Protein AF-0000000068224915 (afdb_homodimer)

Radius of gyration: 38.46 Å; Cα contacts (8 Å, |Δi|>4): 1600; chains: 2; bounding box: 124×113×83 Å

Solvent-accessible surface area (backbone atoms only — not comparable to full-atom values): 73136 Å² total; per-residue (Å²): 138,74,90,73,72,72,80,70,76,69,80,70,75,79,72,74,76,68,74,35,34,38,38,31,30,42,47,83,57,46,67,57,28,51,49,49,53,53,44,37,41,44,28,48,58,91,78,39,16,45,49,35,43,64,32,32,55,80,73,89,51,77,81,44,56,46,45,33,35,32,30,65,50,72,66,57,50,51,53,47,38,35,72,66,49,40,65,40,54,33,67,86,66,49,72,40,67,42,43,76,55,51,46,69,47,47,49,50,98,84,48,48,79,72,64,70,51,46,70,41,52,53,34,45,49,51,51,50,38,49,52,60,21,31,30,45,82,83,38,50,45,47,50,82,36,84,83,46,69,41,48,65,53,33,45,46,48,61,48,32,39,72,70,54,46,30,70,47,75,44,46,66,77,54,67,68,61,46,51,56,47,40,47,60,50,58,60,35,80,65,88,58,79,73,68,56,56,69,62,40,30,59,62,51,19,47,45,59,30,51,50,53,50,48,51,40,52,52,44,61,58,34,49,57,51,24,54,48,17,58,49,41,74,70,42,82,86,46,47,66,59,51,40,56,47,48,53,54,47,51,51,49,50,58,50,51,44,43,22,50,37,41,51,51,10,51,75,63,64,31,60,80,71,62,82,90,47,70,66,30,90,80,37,66,49,52,70,35,68,33,88,55,82,62,46,66,35,62,40,56,69,66,66,58,30,47,47,41,36,63,69,42,46,45,52,49,51,51,50,48,35,52,50,40,45,50,51,45,52,52,36,52,53,50,27,53,51,44,23,73,72,71,37,83,84,41,77,68,41,50,44,41,55,52,52,44,50,54,51,48,51,55,49,49,55,52,45,50,53,46,39,51,48,47,43,59,70,30,42,45,49,26,57,67,56,39,50,35,55,30,48,50,52,49,51,57,40,50,45,41,61,69,42,44,60,54,51,42,30,48,72,71,65,60,34,66,69,59,33,37,49,48,51,50,50,45,54,52,50,51,53,49,51,52,51,47,47,64,57,45,45,58,52,48,47,50,49,46,49,50,48,48,45,49,50,46,48,50,49,45,48,59,52,36,64,70,54,56,71,69,65,84,68,74,81,69,64,83,66,80,87,52,56,67,51,63,91,85,39,69,63,56,58,48,50,53,54,45,65,68,31,47,78,58,84,70,69,58,65,60,50,47,54,52,49,54,51,49,45,60,31,49,31,47,32,65,68,42,36,57,38,29,43,56,50,40,55,48,45,60,50,44,57,35,50,52,48,46,37,55,71,72,49,30,25,48,56,82,63,41,88,46,43,62,74,61,54,55,54,55,52,54,48,51,50,55,58,50,17,47,56,42,37,42,51,48,51,67,67,31,65,73,55,44,63,77,43,66,89,50,52,72,64,58,50,52,50,50,43,50,51,47,42,50,50,52,53,48,48,52,49,51,52,57,72,70,50,60,55,55,46,67,68,58,51,46,50,50,49,26,51,50,49,51,52,50,49,51,50,48,48,55,45,44,55,53,18,52,56,43,48,53,50,44,45,63,65,70,43,77,78,77,68,66,66,66,84,96,138,76,87,74,74,72,80,68,76,70,79,70,76,79,73,75,76,70,73,35,34,38,38,31,29,42,45,84,58,44,68,57,30,51,49,48,53,54,44,37,42,45,28,49,59,92,77,39,16,46,49,35,42,62,31,32,54,80,75,89,51,77,81,45,57,46,44,33,36,31,30,66,49,72,67,56,50,51,53,46,38,35,73,66,49,41,64,40,54,32,68,85,66,49,71,38,68,42,44,75,55,51,45,69,47,48,48,48,97,83,48,49,78,72,64,69,52,48,71,41,52,51,34,46,49,52,50,50,38,49,50,62,20,31,30,45,83,85,38,50,45,47,51,83,35,83,84,47,68,40,50,66,55,33,44,45,48,62,50,32,41,73,70,53,47,31,71,47,73,45,47,65,77,53,69,67,61,47,52,56,48,41,46,60,49,57,60,36,80,66,89,58,77,72,69,53,56,69,60,41,30,60,63,49,19,47,44,60,30,50,51,53,50,48,50,38,53,52,44,61,58,33,49,57,51,24,53,49,18,58,49,40,74,69,41,81,86,44,47,68,59,52,41,56,47,50,53,53,48,51,52,49,50,58,51,52,44,42,21,50,35,39,51,52,10,50,75,63,66,30,60,79,71,62,84,90,46,70,67,30,91,80,36,65,48,51,71,35,69,32,88,53,81,62,45,67,36,62,40,58,67,66,66,59,31,48,46,40,37,64,70,44,46,45,51,50,49,50,51,50,36,52,50,41,46,51,52,46,54,50,36,52,52,50,26,54,52,43,26,71,72,71,36,83,85,39,76,67,41,51,45,43,56,52,52,45,51,52,51,48,51,55,50,48,55,52,45,51,53,46,37,50,48,46,44,59,69,31,42,46,50,25,56,66,56,40,49,33,54,32,49,51,52,49,49,55,41,50,44,42,63,68,42,44,60,51,52,42,31,49,72,70,66,60,34,66,67,58,33,37,50,49,51,51,49,45,54,52,50,50,52,50,52,52,50,47,46,65,57,48,44,56,54,48,48,50,48,47,48,49,49,48,45,49,48,46,47,50,48,45,49,58,52,39,65,69,56,55,73,70,70,85,65,75,83,68,66,82,68,80,87,54,56,66,51,61,89,83,40,70,64,55,58,49,51,53,54,45,64,69,31,47,80,58,85,68,70,59,66,61,49,48,53,51,50,54,51,48,46,61,32,49,33,46,31,66,69,42,37,58,40,30,44,54,50,40,56,48,45,61,50,44,57,34,51,53,48,46,37,56,71,72,49,29,25,48,55,83,64,42,89,46,43,60,74,61,54,55,53,56,52,53,50,50,50,53,58,50,15,47,56,42,39,41,51,48,49,68,68,30,66,72,54,43,63,77,44,67,88,50,51,71,64,57,50,52,50,50,42,51,51,49,43,50,48,50,53,49,49,52,49,50,52,57,72,69,49,60,54,55,46,68,69,57,51,45,49,50,49,27,50,50,49,51,51,51,49,52,49,49,48,55,45,43,56,51,17,52,55,42,49,53,48,44,46,63,64,71,45,77,77,78,66,68,62,67,86,96

Structure (mmCIF, N/CA/C/O backbone):
data_AF-0000000068224915-model_v1
#
loop_
_entity.id
_entity.type
_entity.pdbx_description
1 polymer Anoctamin
#
loop_
_atom_site.group_PDB
_atom_site.id
_atom_site.type_symbol
_atom_site.label_atom_id
_atom_site.label_alt_id
_atom_site.label_comp_id
_atom_site.label_asym_id
_atom_site.label_entity_id
_atom_site.label_seq_id
_atom_site.pdbx_PDB_ins_code
_atom_site.Cartn_x
_atom_site.Cartn_y
_atom_site.Cartn_z
_atom_site.occupancy
_atom_site.B_iso_or_equiv
_atom_site.auth_seq_id
_atom_site.auth_comp_id
_atom_site.auth_asym_id
_atom_site.auth_atom_id
_atom_site.pdbx_PDB_model_num
ATOM 1 N N . MET A 1 1 ? 79.25 -31.766 -15.828 1 21.42 1 MET A N 1
ATOM 2 C CA . MET A 1 1 ? 78.25 -32.812 -16.047 1 21.42 1 MET A CA 1
ATOM 3 C C . MET A 1 1 ? 77 -32.594 -15.211 1 21.42 1 MET A C 1
ATOM 5 O O . MET A 1 1 ? 76.75 -33.281 -14.219 1 21.42 1 MET A O 1
ATOM 9 N N . GLY A 1 2 ? 76.688 -31.438 -14.742 1 23.22 2 GLY A N 1
ATOM 10 C CA . GLY A 1 2 ? 75.812 -30.891 -13.688 1 23.22 2 GLY A CA 1
ATOM 11 C C . GLY A 1 2 ? 74.375 -31.344 -13.812 1 23.22 2 GLY A C 1
ATOM 12 O O . GLY A 1 2 ? 73.938 -31.828 -14.867 1 23.22 2 GLY A O 1
ATOM 13 N N . TYR A 1 3 ? 73.562 -31.391 -12.586 1 21.69 3 TYR A N 1
ATOM 14 C CA . TYR A 1 3 ? 72.312 -31.984 -12.195 1 21.69 3 TYR A CA 1
ATOM 15 C C . TYR A 1 3 ? 71.188 -31.438 -13.031 1 21.69 3 TYR A C 1
ATOM 17 O O . TYR A 1 3 ? 70.812 -30.281 -12.867 1 21.69 3 TYR A O 1
ATOM 25 N N . THR A 1 4 ? 71 -31.625 -14.344 1 23.03 4 THR A N 1
ATOM 26 C CA . THR A 1 4 ? 69.875 -31.469 -15.266 1 23.03 4 THR A CA 1
ATOM 27 C C . THR A 1 4 ? 68.625 -32.094 -14.695 1 23.03 4 THR A C 1
ATOM 29 O O . THR A 1 4 ? 68.25 -33.156 -15.109 1 23.03 4 THR A O 1
ATOM 32 N N . SER A 1 5 ? 68.688 -32.281 -13.359 1 25.62 5 SER A N 1
ATOM 33 C CA . SER A 1 5 ? 67.5 -33.031 -12.898 1 25.62 5 SER A CA 1
ATOM 34 C C . SER A 1 5 ? 66.25 -32.5 -13.492 1 25.62 5 SER A C 1
ATOM 36 O O . SER A 1 5 ? 66 -31.297 -13.586 1 25.62 5 SER A O 1
ATOM 38 N N . GLY A 1 6 ? 65.562 -33.219 -14.406 1 24.88 6 GLY A N 1
ATOM 39 C CA . GLY A 1 6 ? 64.375 -33.156 -15.219 1 24.88 6 GLY A CA 1
ATOM 40 C C . GLY A 1 6 ? 63.156 -32.812 -14.414 1 24.88 6 GLY A C 1
ATOM 41 O O . GLY A 1 6 ? 62.812 -33.469 -13.422 1 24.88 6 GLY A O 1
ATOM 42 N N . MET A 1 7 ? 62.969 -31.578 -14.047 1 27.5 7 MET A N 1
ATOM 43 C CA . MET A 1 7 ? 61.688 -31.188 -13.445 1 27.5 7 MET A CA 1
ATOM 44 C C . MET A 1 7 ? 60.531 -31.906 -14.117 1 27.5 7 MET A C 1
ATOM 46 O O . MET A 1 7 ? 60.219 -31.641 -15.281 1 27.5 7 MET A O 1
ATOM 50 N N . LYS A 1 8 ? 60.375 -33.219 -13.953 1 30.44 8 LYS A N 1
ATOM 51 C CA . LYS A 1 8 ? 59.219 -34.031 -14.312 1 30.44 8 LYS A CA 1
ATOM 52 C C . LYS A 1 8 ? 57.938 -33.25 -14.102 1 30.44 8 LYS A C 1
ATOM 54 O O . LYS A 1 8 ? 57.625 -32.812 -12.992 1 30.44 8 LYS A O 1
ATOM 59 N N . LEU A 1 9 ? 57.531 -32.594 -15.102 1 29.5 9 LEU A N 1
ATOM 60 C CA . LEU A 1 9 ? 56.156 -32.156 -15.312 1 29.5 9 LEU A CA 1
ATOM 61 C C . LEU A 1 9 ? 55.156 -33.188 -14.789 1 29.5 9 LEU A C 1
ATOM 63 O O . LEU A 1 9 ? 55.031 -34.25 -15.367 1 29.5 9 LEU A O 1
ATOM 67 N N . THR A 1 10 ? 55.219 -33.625 -13.555 1 30.25 10 THR A N 1
ATOM 68 C CA . THR A 1 10 ? 54.25 -34.5 -12.961 1 30.25 10 THR A CA 1
ATOM 69 C C . THR A 1 10 ? 52.906 -34.375 -13.656 1 30.25 10 THR A C 1
ATOM 71 O O . THR A 1 10 ? 52.5 -33.25 -14.031 1 30.25 10 THR A O 1
ATOM 74 N N . ASP A 1 11 ? 52.375 -35.438 -14.398 1 31.2 11 ASP A N 1
ATOM 75 C CA . ASP A 1 11 ? 51.125 -35.75 -15.039 1 31.2 11 ASP A CA 1
ATOM 76 C C . ASP A 1 11 ? 49.938 -35.156 -14.266 1 31.2 11 ASP A C 1
ATOM 78 O O . ASP A 1 11 ? 49.469 -35.781 -13.312 1 31.2 11 ASP A O 1
ATOM 82 N N . GLU A 1 12 ? 50.062 -34.156 -13.586 1 35.06 12 GLU A N 1
ATOM 83 C CA . GLU A 1 12 ? 48.812 -33.594 -13.031 1 35.06 12 GLU A CA 1
ATOM 84 C C . GLU A 1 12 ? 47.625 -33.844 -13.969 1 35.06 12 GLU A C 1
ATOM 86 O O . GLU A 1 12 ? 47.594 -33.281 -15.07 1 35.06 12 GLU A O 1
ATOM 91 N N . GLU A 1 13 ? 47.125 -35.094 -14.219 1 38.28 13 GLU A N 1
ATOM 92 C CA . GLU A 1 13 ? 45.875 -35.5 -14.867 1 38.28 13 GLU A CA 1
ATOM 93 C C . GLU A 1 13 ? 44.875 -34.344 -14.906 1 38.28 13 GLU A C 1
ATOM 95 O O . GLU A 1 13 ? 44.531 -33.781 -13.859 1 38.28 13 GLU A O 1
ATOM 100 N N . THR A 1 14 ? 44.844 -33.469 -15.789 1 47.88 14 THR A N 1
ATOM 101 C CA . THR A 1 14 ? 44 -32.344 -16.172 1 47.88 14 THR A CA 1
ATOM 102 C C . THR A 1 14 ? 42.562 -32.594 -15.828 1 47.88 14 THR A C 1
ATOM 104 O O . THR A 1 14 ? 41.875 -33.344 -16.547 1 47.88 14 THR A O 1
ATOM 107 N N . GLN A 1 15 ? 42.188 -32.906 -14.68 1 64 15 GLN A N 1
ATOM 108 C CA . GLN A 1 15 ? 40.812 -33.094 -14.219 1 64 15 GLN A CA 1
ATOM 109 C C . GLN A 1 15 ? 39.875 -32.062 -14.812 1 64 15 GLN A C 1
ATOM 111 O O . GLN A 1 15 ? 40.125 -30.859 -14.688 1 64 15 GLN A O 1
ATOM 116 N N . LEU A 1 16 ? 39.094 -32.469 -15.828 1 81.44 16 LEU A N 1
ATOM 117 C CA . LEU A 1 16 ? 38.062 -31.641 -16.453 1 81.44 16 LEU A CA 1
ATOM 118 C C . LEU A 1 16 ? 37.156 -31 -15.398 1 81.44 16 LEU A C 1
ATOM 120 O O . LEU A 1 16 ? 36.875 -31.625 -14.375 1 81.44 16 LEU A O 1
ATOM 124 N N . PRO A 1 17 ? 36.969 -29.75 -15.508 1 87.75 17 PRO A N 1
ATOM 125 C CA . PRO A 1 17 ? 36.094 -29.047 -14.547 1 87.75 17 PRO A CA 1
ATOM 126 C C . PRO A 1 17 ? 34.719 -29.688 -14.438 1 87.75 17 PRO A C 1
ATOM 128 O O . PRO A 1 17 ? 34.312 -30.453 -15.312 1 87.75 17 PRO A O 1
ATOM 131 N N . PRO A 1 18 ? 34.125 -29.484 -13.312 1 89.44 18 PRO A N 1
ATOM 132 C CA . PRO A 1 18 ? 32.781 -30.047 -13.133 1 89.44 18 PRO A CA 1
ATOM 133 C C . PRO A 1 18 ? 31.766 -29.438 -14.07 1 89.44 18 PRO A C 1
ATOM 135 O O . PRO A 1 18 ? 31.953 -28.328 -14.57 1 89.44 18 PRO A O 1
ATOM 138 N N . THR A 1 19 ? 30.688 -30.203 -14.414 1 93.75 19 THR A N 1
ATOM 139 C CA . THR A 1 19 ? 29.609 -29.734 -15.273 1 93.75 19 THR A CA 1
ATOM 140 C C . THR A 1 19 ? 28.5 -29.094 -14.438 1 93.75 19 THR A C 1
ATOM 142 O O . THR A 1 19 ? 28 -29.703 -13.484 1 93.75 19 THR A O 1
ATOM 145 N N . TYR A 1 20 ? 28.156 -27.891 -14.758 1 94.56 20 TYR A N 1
ATOM 146 C CA . TYR A 1 20 ? 27.078 -27.203 -14.047 1 94.56 20 TYR A CA 1
ATOM 147 C C . TYR A 1 20 ? 25.797 -27.172 -14.875 1 94.56 20 TYR A C 1
ATOM 149 O O . TYR A 1 20 ? 24.703 -27.438 -14.367 1 94.56 20 TYR A O 1
ATOM 157 N N . VAL A 1 21 ? 25.938 -26.875 -16.109 1 96.19 21 VAL A N 1
ATOM 158 C CA . VAL A 1 21 ? 24.781 -26.766 -17.016 1 96.19 21 VAL A CA 1
ATOM 159 C C . VAL A 1 21 ? 25.047 -27.531 -18.297 1 96.19 21 VAL A C 1
ATOM 161 O O . VAL A 1 21 ? 26.188 -27.609 -18.766 1 96.19 21 VAL A O 1
ATOM 164 N N . VAL A 1 22 ? 24.047 -28.125 -18.812 1 96 22 VAL A N 1
ATOM 165 C CA . VAL A 1 22 ? 24.125 -28.859 -20.062 1 96 22 VAL A CA 1
ATOM 166 C C . VAL A 1 22 ? 23.312 -28.141 -21.141 1 96 22 VAL A C 1
ATOM 168 O O . VAL A 1 22 ? 22.203 -27.672 -20.875 1 96 22 VAL A O 1
ATOM 171 N N . MET A 1 23 ? 23.875 -28 -22.234 1 95.38 23 MET A N 1
ATOM 172 C CA . MET A 1 23 ? 23.219 -27.391 -23.375 1 95.38 23 MET A CA 1
ATOM 173 C C . MET A 1 23 ? 23.188 -28.344 -24.562 1 95.38 23 MET A C 1
ATOM 175 O O . MET A 1 23 ? 24.219 -28.859 -24.969 1 95.38 23 MET A O 1
ATOM 179 N N . LYS A 1 24 ? 22.078 -28.547 -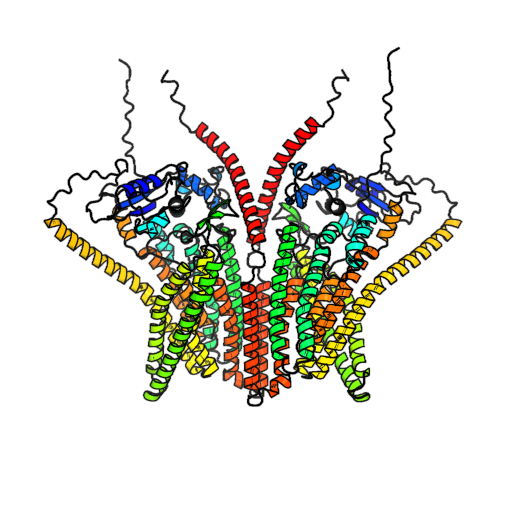25.109 1 94.19 24 LYS A N 1
ATOM 180 C CA . LYS A 1 24 ? 21.922 -29.406 -26.281 1 94.19 24 LYS A CA 1
ATOM 181 C C . LYS A 1 24 ? 21.578 -28.578 -27.531 1 94.19 24 LYS A C 1
ATOM 183 O O . LYS A 1 24 ? 20.781 -27.641 -27.453 1 94.19 24 LYS A O 1
ATOM 188 N N . VAL A 1 25 ? 22.219 -28.875 -28.562 1 93.25 25 VAL A N 1
ATOM 189 C CA . VAL A 1 25 ? 22.031 -28.156 -29.828 1 93.25 25 VAL A CA 1
ATOM 190 C C . VAL A 1 25 ? 21.5 -29.125 -30.875 1 93.25 25 VAL A C 1
ATOM 192 O O . VAL A 1 25 ? 21.859 -30.297 -30.906 1 93.25 25 VAL A O 1
ATOM 195 N N . ALA A 1 26 ? 20.75 -28.594 -31.75 1 92.75 26 ALA A N 1
ATOM 196 C CA . ALA A 1 26 ? 20.094 -29.391 -32.781 1 92.75 26 ALA A CA 1
ATOM 197 C C . ALA A 1 26 ? 21.109 -30.078 -33.688 1 92.75 26 ALA A C 1
ATOM 199 O O . ALA A 1 26 ? 22.188 -29.516 -33.938 1 92.75 26 ALA A O 1
ATOM 200 N N . ALA A 1 27 ? 20.734 -31.281 -34.156 1 87.5 27 ALA A N 1
ATOM 201 C CA . ALA A 1 27 ? 21.625 -32.094 -35 1 87.5 27 ALA A CA 1
ATOM 202 C C . ALA A 1 27 ? 21.797 -31.469 -36.375 1 87.5 27 ALA A C 1
ATOM 204 O O . ALA A 1 27 ? 22.859 -31.594 -37 1 87.5 27 ALA A O 1
ATOM 205 N N . ASP A 1 28 ? 20.797 -30.766 -36.844 1 87.25 28 ASP A N 1
ATOM 206 C CA . ASP A 1 28 ? 20.781 -30.25 -38.188 1 87.25 28 ASP A CA 1
ATOM 207 C C . ASP A 1 28 ? 21.297 -28.812 -38.25 1 87.25 28 ASP A C 1
ATOM 209 O O . ASP A 1 28 ? 21.109 -28.125 -39.25 1 87.25 28 ASP A O 1
ATOM 213 N N . ILE A 1 29 ? 21.969 -28.359 -37.219 1 89.81 29 ILE A N 1
ATOM 214 C CA . ILE A 1 29 ? 22.469 -26.984 -37.188 1 89.81 29 ILE A CA 1
ATOM 215 C C . ILE A 1 29 ? 23.609 -26.828 -38.188 1 89.81 29 ILE A C 1
ATOM 217 O O . ILE A 1 29 ? 24.406 -27.75 -38.375 1 89.81 29 ILE A O 1
ATOM 221 N N . HIS A 1 30 ? 23.594 -25.672 -38.875 1 89 30 HIS A N 1
ATOM 222 C CA . HIS A 1 30 ? 24.703 -25.359 -39.781 1 89 30 HIS A CA 1
ATOM 223 C C . HIS A 1 30 ? 26.031 -25.266 -39.062 1 89 30 HIS A C 1
ATOM 225 O O . HIS A 1 30 ? 26.094 -24.719 -37.938 1 89 30 HIS A O 1
ATOM 231 N N . GLU A 1 31 ? 27.078 -25.781 -39.594 1 86.69 31 GLU A N 1
ATOM 232 C CA . GLU A 1 31 ? 28.391 -25.859 -38.969 1 86.69 31 GLU A CA 1
ATOM 233 C C . GLU A 1 31 ? 28.891 -24.484 -38.562 1 86.69 31 GLU A C 1
ATOM 235 O O . GLU A 1 31 ? 29.469 -24.312 -37.5 1 86.69 31 GLU A O 1
ATOM 240 N N . MET A 1 32 ? 28.641 -23.547 -39.375 1 88.56 32 MET A N 1
ATOM 241 C CA . MET A 1 32 ? 29.094 -22.188 -39.062 1 88.56 32 MET A CA 1
ATOM 242 C C . MET A 1 32 ? 28.344 -21.609 -37.875 1 88.56 32 MET A C 1
ATOM 244 O O . MET A 1 32 ? 28.938 -20.891 -37.062 1 88.56 32 MET A O 1
ATOM 248 N N . ALA A 1 33 ? 27.125 -21.906 -37.812 1 91.25 33 ALA A N 1
ATOM 249 C CA . ALA A 1 33 ? 26.328 -21.422 -36.688 1 91.25 33 ALA A CA 1
ATOM 250 C C . ALA A 1 33 ? 26.766 -22.078 -35.375 1 91.25 33 ALA A C 1
ATOM 252 O O . ALA A 1 33 ? 26.828 -21.422 -34.312 1 91.25 33 ALA A O 1
ATOM 253 N N . LEU A 1 34 ? 27.078 -23.359 -35.5 1 91.38 34 LEU A N 1
ATOM 254 C CA . LEU A 1 34 ? 27.531 -24.094 -34.344 1 91.38 34 LEU A CA 1
ATOM 255 C C . LEU A 1 34 ? 28.844 -23.547 -33.812 1 91.38 34 LEU A C 1
ATOM 257 O O . LEU A 1 34 ? 29 -23.328 -32.594 1 91.38 34 LEU A O 1
ATOM 261 N N . GLN A 1 35 ? 29.797 -23.281 -34.688 1 89.25 35 GLN A N 1
ATOM 262 C CA . GLN A 1 35 ? 31.094 -22.734 -34.281 1 89.25 35 GLN A CA 1
ATOM 263 C C . GLN A 1 35 ? 30.938 -21.328 -33.719 1 89.25 35 GLN A C 1
ATOM 265 O O . GLN A 1 35 ? 31.625 -20.969 -32.75 1 89.25 35 GLN A O 1
ATOM 270 N N . TRP A 1 36 ? 30.062 -20.656 -34.312 1 90.5 36 TRP A N 1
ATOM 271 C CA . TRP A 1 36 ? 29.828 -19.281 -33.844 1 90.5 36 TRP A CA 1
ATOM 272 C C . TRP A 1 36 ? 29.203 -19.281 -32.469 1 90.5 36 TRP A C 1
ATOM 274 O O . TRP A 1 36 ? 29.641 -18.516 -31.594 1 90.5 36 TRP A O 1
ATOM 284 N N . LEU A 1 37 ? 28.219 -20.062 -32.281 1 91.94 37 LEU A N 1
ATOM 285 C CA . LEU A 1 37 ? 27.531 -20.141 -31.016 1 91.94 37 LEU A CA 1
ATOM 286 C C . LEU A 1 37 ? 28.484 -20.562 -29.891 1 91.94 37 LEU A C 1
ATOM 288 O O . LEU A 1 37 ? 28.516 -19.922 -28.844 1 91.94 37 LEU A O 1
ATOM 292 N N . ILE A 1 38 ? 29.234 -21.547 -30.109 1 91.56 38 ILE A N 1
ATOM 293 C CA . ILE A 1 38 ? 30.172 -22.047 -29.109 1 91.56 38 ILE A CA 1
ATOM 294 C C . ILE A 1 38 ? 31.312 -21.062 -28.922 1 91.56 38 ILE A C 1
ATOM 296 O O . ILE A 1 38 ? 31.828 -20.891 -27.828 1 91.56 38 ILE A O 1
ATOM 300 N N . GLY A 1 39 ? 31.688 -20.438 -29.984 1 89.62 39 GLY A N 1
ATOM 301 C CA . GLY A 1 39 ? 32.688 -19.391 -29.891 1 89.62 39 GLY A CA 1
ATOM 302 C C . GLY A 1 39 ? 32.281 -18.234 -29 1 89.62 39 GLY A C 1
ATOM 303 O O . GLY A 1 39 ? 33.094 -17.703 -28.234 1 89.62 39 GLY A O 1
ATOM 304 N N . LYS A 1 40 ? 31.062 -17.906 -29.125 1 91.56 40 LYS A N 1
ATOM 305 C CA . LYS A 1 40 ? 30.531 -16.828 -28.297 1 91.56 40 LYS A CA 1
ATOM 306 C C . LYS A 1 40 ? 30.469 -17.234 -26.828 1 91.56 40 LYS A C 1
ATOM 308 O O . LYS A 1 40 ? 30.688 -16.406 -25.938 1 91.56 40 LYS A O 1
ATOM 313 N N . VAL A 1 41 ? 30.172 -18.5 -26.547 1 93.56 41 VAL A N 1
ATOM 314 C CA . VAL A 1 41 ? 30.078 -18.969 -25.172 1 93.56 41 VAL A CA 1
ATOM 315 C C . VAL A 1 41 ? 31.469 -18.984 -24.531 1 93.56 41 VAL A C 1
ATOM 317 O O . VAL A 1 41 ? 31.609 -18.656 -23.344 1 93.56 41 VAL A O 1
ATOM 320 N N . ARG A 1 42 ? 32.5 -19.203 -25.328 1 91.31 42 ARG A N 1
ATOM 321 C CA . ARG A 1 42 ? 33.844 -19.328 -24.812 1 91.31 42 ARG A CA 1
ATOM 322 C C . ARG A 1 42 ? 34.594 -18 -24.875 1 91.31 42 ARG A C 1
ATOM 324 O O . ARG A 1 42 ? 35.531 -17.781 -24.109 1 91.31 42 ARG A O 1
ATOM 331 N N . ALA A 1 43 ? 34.156 -17.125 -25.688 1 89.06 43 ALA A N 1
ATOM 332 C CA . ALA A 1 43 ? 34.875 -15.867 -25.922 1 89.06 43 ALA A CA 1
ATOM 333 C C . ALA A 1 43 ? 34.875 -15.008 -24.656 1 89.06 43 ALA A C 1
ATOM 335 O O . ALA A 1 43 ? 34.062 -15.227 -23.75 1 89.06 43 ALA A O 1
ATOM 336 N N . LYS A 1 44 ? 35.844 -14.133 -24.656 1 85.88 44 LYS A N 1
ATOM 337 C CA . LYS A 1 44 ? 36 -13.227 -23.531 1 85.88 44 LYS A CA 1
ATOM 338 C C . LYS A 1 44 ? 34.844 -12.234 -23.469 1 85.88 44 LYS A C 1
ATOM 340 O O . LYS A 1 44 ? 34.188 -11.977 -24.484 1 85.88 44 LYS A O 1
ATOM 345 N N . LYS A 1 45 ? 34.656 -11.727 -22.328 1 81.94 45 LYS A N 1
ATOM 346 C CA . LYS A 1 45 ? 33.562 -10.805 -22.078 1 81.94 45 LYS A CA 1
ATOM 347 C C . LYS A 1 45 ? 33.688 -9.531 -22.906 1 81.94 45 LYS A C 1
ATOM 349 O O . LYS A 1 45 ? 32.719 -8.977 -23.391 1 81.94 45 LYS A O 1
ATOM 354 N N . TYR A 1 46 ? 34.938 -9.125 -23.125 1 76.19 46 TYR A N 1
ATOM 355 C CA . TYR A 1 46 ? 35.188 -7.902 -23.891 1 76.19 46 TYR A CA 1
ATOM 356 C C . TYR A 1 46 ? 34.781 -8.07 -25.344 1 76.19 46 TYR A C 1
ATOM 358 O O . TYR A 1 46 ? 34.375 -7.098 -26 1 76.19 46 TYR A O 1
ATOM 366 N N . ASP A 1 47 ? 34.812 -9.273 -25.766 1 77.56 47 ASP A N 1
ATOM 367 C CA . ASP A 1 47 ? 34.469 -9.57 -27.141 1 77.56 47 ASP A CA 1
ATOM 368 C C . ASP A 1 47 ? 32.969 -9.938 -27.25 1 77.56 47 ASP A C 1
ATOM 370 O O . ASP A 1 47 ? 32.531 -10.422 -28.281 1 77.56 47 ASP A O 1
ATOM 374 N N . GLY A 1 48 ? 32.312 -9.758 -26.156 1 77.44 48 GLY A N 1
ATOM 375 C CA . GLY A 1 48 ? 30.891 -10.031 -26.156 1 77.44 48 GLY A CA 1
ATOM 376 C C . GLY A 1 48 ? 30.562 -11.477 -25.844 1 77.44 48 GLY A C 1
ATOM 377 O O . GLY A 1 48 ? 29.469 -11.945 -26.141 1 77.44 48 GLY A O 1
ATOM 378 N N . GLY A 1 49 ? 31.516 -12.156 -25.359 1 86.31 49 GLY A N 1
ATOM 379 C CA . GLY A 1 49 ? 31.297 -13.562 -25.047 1 86.31 49 GLY A CA 1
ATOM 380 C C . GLY A 1 49 ? 31 -13.805 -23.578 1 86.31 49 GLY A C 1
ATOM 381 O O . GLY A 1 49 ? 30.828 -12.859 -22.812 1 86.31 49 GLY A O 1
ATOM 382 N N . GLY A 1 50 ? 30.781 -15.07 -23.172 1 88.19 50 GLY A N 1
ATOM 383 C CA . GLY A 1 50 ? 30.453 -15.445 -21.797 1 88.19 50 GLY A CA 1
ATOM 384 C C . GLY A 1 50 ? 31.672 -15.898 -21 1 88.19 50 GLY A C 1
ATOM 385 O O . GLY A 1 50 ? 31.625 -15.914 -19.766 1 88.19 50 GLY A O 1
ATOM 386 N N . GLU A 1 51 ? 32.812 -16.172 -21.578 1 89.88 51 GLU A N 1
ATOM 387 C CA . GLU A 1 51 ? 34.031 -16.641 -20.938 1 89.88 51 GLU A CA 1
ATOM 388 C C . GLU A 1 51 ? 33.75 -17.891 -20.094 1 89.88 51 GLU A C 1
ATOM 390 O O . GLU A 1 51 ? 34.188 -17.969 -18.938 1 89.88 51 GLU A O 1
ATOM 395 N N . LEU A 1 52 ? 33.031 -18.828 -20.656 1 94.25 52 LEU A N 1
ATOM 396 C CA . LEU A 1 52 ? 32.688 -20.078 -19.969 1 94.25 52 LEU A CA 1
ATOM 397 C C . LEU A 1 52 ? 33.5 -21.234 -20.547 1 94.25 52 LEU A C 1
ATOM 399 O O . LEU A 1 52 ? 34.125 -21.109 -21.609 1 94.25 52 LEU A O 1
ATOM 403 N N . VAL A 1 53 ? 33.594 -22.281 -19.75 1 93.12 53 VAL A N 1
ATOM 404 C CA . VAL A 1 53 ? 34.281 -23.484 -20.188 1 93.12 53 VAL A CA 1
ATOM 405 C C . VAL A 1 53 ? 33.312 -24.484 -20.797 1 93.12 53 VAL A C 1
ATOM 407 O O . VAL A 1 53 ? 32.281 -24.781 -20.188 1 93.12 53 VAL A O 1
ATOM 410 N N . VAL A 1 54 ? 33.594 -24.938 -22.016 1 94.44 54 VAL A N 1
ATOM 411 C CA . VAL A 1 54 ? 32.688 -25.828 -22.719 1 94.44 54 VAL A CA 1
ATOM 412 C C . VAL A 1 54 ? 33.344 -27.172 -22.969 1 94.44 54 VAL A C 1
ATOM 414 O O . VAL A 1 54 ? 34.531 -27.219 -23.375 1 94.44 54 VAL A O 1
ATOM 417 N N . MET A 1 55 ? 32.656 -28.219 -22.609 1 93.06 55 MET A N 1
ATOM 418 C CA . MET A 1 55 ? 33.062 -29.578 -22.922 1 93.06 55 MET A CA 1
ATOM 419 C C . MET A 1 55 ? 32.031 -30.266 -23.812 1 93.06 55 MET A C 1
ATOM 421 O O . MET A 1 55 ? 30.812 -30.031 -23.672 1 93.06 55 MET A O 1
ATOM 425 N N . MET A 1 56 ? 32.469 -31.031 -24.703 1 91.81 56 MET A N 1
ATOM 426 C CA . MET A 1 56 ? 31.547 -31.656 -25.641 1 91.81 56 MET A CA 1
ATOM 427 C C . MET A 1 56 ? 31.531 -33.156 -25.453 1 91.81 56 MET A C 1
ATOM 429 O O . MET A 1 56 ? 32.531 -33.75 -25.078 1 91.81 56 MET A O 1
ATOM 433 N N . GLU A 1 57 ? 30.391 -33.719 -25.641 1 89.38 57 GLU A N 1
ATOM 434 C CA . GLU A 1 57 ? 30.25 -35.188 -25.688 1 89.38 57 GLU A CA 1
ATOM 435 C C . GLU A 1 57 ? 30.484 -35.719 -27.094 1 89.38 57 GLU A C 1
ATOM 437 O O . GLU A 1 57 ? 30.172 -35.031 -28.078 1 89.38 57 GLU A O 1
ATOM 442 N N . GLU A 1 58 ? 31.047 -36.875 -27.109 1 81.88 58 GLU A N 1
ATOM 443 C CA . GLU A 1 58 ? 31.266 -37.5 -28.422 1 81.88 58 GLU A CA 1
ATOM 444 C C . GLU A 1 58 ? 29.953 -37.875 -29.078 1 81.88 58 GLU A C 1
ATOM 446 O O . GLU A 1 58 ? 29.047 -38.375 -28.422 1 81.88 58 GLU A O 1
ATOM 451 N N . LYS A 1 59 ? 29.891 -37.438 -30.25 1 80.31 59 LYS A N 1
ATOM 452 C CA . LYS A 1 59 ? 28.719 -37.75 -31.062 1 80.31 59 LYS A CA 1
ATOM 453 C C . LYS A 1 59 ? 28.922 -39.062 -31.828 1 80.31 59 LYS A C 1
ATOM 455 O O . LYS A 1 59 ? 29.922 -39.219 -32.531 1 80.31 59 LYS A O 1
ATOM 460 N N . PHE A 1 60 ? 27.953 -40 -31.688 1 69.25 60 PHE A N 1
ATOM 461 C CA . PHE A 1 60 ? 28.125 -41.281 -32.312 1 69.25 60 PHE A CA 1
ATOM 462 C C . PHE A 1 60 ? 27.328 -41.375 -33.625 1 69.25 60 PHE A C 1
ATOM 464 O O . PHE A 1 60 ? 27.719 -42.094 -34.531 1 69.25 60 PHE A O 1
ATOM 471 N N . THR A 1 61 ? 26.188 -40.719 -33.656 1 73.38 61 THR A N 1
ATOM 472 C CA . THR A 1 61 ? 25.344 -40.75 -34.844 1 73.38 61 THR A CA 1
ATOM 473 C C . THR A 1 61 ? 25.047 -39.344 -35.344 1 73.38 61 THR A C 1
ATOM 475 O O . THR A 1 61 ? 25.094 -38.375 -34.594 1 73.38 61 THR A O 1
ATOM 478 N N . ALA A 1 62 ? 24.859 -39.25 -36.625 1 71.88 62 ALA A N 1
ATOM 479 C CA . ALA A 1 62 ? 24.594 -37.969 -37.25 1 71.88 62 ALA A CA 1
ATOM 480 C C . ALA A 1 62 ? 23.266 -37.375 -36.781 1 71.88 62 ALA A C 1
ATOM 482 O O . ALA A 1 62 ? 23.078 -36.156 -36.781 1 71.88 62 ALA A O 1
ATOM 483 N N . SER A 1 63 ? 22.406 -38.188 -36.406 1 76.44 63 SER A N 1
ATOM 484 C CA . SER A 1 63 ? 21.062 -37.719 -36.062 1 76.44 63 SER A CA 1
ATOM 485 C C . SER A 1 63 ? 21 -37.312 -34.594 1 76.44 63 SER A C 1
ATOM 487 O O . SER A 1 63 ? 20.016 -36.688 -34.188 1 76.44 63 SER A O 1
ATOM 489 N N . GLU A 1 64 ? 22.062 -37.5 -33.969 1 81.94 64 GLU A N 1
ATOM 490 C CA . GLU A 1 64 ? 22.062 -37.156 -32.531 1 81.94 64 GLU A CA 1
ATOM 491 C C . GLU A 1 64 ? 22.359 -35.688 -32.344 1 81.94 64 GLU A C 1
ATOM 493 O O . GLU A 1 64 ? 23.062 -35.062 -33.156 1 81.94 64 GLU A O 1
ATOM 498 N N . GLU A 1 65 ? 21.766 -35.156 -31.281 1 88.81 65 GLU A N 1
ATOM 499 C CA . GLU A 1 65 ? 22 -33.781 -30.922 1 88.81 65 GLU A CA 1
ATOM 500 C C . GLU A 1 65 ? 23.391 -33.562 -30.344 1 88.81 65 GLU A C 1
ATOM 502 O O . GLU A 1 65 ? 24.031 -34.531 -29.875 1 88.81 65 GLU A O 1
ATOM 507 N N . TYR A 1 66 ? 23.891 -32.344 -30.547 1 89.69 66 TYR A N 1
ATOM 508 C CA . TYR A 1 66 ? 25.156 -31.984 -29.906 1 89.69 66 TYR A CA 1
ATOM 509 C C . TYR A 1 66 ? 24.938 -31.656 -28.422 1 89.69 66 TYR A C 1
ATOM 511 O O . TYR A 1 66 ? 24.062 -30.859 -28.078 1 89.69 66 TYR A O 1
ATOM 519 N N . THR A 1 67 ? 25.594 -32.406 -27.562 1 92.56 67 THR A N 1
ATOM 520 C CA . THR A 1 67 ? 25.469 -32.156 -26.141 1 92.56 67 THR A CA 1
ATOM 521 C C . THR A 1 67 ? 26.734 -31.5 -25.594 1 92.56 67 THR A C 1
ATOM 523 O O . THR A 1 67 ? 27.828 -32.062 -25.703 1 92.56 67 THR A O 1
ATOM 526 N N . PHE A 1 68 ? 26.547 -30.312 -25.078 1 94.5 68 PHE A N 1
ATOM 527 C CA . PHE A 1 68 ? 27.672 -29.562 -24.516 1 94.5 68 PHE A CA 1
ATOM 528 C C . PHE A 1 68 ? 27.531 -29.438 -23 1 94.5 68 PHE A C 1
ATOM 530 O O . PHE A 1 68 ? 26.453 -29.141 -22.5 1 94.5 68 PHE A O 1
ATOM 537 N N . HIS A 1 69 ? 28.578 -29.75 -22.281 1 95.25 69 HIS A N 1
ATOM 538 C CA . HIS A 1 69 ? 28.672 -29.516 -20.844 1 95.25 69 HIS A CA 1
ATOM 539 C C . HIS A 1 69 ? 29.359 -28.188 -20.547 1 95.25 69 HIS A C 1
ATOM 541 O O . HIS A 1 69 ? 30.484 -27.953 -21 1 95.25 69 HIS A O 1
ATOM 547 N N . ILE A 1 70 ? 28.703 -27.328 -19.844 1 96 70 ILE A N 1
ATOM 548 C CA . ILE A 1 70 ? 29.219 -25.984 -19.594 1 96 70 ILE A CA 1
ATOM 549 C C . ILE A 1 70 ? 29.672 -25.875 -18.141 1 96 70 ILE A C 1
ATOM 551 O O . ILE A 1 70 ? 28.969 -26.297 -17.234 1 96 70 ILE A O 1
ATOM 555 N N . SER A 1 71 ? 30.781 -25.344 -17.922 1 94.56 71 SER A N 1
ATOM 556 C CA . SER A 1 71 ? 31.375 -25.062 -16.625 1 94.56 71 SER A CA 1
ATOM 557 C C . SER A 1 71 ? 31.938 -23.656 -16.562 1 94.56 71 SER A C 1
ATOM 559 O O . SER A 1 71 ? 31.703 -22.844 -17.469 1 94.56 71 SER A O 1
ATOM 561 N N . ALA A 1 72 ? 32.438 -23.219 -15.508 1 93.06 72 ALA A N 1
ATOM 562 C CA . ALA A 1 72 ? 33.094 -21.922 -15.352 1 93.06 72 ALA A CA 1
ATOM 563 C C . ALA A 1 72 ? 34.281 -22 -14.422 1 93.06 72 ALA A C 1
ATOM 565 O O . ALA A 1 72 ? 34.375 -22.906 -13.586 1 93.06 72 ALA A O 1
ATOM 566 N N . THR A 1 73 ? 35.219 -21.078 -14.68 1 88.94 73 THR A N 1
ATOM 567 C CA . THR A 1 73 ? 36.375 -21.016 -13.812 1 88.94 73 THR A CA 1
ATOM 568 C C . THR A 1 73 ? 36 -20.438 -12.445 1 88.94 73 THR A C 1
ATOM 570 O O . THR A 1 73 ? 35 -19.75 -12.312 1 88.94 73 THR A O 1
ATOM 573 N N . LYS A 1 74 ? 36.781 -20.75 -11.484 1 86.44 74 LYS A N 1
ATOM 574 C CA . LYS A 1 74 ? 36.531 -20.281 -10.125 1 86.44 74 LYS A CA 1
ATOM 575 C C . LYS A 1 74 ? 36.531 -18.75 -10.055 1 86.44 74 LYS A C 1
ATOM 577 O O . LYS A 1 74 ? 35.688 -18.172 -9.359 1 86.44 74 LYS A O 1
ATOM 582 N N . TYR A 1 75 ? 37.406 -18.188 -10.789 1 81 75 TYR A N 1
ATOM 583 C CA . TYR A 1 75 ? 37.5 -16.734 -10.789 1 81 75 TYR A CA 1
ATOM 584 C C . TYR A 1 75 ? 36.25 -16.109 -11.406 1 81 75 TYR A C 1
ATOM 586 O O . TYR A 1 75 ? 35.75 -15.109 -10.914 1 81 75 TYR A O 1
ATOM 594 N N . LYS A 1 76 ? 35.844 -16.672 -12.438 1 86.25 76 LYS A N 1
ATOM 595 C CA . LYS A 1 76 ? 34.656 -16.156 -13.109 1 86.25 76 LYS A CA 1
ATOM 596 C C . LYS A 1 76 ? 33.438 -16.297 -12.219 1 86.25 76 LYS A C 1
ATOM 598 O O . LYS A 1 76 ? 32.594 -15.398 -12.188 1 86.25 76 LYS A O 1
ATOM 603 N N . LEU A 1 77 ? 33.406 -17.328 -11.539 1 90.44 77 LEU A N 1
ATOM 604 C CA . LEU A 1 77 ? 32.281 -17.562 -10.633 1 90.44 77 LEU A CA 1
ATOM 605 C C . LEU A 1 77 ? 32.25 -16.5 -9.531 1 90.44 77 LEU A C 1
ATOM 607 O O . LEU A 1 77 ? 31.172 -15.969 -9.219 1 90.44 77 LEU A O 1
ATOM 611 N N . LEU A 1 78 ? 33.375 -16.172 -9.016 1 85.81 78 LEU A N 1
ATOM 612 C CA . LEU A 1 78 ? 33.438 -15.203 -7.934 1 85.81 78 LEU A CA 1
ATOM 613 C C . LEU A 1 78 ? 33.156 -13.797 -8.445 1 85.81 78 LEU A C 1
ATOM 615 O O . LEU A 1 78 ? 32.469 -13.016 -7.762 1 85.81 78 LEU A O 1
ATOM 619 N N . GLU A 1 79 ? 33.594 -13.547 -9.609 1 82.88 79 GLU A N 1
ATOM 620 C CA . GLU A 1 79 ? 33.344 -12.242 -10.219 1 82.88 79 GLU A CA 1
ATOM 621 C C . GLU A 1 79 ? 31.844 -12.023 -10.438 1 82.88 79 GLU A C 1
ATOM 623 O O . GLU A 1 79 ? 31.312 -10.953 -10.117 1 82.88 79 GLU A O 1
ATOM 628 N N . ILE A 1 80 ? 31.219 -13 -10.977 1 86.5 80 ILE A N 1
ATOM 629 C CA . ILE A 1 80 ? 29.812 -12.859 -11.297 1 86.5 80 ILE A CA 1
ATOM 630 C C . ILE A 1 80 ? 28.984 -12.922 -10.023 1 86.5 80 ILE A C 1
ATOM 632 O O . ILE A 1 80 ? 27.922 -12.305 -9.93 1 86.5 80 ILE A O 1
ATOM 636 N N . ALA A 1 81 ? 29.453 -13.625 -9.039 1 86.81 81 ALA A N 1
ATOM 637 C CA . ALA A 1 81 ? 28.766 -13.672 -7.75 1 86.81 81 ALA A CA 1
ATOM 638 C C . ALA A 1 81 ? 28.656 -12.281 -7.141 1 86.81 81 ALA A C 1
ATOM 640 O O . ALA A 1 81 ? 27.641 -11.945 -6.523 1 86.81 81 ALA A O 1
ATOM 641 N N . GLU A 1 82 ? 29.672 -11.539 -7.273 1 80.12 82 GLU A N 1
ATOM 642 C CA . GLU A 1 82 ? 29.641 -10.164 -6.781 1 80.12 82 GLU A CA 1
ATOM 643 C C . GLU A 1 82 ? 28.688 -9.305 -7.609 1 80.12 82 GLU A C 1
ATOM 645 O O . GLU A 1 82 ? 27.953 -8.484 -7.062 1 80.12 82 GLU A O 1
ATOM 650 N N . GLU A 1 83 ? 28.75 -9.586 -8.898 1 75.19 83 GLU A N 1
ATOM 651 C CA . GLU A 1 83 ? 27.891 -8.82 -9.797 1 75.19 83 GLU A CA 1
ATOM 652 C C . GLU A 1 83 ? 26.422 -9.078 -9.492 1 75.19 83 GLU A C 1
ATOM 654 O O . GLU A 1 83 ? 25.594 -8.164 -9.586 1 75.19 83 GLU A O 1
ATOM 659 N N . LEU A 1 84 ? 26.141 -10.312 -9.148 1 78.31 84 LEU A N 1
ATOM 660 C CA . LEU A 1 84 ? 24.75 -10.695 -8.891 1 78.31 84 LEU A CA 1
ATOM 661 C C . LEU A 1 84 ? 24.375 -10.391 -7.441 1 78.31 84 LEU A C 1
ATOM 663 O O . LEU A 1 84 ? 23.219 -10.602 -7.043 1 78.31 84 LEU A O 1
ATOM 667 N N . ASN A 1 85 ? 25.234 -9.836 -6.617 1 77.25 85 ASN A N 1
ATOM 668 C CA . ASN A 1 85 ? 25 -9.508 -5.215 1 77.25 85 ASN A CA 1
ATOM 669 C C . ASN A 1 85 ? 24.484 -10.703 -4.438 1 77.25 85 ASN A C 1
ATOM 671 O O . ASN A 1 85 ? 23.469 -10.602 -3.744 1 77.25 85 ASN A O 1
ATOM 675 N N . LEU A 1 86 ? 25.125 -11.812 -4.621 1 84.25 86 LEU A N 1
ATOM 676 C CA . LEU A 1 86 ? 24.703 -13 -3.887 1 84.25 86 LEU A CA 1
ATOM 677 C C . LEU A 1 86 ? 24.859 -12.797 -2.385 1 84.25 86 LEU A C 1
ATOM 679 O O . LEU A 1 86 ? 25.828 -12.18 -1.935 1 84.25 86 LEU A O 1
ATOM 683 N N . MET A 1 87 ? 23.906 -13.242 -1.631 1 83 87 MET A N 1
ATOM 684 C CA . MET A 1 87 ? 23.938 -13.117 -0.176 1 83 87 MET A CA 1
ATOM 685 C C . MET A 1 87 ? 24.641 -14.32 0.454 1 83 87 MET A C 1
ATOM 687 O O . MET A 1 87 ? 24.297 -15.469 0.16 1 83 87 MET A O 1
ATOM 691 N N . LYS A 1 88 ? 25.656 -14.031 1.229 1 84.69 88 LYS A N 1
ATOM 692 C CA . LYS A 1 88 ? 26.375 -15.094 1.922 1 84.69 88 LYS A CA 1
ATOM 693 C C . LYS A 1 88 ? 26.578 -14.742 3.395 1 84.69 88 LYS A C 1
ATOM 695 O O . LYS A 1 88 ? 26.562 -13.57 3.77 1 84.69 88 LYS A O 1
ATOM 700 N N . LYS A 1 89 ? 26.703 -15.742 4.18 1 80.62 89 LYS A N 1
ATOM 701 C CA . LYS A 1 89 ? 26.922 -15.555 5.609 1 80.62 89 LYS A CA 1
ATOM 702 C C . LYS A 1 89 ? 28.359 -15.172 5.902 1 80.62 89 LYS A C 1
ATOM 704 O O . LYS A 1 89 ? 29.297 -15.766 5.344 1 80.62 89 LYS A O 1
ATOM 709 N N . ASP A 1 90 ? 28.484 -14.141 6.676 1 77.19 90 ASP A N 1
ATOM 710 C CA . ASP A 1 90 ? 29.812 -13.688 7.031 1 77.19 90 ASP A CA 1
ATOM 711 C C . ASP A 1 90 ? 30.328 -14.398 8.281 1 77.19 90 ASP A C 1
ATOM 713 O O . ASP A 1 90 ? 29.625 -15.242 8.852 1 77.19 90 ASP A O 1
ATOM 717 N N . VAL A 1 91 ? 31.547 -14.125 8.727 1 75.94 91 VAL A N 1
ATOM 718 C CA . VAL A 1 91 ? 32.188 -14.742 9.867 1 75.94 91 VAL A CA 1
ATOM 719 C C . VAL A 1 91 ? 31.406 -14.461 11.141 1 75.94 91 VAL A C 1
ATOM 721 O O . VAL A 1 91 ? 31.375 -15.297 12.055 1 75.94 91 VAL A O 1
ATOM 724 N N . THR A 1 92 ? 30.641 -13.375 11.188 1 70.69 92 THR A N 1
ATOM 725 C CA . THR A 1 92 ? 29.875 -12.992 12.367 1 70.69 92 THR A CA 1
ATOM 726 C C . THR A 1 92 ? 28.5 -13.664 12.344 1 70.69 92 THR A C 1
ATOM 728 O O . THR A 1 92 ? 27.734 -13.547 13.305 1 70.69 92 THR A O 1
ATOM 731 N N . GLY A 1 93 ? 28.234 -14.391 11.281 1 70.56 93 GLY A N 1
ATOM 732 C CA . GLY A 1 93 ? 26.969 -15.094 11.203 1 70.56 93 GLY A CA 1
ATOM 733 C C . GLY A 1 93 ? 25.875 -14.289 10.523 1 70.56 93 GLY A C 1
ATOM 734 O O . GLY A 1 93 ? 24.734 -14.75 10.406 1 70.56 93 GLY A O 1
ATOM 735 N N . HIS A 1 94 ? 26.188 -13.078 10.109 1 73.19 94 HIS A N 1
ATOM 736 C CA . HIS A 1 94 ? 25.188 -12.242 9.461 1 73.19 94 HIS A CA 1
ATOM 737 C C . HIS A 1 94 ? 25.234 -12.414 7.945 1 73.19 94 HIS A C 1
ATOM 739 O O . HIS A 1 94 ? 26.312 -12.555 7.363 1 73.19 94 HIS A O 1
ATOM 745 N N . THR A 1 95 ? 24.156 -12.508 7.316 1 77.62 95 THR A N 1
ATOM 746 C CA . THR A 1 95 ? 24.047 -12.641 5.867 1 77.62 95 THR A CA 1
ATOM 747 C C . THR A 1 95 ? 24.188 -11.281 5.188 1 77.62 95 THR A C 1
ATOM 749 O O . THR A 1 95 ? 23.453 -10.352 5.5 1 77.62 95 THR A O 1
ATOM 752 N N . ARG A 1 96 ? 25.25 -11.148 4.523 1 76.44 96 ARG A N 1
ATOM 753 C CA . ARG A 1 96 ? 25.484 -9.898 3.801 1 76.44 96 ARG A CA 1
ATOM 754 C C . ARG A 1 96 ? 25.812 -10.164 2.336 1 76.44 96 ARG A C 1
ATOM 756 O O . ARG A 1 96 ? 26.016 -11.32 1.939 1 76.44 96 ARG A O 1
ATOM 763 N N . GLU A 1 97 ? 25.812 -9.109 1.53 1 77.81 97 GLU A N 1
ATOM 764 C CA . GLU A 1 97 ? 26.141 -9.219 0.113 1 77.81 97 GLU A CA 1
ATOM 765 C C . GLU A 1 97 ? 27.609 -9.578 -0.08 1 77.81 97 GLU A C 1
ATOM 767 O O . GLU A 1 97 ? 28.484 -9.039 0.613 1 77.81 97 GLU A O 1
ATOM 772 N N . PHE A 1 98 ? 27.844 -10.531 -0.967 1 81.06 98 PHE A N 1
ATOM 773 C CA . PHE A 1 98 ? 29.203 -11.008 -1.23 1 81.06 98 PHE A CA 1
ATOM 774 C C . PHE A 1 98 ? 30 -9.961 -1.997 1 81.06 98 PHE A C 1
ATOM 776 O O . PHE A 1 98 ? 29.5 -9.367 -2.953 1 81.06 98 PHE A O 1
ATOM 783 N N . THR A 1 99 ? 31.094 -9.664 -1.398 1 75.94 99 THR A N 1
ATOM 784 C CA . THR A 1 99 ? 32.062 -8.805 -2.088 1 75.94 99 THR A CA 1
ATOM 785 C C . THR A 1 99 ? 33.438 -9.477 -2.172 1 75.94 99 THR A C 1
ATOM 787 O O . THR A 1 99 ? 33.875 -10.117 -1.216 1 75.94 99 THR A O 1
ATOM 790 N N . LEU A 1 100 ? 34 -9.492 -3.385 1 75.62 100 LEU A N 1
ATOM 791 C CA . LEU A 1 100 ? 35.312 -10.109 -3.598 1 75.62 100 LEU A CA 1
ATOM 792 C C . LEU A 1 100 ? 36.375 -9.43 -2.75 1 75.62 100 LEU A C 1
ATOM 794 O O . LEU A 1 100 ? 37.312 -10.078 -2.307 1 75.62 100 LEU A O 1
ATOM 798 N N . ALA A 1 101 ? 36.094 -8.102 -2.432 1 69.88 101 ALA A N 1
ATOM 799 C CA . ALA A 1 101 ? 37.031 -7.328 -1.646 1 69.88 101 ALA A CA 1
ATOM 800 C C . ALA A 1 101 ? 37.125 -7.852 -0.216 1 69.88 101 ALA A C 1
ATOM 802 O O . ALA A 1 101 ? 38.188 -7.805 0.403 1 69.88 101 ALA A O 1
ATOM 803 N N . GLN A 1 102 ? 36.094 -8.352 0.265 1 76.31 102 GLN A N 1
ATOM 804 C CA . GLN A 1 102 ? 36.031 -8.891 1.621 1 76.31 102 GLN A CA 1
ATOM 805 C C . GLN A 1 102 ? 35.875 -10.406 1.605 1 76.31 102 GLN A C 1
ATOM 807 O O . GLN A 1 102 ? 35.062 -10.961 2.361 1 76.31 102 GLN A O 1
ATOM 812 N N . LEU A 1 103 ? 36.594 -11.023 0.728 1 77.75 103 LEU A N 1
ATOM 813 C CA . LEU A 1 103 ? 36.469 -12.469 0.576 1 77.75 103 LEU A CA 1
ATOM 814 C C . LEU A 1 103 ? 36.844 -13.18 1.875 1 77.75 103 LEU A C 1
ATOM 816 O O . LEU A 1 103 ? 36.219 -14.188 2.229 1 77.75 103 LEU A O 1
ATOM 820 N N . ASN A 1 104 ? 37.75 -12.57 2.627 1 75.44 104 ASN A N 1
ATOM 821 C CA . ASN A 1 104 ? 38.219 -13.227 3.846 1 75.44 104 ASN A CA 1
ATOM 822 C C . ASN A 1 104 ? 37.156 -13.219 4.938 1 75.44 104 ASN A C 1
ATOM 824 O O . ASN A 1 104 ? 37.188 -14.047 5.844 1 75.44 104 ASN A O 1
ATOM 828 N N . ASP A 1 105 ? 36.312 -12.273 4.789 1 77.62 105 ASP A N 1
ATOM 829 C CA . ASP A 1 105 ? 35.25 -12.188 5.793 1 77.62 105 ASP A CA 1
ATOM 830 C C . ASP A 1 105 ? 34.25 -13.328 5.621 1 77.62 105 ASP A C 1
ATOM 832 O O . ASP A 1 105 ? 33.469 -13.617 6.535 1 77.62 105 ASP A O 1
ATOM 836 N N . PHE A 1 106 ? 34.312 -13.922 4.5 1 81.31 106 PHE A N 1
ATOM 837 C CA . PHE A 1 106 ? 33.281 -14.938 4.223 1 81.31 106 PHE A CA 1
ATOM 838 C C . PHE A 1 106 ? 33.875 -16.344 4.395 1 81.31 106 PHE A C 1
ATOM 840 O O . PHE A 1 106 ? 33.125 -17.328 4.426 1 81.31 106 PHE A O 1
ATOM 847 N N . LEU A 1 107 ? 35.188 -16.375 4.453 1 78.56 107 LEU A N 1
ATOM 848 C CA . LEU A 1 107 ? 35.844 -17.672 4.574 1 78.56 107 LEU A CA 1
ATOM 849 C C . LEU A 1 107 ? 36.125 -18.016 6.035 1 78.56 107 LEU A C 1
ATOM 851 O O . LEU A 1 107 ? 37.094 -17.484 6.621 1 78.56 107 LEU A O 1
ATOM 855 N N . TYR A 1 108 ? 35 -18.531 6.73 1 71.19 108 TYR A N 1
ATOM 856 C CA . TYR A 1 108 ? 35.25 -18.906 8.125 1 71.19 108 TYR A CA 1
ATOM 857 C C . TYR A 1 108 ? 35.406 -20.406 8.266 1 71.19 108 TYR A C 1
ATOM 859 O O . TYR A 1 108 ? 34.906 -21.188 7.441 1 71.19 108 TYR A O 1
ATOM 867 N N . ASP A 1 109 ? 36 -21.016 9.422 1 65.75 109 ASP A N 1
ATOM 868 C CA . ASP A 1 109 ? 36.156 -22.391 9.906 1 65.75 109 ASP A CA 1
ATOM 869 C C . ASP A 1 109 ? 36.781 -23.281 8.844 1 65.75 109 ASP A C 1
ATOM 871 O O . ASP A 1 109 ? 36.281 -24.344 8.523 1 65.75 109 ASP A O 1
ATOM 875 N N . ASP A 1 110 ? 37.656 -22.938 8.047 1 68.25 110 ASP A N 1
ATOM 876 C CA . ASP A 1 110 ? 38.406 -23.75 7.121 1 68.25 110 ASP A CA 1
ATOM 877 C C . ASP A 1 110 ? 37.719 -23.875 5.777 1 68.25 110 ASP A C 1
ATOM 879 O O . ASP A 1 110 ? 37.938 -24.844 5.039 1 68.25 110 ASP A O 1
ATOM 883 N N . MET A 1 111 ? 36.875 -22.938 5.504 1 76.12 111 MET A N 1
ATOM 884 C CA . MET A 1 111 ? 36.156 -22.969 4.234 1 76.12 111 MET A CA 1
ATOM 885 C C . MET A 1 111 ? 37.031 -22.469 3.094 1 76.12 111 MET A C 1
ATOM 887 O O . MET A 1 111 ? 37.844 -21.562 3.285 1 76.12 111 MET A O 1
ATOM 891 N N . THR A 1 112 ? 37 -23.297 2.059 1 73.81 112 THR A N 1
ATOM 892 C CA . THR A 1 112 ? 37.688 -22.891 0.843 1 73.81 112 THR A CA 1
ATOM 893 C C . THR A 1 112 ? 36.781 -22.109 -0.082 1 73.81 112 THR A C 1
ATOM 895 O O . THR A 1 112 ? 35.562 -22.047 0.165 1 73.81 112 THR A O 1
ATOM 898 N N . ILE A 1 113 ? 37.312 -21.453 -0.976 1 74.69 113 ILE A N 1
ATOM 899 C CA . ILE A 1 113 ? 36.594 -20.656 -1.961 1 74.69 113 ILE A CA 1
ATOM 900 C C . ILE A 1 113 ? 35.531 -21.516 -2.627 1 74.69 113 ILE A C 1
ATOM 902 O O . ILE A 1 113 ? 34.438 -21.031 -2.963 1 74.69 113 ILE A O 1
ATOM 906 N N . ASP A 1 114 ? 35.844 -22.797 -2.713 1 74.56 114 ASP A N 1
ATOM 907 C CA . ASP A 1 114 ? 34.906 -23.719 -3.377 1 74.56 114 ASP A CA 1
ATOM 908 C C . ASP A 1 114 ? 33.688 -23.969 -2.51 1 74.56 114 ASP A C 1
ATOM 910 O O . ASP A 1 114 ? 32.625 -24.281 -3.027 1 74.56 114 ASP A O 1
ATOM 914 N N . ASP A 1 115 ? 33.906 -23.719 -1.302 1 79 115 ASP A N 1
ATOM 915 C CA . ASP A 1 115 ? 32.812 -23.984 -0.374 1 79 115 ASP A CA 1
ATOM 916 C C . ASP A 1 115 ? 31.891 -22.766 -0.217 1 79 115 ASP A C 1
ATOM 918 O O . ASP A 1 115 ? 30.781 -22.875 0.314 1 79 115 ASP A O 1
ATOM 922 N N . LEU A 1 116 ? 32.406 -21.734 -0.671 1 83.75 116 LEU A N 1
ATOM 923 C CA . LEU A 1 116 ? 31.641 -20.5 -0.513 1 83.75 116 LEU A CA 1
ATOM 924 C C . LEU A 1 116 ? 30.422 -20.484 -1.422 1 83.75 116 LEU A C 1
ATOM 926 O O . LEU A 1 116 ? 29.328 -20.094 -1.001 1 83.75 116 LEU A O 1
ATOM 930 N N . LEU A 1 117 ? 30.672 -21.016 -2.6 1 88.06 117 LEU A N 1
ATOM 931 C CA . LEU A 1 117 ? 29.578 -21.031 -3.561 1 88.06 117 LEU A CA 1
ATOM 932 C C . LEU A 1 117 ? 28.906 -22.406 -3.605 1 88.06 117 LEU A C 1
ATOM 934 O O . LEU A 1 117 ? 29.578 -23.422 -3.791 1 88.06 117 LEU A O 1
ATOM 938 N N . THR A 1 118 ? 27.734 -22.438 -3.332 1 88.06 118 THR A N 1
ATOM 939 C CA . THR A 1 118 ? 26.969 -23.672 -3.434 1 88.06 118 THR A CA 1
ATOM 940 C C . THR A 1 118 ? 26.766 -24.062 -4.895 1 88.06 118 THR A C 1
ATOM 942 O O . THR A 1 118 ? 27.031 -23.266 -5.797 1 88.06 118 THR A O 1
ATOM 945 N N . LEU A 1 119 ? 26.422 -25.266 -5.09 1 89.12 119 LEU A N 1
ATOM 946 C CA . LEU A 1 119 ? 26.141 -25.734 -6.438 1 89.12 119 LEU A CA 1
ATOM 947 C C . LEU A 1 119 ? 25.062 -24.891 -7.109 1 89.12 119 LEU A C 1
ATOM 949 O O . LEU A 1 119 ? 25.172 -24.562 -8.297 1 89.12 119 LEU A O 1
ATOM 953 N N . THR A 1 120 ? 24.109 -24.516 -6.387 1 91.38 120 THR A N 1
ATOM 954 C CA . THR A 1 120 ? 23.031 -23.688 -6.91 1 91.38 120 THR A CA 1
ATOM 955 C C . THR A 1 120 ? 23.562 -22.328 -7.344 1 91.38 120 THR A C 1
ATOM 957 O O . THR A 1 120 ? 23.156 -21.797 -8.383 1 91.38 120 THR A O 1
ATOM 960 N N . ASP A 1 121 ? 24.422 -21.797 -6.531 1 90.88 121 ASP A N 1
ATOM 961 C CA . ASP A 1 121 ? 25.031 -20.516 -6.887 1 90.88 121 ASP A CA 1
ATOM 962 C C . ASP A 1 121 ? 25.797 -20.609 -8.211 1 90.88 121 ASP A C 1
ATOM 964 O O . ASP A 1 121 ? 25.656 -19.75 -9.078 1 90.88 121 ASP A O 1
ATOM 968 N N . LYS A 1 122 ? 26.531 -21.688 -8.297 1 92.44 122 LYS A N 1
ATOM 969 C CA . LYS A 1 122 ? 27.359 -21.875 -9.484 1 92.44 122 LYS A CA 1
ATOM 970 C C . LYS A 1 122 ? 26.5 -22.062 -10.727 1 92.44 122 LYS A C 1
ATOM 972 O O . LYS A 1 122 ? 26.766 -21.453 -11.773 1 92.44 122 LYS A O 1
ATOM 977 N N . GLN A 1 123 ? 25.516 -22.844 -10.609 1 94.19 123 GLN A N 1
ATOM 978 C CA . GLN A 1 123 ? 24.609 -23.078 -11.734 1 94.19 123 GLN A CA 1
ATOM 979 C C . GLN A 1 123 ? 23.859 -21.797 -12.117 1 94.19 123 GLN A C 1
ATOM 981 O O . GLN A 1 123 ? 23.688 -21.5 -13.305 1 94.19 123 GLN A O 1
ATOM 986 N N . THR A 1 124 ? 23.422 -21.047 -11.109 1 92.31 124 THR A N 1
ATOM 987 C CA . THR A 1 124 ? 22.719 -19.797 -11.359 1 92.31 124 THR A CA 1
ATOM 988 C C . THR A 1 124 ? 23.625 -18.797 -12.078 1 92.31 124 THR A C 1
ATOM 990 O O . THR A 1 124 ? 23.172 -18.094 -12.992 1 92.31 124 THR A O 1
ATOM 993 N N . ILE A 1 125 ? 24.812 -18.766 -11.664 1 91.81 125 ILE A N 1
ATOM 994 C CA . ILE A 1 125 ? 25.781 -17.859 -12.258 1 91.81 125 ILE A CA 1
ATOM 995 C C . ILE A 1 125 ? 26.016 -18.234 -13.719 1 91.81 125 ILE A C 1
ATOM 997 O O . ILE A 1 125 ? 26.016 -17.375 -14.602 1 91.81 125 ILE A O 1
ATOM 1001 N N . VAL A 1 126 ? 26.203 -19.5 -13.945 1 93.75 126 VAL A N 1
ATOM 1002 C CA . VAL A 1 126 ? 26.5 -19.969 -15.297 1 93.75 126 VAL A CA 1
ATOM 1003 C C . VAL A 1 126 ? 25.297 -19.719 -16.203 1 93.75 126 VAL A C 1
ATOM 1005 O O . VAL A 1 126 ? 25.453 -19.25 -17.328 1 93.75 126 VAL A O 1
ATOM 1008 N N . ILE A 1 127 ? 24.141 -20.016 -15.695 1 92.12 127 ILE A N 1
ATOM 1009 C CA . ILE A 1 127 ? 22.938 -19.781 -16.484 1 92.12 127 ILE A CA 1
ATOM 1010 C C . ILE A 1 127 ? 22.766 -18.281 -16.75 1 92.12 127 ILE A C 1
ATOM 1012 O O . ILE A 1 127 ? 22.422 -17.875 -17.859 1 92.12 127 ILE A O 1
ATOM 1016 N N . HIS A 1 128 ? 22.984 -17.484 -15.734 1 87.44 128 HIS A N 1
ATOM 1017 C CA . HIS A 1 128 ? 22.906 -16.047 -15.891 1 87.44 128 HIS A CA 1
ATOM 1018 C C . HIS A 1 128 ? 23.859 -15.555 -16.969 1 87.44 128 HIS A C 1
ATOM 1020 O O . HIS A 1 128 ? 23.5 -14.711 -17.797 1 87.44 128 HIS A O 1
ATOM 1026 N N . GLU A 1 129 ? 25.047 -16.047 -16.969 1 88.56 129 GLU A N 1
ATOM 1027 C CA . GLU A 1 129 ? 26.031 -15.648 -17.953 1 88.56 129 GLU A CA 1
ATOM 1028 C C . GLU A 1 129 ? 25.641 -16.109 -19.344 1 88.56 129 GLU A C 1
ATOM 1030 O O . GLU A 1 129 ? 25.859 -15.391 -20.328 1 88.56 129 GLU A O 1
ATOM 1035 N N . LEU A 1 130 ? 25.172 -17.281 -19.391 1 90.56 130 LEU A N 1
ATOM 1036 C CA . LEU A 1 130 ? 24.734 -17.812 -20.672 1 90.56 130 LEU A CA 1
ATOM 1037 C C . LEU A 1 130 ? 23.625 -16.953 -21.266 1 90.56 130 LEU A C 1
ATOM 1039 O O . LEU A 1 130 ? 23.641 -16.641 -22.453 1 90.56 130 LEU A O 1
ATOM 1043 N N . GLU A 1 131 ? 22.75 -16.609 -20.453 1 84.56 131 GLU A N 1
ATOM 1044 C CA . GLU A 1 131 ? 21.594 -15.828 -20.922 1 84.56 131 GLU A CA 1
ATOM 1045 C C . GLU A 1 131 ? 22 -14.383 -21.203 1 84.56 131 GLU A C 1
ATOM 1047 O O . GLU A 1 131 ? 21.281 -13.664 -21.906 1 84.56 131 GLU A O 1
ATOM 1052 N N . ASN A 1 132 ? 23.109 -13.938 -20.656 1 79.25 132 ASN A N 1
ATOM 1053 C CA . ASN A 1 132 ? 23.531 -12.547 -20.812 1 79.25 132 ASN A CA 1
ATOM 1054 C C . ASN A 1 132 ? 24.5 -12.367 -21.969 1 79.25 132 ASN A C 1
ATOM 1056 O O . ASN A 1 132 ? 25.016 -11.266 -22.188 1 79.25 132 ASN A O 1
ATOM 1060 N N . ILE A 1 133 ? 24.719 -13.398 -22.734 1 86.94 133 ILE A N 1
ATOM 1061 C CA . ILE A 1 133 ? 25.516 -13.258 -23.938 1 86.94 133 ILE A CA 1
ATOM 1062 C C . ILE A 1 133 ? 24.734 -12.469 -24.984 1 86.94 133 ILE A C 1
ATOM 1064 O O . ILE A 1 133 ? 23.656 -12.891 -25.406 1 86.94 133 ILE A O 1
ATOM 1068 N N . ARG A 1 134 ? 25.312 -11.352 -25.297 1 81.38 134 ARG A N 1
ATOM 1069 C CA . ARG A 1 134 ? 24.594 -10.453 -26.188 1 81.38 134 ARG A CA 1
ATOM 1070 C C . ARG A 1 134 ? 25.312 -10.312 -27.531 1 81.38 134 ARG A C 1
ATOM 1072 O O . ARG A 1 134 ? 26.531 -10.438 -27.594 1 81.38 134 ARG A O 1
ATOM 1079 N N . ALA A 1 135 ? 24.531 -10.055 -28.484 1 82.06 135 ALA A N 1
ATOM 1080 C CA . ALA A 1 135 ? 25.062 -9.867 -29.828 1 82.06 135 ALA A CA 1
ATOM 1081 C C . ALA A 1 135 ? 25.719 -8.5 -29.984 1 82.06 135 ALA A C 1
ATOM 1083 O O . ALA A 1 135 ? 25.234 -7.504 -29.438 1 82.06 135 ALA A O 1
ATOM 1084 N N . LEU A 1 136 ? 26.859 -8.492 -30.578 1 80.69 136 LEU A N 1
ATOM 1085 C CA . LEU A 1 136 ? 27.547 -7.242 -30.875 1 80.69 136 LEU A CA 1
ATOM 1086 C C . LEU A 1 136 ? 27.016 -6.617 -32.156 1 80.69 136 LEU A C 1
ATOM 1088 O O . LEU A 1 136 ? 26.25 -7.254 -32.875 1 80.69 136 LEU A O 1
ATOM 1092 N N . ASN A 1 137 ? 27.406 -5.371 -32.438 1 77.12 137 ASN A N 1
ATOM 1093 C CA . ASN A 1 137 ? 26.969 -4.652 -33.625 1 77.12 137 ASN A CA 1
ATOM 1094 C C . ASN A 1 137 ? 27.391 -5.367 -34.906 1 77.12 137 ASN A C 1
ATOM 1096 O O . ASN A 1 137 ? 26.703 -5.266 -35.938 1 77.12 137 ASN A O 1
ATOM 1100 N N . THR A 1 138 ? 28.391 -6.145 -34.75 1 79.44 138 THR A N 1
ATOM 1101 C CA . THR A 1 138 ? 28.906 -6.84 -35.906 1 79.44 138 THR A CA 1
ATOM 1102 C C . THR A 1 138 ? 28.125 -8.117 -36.188 1 79.44 138 THR A C 1
ATOM 1104 O O . THR A 1 138 ? 28.188 -8.672 -37.281 1 79.44 138 THR A O 1
ATOM 1107 N N . ASP A 1 139 ? 27.375 -8.539 -35.188 1 83.31 139 ASP A N 1
ATOM 1108 C CA . ASP A 1 139 ? 26.594 -9.773 -35.312 1 83.31 139 ASP A CA 1
ATOM 1109 C C . ASP A 1 139 ? 25.219 -9.492 -35.906 1 83.31 139 ASP A C 1
ATOM 1111 O O . ASP A 1 139 ? 24.25 -9.258 -35.188 1 83.31 139 ASP A O 1
ATOM 1115 N N . THR A 1 140 ? 25.062 -9.398 -37.188 1 79.88 140 THR A N 1
ATOM 1116 C CA . THR A 1 140 ? 23.812 -9.023 -37.844 1 79.88 140 THR A CA 1
ATOM 1117 C C . THR A 1 140 ? 22.906 -10.234 -38 1 79.88 140 THR A C 1
ATOM 1119 O O . THR A 1 140 ? 21.672 -10.109 -37.938 1 79.88 140 THR A O 1
ATOM 1122 N N . PHE A 1 141 ? 23.484 -11.398 -38.25 1 85.81 141 PHE A N 1
ATOM 1123 C CA . PHE A 1 141 ? 22.703 -12.625 -38.406 1 85.81 141 PHE A CA 1
ATOM 1124 C C . PHE A 1 141 ? 23.469 -13.82 -37.844 1 85.81 141 PHE A C 1
ATOM 1126 O O . PHE A 1 141 ? 24.688 -13.734 -37.594 1 85.81 141 PHE A O 1
ATOM 1133 N N . ILE A 1 142 ? 22.781 -14.867 -37.469 1 88.31 142 ILE A N 1
ATOM 1134 C CA . ILE A 1 142 ? 23.453 -16.109 -37.094 1 88.31 142 ILE A CA 1
ATOM 1135 C C . ILE A 1 142 ? 24.078 -16.734 -38.344 1 88.31 142 ILE A C 1
ATOM 1137 O O . ILE A 1 142 ? 23.391 -16.984 -39.344 1 88.31 142 ILE A O 1
ATOM 1141 N N . PRO A 1 143 ? 25.359 -16.953 -38.25 1 87.75 143 PRO A N 1
ATOM 1142 C CA . PRO A 1 143 ? 26.016 -17.516 -39.438 1 87.75 143 PRO A CA 1
ATOM 1143 C C . PRO A 1 143 ? 25.359 -18.812 -39.906 1 87.75 143 PRO A C 1
ATOM 1145 O O . PRO A 1 143 ? 25.109 -19.703 -39.094 1 87.75 143 PRO A O 1
ATOM 1148 N N . GLY A 1 144 ? 24.984 -18.906 -41.156 1 86.5 144 GLY A N 1
ATOM 1149 C CA . GLY A 1 144 ? 24.344 -20.078 -41.719 1 86.5 144 GLY A CA 1
ATOM 1150 C C . GLY A 1 144 ? 22.844 -19.922 -41.875 1 86.5 144 GLY A C 1
ATOM 1151 O O . GLY A 1 144 ? 22.203 -20.672 -42.625 1 86.5 144 GLY A O 1
ATOM 1152 N N . TYR A 1 145 ? 22.312 -19.031 -41.062 1 90.56 145 TYR A N 1
ATOM 1153 C CA . TYR A 1 145 ? 20.875 -18.781 -41.125 1 90.56 145 TYR A CA 1
ATOM 1154 C C . TYR A 1 145 ? 20.594 -17.312 -41.438 1 90.56 145 TYR A C 1
ATOM 1156 O O . TYR A 1 145 ? 20.391 -16.516 -40.531 1 90.56 145 TYR A O 1
ATOM 1164 N N . PRO A 1 146 ? 20.453 -16.984 -42.625 1 82.25 146 PRO A N 1
ATOM 1165 C CA . PRO A 1 146 ? 20.266 -15.578 -43.031 1 82.25 146 PRO A CA 1
ATOM 1166 C C . PRO A 1 146 ? 18.906 -15.031 -42.594 1 82.25 146 PRO A C 1
ATOM 1168 O O . PRO A 1 146 ? 18.734 -13.812 -42.5 1 82.25 146 PRO A O 1
ATOM 1171 N N . LEU A 1 147 ? 18.047 -15.898 -42.281 1 80.81 147 LEU A N 1
ATOM 1172 C CA . LEU A 1 147 ? 16.703 -15.453 -41.906 1 80.81 147 LEU A CA 1
ATOM 1173 C C . LEU A 1 147 ? 16.641 -15.078 -40.438 1 80.81 147 LEU A C 1
ATOM 1175 O O . LEU A 1 147 ? 15.695 -14.406 -40 1 80.81 147 LEU A O 1
ATOM 1179 N N . PHE A 1 148 ? 17.672 -15.539 -39.719 1 85.81 148 PHE A N 1
ATOM 1180 C CA . PHE A 1 148 ? 17.688 -15.25 -38.281 1 85.81 148 PHE A CA 1
ATOM 1181 C C . PHE A 1 148 ? 18.453 -13.969 -38 1 85.81 148 PHE A C 1
ATOM 1183 O O . PHE A 1 148 ? 19.641 -14.008 -37.688 1 85.81 148 PHE A O 1
ATOM 1190 N N . LYS A 1 149 ? 17.781 -12.875 -38.125 1 79.75 149 LYS A N 1
ATOM 1191 C CA . LYS A 1 149 ? 18.391 -11.57 -37.875 1 79.75 149 LYS A CA 1
ATOM 1192 C C . LYS A 1 149 ? 18.531 -11.297 -36.375 1 79.75 149 LYS A C 1
ATOM 1194 O O . LYS A 1 149 ? 17.625 -11.586 -35.594 1 79.75 149 LYS A O 1
ATOM 1199 N N . LEU A 1 150 ? 19.828 -10.953 -36.031 1 78.5 150 LEU A N 1
ATOM 1200 C CA . LEU A 1 150 ? 20.109 -10.578 -34.656 1 78.5 150 LEU A CA 1
ATOM 1201 C C . LEU A 1 150 ? 20.203 -9.07 -34.5 1 78.5 150 LEU A C 1
ATOM 1203 O O . LEU A 1 150 ? 20.766 -8.391 -35.375 1 78.5 150 LEU A O 1
ATOM 1207 N N . TYR A 1 151 ? 19.656 -8.57 -33.656 1 69.31 151 TYR A N 1
ATOM 1208 C CA . TYR A 1 151 ? 19.75 -7.145 -33.344 1 69.31 151 TYR A CA 1
ATOM 1209 C C . TYR A 1 151 ? 20.859 -6.871 -32.344 1 69.31 151 TYR A C 1
ATOM 1211 O O . TYR A 1 151 ? 21.297 -7.773 -31.625 1 69.31 151 TYR A O 1
ATOM 1219 N N . ASP A 1 152 ? 21.312 -5.637 -32.344 1 70.81 152 ASP A N 1
ATOM 1220 C CA . ASP A 1 152 ? 22.375 -5.238 -31.422 1 70.81 152 ASP A CA 1
ATOM 1221 C C . ASP A 1 152 ? 21.938 -5.445 -29.969 1 70.81 152 ASP A C 1
ATOM 1223 O O . ASP A 1 152 ? 20.812 -5.086 -29.594 1 70.81 152 ASP A O 1
ATOM 1227 N N . ASN A 1 153 ? 22.766 -6.145 -29.141 1 70.56 153 ASN A N 1
ATOM 1228 C CA . ASN A 1 153 ? 22.625 -6.398 -27.703 1 70.56 153 ASN A CA 1
ATOM 1229 C C . ASN A 1 153 ? 21.5 -7.395 -27.422 1 70.56 153 ASN A C 1
ATOM 1231 O O . ASN A 1 153 ? 20.984 -7.453 -26.312 1 70.56 153 ASN A O 1
ATOM 1235 N N . GLN A 1 154 ? 21.094 -8.086 -28.469 1 73.69 154 GLN A N 1
ATOM 1236 C CA . GLN A 1 154 ? 20.094 -9.133 -28.266 1 73.69 154 GLN A CA 1
ATOM 1237 C C . GLN A 1 154 ? 20.734 -10.367 -27.625 1 73.69 154 GLN A C 1
ATOM 1239 O O . GLN A 1 154 ? 21.859 -10.727 -27.953 1 73.69 154 GLN A O 1
ATOM 1244 N N . ALA A 1 155 ? 19.922 -10.945 -26.656 1 78 155 ALA A N 1
ATOM 1245 C CA . ALA A 1 155 ? 20.422 -12.164 -26.031 1 78 155 ALA A CA 1
ATOM 1246 C C . ALA A 1 155 ? 20.469 -13.312 -27.031 1 78 155 ALA A C 1
ATOM 1248 O O . ALA A 1 155 ? 19.469 -13.625 -27.672 1 78 155 ALA A O 1
ATOM 1249 N N . ILE A 1 156 ? 21.516 -13.945 -27.172 1 85.38 156 ILE A N 1
ATOM 1250 C CA . ILE A 1 156 ? 21.781 -14.922 -28.219 1 85.38 156 ILE A CA 1
ATOM 1251 C C . ILE A 1 156 ? 21.156 -16.266 -27.828 1 85.38 156 ILE A C 1
ATOM 1253 O O . ILE A 1 156 ? 20.469 -16.891 -28.641 1 85.38 156 ILE A O 1
ATOM 1257 N N . ILE A 1 157 ? 21.359 -16.625 -26.609 1 87.81 157 ILE A N 1
ATOM 1258 C CA . ILE A 1 157 ? 20.984 -17.984 -26.203 1 87.81 157 ILE A CA 1
ATOM 1259 C C . ILE A 1 157 ? 19.453 -18.094 -26.156 1 87.81 157 ILE A C 1
ATOM 1261 O O . ILE A 1 157 ? 18.875 -19.016 -26.719 1 87.81 157 ILE A O 1
ATOM 1265 N N . PRO A 1 158 ? 18.797 -17.188 -25.531 1 81.56 158 PRO A N 1
ATOM 1266 C CA . PRO A 1 158 ? 17.328 -17.266 -25.562 1 81.56 158 PRO A CA 1
ATOM 1267 C C . PRO A 1 158 ? 16.781 -17.203 -26.984 1 81.56 158 PRO A C 1
ATOM 1269 O O . PRO A 1 158 ? 15.781 -17.859 -27.297 1 81.56 158 PRO A O 1
ATOM 1272 N N . PHE A 1 159 ? 17.406 -16.438 -27.844 1 80.62 159 PHE A N 1
ATOM 1273 C CA . PHE A 1 159 ? 17 -16.359 -29.234 1 80.62 159 PHE A CA 1
ATOM 1274 C C . PHE A 1 159 ? 17.188 -17.688 -29.953 1 80.62 159 PHE A C 1
ATOM 1276 O O . PHE A 1 159 ? 16.312 -18.141 -30.688 1 80.62 159 PHE A O 1
ATOM 1283 N N . ALA A 1 160 ? 18.312 -18.281 -29.688 1 87.88 160 ALA A N 1
ATOM 1284 C CA . ALA A 1 160 ? 18.625 -19.562 -30.297 1 87.88 160 ALA A CA 1
ATOM 1285 C C . ALA A 1 160 ? 17.672 -20.656 -29.797 1 87.88 160 ALA A C 1
ATOM 1287 O O . ALA A 1 160 ? 17.359 -21.594 -30.516 1 87.88 160 ALA A O 1
ATOM 1288 N N . LEU A 1 161 ? 17.25 -20.516 -28.578 1 86.75 161 LEU A N 1
ATOM 1289 C CA . LEU A 1 161 ? 16.281 -21.438 -28 1 86.75 161 LEU A CA 1
ATOM 1290 C C . LEU A 1 161 ? 14.914 -21.297 -28.672 1 86.75 161 LEU A C 1
ATOM 1292 O O . LEU A 1 161 ? 14.25 -22.281 -28.969 1 86.75 161 LEU A O 1
ATOM 1296 N N . ASN A 1 162 ? 14.555 -20.141 -28.953 1 78.19 162 ASN A N 1
ATOM 1297 C CA . ASN A 1 162 ? 13.266 -19.859 -29.578 1 78.19 162 ASN A CA 1
ATOM 1298 C C . ASN A 1 162 ? 13.227 -20.344 -31.016 1 78.19 162 ASN A C 1
ATOM 1300 O O . ASN A 1 162 ? 12.172 -20.75 -31.516 1 78.19 162 ASN A O 1
ATOM 1304 N N . ARG A 1 163 ? 14.359 -20.297 -31.641 1 82.56 163 ARG A N 1
ATOM 1305 C CA . ARG A 1 163 ? 14.43 -20.719 -33.031 1 82.56 163 ARG A CA 1
ATOM 1306 C C . ARG A 1 163 ? 14.766 -22.203 -33.156 1 82.56 163 ARG A C 1
ATOM 1308 O O . ARG A 1 163 ? 15.055 -22.703 -34.25 1 82.56 163 ARG A O 1
ATOM 1315 N N . SER A 1 164 ? 14.836 -22.922 -32.031 1 87.56 164 SER A N 1
ATOM 1316 C CA . SER A 1 164 ? 15.039 -24.359 -31.922 1 87.56 164 SER A CA 1
ATOM 1317 C C . SER A 1 164 ? 16.422 -24.766 -32.406 1 87.56 164 SER A C 1
ATOM 1319 O O . SER A 1 164 ? 16.609 -25.859 -32.938 1 87.56 164 SER A O 1
ATOM 1321 N N . LEU A 1 165 ? 17.328 -23.766 -32.438 1 91.25 165 LEU A N 1
ATOM 1322 C CA . LEU A 1 165 ? 18.719 -24.125 -32.656 1 91.25 165 LEU A CA 1
ATOM 1323 C C . LEU A 1 165 ? 19.312 -24.812 -31.438 1 91.25 165 LEU A C 1
ATOM 1325 O O . LEU A 1 165 ? 20.109 -25.75 -31.562 1 91.25 165 LEU A O 1
ATOM 1329 N N . ILE A 1 166 ? 18.984 -24.219 -30.328 1 93.12 166 ILE A N 1
ATOM 1330 C CA . ILE A 1 166 ? 19.25 -24.859 -29.047 1 93.12 166 ILE A CA 1
ATOM 1331 C C . ILE A 1 166 ? 17.969 -25.547 -28.547 1 93.12 166 ILE A C 1
ATOM 1333 O O . ILE A 1 166 ? 16.906 -24.953 -28.516 1 93.12 166 ILE A O 1
ATOM 1337 N N . THR A 1 167 ? 18.141 -26.781 -28.203 1 90.88 167 THR A N 1
ATOM 1338 C CA . THR A 1 167 ? 16.953 -27.547 -27.859 1 90.88 167 THR A CA 1
ATOM 1339 C C . THR A 1 167 ? 16.688 -27.484 -26.359 1 90.88 167 THR A C 1
ATOM 1341 O O . THR A 1 167 ? 15.531 -27.375 -25.938 1 90.88 167 THR A O 1
ATOM 1344 N N . LYS A 1 168 ? 17.734 -27.641 -25.562 1 90.94 168 LYS A N 1
ATOM 1345 C CA . LYS A 1 168 ? 17.547 -27.688 -24.109 1 90.94 168 LYS A CA 1
ATOM 1346 C C . LYS A 1 168 ? 18.734 -27.062 -23.391 1 90.94 168 LYS A C 1
ATOM 1348 O O . LYS A 1 168 ? 19.875 -27.188 -23.844 1 90.94 168 LYS A O 1
ATOM 1353 N N . VAL A 1 169 ? 18.484 -26.359 -22.438 1 93.06 169 VAL A N 1
ATOM 1354 C CA . VAL A 1 169 ? 19.484 -25.875 -21.469 1 93.06 169 VAL A CA 1
ATOM 1355 C C . VAL A 1 169 ? 19 -26.141 -20.047 1 93.06 169 VAL A C 1
ATOM 1357 O O . VAL A 1 169 ? 17.938 -25.672 -19.656 1 93.06 169 VAL A O 1
ATOM 1360 N N . TYR A 1 170 ? 19.672 -27 -19.328 1 93.5 170 TYR A N 1
ATOM 1361 C CA . TYR A 1 170 ? 19.172 -27.328 -18 1 93.5 170 TYR A CA 1
ATOM 1362 C C . TYR A 1 170 ? 20.328 -27.594 -17.047 1 93.5 170 TYR A C 1
ATOM 1364 O O . TYR A 1 170 ? 21.375 -28.109 -17.453 1 93.5 170 TYR A O 1
ATOM 1372 N N . PRO A 1 171 ? 20.172 -27.234 -15.805 1 94.31 171 PRO A N 1
ATOM 1373 C CA . PRO A 1 171 ? 21.156 -27.578 -14.781 1 94.31 171 PRO A CA 1
ATOM 1374 C C . PRO A 1 171 ? 21.078 -29.047 -14.367 1 94.31 171 PRO A C 1
ATOM 1376 O O . PRO A 1 171 ? 20.016 -29.672 -14.508 1 94.31 171 PRO A O 1
ATOM 1379 N N . LEU A 1 172 ? 22.125 -29.516 -13.867 1 93.44 172 LEU A N 1
ATOM 1380 C CA . LEU A 1 172 ? 22.172 -30.922 -13.508 1 93.44 172 LEU A CA 1
ATOM 1381 C C . LEU A 1 172 ? 21.875 -31.109 -12.023 1 93.44 172 LEU A C 1
ATOM 1383 O O . LEU A 1 172 ? 22.25 -30.266 -11.195 1 93.44 172 LEU A O 1
ATOM 1387 N N . HIS A 1 173 ? 21.172 -32.219 -11.734 1 93.44 173 HIS A N 1
ATOM 1388 C CA . HIS A 1 173 ? 20.953 -32.594 -10.344 1 93.44 173 HIS A CA 1
ATOM 1389 C C . HIS A 1 173 ? 22.234 -33.156 -9.711 1 93.44 173 HIS A C 1
ATOM 1391 O O . HIS A 1 173 ? 23.094 -33.688 -10.406 1 93.44 173 HIS A O 1
ATOM 1397 N N . ASP A 1 174 ? 22.375 -32.906 -8.438 1 92.19 174 ASP A N 1
ATOM 1398 C CA . ASP A 1 174 ? 23.391 -33.562 -7.617 1 92.19 174 ASP A CA 1
ATOM 1399 C C . ASP A 1 174 ? 22.781 -34.656 -6.766 1 92.19 174 ASP A C 1
ATOM 1401 O O . ASP A 1 174 ? 22.109 -34.375 -5.773 1 92.19 174 ASP A O 1
ATOM 1405 N N . ASP A 1 175 ? 23.109 -35.875 -7.066 1 89.62 175 ASP A N 1
ATOM 1406 C CA . ASP A 1 175 ? 22.453 -37 -6.453 1 89.62 175 ASP A CA 1
ATOM 1407 C C . ASP A 1 175 ? 22.734 -37.062 -4.953 1 89.62 175 ASP A C 1
ATOM 1409 O O . ASP A 1 175 ? 21.844 -37.406 -4.164 1 89.62 175 ASP A O 1
ATOM 1413 N N . GLU A 1 176 ? 23.891 -36.75 -4.574 1 89.56 176 GLU A N 1
ATOM 1414 C CA . GLU A 1 176 ? 24.25 -36.812 -3.158 1 89.56 176 GLU A CA 1
ATOM 1415 C C . GLU A 1 176 ? 23.484 -35.75 -2.355 1 89.56 176 GLU A C 1
ATOM 1417 O O . GLU A 1 176 ? 22.938 -36.062 -1.298 1 89.56 176 GLU A O 1
ATOM 1422 N N . GLU A 1 177 ? 23.516 -34.625 -2.885 1 90.94 177 GLU A N 1
ATOM 1423 C CA . GLU A 1 177 ? 22.797 -33.562 -2.189 1 90.94 177 GLU A CA 1
ATOM 1424 C C . GLU A 1 177 ? 21.297 -33.812 -2.182 1 90.94 177 GLU A C 1
ATOM 1426 O O . GLU A 1 177 ? 20.609 -33.469 -1.216 1 90.94 177 GLU A O 1
ATOM 1431 N N . LEU A 1 178 ? 20.828 -34.344 -3.219 1 92.56 178 LEU A N 1
ATOM 1432 C CA . LEU A 1 178 ? 19.406 -34.656 -3.322 1 92.56 178 LEU A CA 1
ATOM 1433 C C . LEU A 1 178 ? 18.984 -35.719 -2.34 1 92.56 178 LEU A C 1
ATOM 1435 O O . LEU A 1 178 ? 17.891 -35.688 -1.772 1 92.56 178 LEU A O 1
ATOM 1439 N N . LYS A 1 179 ? 19.828 -36.688 -2.182 1 91.19 179 LYS A N 1
ATOM 1440 C CA . LYS A 1 179 ? 19.547 -37.75 -1.225 1 91.19 179 LYS A CA 1
ATOM 1441 C C . LYS A 1 179 ? 19.5 -37.219 0.201 1 91.19 179 LYS A C 1
ATOM 1443 O O . LYS A 1 179 ? 18.609 -37.594 0.977 1 91.19 179 LYS A O 1
ATOM 1448 N N . LYS A 1 180 ? 20.375 -36.375 0.509 1 91.25 180 LYS A N 1
ATOM 1449 C CA . LYS A 1 180 ? 20.375 -35.75 1.827 1 91.25 180 LYS A CA 1
ATOM 1450 C C . LYS A 1 180 ? 19.109 -34.906 2.031 1 91.25 180 LYS A C 1
ATOM 1452 O O . LYS A 1 180 ? 18.484 -34.969 3.088 1 91.25 180 LYS A O 1
ATOM 1457 N N . LEU A 1 181 ? 18.812 -34.188 1.004 1 92.19 181 LEU A N 1
ATOM 1458 C CA . LEU A 1 181 ? 17.625 -33.344 1.077 1 92.19 181 LEU A CA 1
ATOM 1459 C C . LEU A 1 181 ? 16.359 -34.188 1.172 1 92.19 181 LEU A C 1
ATOM 1461 O O . LEU A 1 181 ? 15.445 -33.844 1.94 1 92.19 181 LEU A O 1
ATOM 1465 N N . SER A 1 182 ? 16.266 -35.25 0.409 1 90.81 182 SER A N 1
ATOM 1466 C CA . SER A 1 182 ? 15.102 -36.125 0.426 1 90.81 182 SER A CA 1
ATOM 1467 C C . SER A 1 182 ? 14.898 -36.75 1.803 1 90.81 182 SER A C 1
ATOM 1469 O O . SER A 1 182 ? 13.758 -36.906 2.256 1 90.81 182 SER A O 1
ATOM 1471 N N . GLY A 1 183 ? 15.953 -37.062 2.432 1 87.62 183 GLY A N 1
ATOM 1472 C CA . GLY A 1 183 ? 15.875 -37.656 3.752 1 87.62 183 GLY A CA 1
ATOM 1473 C C . GLY A 1 183 ? 15.328 -36.719 4.809 1 87.62 183 GLY A C 1
ATOM 1474 O O . GLY A 1 183 ? 14.562 -37.125 5.68 1 87.62 183 GLY A O 1
ATOM 1475 N N . SER A 1 184 ? 15.617 -35.5 4.648 1 88.06 184 SER A N 1
ATOM 1476 C CA . SER A 1 184 ? 15.188 -34.531 5.641 1 88.06 184 SER A CA 1
ATOM 1477 C C . SER A 1 184 ? 13.867 -33.875 5.242 1 88.06 184 SER A C 1
ATOM 1479 O O . SER A 1 184 ? 13.211 -33.25 6.066 1 88.06 184 SER A O 1
ATOM 1481 N N . TRP A 1 185 ? 13.477 -34.094 4.082 1 90.81 185 TRP A N 1
ATOM 1482 C CA . TRP A 1 185 ? 12.336 -33.375 3.529 1 90.81 185 TRP A CA 1
ATOM 1483 C C . TRP A 1 185 ? 11.094 -34.25 3.484 1 90.81 185 TRP A C 1
ATOM 1485 O O . TRP A 1 185 ? 10.391 -34.406 4.484 1 90.81 185 TRP A O 1
ATOM 1495 N N . TYR A 1 186 ? 10.938 -35.188 2.5 1 83.81 186 TYR A N 1
ATOM 1496 C CA . TYR A 1 186 ? 9.688 -35.906 2.381 1 83.81 186 TYR A CA 1
ATOM 1497 C C . TYR A 1 186 ? 9.82 -37.344 2.945 1 83.81 186 TYR A C 1
ATOM 1499 O O . TYR A 1 186 ? 8.82 -38 3.219 1 83.81 186 TYR A O 1
ATOM 1507 N N . MET A 1 187 ? 11.047 -37.812 3.203 1 80 187 MET A N 1
ATOM 1508 C CA . MET A 1 187 ? 11.242 -39.156 3.762 1 80 187 MET A CA 1
ATOM 1509 C C . MET A 1 187 ? 11.391 -39.094 5.277 1 80 187 MET A C 1
ATOM 1511 O O . MET A 1 187 ? 11.586 -40.125 5.93 1 80 187 MET A O 1
ATOM 1515 N N . SER A 1 188 ? 11.391 -37.812 5.754 1 70.31 188 SER A N 1
ATOM 1516 C CA . SER A 1 188 ? 11.57 -37.688 7.199 1 70.31 188 SER A CA 1
ATOM 1517 C C . SER A 1 188 ? 10.422 -38.375 7.953 1 70.31 188 SER A C 1
ATOM 1519 O O . SER A 1 188 ? 9.273 -38.312 7.508 1 70.31 188 SER A O 1
ATOM 1521 N N . GLY A 1 189 ? 10.492 -39.594 8.328 1 61.59 189 GLY A N 1
ATOM 1522 C CA . GLY A 1 189 ? 9.523 -40.375 9.078 1 61.59 189 GLY A CA 1
ATOM 1523 C C . GLY A 1 189 ? 8.648 -39.531 9.992 1 61.59 189 GLY A C 1
ATOM 1524 O O . GLY A 1 189 ? 7.574 -39.969 10.398 1 61.59 189 GLY A O 1
ATOM 1525 N N . HIS A 1 190 ? 9.164 -38.438 10.492 1 58.12 190 HIS A N 1
ATOM 1526 C CA . HIS A 1 190 ? 8.375 -37.656 11.453 1 58.12 190 HIS A CA 1
ATOM 1527 C C . HIS A 1 190 ? 7.375 -36.75 10.758 1 58.12 190 HIS A C 1
ATOM 1529 O O . HIS A 1 190 ? 7.742 -36 9.852 1 58.12 190 HIS A O 1
ATOM 1535 N N . ALA A 1 191 ? 6.223 -37.281 10.57 1 60.38 191 ALA A N 1
ATOM 1536 C CA . ALA A 1 191 ? 5.074 -36.562 10.031 1 60.38 191 ALA A CA 1
ATOM 1537 C C . ALA A 1 191 ? 5.039 -35.125 10.539 1 60.38 191 ALA A C 1
ATOM 1539 O O . ALA A 1 191 ? 4.055 -34.688 11.141 1 60.38 191 ALA A O 1
ATOM 1540 N N . THR A 1 192 ? 6.203 -34.375 10.508 1 71.5 192 THR A N 1
ATOM 1541 C CA . THR A 1 192 ? 6.188 -33 11.008 1 71.5 192 THR A CA 1
ATOM 1542 C C . THR A 1 192 ? 5.781 -32.031 9.898 1 71.5 192 THR A C 1
ATOM 1544 O O . THR A 1 192 ? 5.988 -32.312 8.719 1 71.5 192 THR A O 1
ATOM 1547 N N . LEU A 1 193 ? 4.977 -31.156 10.203 1 83.38 193 LEU A N 1
ATOM 1548 C CA . LEU A 1 193 ? 4.508 -30.094 9.312 1 83.38 193 LEU A CA 1
ATOM 1549 C C . LEU A 1 193 ? 5.641 -29.125 8.977 1 83.38 193 LEU A C 1
ATOM 1551 O O . LEU A 1 193 ? 5.547 -28.359 8.008 1 83.38 193 LEU A O 1
ATOM 1555 N N . THR A 1 194 ? 6.789 -29.312 9.625 1 86.62 194 THR A N 1
ATOM 1556 C CA . THR A 1 194 ? 7.887 -28.359 9.43 1 86.62 194 THR A CA 1
ATOM 1557 C C . THR A 1 194 ? 8.812 -28.844 8.312 1 86.62 194 THR A C 1
ATOM 1559 O O . THR A 1 194 ? 9.258 -29.984 8.305 1 86.62 194 THR A O 1
ATOM 1562 N N . GLN A 1 195 ? 8.977 -28.094 7.309 1 91.62 195 GLN A N 1
ATOM 1563 C CA . GLN A 1 195 ? 9.828 -28.375 6.156 1 91.62 195 GLN A CA 1
ATOM 1564 C C . GLN A 1 195 ? 11.195 -27.719 6.309 1 91.62 195 GLN A C 1
ATOM 1566 O O . GLN A 1 195 ? 11.344 -26.719 6.996 1 91.62 195 GLN A O 1
ATOM 1571 N N . PRO A 1 196 ? 12.188 -28.312 5.863 1 92.75 196 PRO A N 1
ATOM 1572 C CA . PRO A 1 196 ? 13.516 -27.703 5.863 1 92.75 196 PRO A CA 1
ATOM 1573 C C . PRO A 1 196 ? 13.641 -26.578 4.836 1 92.75 196 PRO A C 1
ATOM 1575 O O . PRO A 1 196 ? 14.305 -26.75 3.811 1 92.75 196 PRO A O 1
ATOM 1578 N N . ILE A 1 197 ? 13.148 -25.484 5.121 1 93.81 197 ILE A N 1
ATOM 1579 C CA . ILE A 1 197 ? 13.023 -24.359 4.207 1 93.81 197 ILE A CA 1
ATOM 1580 C C . ILE A 1 197 ? 14.414 -23.875 3.793 1 93.81 197 ILE A C 1
ATOM 1582 O O . ILE A 1 197 ? 14.641 -23.562 2.623 1 93.81 197 ILE A O 1
ATOM 1586 N N . ASP A 1 198 ? 15.352 -23.875 4.703 1 91.06 198 ASP A N 1
ATOM 1587 C CA . ASP A 1 198 ? 16.688 -23.375 4.406 1 91.06 198 ASP A CA 1
ATOM 1588 C C . ASP A 1 198 ? 17.422 -24.312 3.439 1 91.06 198 ASP A C 1
ATOM 1590 O O . ASP A 1 198 ? 18.109 -23.844 2.527 1 91.06 198 ASP A O 1
ATOM 1594 N N . ASP A 1 199 ? 17.219 -25.594 3.621 1 92.62 199 ASP A N 1
ATOM 1595 C CA . ASP A 1 199 ? 17.844 -26.562 2.736 1 92.62 199 ASP A CA 1
ATOM 1596 C C . ASP A 1 199 ? 17.234 -26.516 1.341 1 92.62 199 ASP A C 1
ATOM 1598 O O . ASP A 1 199 ? 17.938 -26.688 0.341 1 92.62 199 ASP A O 1
ATOM 1602 N N . ILE A 1 200 ? 15.969 -26.359 1.285 1 94.25 200 ILE A N 1
ATOM 1603 C CA . ILE A 1 200 ? 15.289 -26.266 -0 1 94.25 200 ILE A CA 1
ATOM 1604 C C . ILE A 1 200 ? 15.766 -25.031 -0.758 1 94.25 200 ILE A C 1
ATOM 1606 O O . ILE A 1 200 ? 16 -25.094 -1.967 1 94.25 200 ILE A O 1
ATOM 1610 N N . LYS A 1 201 ? 15.93 -23.969 -0.031 1 92.81 201 LYS A N 1
ATOM 1611 C CA . LYS A 1 201 ? 16.391 -22.734 -0.646 1 92.81 201 LYS A CA 1
ATOM 1612 C C . LYS A 1 201 ? 17.797 -22.891 -1.217 1 92.81 201 LYS A C 1
ATOM 1614 O O . LYS A 1 201 ? 18.078 -22.406 -2.312 1 92.81 201 LYS A O 1
ATOM 1619 N N . GLN A 1 202 ? 18.578 -23.547 -0.511 1 89.75 202 GLN A N 1
ATOM 1620 C CA . GLN A 1 202 ? 19.969 -23.719 -0.94 1 89.75 202 GLN A CA 1
ATOM 1621 C C . GLN A 1 202 ? 20.047 -24.578 -2.205 1 89.75 202 GLN A C 1
ATOM 1623 O O . GLN A 1 202 ? 20.922 -24.359 -3.049 1 89.75 202 GLN A O 1
ATOM 1628 N N . TYR A 1 203 ? 19.125 -25.438 -2.328 1 93.25 203 TYR A N 1
ATOM 1629 C CA . TYR A 1 203 ? 19.219 -26.344 -3.463 1 93.25 203 TYR A CA 1
ATOM 1630 C C . TYR A 1 203 ? 18.344 -25.875 -4.617 1 93.25 203 TYR A C 1
ATOM 1632 O O . TYR A 1 203 ? 18.766 -25.859 -5.77 1 93.25 203 TYR A O 1
ATOM 1640 N N . PHE A 1 204 ? 17.094 -25.5 -4.395 1 93.69 204 PHE A N 1
ATOM 1641 C CA . PHE A 1 204 ? 16.141 -25.234 -5.465 1 93.69 204 PHE A CA 1
ATOM 1642 C C . PHE A 1 204 ? 15.953 -23.719 -5.66 1 93.69 204 PHE A C 1
ATOM 1644 O O . PHE A 1 204 ? 15.312 -23.297 -6.621 1 93.69 204 PHE A O 1
ATOM 1651 N N . GLY A 1 205 ? 16.375 -22.891 -4.746 1 91.56 205 GLY A N 1
ATOM 1652 C CA . GLY A 1 205 ? 16.297 -21.453 -4.93 1 91.56 205 GLY A CA 1
ATOM 1653 C C . GLY A 1 205 ? 15.133 -20.828 -4.188 1 91.56 205 GLY A C 1
ATOM 1654 O O . GLY A 1 205 ? 14.43 -21.5 -3.432 1 91.56 205 GLY A O 1
ATOM 1655 N N . GLU A 1 206 ? 14.898 -19.578 -4.434 1 91.94 206 GLU A N 1
ATOM 1656 C CA . GLU A 1 206 ? 13.961 -18.797 -3.629 1 91.94 206 GLU A CA 1
ATOM 1657 C C . GLU A 1 206 ? 12.523 -19 -4.102 1 91.94 206 GLU A C 1
ATOM 1659 O O . GLU A 1 206 ? 11.602 -19.078 -3.285 1 91.94 206 GLU A O 1
ATOM 1664 N N . CYS A 1 207 ? 12.266 -19.109 -5.367 1 92.56 207 CYS A N 1
ATOM 1665 C CA . CYS A 1 207 ? 10.914 -19.188 -5.91 1 92.56 207 CYS A CA 1
ATOM 1666 C C . CYS A 1 207 ? 10.211 -20.453 -5.414 1 92.56 207 CYS A C 1
ATOM 1668 O O . CYS A 1 207 ? 9.109 -20.375 -4.875 1 92.56 207 CYS A O 1
ATOM 1670 N N . ILE A 1 208 ? 10.859 -21.594 -5.559 1 95 208 ILE A N 1
ATOM 1671 C CA . ILE A 1 208 ? 10.281 -22.859 -5.148 1 95 208 ILE A CA 1
ATOM 1672 C C . ILE A 1 208 ? 10.156 -22.906 -3.625 1 95 208 ILE A C 1
ATOM 1674 O O . ILE A 1 208 ? 9.156 -23.406 -3.092 1 95 208 ILE A O 1
ATOM 1678 N N . THR A 1 209 ? 11.125 -22.391 -2.953 1 95.69 209 THR A N 1
ATOM 1679 C CA . THR A 1 209 ? 11.102 -22.391 -1.494 1 95.69 209 THR A CA 1
ATOM 1680 C C . THR A 1 209 ? 9.961 -21.516 -0.975 1 95.69 209 THR A C 1
ATOM 1682 O O . THR A 1 209 ? 9.32 -21.859 0.023 1 95.69 209 THR A O 1
ATOM 1685 N N . MET A 1 210 ? 9.727 -20.375 -1.653 1 96.25 210 MET A N 1
ATOM 1686 C CA . MET A 1 210 ? 8.617 -19.516 -1.265 1 96.25 210 MET A CA 1
ATOM 1687 C C . MET A 1 210 ? 7.285 -20.25 -1.34 1 96.25 210 MET A C 1
ATOM 1689 O O . MET A 1 210 ? 6.43 -20.094 -0.472 1 96.25 210 MET A O 1
ATOM 1693 N N . TYR A 1 211 ? 7.137 -21.109 -2.318 1 96 211 TYR A N 1
ATOM 1694 C CA . TYR A 1 211 ? 5.926 -21.906 -2.455 1 96 211 TYR A CA 1
ATOM 1695 C C . TYR A 1 211 ? 5.781 -22.875 -1.292 1 96 211 TYR A C 1
ATOM 1697 O O . TYR A 1 211 ? 4.715 -22.984 -0.682 1 96 211 TYR A O 1
ATOM 1705 N N . PHE A 1 212 ? 6.812 -23.547 -0.946 1 95.88 212 PHE A N 1
ATOM 1706 C CA . PHE A 1 212 ? 6.742 -24.547 0.121 1 95.88 212 PHE A CA 1
ATOM 1707 C C . PHE A 1 212 ? 6.578 -23.859 1.478 1 95.88 212 PHE A C 1
ATOM 1709 O O . PHE A 1 212 ? 5.93 -24.406 2.373 1 95.88 212 PHE A O 1
ATOM 1716 N N . ALA A 1 213 ? 7.172 -22.688 1.569 1 96.81 213 ALA A N 1
ATOM 1717 C CA . ALA A 1 213 ? 6.949 -21.938 2.793 1 96.81 213 ALA A CA 1
ATOM 1718 C C . ALA A 1 213 ? 5.484 -21.531 2.928 1 96.81 213 ALA A C 1
ATOM 1720 O O . ALA A 1 213 ? 4.914 -21.578 4.02 1 96.81 213 ALA A O 1
ATOM 1721 N N . PHE A 1 214 ? 4.906 -21.125 1.848 1 97.12 214 PHE A N 1
ATOM 1722 C CA . PHE A 1 214 ? 3.494 -20.766 1.854 1 97.12 214 PHE A CA 1
ATOM 1723 C C . PHE A 1 214 ? 2.633 -21.984 2.184 1 97.12 214 PHE A C 1
ATOM 1725 O O . PHE A 1 214 ? 1.7 -21.891 2.984 1 97.12 214 PHE A O 1
ATOM 1732 N N . LEU A 1 215 ? 2.971 -23.047 1.515 1 96.31 215 LEU A N 1
ATOM 1733 C CA . LEU A 1 215 ? 2.23 -24.281 1.733 1 96.31 215 LEU A CA 1
ATOM 1734 C C . LEU A 1 215 ? 2.27 -24.688 3.203 1 96.31 215 LEU A C 1
ATOM 1736 O O . LEU A 1 215 ? 1.24 -25.047 3.781 1 96.31 215 LEU A O 1
ATOM 1740 N N . GLU A 1 216 ? 3.447 -24.609 3.74 1 95.94 216 GLU A N 1
ATOM 1741 C CA . GLU A 1 216 ? 3.598 -24.953 5.152 1 95.94 216 GLU A CA 1
ATOM 1742 C C . GLU A 1 216 ? 2.799 -24 6.039 1 95.94 216 GLU A C 1
ATOM 1744 O O . GLU A 1 216 ? 2.096 -24.438 6.953 1 95.94 216 GLU A O 1
ATOM 1749 N N . TYR A 1 217 ? 2.934 -22.75 5.801 1 96.19 217 TYR A N 1
ATOM 1750 C CA . TYR A 1 217 ? 2.242 -21.734 6.59 1 96.19 217 TYR A CA 1
ATOM 1751 C C . TYR A 1 217 ? 0.73 -21.906 6.492 1 96.19 217 TYR A C 1
ATOM 1753 O O . TYR A 1 217 ? 0.025 -21.828 7.5 1 96.19 217 TYR A O 1
ATOM 1761 N N . TYR A 1 218 ? 0.233 -22.125 5.293 1 97 218 TYR A N 1
ATOM 1762 C CA . TYR A 1 218 ? -1.188 -22.328 5.035 1 97 218 TYR A CA 1
ATOM 1763 C C . TYR A 1 218 ? -1.697 -23.578 5.742 1 97 218 TYR A C 1
ATOM 1765 O O . TYR A 1 218 ? -2.775 -23.562 6.34 1 97 218 TYR A O 1
ATOM 1773 N N . THR A 1 219 ? -0.941 -24.641 5.711 1 96.31 219 THR A N 1
ATOM 1774 C CA . THR A 1 219 ? -1.327 -25.891 6.363 1 96.31 219 THR A CA 1
ATOM 1775 C C . THR A 1 219 ? -1.432 -25.703 7.871 1 96.31 219 THR A C 1
ATOM 1777 O O . THR A 1 219 ? -2.375 -26.188 8.5 1 96.31 219 THR A O 1
ATOM 1780 N N . ARG A 1 220 ? -0.52 -25 8.445 1 95.31 220 ARG A N 1
ATOM 1781 C CA . ARG A 1 220 ? -0.567 -24.719 9.883 1 95.31 220 ARG A CA 1
ATOM 1782 C C . ARG A 1 220 ? -1.763 -23.828 10.219 1 95.31 220 ARG A C 1
ATOM 1784 O O . ARG A 1 220 ? -2.375 -23.984 11.281 1 95.31 220 ARG A O 1
ATOM 1791 N N . PHE A 1 221 ? -2.012 -22.953 9.383 1 95.25 221 PHE A N 1
ATOM 1792 C CA . PHE A 1 221 ? -3.137 -22.047 9.586 1 95.25 221 PHE A CA 1
ATOM 1793 C C . PHE A 1 221 ? -4.457 -22.812 9.555 1 95.25 221 PHE A C 1
ATOM 1795 O O . PHE A 1 221 ? -5.418 -22.422 10.219 1 95.25 221 PHE A O 1
ATOM 1802 N N . LEU A 1 222 ? -4.555 -23.875 8.773 1 95.12 222 LEU A N 1
ATOM 1803 C CA . LEU A 1 222 ? -5.781 -24.641 8.617 1 95.12 222 LEU A CA 1
ATOM 1804 C C . LEU A 1 222 ? -6.098 -25.438 9.883 1 95.12 222 LEU A C 1
ATOM 1806 O O . LEU A 1 222 ? -7.223 -25.906 10.062 1 95.12 222 LEU A O 1
ATOM 1810 N N . ILE A 1 223 ? -5.215 -25.516 10.836 1 94.69 223 ILE A N 1
ATOM 1811 C CA . ILE A 1 223 ? -5.406 -26.297 12.055 1 94.69 223 ILE A CA 1
ATOM 1812 C C . ILE A 1 223 ? -6.559 -25.719 12.867 1 94.69 223 ILE A C 1
ATOM 1814 O O . ILE A 1 223 ? -7.418 -26.453 13.352 1 94.69 223 ILE A O 1
ATOM 1818 N N . VAL A 1 224 ? -6.652 -24.438 12.938 1 91.81 224 VAL A N 1
ATOM 1819 C CA . VAL A 1 224 ? -7.684 -23.797 13.742 1 91.81 224 VAL A CA 1
ATOM 1820 C C . VAL A 1 224 ? -9.047 -24 13.094 1 91.81 224 VAL A C 1
ATOM 1822 O O . VAL A 1 224 ? -9.984 -24.469 13.742 1 91.81 224 VAL A O 1
ATOM 1825 N N . PRO A 1 225 ? -9.172 -23.734 11.797 1 90.06 225 PRO A N 1
ATOM 1826 C CA . PRO A 1 225 ? -10.461 -24.031 11.164 1 90.06 225 PRO A CA 1
ATOM 1827 C C . PRO A 1 225 ? -10.852 -25.5 11.266 1 90.06 225 PRO A C 1
ATOM 1829 O O . PRO A 1 225 ? -12.039 -25.828 11.336 1 90.06 225 PRO A O 1
ATOM 1832 N N . VAL A 1 226 ? -9.883 -26.422 11.242 1 92.38 226 VAL A N 1
ATOM 1833 C CA . VAL A 1 226 ? -10.156 -27.844 11.367 1 92.38 226 VAL A CA 1
ATOM 1834 C C . VAL A 1 226 ? -10.75 -28.141 12.742 1 92.38 226 VAL A C 1
ATOM 1836 O O . VAL A 1 226 ? -11.766 -28.828 12.852 1 92.38 226 VAL A O 1
ATOM 1839 N N . ILE A 1 227 ? -10.141 -27.609 13.758 1 89.94 227 ILE A N 1
ATOM 1840 C CA . ILE A 1 227 ? -10.617 -27.812 15.117 1 89.94 227 ILE A CA 1
ATOM 1841 C C . ILE A 1 227 ? -12.016 -27.234 15.273 1 89.94 227 ILE A C 1
ATOM 1843 O O . ILE A 1 227 ? -12.906 -27.875 15.836 1 89.94 227 ILE A O 1
ATOM 1847 N N . LEU A 1 228 ? -12.195 -26.078 14.719 1 83.88 228 LEU A N 1
ATOM 1848 C CA . LEU A 1 228 ? -13.492 -25.422 14.812 1 83.88 228 LEU A CA 1
ATOM 1849 C C . LEU A 1 228 ? -14.539 -26.172 14 1 83.88 228 LEU A C 1
ATOM 1851 O O . LEU A 1 228 ? -15.703 -26.266 14.406 1 83.88 228 LEU A O 1
ATOM 1855 N N . GLY A 1 229 ? -14.117 -26.641 12.836 1 83.81 229 GLY A N 1
ATOM 1856 C CA . GLY A 1 229 ? -15.031 -27.422 12.023 1 83.81 229 GLY A CA 1
ATOM 1857 C C . GLY A 1 229 ? -15.469 -28.719 12.688 1 83.81 229 GLY A C 1
ATOM 1858 O O . GLY A 1 229 ? -16.641 -29.094 12.625 1 83.81 229 GLY A O 1
ATOM 1859 N N . LEU A 1 230 ? -14.57 -29.359 13.336 1 85.69 230 LEU A N 1
ATOM 1860 C CA . LEU A 1 230 ? -14.883 -30.594 14.039 1 85.69 230 LEU A CA 1
ATOM 1861 C C . LEU A 1 230 ? -15.789 -30.328 15.242 1 85.69 230 LEU A C 1
ATOM 1863 O O . LEU A 1 230 ? -16.719 -31.094 15.492 1 85.69 230 LEU A O 1
ATOM 1867 N N . LEU A 1 231 ? -15.547 -29.188 15.883 1 81.06 231 LEU A N 1
ATOM 1868 C CA . LEU A 1 231 ? -16.375 -28.812 17.016 1 81.06 231 LEU A CA 1
ATOM 1869 C C . LEU A 1 231 ? -17.766 -28.375 16.547 1 81.06 231 LEU A C 1
ATOM 1871 O O . LEU A 1 231 ? -18.766 -28.656 17.203 1 81.06 231 LEU A O 1
ATOM 1875 N N . GLY A 1 232 ? -17.688 -27.656 15.484 1 74.69 232 GLY A N 1
ATOM 1876 C CA . GLY A 1 232 ? -18.953 -27.172 14.93 1 74.69 232 GLY A CA 1
ATOM 1877 C C . GLY A 1 232 ? -19.859 -28.297 14.445 1 74.69 232 GLY A C 1
ATOM 1878 O O . GLY A 1 232 ? -21.078 -28.172 14.477 1 74.69 232 GLY A O 1
ATOM 1879 N N . SER A 1 233 ? -19.297 -29.359 13.945 1 73.5 233 SER A N 1
ATOM 1880 C CA . SER A 1 233 ? -20.094 -30.5 13.484 1 73.5 233 SER A CA 1
ATOM 1881 C C . SER A 1 233 ? -20.812 -31.172 14.641 1 73.5 233 SER A C 1
ATOM 1883 O O . SER A 1 233 ? -21.859 -31.797 14.453 1 73.5 233 SER A O 1
ATOM 1885 N N . ILE A 1 234 ? -20.281 -30.828 15.789 1 71.31 234 ILE A N 1
ATOM 1886 C CA . ILE A 1 234 ? -20.875 -31.438 16.969 1 71.31 234 ILE A CA 1
ATOM 1887 C C . ILE A 1 234 ? -21.938 -30.5 17.547 1 71.31 234 ILE A C 1
ATOM 1889 O O . ILE A 1 234 ? -23.016 -30.953 17.938 1 71.31 234 ILE A O 1
ATOM 1893 N N . CYS A 1 235 ? -21.516 -29.125 17.453 1 63.97 235 CYS A N 1
ATOM 1894 C CA . CYS A 1 235 ? -22.422 -28.156 18.062 1 63.97 235 CYS A CA 1
ATOM 1895 C C . CYS A 1 235 ? -23.312 -27.5 17 1 63.97 235 CYS A C 1
ATOM 1897 O O . CYS A 1 235 ? -22.797 -26.938 16.031 1 63.97 235 CYS A O 1
ATOM 1899 N N . SER A 1 236 ? -24.562 -27.875 16.797 1 59.25 236 SER A N 1
ATOM 1900 C CA . SER A 1 236 ? -25.5 -27.453 15.766 1 59.25 236 SER A CA 1
ATOM 1901 C C . SER A 1 236 ? -25.609 -25.938 15.695 1 59.25 236 SER A C 1
ATOM 1903 O O . SER A 1 236 ? -25.719 -25.359 14.609 1 59.25 236 SER A O 1
ATOM 1905 N N . GLU A 1 237 ? -25.594 -25.062 16.844 1 61.84 237 GLU A N 1
ATOM 1906 C CA . GLU A 1 237 ? -26.031 -23.672 16.875 1 61.84 237 GLU A CA 1
ATOM 1907 C C . GLU A 1 237 ? -24.859 -22.719 16.688 1 61.84 237 GLU A C 1
ATOM 1909 O O . GLU A 1 237 ? -25.031 -21.5 16.766 1 61.84 237 GLU A O 1
ATOM 1914 N N . THR A 1 238 ? -23.766 -23.219 16.203 1 65.5 238 THR A N 1
ATOM 1915 C CA . THR A 1 238 ? -22.609 -22.328 16.297 1 65.5 238 THR A CA 1
ATOM 1916 C C . THR A 1 238 ? -22.188 -21.844 14.906 1 65.5 238 THR A C 1
ATOM 1918 O O . THR A 1 238 ? -21.062 -21.344 14.734 1 65.5 238 THR A O 1
ATOM 1921 N N . VAL A 1 239 ? -23.172 -21.828 13.969 1 68.31 239 VAL A N 1
ATOM 1922 C CA . VAL A 1 239 ? -22.844 -21.547 12.578 1 68.31 239 VAL A CA 1
ATOM 1923 C C . VAL A 1 239 ? -22.453 -20.062 12.43 1 68.31 239 VAL A C 1
ATOM 1925 O O . VAL A 1 239 ? -21.438 -19.75 11.812 1 68.31 239 VAL A O 1
ATOM 1928 N N . PRO A 1 240 ? -23.219 -19.219 13.148 1 72.88 240 PRO A N 1
ATOM 1929 C CA . PRO A 1 240 ? -22.859 -17.812 12.945 1 72.88 240 PRO A CA 1
ATOM 1930 C C . PRO A 1 240 ? -21.5 -17.453 13.516 1 72.88 240 PRO A C 1
ATOM 1932 O O . PRO A 1 240 ? -20.766 -16.656 12.922 1 72.88 240 PRO A O 1
ATOM 1935 N N . PHE A 1 241 ? -21.219 -18.031 14.562 1 73.5 241 PHE A N 1
ATOM 1936 C CA . PHE A 1 241 ? -19.938 -17.75 15.188 1 73.5 241 PHE A CA 1
ATOM 1937 C C . PHE A 1 241 ? -18.797 -18.234 14.305 1 73.5 241 PHE A C 1
ATOM 1939 O O . PHE A 1 241 ? -17.812 -17.516 14.109 1 73.5 241 PHE A O 1
ATOM 1946 N N . PHE A 1 242 ? -19.031 -19.328 13.719 1 73.31 242 PHE A N 1
ATOM 1947 C CA . PHE A 1 242 ? -17.984 -19.906 12.883 1 73.31 242 PHE A CA 1
ATOM 1948 C C . PHE A 1 242 ? -17.766 -19.078 11.625 1 73.31 242 PHE A C 1
ATOM 1950 O O . PHE A 1 242 ? -16.641 -18.906 11.164 1 73.31 242 PHE A O 1
ATOM 1957 N N . CYS A 1 243 ? -18.812 -18.469 11.25 1 74.56 243 CYS A N 1
ATOM 1958 C CA . CYS A 1 243 ? -18.719 -17.656 10.039 1 74.56 243 CYS A CA 1
ATOM 1959 C C . CYS A 1 243 ? -17.891 -16.391 10.289 1 74.56 243 CYS A C 1
ATOM 1961 O O . CYS A 1 243 ? -16.984 -16.078 9.508 1 74.56 243 CYS A O 1
ATOM 1963 N N . ILE A 1 244 ? -18.156 -15.781 11.367 1 80.94 244 ILE A N 1
ATOM 1964 C CA . ILE A 1 244 ? -17.469 -14.539 11.688 1 80.94 244 ILE A CA 1
ATOM 1965 C C . ILE A 1 244 ? -16 -14.828 12.008 1 80.94 244 ILE A C 1
ATOM 1967 O O . ILE A 1 244 ? -15.109 -14.109 11.555 1 80.94 244 ILE A O 1
ATOM 1971 N N . PHE A 1 245 ? -15.844 -15.867 12.617 1 83.25 245 PHE A N 1
ATOM 1972 C CA . PHE A 1 245 ? -14.492 -16.234 13.008 1 83.25 245 PHE A CA 1
ATOM 1973 C C . PHE A 1 245 ? -13.648 -16.562 11.781 1 83.25 245 PHE A C 1
ATOM 1975 O O . PHE A 1 245 ? -12.5 -16.125 11.68 1 83.25 245 PHE A O 1
ATOM 1982 N N . ASN A 1 246 ? -14.211 -17.266 10.891 1 83.75 246 ASN A N 1
ATOM 1983 C CA . ASN A 1 246 ? -13.461 -17.672 9.711 1 83.75 246 ASN A CA 1
ATOM 1984 C C . ASN A 1 246 ? -13.055 -16.469 8.859 1 83.75 246 ASN A C 1
ATOM 1986 O O . ASN A 1 246 ? -11.969 -16.453 8.289 1 83.75 246 ASN A O 1
ATOM 1990 N N . ILE A 1 247 ? -13.914 -15.531 8.891 1 86 247 ILE A N 1
ATOM 1991 C CA . ILE A 1 247 ? -13.641 -14.344 8.086 1 86 247 ILE A CA 1
ATOM 1992 C C . ILE A 1 247 ? -12.461 -13.578 8.688 1 86 247 ILE A C 1
ATOM 1994 O O . ILE A 1 247 ? -11.547 -13.172 7.973 1 86 247 ILE A O 1
ATOM 1998 N N . ILE A 1 248 ? -12.43 -13.477 9.922 1 89.56 248 ILE A N 1
ATOM 1999 C CA . ILE A 1 248 ? -11.367 -12.758 10.609 1 89.56 248 ILE A CA 1
ATOM 2000 C C . ILE A 1 248 ? -10.07 -13.562 10.523 1 89.56 248 ILE A C 1
ATOM 2002 O O . ILE A 1 248 ? -8.992 -13 10.289 1 89.56 248 ILE A O 1
ATOM 2006 N N . TRP A 1 249 ? -10.25 -14.828 10.602 1 92 249 TRP A N 1
ATOM 2007 C CA . TRP A 1 249 ? -9.102 -15.727 10.578 1 92 249 TRP A CA 1
ATOM 2008 C C . TRP A 1 249 ? -8.422 -15.695 9.211 1 92 249 TRP A C 1
ATOM 2010 O O . TRP A 1 249 ? -7.188 -15.672 9.125 1 92 249 TRP A O 1
ATOM 2020 N N . VAL A 1 250 ? -9.211 -15.703 8.219 1 92.81 250 VAL A N 1
ATOM 2021 C CA . VAL A 1 250 ? -8.664 -15.68 6.867 1 92.81 250 VAL A CA 1
ATOM 2022 C C . VAL A 1 250 ? -7.906 -14.367 6.641 1 92.81 250 VAL A C 1
ATOM 2024 O O . VAL A 1 250 ? -6.824 -14.367 6.055 1 92.81 250 VAL A O 1
ATOM 2027 N N . THR A 1 251 ? -8.422 -13.281 7.121 1 92.44 251 THR A N 1
ATOM 2028 C CA . THR A 1 251 ? -7.77 -11.984 6.98 1 92.44 251 THR A CA 1
ATOM 2029 C C . THR A 1 251 ? -6.457 -11.953 7.758 1 92.44 251 THR A C 1
ATOM 2031 O O . THR A 1 251 ? -5.441 -11.469 7.25 1 92.44 251 THR A O 1
ATOM 2034 N N . LEU A 1 252 ? -6.508 -12.477 8.898 1 94 252 LEU A N 1
ATOM 2035 C CA . LEU A 1 252 ? -5.301 -12.523 9.719 1 94 252 LEU A CA 1
ATOM 2036 C C . LEU A 1 252 ? -4.234 -13.398 9.062 1 94 252 LEU A C 1
ATOM 2038 O O . LEU A 1 252 ? -3.053 -13.047 9.062 1 94 252 LEU A O 1
ATOM 2042 N N . PHE A 1 253 ? -4.617 -14.508 8.562 1 94.31 253 PHE A N 1
ATOM 2043 C CA . PHE A 1 253 ? -3.701 -15.414 7.871 1 94.31 253 PHE A CA 1
ATOM 2044 C C . PHE A 1 253 ? -2.994 -14.695 6.727 1 94.31 253 PHE A C 1
ATOM 2046 O O . PHE A 1 253 ? -1.768 -14.766 6.609 1 94.31 253 PHE A O 1
ATOM 2053 N N . LEU A 1 254 ? -3.711 -14.023 5.914 1 94.88 254 LEU A N 1
ATOM 2054 C CA . LEU A 1 254 ? -3.146 -13.391 4.723 1 94.88 254 LEU A CA 1
ATOM 2055 C C . LEU A 1 254 ? -2.221 -12.242 5.102 1 94.88 254 LEU A C 1
ATOM 2057 O O . LEU A 1 254 ? -1.171 -12.055 4.484 1 94.88 254 LEU A O 1
ATOM 2061 N N . GLU A 1 255 ? -2.551 -11.516 6.129 1 94.31 255 GLU A N 1
ATOM 2062 C CA . GLU A 1 255 ? -1.702 -10.414 6.574 1 94.31 255 GLU A CA 1
ATOM 2063 C C . GLU A 1 255 ? -0.432 -10.938 7.246 1 94.31 255 GLU A C 1
ATOM 2065 O O . GLU A 1 255 ? 0.649 -10.375 7.055 1 94.31 255 GLU A O 1
ATOM 2070 N N . LEU A 1 256 ? -0.605 -11.969 8.008 1 95.31 256 LEU A N 1
ATOM 2071 C CA . LEU A 1 256 ? 0.555 -12.523 8.695 1 95.31 256 LEU A CA 1
ATOM 2072 C C . LEU A 1 256 ? 1.489 -13.219 7.715 1 95.31 256 LEU A C 1
ATOM 2074 O O . LEU A 1 256 ? 2.707 -13.227 7.906 1 95.31 256 LEU A O 1
ATOM 2078 N N . TRP A 1 257 ? 0.935 -13.781 6.699 1 96.12 257 TRP A N 1
ATOM 2079 C CA . TRP A 1 257 ? 1.784 -14.367 5.664 1 96.12 257 TRP A CA 1
ATOM 2080 C C . TRP A 1 257 ? 2.625 -13.289 4.984 1 96.12 257 TRP A C 1
ATOM 2082 O O . TRP A 1 257 ? 3.805 -13.508 4.691 1 96.12 257 TRP A O 1
ATOM 2092 N N . LYS A 1 258 ? 2.029 -12.18 4.691 1 94.88 258 LYS A N 1
ATOM 2093 C CA . LYS A 1 258 ? 2.799 -11.086 4.102 1 94.88 258 LYS A CA 1
ATOM 2094 C C . LYS A 1 258 ? 4.016 -10.742 4.957 1 94.88 258 LYS A C 1
ATOM 2096 O O . LYS A 1 258 ? 5.102 -10.5 4.434 1 94.88 258 LYS A O 1
ATOM 2101 N N . LYS A 1 259 ? 3.801 -10.773 6.203 1 94.38 259 LYS A N 1
ATOM 2102 C CA . LYS A 1 259 ? 4.887 -10.5 7.141 1 94.38 259 LYS A CA 1
ATOM 2103 C C . LYS A 1 259 ? 5.961 -11.578 7.07 1 94.38 259 LYS A C 1
ATOM 2105 O O . LYS A 1 259 ? 7.156 -11.273 7.027 1 94.38 259 LYS A O 1
ATOM 2110 N N . LYS A 1 260 ? 5.512 -12.781 7.02 1 95.5 260 LYS A N 1
ATOM 2111 C CA . LYS A 1 260 ? 6.449 -13.898 6.941 1 95.5 260 LYS A CA 1
ATOM 2112 C C . LYS A 1 260 ? 7.211 -13.891 5.621 1 95.5 260 LYS A C 1
ATOM 2114 O O . LYS A 1 260 ? 8.414 -14.148 5.586 1 95.5 260 LYS A O 1
ATOM 2119 N N . ALA A 1 261 ? 6.492 -13.617 4.582 1 95.81 261 ALA A N 1
ATOM 2120 C CA . ALA A 1 261 ? 7.125 -13.547 3.266 1 95.81 261 ALA A CA 1
ATOM 2121 C C . ALA A 1 261 ? 8.195 -12.461 3.229 1 95.81 261 ALA A C 1
ATOM 2123 O O . ALA A 1 261 ? 9.258 -12.641 2.629 1 95.81 261 ALA A O 1
ATOM 2124 N N . SER A 1 262 ? 7.934 -11.328 3.889 1 93.81 262 SER A N 1
ATOM 2125 C CA . SER A 1 262 ? 8.898 -10.234 3.938 1 93.81 262 SER A CA 1
ATOM 2126 C C . SER A 1 262 ? 10.125 -10.617 4.758 1 93.81 262 SER A C 1
ATOM 2128 O O . SER A 1 262 ? 11.242 -10.203 4.438 1 93.81 262 SER A O 1
ATOM 2130 N N . GLU A 1 263 ? 9.898 -11.383 5.777 1 94.12 263 GLU A N 1
ATOM 2131 C CA . GLU A 1 263 ? 11.008 -11.883 6.582 1 94.12 263 GLU A CA 1
ATOM 2132 C C . GLU A 1 263 ? 11.922 -12.789 5.758 1 94.12 263 GLU A C 1
ATOM 2134 O O . GLU A 1 263 ? 13.148 -12.656 5.801 1 94.12 263 GLU A O 1
ATOM 2139 N N . LEU A 1 264 ? 11.312 -13.648 5.043 1 94 264 LEU A N 1
ATOM 2140 C CA . LEU A 1 264 ? 12.078 -14.57 4.215 1 94 264 LEU A CA 1
ATOM 2141 C C . LEU A 1 264 ? 12.812 -13.82 3.107 1 94 264 LEU A C 1
ATOM 2143 O O . LEU A 1 264 ? 13.984 -14.086 2.84 1 94 264 LEU A O 1
ATOM 2147 N N . ALA A 1 265 ? 12.148 -12.875 2.508 1 92.19 265 ALA A N 1
ATOM 2148 C CA . ALA A 1 265 ? 12.75 -12.086 1.435 1 92.19 265 ALA A CA 1
ATOM 2149 C C . ALA A 1 265 ? 13.945 -11.297 1.944 1 92.19 265 ALA A C 1
ATOM 2151 O O . ALA A 1 265 ? 14.938 -11.125 1.227 1 92.19 265 ALA A O 1
ATOM 2152 N N . PHE A 1 266 ? 13.828 -10.812 3.123 1 89.25 266 PHE A N 1
ATOM 2153 C CA . PHE A 1 266 ? 14.938 -10.07 3.713 1 89.25 266 PHE A CA 1
ATOM 2154 C C . PHE A 1 266 ? 16.125 -10.984 3.947 1 89.25 266 PHE A C 1
ATOM 2156 O O . PHE A 1 266 ? 17.266 -10.633 3.619 1 89.25 266 PHE A O 1
ATOM 2163 N N . LYS A 1 267 ? 15.852 -12.156 4.457 1 85.56 267 LYS A N 1
ATOM 2164 C CA . LYS A 1 267 ? 16.906 -13.125 4.723 1 85.56 267 LYS A CA 1
ATOM 2165 C C . LYS A 1 267 ? 17.594 -13.547 3.432 1 85.56 267 LYS A C 1
ATOM 2167 O O . LYS A 1 267 ? 18.812 -13.805 3.422 1 85.56 267 LYS A O 1
ATOM 2172 N N . TRP A 1 268 ? 16.812 -13.578 2.375 1 87.75 268 TRP A N 1
ATOM 2173 C CA . TRP A 1 268 ? 17.359 -14.031 1.097 1 87.75 268 TRP A CA 1
ATOM 2174 C C . TRP A 1 268 ? 17.922 -12.859 0.297 1 87.75 268 TRP A C 1
ATOM 2176 O O . TRP A 1 268 ? 18.516 -13.055 -0.77 1 87.75 268 TRP A O 1
ATOM 2186 N N . GLY A 1 269 ? 17.719 -11.602 0.765 1 82.62 269 GLY A N 1
ATOM 2187 C CA . GLY A 1 269 ? 18.234 -10.43 0.088 1 82.62 269 GLY A CA 1
ATOM 2188 C C . GLY A 1 269 ? 17.422 -10.031 -1.128 1 82.62 269 GLY A C 1
ATOM 2189 O O . GLY A 1 269 ? 17.922 -9.359 -2.029 1 82.62 269 GLY A O 1
ATOM 2190 N N . THR A 1 270 ? 16.234 -10.531 -1.208 1 86.69 270 THR A N 1
ATOM 2191 C CA . THR A 1 270 ? 15.406 -10.266 -2.381 1 86.69 270 THR A CA 1
ATOM 2192 C C . THR A 1 270 ? 14.344 -9.219 -2.066 1 86.69 270 THR A C 1
ATOM 2194 O O . THR A 1 270 ? 13.5 -8.906 -2.91 1 86.69 270 THR A O 1
ATOM 2197 N N . ILE A 1 271 ? 14.367 -8.555 -0.966 1 85.62 271 ILE A N 1
ATOM 2198 C CA . ILE A 1 271 ? 13.312 -7.656 -0.502 1 85.62 271 ILE A CA 1
ATOM 2199 C C . ILE A 1 271 ? 13.344 -6.363 -1.315 1 85.62 271 ILE A C 1
ATOM 2201 O O . ILE A 1 271 ? 12.312 -5.707 -1.489 1 85.62 271 ILE A O 1
ATOM 2205 N N . GLU A 1 272 ? 14.453 -5.953 -1.856 1 76.75 272 GLU A N 1
ATOM 2206 C CA . GLU A 1 272 ? 14.594 -4.672 -2.541 1 76.75 272 GLU A CA 1
ATOM 2207 C C . GLU A 1 272 ? 14.375 -4.824 -4.043 1 76.75 272 GLU A C 1
ATOM 2209 O O . GLU A 1 272 ? 14.594 -3.883 -4.809 1 76.75 272 GLU A O 1
ATOM 2214 N N . MET A 1 273 ? 13.977 -5.988 -4.477 1 75.06 273 MET A N 1
ATOM 2215 C CA . MET A 1 273 ? 13.75 -6.203 -5.906 1 75.06 273 MET A CA 1
ATOM 2216 C C . MET A 1 273 ? 12.586 -5.348 -6.406 1 75.06 273 MET A C 1
ATOM 2218 O O . MET A 1 273 ? 11.562 -5.23 -5.734 1 75.06 273 MET A O 1
ATOM 2222 N N . THR A 1 274 ? 12.883 -4.293 -7.371 1 64.31 274 THR A N 1
ATOM 2223 C CA . THR A 1 274 ? 11.852 -3.404 -7.898 1 64.31 274 THR A CA 1
ATOM 2224 C C . THR A 1 274 ? 11.297 -3.941 -9.211 1 64.31 274 THR A C 1
ATOM 2226 O O . THR A 1 274 ? 11.914 -4.793 -9.852 1 64.31 274 THR A O 1
ATOM 2229 N N . SER A 1 275 ? 10.078 -3.521 -9.531 1 59.94 275 SER A N 1
ATOM 2230 C CA . SER A 1 275 ? 9.352 -3.938 -10.727 1 59.94 275 SER A CA 1
ATOM 2231 C C . SER A 1 275 ? 10.039 -3.453 -11.992 1 59.94 275 SER A C 1
ATOM 2233 O O . SER A 1 275 ? 9.797 -3.982 -13.078 1 59.94 275 SER A O 1
ATOM 2235 N N . LEU A 1 276 ? 10.781 -2.318 -11.969 1 57.59 276 LEU A N 1
ATOM 2236 C CA . LEU A 1 276 ? 11.352 -1.799 -13.211 1 57.59 276 LEU A CA 1
ATOM 2237 C C . LEU A 1 276 ? 12.609 -2.574 -13.594 1 57.59 276 LEU A C 1
ATOM 2239 O O . LEU A 1 276 ? 13.523 -2.018 -14.211 1 57.59 276 LEU A O 1
ATOM 2243 N N . ASP A 1 277 ? 12.344 -3.92 -13.414 1 63 277 ASP A N 1
ATOM 2244 C CA . ASP A 1 277 ? 13.406 -4.902 -13.602 1 63 277 ASP A CA 1
ATOM 2245 C C . ASP A 1 277 ? 13.781 -5.039 -15.07 1 63 277 ASP A C 1
ATOM 2247 O O . ASP A 1 277 ? 13.133 -4.449 -15.938 1 63 277 ASP A O 1
ATOM 2251 N N . GLU A 1 278 ? 14.727 -5.723 -15.367 1 66.19 278 GLU A N 1
ATOM 2252 C CA . GLU A 1 278 ? 15.266 -6.109 -16.672 1 66.19 278 GLU A CA 1
ATOM 2253 C C . GLU A 1 278 ? 14.203 -6.797 -17.516 1 66.19 278 GLU A C 1
ATOM 2255 O O . GLU A 1 278 ? 13.352 -7.52 -17 1 66.19 278 GLU A O 1
ATOM 2260 N N . PRO A 1 279 ? 14.094 -6.176 -18.766 1 73.5 279 PRO A N 1
ATOM 2261 C CA . PRO A 1 279 ? 13.141 -6.836 -19.656 1 73.5 279 PRO A CA 1
ATOM 2262 C C . PRO A 1 279 ? 13.289 -8.352 -19.672 1 73.5 279 PRO A C 1
ATOM 2264 O O . PRO A 1 279 ? 14.406 -8.875 -19.547 1 73.5 279 PRO A O 1
ATOM 2267 N N . ARG A 1 280 ? 12.219 -9.023 -19.766 1 73.62 280 ARG A N 1
ATOM 2268 C CA . ARG A 1 280 ? 12.227 -10.477 -19.828 1 73.62 280 ARG A CA 1
ATOM 2269 C C . ARG A 1 280 ? 12.828 -10.969 -21.141 1 73.62 280 ARG A C 1
ATOM 2271 O O . ARG A 1 280 ? 12.781 -10.258 -22.156 1 73.62 280 ARG A O 1
ATOM 2278 N N . PRO A 1 281 ? 13.375 -12.102 -21.078 1 64.5 281 PRO A N 1
ATOM 2279 C CA . PRO A 1 281 ? 13.969 -12.633 -22.312 1 64.5 281 PRO A CA 1
ATOM 2280 C C . PRO A 1 281 ? 12.945 -12.812 -23.438 1 64.5 281 PRO A C 1
ATOM 2282 O O . PRO A 1 281 ? 13.289 -12.703 -24.609 1 64.5 281 PRO A O 1
ATOM 2285 N N . GLY A 1 282 ? 11.688 -12.914 -23.109 1 64.62 282 GLY A N 1
ATOM 2286 C CA . GLY A 1 282 ? 10.664 -13.125 -24.109 1 64.62 282 GLY A CA 1
ATOM 2287 C C . GLY A 1 282 ? 10.078 -11.828 -24.656 1 64.62 282 GLY A C 1
ATOM 2288 O O . GLY A 1 282 ? 9.242 -11.844 -25.547 1 64.62 282 GLY A O 1
ATOM 2289 N N . PHE A 1 283 ? 10.586 -10.695 -24.172 1 73.69 283 PHE A N 1
ATOM 2290 C CA . PHE A 1 283 ? 10.07 -9.398 -24.594 1 73.69 283 PHE A CA 1
ATOM 2291 C C . PHE A 1 283 ? 10.578 -9.047 -25.984 1 73.69 283 PHE A C 1
ATOM 2293 O O . PHE A 1 283 ? 11.781 -9.102 -26.25 1 73.69 283 PHE A O 1
ATOM 2300 N N . ARG A 1 284 ? 9.594 -8.828 -26.875 1 71.19 284 ARG A N 1
ATOM 2301 C CA . ARG A 1 284 ? 9.93 -8.5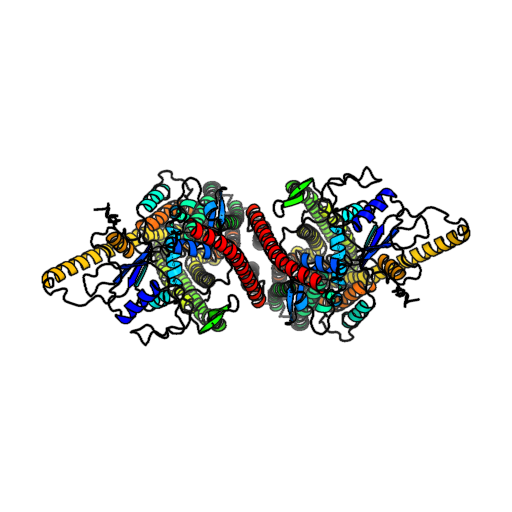31 -28.266 1 71.19 284 ARG A CA 1
ATOM 2302 C C . ARG A 1 284 ? 9.734 -7.051 -28.578 1 71.19 284 ARG A C 1
ATOM 2304 O O . ARG A 1 284 ? 8.805 -6.426 -28.062 1 71.19 284 ARG A O 1
ATOM 2311 N N . GLY A 1 285 ? 10.711 -6.41 -29.125 1 72 285 GLY A N 1
ATOM 2312 C CA . GLY A 1 285 ? 10.586 -5.016 -29.516 1 72 285 GLY A CA 1
ATOM 2313 C C . GLY A 1 285 ? 11.781 -4.504 -30.297 1 72 285 GLY A C 1
ATOM 2314 O O . GLY A 1 285 ? 12.648 -5.285 -30.703 1 72 285 GLY A O 1
ATOM 2315 N N . ILE A 1 286 ? 11.57 -3.211 -30.641 1 68.38 286 ILE A N 1
ATOM 2316 C CA . ILE A 1 286 ? 12.656 -2.531 -31.344 1 68.38 286 ILE A CA 1
ATOM 2317 C C . ILE A 1 286 ? 13.719 -2.082 -30.344 1 68.38 286 ILE A C 1
ATOM 2319 O O . ILE A 1 286 ? 13.391 -1.596 -29.25 1 68.38 286 ILE A O 1
ATOM 2323 N N . MET A 1 287 ? 14.906 -2.438 -30.578 1 65.75 287 MET A N 1
ATOM 2324 C CA . MET A 1 287 ? 16 -2.125 -29.672 1 65.75 287 MET A CA 1
ATOM 2325 C C . MET A 1 287 ? 16.156 -0.618 -29.5 1 65.75 287 MET A C 1
ATOM 2327 O O . MET A 1 287 ? 16.125 0.127 -30.484 1 65.75 287 MET A O 1
ATOM 2331 N N . GLY A 1 288 ? 15.945 -0.14 -28.344 1 69.12 288 GLY A N 1
ATOM 2332 C CA . GLY A 1 288 ? 16.125 1.26 -27.984 1 69.12 288 GLY A CA 1
ATOM 2333 C C . GLY A 1 288 ? 16.828 1.454 -26.656 1 69.12 288 GLY A C 1
ATOM 2334 O O . GLY A 1 288 ? 17.156 0.482 -25.969 1 69.12 288 GLY A O 1
ATOM 2335 N N . ILE A 1 289 ? 17.234 2.656 -26.281 1 71.81 289 ILE A N 1
ATOM 2336 C CA . ILE A 1 289 ? 17.969 2.977 -25.062 1 71.81 289 ILE A CA 1
ATOM 2337 C C . ILE A 1 289 ? 17 3.006 -23.875 1 71.81 289 ILE A C 1
ATOM 2339 O O . ILE A 1 289 ? 15.961 3.658 -23.938 1 71.81 289 ILE A O 1
ATOM 2343 N N . ASP A 1 290 ? 17.328 2.184 -22.922 1 72.81 290 ASP A N 1
ATOM 2344 C CA . ASP A 1 290 ? 16.516 2.146 -21.719 1 72.81 290 ASP A CA 1
ATOM 2345 C C . ASP A 1 290 ? 16.672 3.43 -20.906 1 72.81 290 ASP A C 1
ATOM 2347 O O . ASP A 1 290 ? 17.797 3.891 -20.688 1 72.81 290 ASP A O 1
ATOM 2351 N N . ALA A 1 291 ? 15.711 4.023 -20.578 1 72.12 291 ALA A N 1
ATOM 2352 C CA . ALA A 1 291 ? 15.719 5.312 -19.891 1 72.12 291 ALA A CA 1
ATOM 2353 C C . ALA A 1 291 ? 16.312 5.188 -18.484 1 72.12 291 ALA A C 1
ATOM 2355 O O . ALA A 1 291 ? 16.844 6.156 -17.938 1 72.12 291 ALA A O 1
ATOM 2356 N N . VAL A 1 292 ? 16.312 3.99 -17.906 1 71 292 VAL A N 1
ATOM 2357 C CA . VAL A 1 292 ? 16.781 3.812 -16.531 1 71 292 VAL A CA 1
ATOM 2358 C C . VAL A 1 292 ? 18.266 3.445 -16.531 1 71 292 VAL A C 1
ATOM 2360 O O . VAL A 1 292 ? 19.078 4.117 -15.891 1 71 292 VAL A O 1
ATOM 2363 N N . THR A 1 293 ? 18.625 2.406 -17.234 1 66.38 293 THR A N 1
ATOM 2364 C CA . THR A 1 293 ? 19.984 1.878 -17.188 1 66.38 293 THR A CA 1
ATOM 2365 C C . THR A 1 293 ? 20.859 2.475 -18.297 1 66.38 293 THR A C 1
ATOM 2367 O O . THR A 1 293 ? 22.078 2.494 -18.188 1 66.38 293 THR A O 1
ATOM 2370 N N . GLY A 1 294 ? 20.156 3.105 -19.297 1 66.75 294 GLY A N 1
ATOM 2371 C CA . GLY A 1 294 ? 20.922 3.607 -20.422 1 66.75 294 GLY A CA 1
ATOM 2372 C C . GLY A 1 294 ? 21.391 2.512 -21.359 1 66.75 294 GLY A C 1
ATOM 2373 O O . GLY A 1 294 ? 22 2.789 -22.391 1 66.75 294 GLY A O 1
ATOM 2374 N N . LYS A 1 295 ? 21.047 1.254 -21.031 1 65.75 295 LYS A N 1
ATOM 2375 C CA . LYS A 1 295 ? 21.422 0.124 -21.875 1 65.75 295 LYS A CA 1
ATOM 2376 C C . LYS A 1 295 ? 20.422 -0.076 -23.016 1 65.75 295 LYS A C 1
ATOM 2378 O O . LYS A 1 295 ? 19.297 0.397 -22.938 1 65.75 295 LYS A O 1
ATOM 2383 N N . VAL A 1 296 ? 20.875 -0.568 -24.078 1 64.56 296 VAL A N 1
ATOM 2384 C CA . VAL A 1 296 ? 20 -0.82 -25.219 1 64.56 296 VAL A CA 1
ATOM 2385 C C . VAL A 1 296 ? 19.094 -2.02 -24.938 1 64.56 296 VAL A C 1
ATOM 2387 O O . VAL A 1 296 ? 19.578 -3.104 -24.609 1 64.56 296 VAL A O 1
ATOM 2390 N N . CYS A 1 297 ? 17.891 -1.783 -24.766 1 70.81 297 CYS A N 1
ATOM 2391 C CA . CYS A 1 297 ? 16.906 -2.822 -24.5 1 70.81 297 CYS A CA 1
ATOM 2392 C C . CYS A 1 297 ? 15.766 -2.766 -25.516 1 70.81 297 CYS A C 1
ATOM 2394 O O . CYS A 1 297 ? 15.531 -1.729 -26.141 1 70.81 297 CYS A O 1
ATOM 2396 N N . PRO A 1 298 ? 15.188 -3.945 -25.766 1 72 298 PRO A N 1
ATOM 2397 C CA . PRO A 1 298 ? 14.023 -3.912 -26.641 1 72 298 PRO A CA 1
ATOM 2398 C C . PRO A 1 298 ? 12.898 -3.023 -26.109 1 72 298 PRO A C 1
ATOM 2400 O O . PRO A 1 298 ? 12.672 -2.969 -24.891 1 72 298 PRO A O 1
ATOM 2403 N N . GLN A 1 299 ? 12.453 -2.215 -27.047 1 75.12 299 GLN A N 1
ATOM 2404 C CA . GLN A 1 299 ? 11.367 -1.324 -26.656 1 75.12 299 GLN A CA 1
ATOM 2405 C C . GLN A 1 299 ? 10.125 -1.558 -27.5 1 75.12 299 GLN A C 1
ATOM 2407 O O . GLN A 1 299 ? 10.234 -1.823 -28.703 1 75.12 299 GLN A O 1
ATOM 2412 N N . SER A 1 300 ? 9.141 -1.866 -26.969 1 79.12 300 SER A N 1
ATOM 2413 C CA . SER A 1 300 ? 7.844 -1.938 -27.625 1 79.12 300 SER A CA 1
ATOM 2414 C C . SER A 1 300 ? 6.855 -0.949 -27.016 1 79.12 300 SER A C 1
ATOM 2416 O O . SER A 1 300 ? 6.871 -0.713 -25.812 1 79.12 300 SER A O 1
ATOM 2418 N N . PRO A 1 301 ? 6.172 -0.331 -27.938 1 80.38 301 PRO A N 1
ATOM 2419 C CA . PRO A 1 301 ? 5.219 0.645 -27.406 1 80.38 301 PRO A CA 1
ATOM 2420 C C . PRO A 1 301 ? 4.211 0.019 -26.438 1 80.38 301 PRO A C 1
ATOM 2422 O O . PRO A 1 301 ? 3.635 -1.03 -26.75 1 80.38 301 PRO A O 1
ATOM 2425 N N . ARG A 1 302 ? 3.98 0.573 -25.359 1 82.56 302 ARG A N 1
ATOM 2426 C CA . ARG A 1 302 ? 3.109 0.08 -24.297 1 82.56 302 ARG A CA 1
ATOM 2427 C C . ARG A 1 302 ? 1.656 0.031 -24.75 1 82.56 302 ARG A C 1
ATOM 2429 O O . ARG A 1 302 ? 0.893 -0.836 -24.328 1 82.56 302 ARG A O 1
ATOM 2436 N N . TYR A 1 303 ? 1.301 0.936 -25.703 1 83.5 303 TYR A N 1
ATOM 2437 C CA . TYR A 1 303 ? -0.096 0.998 -26.125 1 83.5 303 TYR A CA 1
ATOM 2438 C C . TYR A 1 303 ? -0.49 -0.252 -26.891 1 83.5 303 TYR A C 1
ATOM 2440 O O . TYR A 1 303 ? -1.641 -0.692 -26.828 1 83.5 303 TYR A O 1
ATOM 2448 N N . MET A 1 304 ? 0.45 -0.801 -27.578 1 85.62 304 MET A N 1
ATOM 2449 C CA . MET A 1 304 ? 0.163 -2.023 -28.328 1 85.62 304 MET A CA 1
ATOM 2450 C C . MET A 1 304 ? -0.103 -3.188 -27.375 1 85.62 304 MET A C 1
ATOM 2452 O O . MET A 1 304 ? -0.986 -4.008 -27.625 1 85.62 304 MET A O 1
ATOM 2456 N N . THR A 1 305 ? 0.658 -3.25 -26.328 1 87.25 305 THR A N 1
ATOM 2457 C CA . THR A 1 305 ? 0.444 -4.285 -25.312 1 87.25 305 THR A CA 1
ATOM 2458 C C . THR A 1 305 ? -0.938 -4.145 -24.688 1 87.25 305 THR A C 1
ATOM 2460 O O . THR A 1 305 ? -1.644 -5.137 -24.5 1 87.25 305 THR A O 1
ATOM 2463 N N . TYR A 1 306 ? -1.371 -2.93 -24.531 1 87.75 306 TYR A N 1
ATOM 2464 C CA . TYR A 1 306 ? -2.662 -2.697 -23.891 1 87.75 306 TYR A CA 1
ATOM 2465 C C . TYR A 1 306 ? -3.807 -2.992 -24.844 1 87.75 306 TYR A C 1
ATOM 2467 O O . TYR A 1 306 ? -4.852 -3.508 -24.438 1 87.75 306 TYR A O 1
ATOM 2475 N N . ILE A 1 307 ? -3.643 -2.713 -26.078 1 89.75 307 ILE A N 1
ATOM 2476 C CA . ILE A 1 307 ? -4.672 -2.99 -27.078 1 89.75 307 ILE A CA 1
ATOM 2477 C C . ILE A 1 307 ? -4.859 -4.5 -27.219 1 89.75 307 ILE A C 1
ATOM 2479 O O . ILE A 1 307 ? -5.988 -4.992 -27.25 1 89.75 307 ILE A O 1
ATOM 2483 N N . LYS A 1 308 ? -3.779 -5.172 -27.234 1 90.69 308 LYS A N 1
ATOM 2484 C CA . LYS A 1 308 ? -3.848 -6.625 -27.328 1 90.69 308 LYS A CA 1
ATOM 2485 C C . LYS A 1 308 ? -4.484 -7.227 -26.078 1 90.69 308 LYS A C 1
ATOM 2487 O O . LYS A 1 308 ? -5.258 -8.188 -26.156 1 90.69 308 LYS A O 1
ATOM 2492 N N . MET A 1 309 ? -4.199 -6.652 -25.047 1 91.38 309 MET A N 1
ATOM 2493 C CA . MET A 1 309 ? -4.688 -7.18 -23.766 1 91.38 309 MET A CA 1
ATOM 2494 C C . MET A 1 309 ? -6.176 -6.902 -23.609 1 91.38 309 MET A C 1
ATOM 2496 O O . MET A 1 309 ? -6.957 -7.824 -23.359 1 91.38 309 MET A O 1
ATOM 2500 N N . TYR A 1 310 ? -6.656 -5.66 -23.828 1 88.44 310 TYR A N 1
ATOM 2501 C CA . TYR A 1 310 ? -8.023 -5.273 -23.516 1 88.44 310 TYR A CA 1
ATOM 2502 C C . TYR A 1 310 ? -8.953 -5.57 -24.688 1 88.44 310 TYR A C 1
ATOM 2504 O O . TYR A 1 310 ? -10.133 -5.863 -24.5 1 88.44 310 TYR A O 1
ATOM 2512 N N . ALA A 1 311 ? -8.469 -5.559 -25.859 1 89.62 311 ALA A N 1
ATOM 2513 C CA . ALA A 1 311 ? -9.328 -5.73 -27.031 1 89.62 311 ALA A CA 1
ATOM 2514 C C . ALA A 1 311 ? -9.398 -7.195 -27.438 1 89.62 311 ALA A C 1
ATOM 2516 O O . ALA A 1 311 ? -10.383 -7.629 -28.047 1 89.62 311 ALA A O 1
ATOM 2517 N N . CYS A 1 312 ? -8.344 -7.891 -27.109 1 89.94 312 CYS A N 1
ATOM 2518 C CA . CYS A 1 312 ? -8.344 -9.258 -27.625 1 89.94 312 CYS A CA 1
ATOM 2519 C C . CYS A 1 312 ? -8.281 -10.266 -26.484 1 89.94 312 CYS A C 1
ATOM 2521 O O . CYS A 1 312 ? -9.219 -11.039 -26.281 1 89.94 312 CYS A O 1
ATOM 2523 N N . SER A 1 313 ? -7.27 -10.18 -25.672 1 91.75 313 SER A N 1
ATOM 2524 C CA . SER A 1 313 ? -7.062 -11.195 -24.641 1 91.75 313 SER A CA 1
ATOM 2525 C C . SER A 1 313 ? -8.203 -11.195 -23.625 1 91.75 313 SER A C 1
ATOM 2527 O O . SER A 1 313 ? -8.75 -12.25 -23.297 1 91.75 313 SER A O 1
ATOM 2529 N N . PHE A 1 314 ? -8.656 -10.07 -23.203 1 91.19 314 PHE A N 1
ATOM 2530 C CA . PHE A 1 314 ? -9.688 -10 -22.172 1 91.19 314 PHE A CA 1
ATOM 2531 C C . PHE A 1 314 ? -11.031 -10.469 -22.703 1 91.19 314 PHE A C 1
ATOM 2533 O O . PHE A 1 314 ? -11.742 -11.227 -22.047 1 91.19 314 PHE A O 1
ATOM 2540 N N . PRO A 1 315 ? -11.414 -10.078 -23.875 1 92.38 315 PRO A N 1
ATOM 2541 C CA . PRO A 1 315 ? -12.672 -10.586 -24.438 1 92.38 315 PRO A CA 1
ATOM 2542 C C . PRO A 1 315 ? -12.656 -12.094 -24.641 1 92.38 315 PRO A C 1
ATOM 2544 O O . PRO A 1 315 ? -13.672 -12.758 -24.438 1 92.38 315 PRO A O 1
ATOM 2547 N N . ILE A 1 316 ? -11.547 -12.57 -24.969 1 93.38 316 ILE A N 1
ATOM 2548 C CA . ILE A 1 316 ? -11.43 -14.008 -25.141 1 93.38 316 ILE A CA 1
ATOM 2549 C C . ILE A 1 316 ? -11.594 -14.711 -23.797 1 93.38 316 ILE A C 1
ATOM 2551 O O . ILE A 1 316 ? -12.281 -15.727 -23.703 1 93.38 316 ILE A O 1
ATOM 2555 N N . VAL A 1 317 ? -10.977 -14.18 -22.828 1 92.75 317 VAL A N 1
ATOM 2556 C CA . VAL A 1 317 ? -11.094 -14.75 -21.484 1 92.75 317 VAL A CA 1
ATOM 2557 C C . VAL A 1 317 ? -12.547 -14.68 -21.031 1 92.75 317 VAL A C 1
ATOM 2559 O O . VAL A 1 317 ? -13.078 -15.641 -20.469 1 92.75 317 VAL A O 1
ATOM 2562 N N . VAL A 1 318 ? -13.234 -13.594 -21.312 1 93.56 318 VAL A N 1
ATOM 2563 C CA . VAL A 1 318 ? -14.633 -13.422 -20.922 1 93.56 318 VAL A CA 1
ATOM 2564 C C . VAL A 1 318 ? -15.5 -14.438 -21.672 1 93.56 318 VAL A C 1
ATOM 2566 O O . VAL A 1 318 ? -16.406 -15.031 -21.078 1 93.56 318 VAL A O 1
ATOM 2569 N N . LEU A 1 319 ? -15.18 -14.641 -22.891 1 93.94 319 LEU A N 1
ATOM 2570 C CA . LEU A 1 319 ? -15.906 -15.625 -23.672 1 93.94 319 LEU A CA 1
ATOM 2571 C C . LEU A 1 319 ? -15.711 -17.031 -23.094 1 93.94 319 LEU A C 1
ATOM 2573 O O . LEU A 1 319 ? -16.656 -17.812 -23.031 1 93.94 319 LEU A O 1
ATOM 2577 N N . CYS A 1 320 ? -14.484 -17.281 -22.688 1 92.75 320 CYS A N 1
ATOM 2578 C CA . CYS A 1 320 ? -14.211 -18.578 -22.078 1 92.75 320 CYS A CA 1
ATOM 2579 C C . CYS A 1 320 ? -14.938 -18.703 -20.75 1 92.75 320 CYS A C 1
ATOM 2581 O O . CYS A 1 320 ? -15.43 -19.781 -20.406 1 92.75 320 CYS A O 1
ATOM 2583 N N . MET A 1 321 ? -15.016 -17.672 -20.016 1 93.81 321 MET A N 1
ATOM 2584 C CA . MET A 1 321 ? -15.734 -17.688 -18.75 1 93.81 321 MET A CA 1
ATOM 2585 C C . MET A 1 321 ? -17.219 -17.938 -18.969 1 93.81 321 MET A C 1
ATOM 2587 O O . MET A 1 321 ? -17.844 -18.703 -18.219 1 93.81 321 MET A O 1
ATOM 2591 N N . LEU A 1 322 ? -17.797 -17.266 -19.984 1 93.81 322 LEU A N 1
ATOM 2592 C CA . LEU A 1 322 ? -19.219 -17.469 -20.297 1 93.81 322 LEU A CA 1
ATOM 2593 C C . LEU A 1 322 ? -19.484 -18.906 -20.734 1 93.81 322 LEU A C 1
ATOM 2595 O O . LEU A 1 322 ? -20.484 -19.5 -20.328 1 93.81 322 LEU A O 1
ATOM 2599 N N . ALA A 1 323 ? -18.562 -19.406 -21.469 1 92.19 323 ALA A N 1
ATOM 2600 C CA . ALA A 1 323 ? -18.672 -20.797 -21.875 1 92.19 323 ALA A CA 1
ATOM 2601 C C . ALA A 1 323 ? -18.609 -21.734 -20.656 1 92.19 323 ALA A C 1
ATOM 2603 O O . ALA A 1 323 ? -19.391 -22.688 -20.578 1 92.19 323 ALA A O 1
ATOM 2604 N N . GLY A 1 324 ? -17.656 -21.453 -19.812 1 90.75 324 GLY A N 1
ATOM 2605 C CA . GLY A 1 324 ? -17.594 -22.219 -18.578 1 90.75 324 GLY A CA 1
ATOM 2606 C C . GLY A 1 324 ? -18.844 -22.125 -17.734 1 90.75 324 GLY A C 1
ATOM 2607 O O . GLY A 1 324 ? -19.297 -23.109 -17.172 1 90.75 324 GLY A O 1
ATOM 2608 N N . PHE A 1 325 ? -19.438 -20.984 -17.703 1 91.75 325 PHE A N 1
ATOM 2609 C CA . PHE A 1 325 ? -20.656 -20.766 -16.953 1 91.75 325 PHE A CA 1
ATOM 2610 C C . PHE A 1 325 ? -21.812 -21.562 -17.547 1 91.75 325 PHE A C 1
ATOM 2612 O O . PHE A 1 325 ? -22.594 -22.172 -16.812 1 91.75 325 PHE A O 1
ATOM 2619 N N . TYR A 1 326 ? -21.875 -21.562 -18.781 1 91.38 326 TYR A N 1
ATOM 2620 C CA . TYR A 1 326 ? -22.938 -22.312 -19.453 1 91.38 326 TYR A CA 1
ATOM 2621 C C . TYR A 1 326 ? -22.75 -23.812 -19.25 1 91.38 326 TYR A C 1
ATOM 2623 O O . TYR A 1 326 ? -23.734 -24.547 -19.109 1 91.38 326 TYR A O 1
ATOM 2631 N N . LEU A 1 327 ? -21.531 -24.234 -19.297 1 89.62 327 LEU A N 1
ATOM 2632 C CA . LEU A 1 327 ? -21.25 -25.641 -19.016 1 89.62 327 LEU A CA 1
ATOM 2633 C C . LEU A 1 327 ? -21.703 -26.016 -17.609 1 89.62 327 LEU A C 1
ATOM 2635 O O . LEU A 1 327 ? -22.188 -27.125 -17.391 1 89.62 327 LEU A O 1
ATOM 2639 N N . MET A 1 328 ? -21.516 -25.156 -16.75 1 89 328 MET A N 1
ATOM 2640 C CA . MET A 1 328 ? -21.953 -25.375 -15.367 1 89 328 MET A CA 1
ATOM 2641 C C . MET A 1 328 ? -23.469 -25.484 -15.297 1 89 328 MET A C 1
ATOM 2643 O O . MET A 1 328 ? -24 -26.391 -14.641 1 89 328 MET A O 1
ATOM 2647 N N . LEU A 1 329 ? -24.203 -24.594 -15.961 1 89.75 329 LEU A N 1
ATOM 2648 C CA . LEU A 1 329 ? -25.672 -24.641 -15.977 1 89.75 329 LEU A CA 1
ATOM 2649 C C . LEU A 1 329 ? -26.156 -25.969 -16.562 1 89.75 329 LEU A C 1
ATOM 2651 O O . LEU A 1 329 ? -27.109 -26.562 -16.047 1 89.75 329 LEU A O 1
ATOM 2655 N N . TRP A 1 330 ? -25.438 -26.375 -17.547 1 88.69 330 TRP A N 1
ATOM 2656 C CA . TRP A 1 330 ? -25.766 -27.641 -18.156 1 88.69 330 TRP A CA 1
ATOM 2657 C C . TRP A 1 330 ? -25.578 -28.797 -17.188 1 88.69 330 TRP A C 1
ATOM 2659 O O . TRP A 1 330 ? -26.375 -29.75 -17.156 1 88.69 330 TRP A O 1
ATOM 2669 N N . SER A 1 331 ? -24.531 -28.766 -16.422 1 86.94 331 SER A N 1
ATOM 2670 C CA . SER A 1 331 ? -24.281 -29.812 -15.43 1 86.94 331 SER A CA 1
ATOM 2671 C C . SER A 1 331 ? -25.359 -29.828 -14.359 1 86.94 331 SER A C 1
ATOM 2673 O O . SER A 1 331 ? -25.797 -30.891 -13.922 1 86.94 331 SER A O 1
ATOM 2675 N N . LEU A 1 332 ? -25.844 -28.688 -13.938 1 85.56 332 LEU A N 1
ATOM 2676 C CA . LEU A 1 332 ? -26.891 -28.594 -12.93 1 85.56 332 LEU A CA 1
ATOM 2677 C C . LEU A 1 332 ? -28.234 -29.094 -13.477 1 85.56 332 LEU A C 1
ATOM 2679 O O . LEU A 1 332 ? -29 -29.75 -12.758 1 85.56 332 LEU A O 1
ATOM 2683 N N . TRP A 1 333 ? -28.469 -28.781 -14.742 1 86.44 333 TRP A N 1
ATOM 2684 C CA . TRP A 1 333 ? -29.703 -29.266 -15.383 1 86.44 333 TRP A CA 1
ATOM 2685 C C . TRP A 1 333 ? -29.688 -30.781 -15.508 1 86.44 333 TRP A C 1
ATOM 2687 O O . TRP A 1 333 ? -30.703 -31.438 -15.32 1 86.44 333 TRP A O 1
ATOM 2697 N N . SER A 1 334 ? -28.5 -31.297 -15.797 1 86.12 334 SER A N 1
ATOM 2698 C CA . SER A 1 334 ? -28.359 -32.75 -15.883 1 86.12 334 SER A CA 1
ATOM 2699 C C . SER A 1 334 ? -28.562 -33.406 -14.523 1 86.12 334 SER A C 1
ATOM 2701 O O . SER A 1 334 ? -29.141 -34.5 -14.43 1 86.12 334 SER A O 1
ATOM 2703 N N . GLU A 1 335 ? -28.031 -32.812 -13.5 1 83.25 335 GLU A N 1
ATOM 2704 C CA . GLU A 1 335 ? -28.188 -33.312 -12.141 1 83.25 335 GLU A CA 1
ATOM 2705 C C . GLU A 1 335 ? -29.656 -33.344 -11.727 1 83.25 335 GLU A C 1
ATOM 2707 O O . GLU A 1 335 ? -30.125 -34.281 -11.094 1 83.25 335 GLU A O 1
ATOM 2712 N N . ASN A 1 336 ? -30.391 -32.25 -12.031 1 82.25 336 ASN A N 1
ATOM 2713 C CA . ASN A 1 336 ? -31.812 -32.188 -11.727 1 82.25 336 ASN A CA 1
ATOM 2714 C C . ASN A 1 336 ? -32.594 -33.25 -12.516 1 82.25 336 ASN A C 1
ATOM 2716 O O . ASN A 1 336 ? -33.562 -33.812 -12 1 82.25 336 ASN A O 1
ATOM 2720 N N . TYR A 1 337 ? -32.125 -33.438 -13.711 1 85.19 337 TYR A N 1
ATOM 2721 C CA . TYR A 1 337 ? -32.781 -34.438 -14.555 1 85.19 337 TYR A CA 1
ATOM 2722 C C . TYR A 1 337 ? -32.594 -35.844 -13.977 1 85.19 337 TYR A C 1
ATOM 2724 O O . TYR A 1 337 ? -33.531 -36.625 -13.945 1 85.19 337 TYR A O 1
ATOM 2732 N N . VAL A 1 338 ? -31.375 -36.156 -13.492 1 84.56 338 VAL A N 1
ATOM 2733 C CA . VAL A 1 338 ? -31.078 -37.469 -12.906 1 84.56 338 VAL A CA 1
ATOM 2734 C C . VAL A 1 338 ? -31.844 -37.625 -11.594 1 84.56 338 VAL A C 1
ATOM 2736 O O . VAL A 1 338 ? -32.344 -38.719 -11.281 1 84.56 338 VAL A O 1
ATOM 2739 N N . LYS A 1 339 ? -31.938 -36.531 -10.812 1 82.44 339 LYS A N 1
ATOM 2740 C CA . LYS A 1 339 ? -32.688 -36.562 -9.562 1 82.44 339 LYS A CA 1
ATOM 2741 C C . LYS A 1 339 ? -34.156 -36.906 -9.805 1 82.44 339 LYS A C 1
ATOM 2743 O O . LYS A 1 339 ? -34.781 -37.625 -9 1 82.44 339 LYS A O 1
ATOM 2748 N N . ASP A 1 340 ? -34.688 -36.406 -10.898 1 84.75 340 ASP A N 1
ATOM 2749 C CA . ASP A 1 340 ? -36.094 -36.656 -11.234 1 84.75 340 ASP A CA 1
ATOM 2750 C C . ASP A 1 340 ? -36.312 -38.125 -11.633 1 84.75 340 ASP A C 1
ATOM 2752 O O . ASP A 1 340 ? -37.406 -38.656 -11.414 1 84.75 340 ASP A O 1
ATOM 2756 N N . ILE A 1 341 ? -35.281 -38.75 -12.102 1 86.31 341 ILE A N 1
ATOM 2757 C CA . ILE A 1 341 ? -35.406 -40.125 -12.602 1 86.31 341 ILE A CA 1
ATOM 2758 C C . ILE A 1 341 ? -35.188 -41.125 -11.469 1 86.31 341 ILE A C 1
ATOM 2760 O O . ILE A 1 341 ? -35.938 -42.094 -11.312 1 86.31 341 ILE A O 1
ATOM 2764 N N . VAL A 1 342 ? -34.062 -40.969 -10.719 1 82.94 342 VAL A N 1
ATOM 2765 C CA . VAL A 1 342 ? -33.625 -41.969 -9.758 1 82.94 342 VAL A CA 1
ATOM 2766 C C . VAL A 1 342 ? -34.062 -41.562 -8.352 1 82.94 342 VAL A C 1
ATOM 2768 O O . VAL A 1 342 ? -34.125 -42.406 -7.457 1 82.94 342 VAL A O 1
ATOM 2771 N N . GLY A 1 343 ? -34.5 -40.438 -8.086 1 76.06 343 GLY A N 1
ATOM 2772 C CA . GLY A 1 343 ? -34.875 -39.938 -6.77 1 76.06 343 GLY A CA 1
ATOM 2773 C C . GLY A 1 343 ? -33.75 -39.188 -6.078 1 76.06 343 GLY A C 1
ATOM 2774 O O . GLY A 1 343 ? -32.594 -39.312 -6.441 1 76.06 343 GLY A O 1
ATOM 2775 N N . PRO A 1 344 ? -33.969 -38.281 -5.141 1 73.44 344 PRO A N 1
ATOM 2776 C CA . PRO A 1 344 ? -33 -37.375 -4.484 1 73.44 344 PRO A CA 1
ATOM 2777 C C . PRO A 1 344 ? -32.031 -38.125 -3.576 1 73.44 344 PRO A C 1
ATOM 2779 O O . PRO A 1 344 ? -30.938 -37.656 -3.312 1 73.44 344 PRO A O 1
ATOM 2782 N N . ASP A 1 345 ? -32.344 -39.438 -3.219 1 71.38 345 ASP A N 1
ATOM 2783 C CA . ASP A 1 345 ? -31.531 -40.094 -2.203 1 71.38 345 ASP A CA 1
ATOM 2784 C C . ASP A 1 345 ? -30.5 -41.031 -2.844 1 71.38 345 ASP A C 1
ATOM 2786 O O . ASP A 1 345 ? -29.672 -41.625 -2.146 1 71.38 345 ASP A O 1
ATOM 2790 N N . SER A 1 346 ? -30.5 -41.062 -4.148 1 76.81 346 SER A N 1
ATOM 2791 C CA . SER A 1 346 ? -29.578 -42 -4.812 1 76.81 346 SER A CA 1
ATOM 2792 C C . SER A 1 346 ? -28.203 -41.375 -4.965 1 76.81 346 SER A C 1
ATOM 2794 O O . SER A 1 346 ? -28.062 -40.156 -5.148 1 76.81 346 SER A O 1
ATOM 2796 N N . TYR A 1 347 ? -27.141 -42.094 -4.703 1 74.94 347 TYR A N 1
ATOM 2797 C CA . TYR A 1 347 ? -25.75 -41.656 -4.832 1 74.94 347 TYR A CA 1
ATOM 2798 C C . TYR A 1 347 ? -25.422 -41.281 -6.277 1 74.94 347 TYR A C 1
ATOM 2800 O O . TYR A 1 347 ? -24.453 -40.562 -6.539 1 74.94 347 TYR A O 1
ATOM 2808 N N . ILE A 1 348 ? -26.344 -41.75 -7.156 1 78.62 348 ILE A N 1
ATOM 2809 C CA . ILE A 1 348 ? -26.094 -41.5 -8.578 1 78.62 348 ILE A CA 1
ATOM 2810 C C . ILE A 1 348 ? -26.344 -40.031 -8.906 1 78.62 348 ILE A C 1
ATOM 2812 O O . ILE A 1 348 ? -25.844 -39.531 -9.922 1 78.62 348 ILE A O 1
ATOM 2816 N N . VAL A 1 349 ? -26.984 -39.375 -7.945 1 77.5 349 VAL A N 1
ATOM 2817 C CA . VAL A 1 349 ? -27.297 -37.969 -8.156 1 77.5 349 VAL A CA 1
ATOM 2818 C C . VAL A 1 349 ? -26.016 -37.156 -8.18 1 77.5 349 VAL A C 1
ATOM 2820 O O . VAL A 1 349 ? -25.953 -36.094 -8.812 1 77.5 349 VAL A O 1
ATOM 2823 N N . CYS A 1 350 ? -24.922 -37.688 -7.613 1 76.31 350 CYS A N 1
ATOM 2824 C CA . CYS A 1 350 ? -23.656 -36.969 -7.555 1 76.31 350 CYS A CA 1
ATOM 2825 C C . CYS A 1 350 ? -22.812 -37.219 -8.805 1 76.31 350 CYS A C 1
ATOM 2827 O O . CYS A 1 350 ? -21.797 -36.562 -9.016 1 76.31 350 CYS A O 1
ATOM 2829 N N . GLY A 1 351 ? -23.281 -38.094 -9.688 1 81.75 351 GLY A N 1
ATOM 2830 C CA . GLY A 1 351 ? -22.578 -38.5 -10.898 1 81.75 351 GLY A CA 1
ATOM 2831 C C . GLY A 1 351 ? -22.266 -37.312 -11.805 1 81.75 351 GLY A C 1
ATOM 2832 O O . GLY A 1 351 ? -21.094 -37.062 -12.117 1 81.75 351 GLY A O 1
ATOM 2833 N N . PRO A 1 352 ? -23.344 -36.594 -12.125 1 81.94 352 PRO A N 1
ATOM 2834 C CA . PRO A 1 352 ? -23.109 -35.438 -12.984 1 81.94 352 PRO A CA 1
ATOM 2835 C C . PRO A 1 352 ? -22.109 -34.438 -12.383 1 81.94 352 PRO A C 1
ATOM 2837 O O . PRO A 1 352 ? -21.312 -33.844 -13.109 1 81.94 352 PRO A O 1
ATOM 2840 N N . GLY A 1 353 ? -22.141 -34.312 -11.109 1 81.69 353 GLY A N 1
ATOM 2841 C CA . GLY A 1 353 ? -21.188 -33.438 -10.445 1 81.69 353 GLY A CA 1
ATOM 2842 C C . GLY A 1 353 ? -19.75 -33.938 -10.586 1 81.69 353 GLY A C 1
ATOM 2843 O O . GLY A 1 353 ? -18.844 -33.125 -10.797 1 81.69 353 GLY A O 1
ATOM 2844 N N . ILE A 1 354 ? -19.547 -35.188 -10.547 1 85.94 354 ILE A N 1
ATOM 2845 C CA . ILE A 1 354 ? -18.219 -35.781 -10.688 1 85.94 354 ILE A CA 1
ATOM 2846 C C . ILE A 1 354 ? -17.719 -35.594 -12.117 1 85.94 354 ILE A C 1
ATOM 2848 O O . ILE A 1 354 ? -16.578 -35.188 -12.336 1 85.94 354 ILE A O 1
ATOM 2852 N N . VAL A 1 355 ? -18.625 -35.875 -13 1 86.25 355 VAL A N 1
ATOM 2853 C CA . VAL A 1 355 ? -18.266 -35.719 -14.406 1 86.25 355 VAL A CA 1
ATOM 2854 C C . VAL A 1 355 ? -17.922 -34.281 -14.695 1 86.25 355 VAL A C 1
ATOM 2856 O O . VAL A 1 355 ? -16.953 -33.969 -15.398 1 86.25 355 VAL A O 1
ATOM 2859 N N . TYR A 1 356 ? -18.75 -33.406 -14.156 1 86.56 356 TYR A N 1
ATOM 2860 C CA . TYR A 1 356 ? -18.516 -31.984 -14.328 1 86.56 356 TYR A CA 1
ATOM 2861 C C . TYR A 1 356 ? -17.141 -31.578 -13.805 1 86.56 356 TYR A C 1
ATOM 2863 O O . TYR A 1 356 ? -16.391 -30.859 -14.469 1 86.56 356 TYR A O 1
ATOM 2871 N N . THR A 1 357 ? -16.734 -32.062 -12.734 1 84.19 357 THR A N 1
ATOM 2872 C CA . THR A 1 357 ? -15.469 -31.688 -12.117 1 84.19 357 THR A CA 1
ATOM 2873 C C . THR A 1 357 ? -14.297 -32.188 -12.961 1 84.19 357 THR A C 1
ATOM 2875 O O . THR A 1 357 ? -13.281 -31.484 -13.094 1 84.19 357 THR A O 1
ATOM 2878 N N . VAL A 1 358 ? -14.477 -33.281 -13.516 1 85.75 358 VAL A N 1
ATOM 2879 C CA . VAL A 1 358 ? -13.43 -33.844 -14.359 1 85.75 358 VAL A CA 1
ATOM 2880 C C . VAL A 1 358 ? -13.305 -33.031 -15.641 1 85.75 358 VAL A C 1
ATOM 2882 O O . VAL A 1 358 ? -12.195 -32.719 -16.078 1 85.75 358 VAL A O 1
ATOM 2885 N N . ILE A 1 359 ? -14.438 -32.688 -16.172 1 87.62 359 ILE A N 1
ATOM 2886 C CA . ILE A 1 359 ? -14.445 -31.859 -17.391 1 87.62 359 ILE A CA 1
ATOM 2887 C C . ILE A 1 359 ? -13.797 -30.5 -17.109 1 87.62 359 ILE A C 1
ATOM 2889 O O . ILE A 1 359 ? -13.023 -30 -17.922 1 87.62 359 ILE A O 1
ATOM 2893 N N . VAL A 1 360 ? -14.148 -30 -16 1 86.62 360 VAL A N 1
ATOM 2894 C CA . VAL A 1 360 ? -13.609 -28.703 -15.602 1 86.62 360 VAL A CA 1
ATOM 2895 C C . VAL A 1 360 ? -12.094 -28.797 -15.484 1 86.62 360 VAL A C 1
ATOM 2897 O O . VAL A 1 360 ? -11.375 -27.875 -15.898 1 86.62 360 VAL A O 1
ATOM 2900 N N . TYR A 1 361 ? -11.602 -29.828 -14.969 1 82.94 361 TYR A N 1
ATOM 2901 C CA . TYR A 1 361 ? -10.156 -30.016 -14.836 1 82.94 361 TYR A CA 1
ATOM 2902 C C . TYR A 1 361 ? -9.477 -30.016 -16.203 1 82.94 361 TYR A C 1
ATOM 2904 O O . TYR A 1 361 ? -8.453 -29.359 -16.391 1 82.94 361 TYR A O 1
ATOM 2912 N N . VAL A 1 362 ? -10.055 -30.734 -17.109 1 85.25 362 VAL A N 1
ATOM 2913 C CA . VAL A 1 362 ? -9.5 -30.828 -18.453 1 85.25 362 VAL A CA 1
ATOM 2914 C C . VAL A 1 362 ? -9.523 -29.453 -19.125 1 85.25 362 VAL A C 1
ATOM 2916 O O . VAL A 1 362 ? -8.531 -29.031 -19.719 1 85.25 362 VAL A O 1
ATOM 2919 N N . ILE A 1 363 ? -10.625 -28.812 -18.984 1 87.5 363 ILE A N 1
ATOM 2920 C CA . ILE A 1 363 ? -10.766 -27.5 -19.578 1 87.5 363 ILE A CA 1
ATOM 2921 C C . ILE A 1 363 ? -9.758 -26.531 -18.953 1 87.5 363 ILE A C 1
ATOM 2923 O O . ILE A 1 363 ? -9.195 -25.672 -19.625 1 87.5 363 ILE A O 1
ATOM 2927 N N . SER A 1 364 ? -9.547 -26.688 -17.703 1 86.81 364 SER A N 1
ATOM 2928 C CA . SER A 1 364 ? -8.602 -25.828 -16.984 1 86.81 364 SER A CA 1
ATOM 2929 C C . SER A 1 364 ? -7.188 -25.984 -17.531 1 86.81 364 SER A C 1
ATOM 2931 O O . SER A 1 364 ? -6.445 -25.016 -17.625 1 86.81 364 SER A O 1
ATOM 2933 N N . VAL A 1 365 ? -6.828 -27.219 -17.938 1 84.5 365 VAL A N 1
ATOM 2934 C CA . VAL A 1 365 ? -5.504 -27.484 -18.5 1 84.5 365 VAL A CA 1
ATOM 2935 C C . VAL A 1 365 ? -5.348 -26.766 -19.828 1 84.5 365 VAL A C 1
ATOM 2937 O O . VAL A 1 365 ? -4.32 -26.125 -20.094 1 84.5 365 VAL A O 1
ATOM 2940 N N . TYR A 1 366 ? -6.363 -26.844 -20.562 1 87.88 366 TYR A N 1
ATOM 2941 C CA . TYR A 1 366 ? -6.328 -26.188 -21.875 1 87.88 366 TYR A CA 1
ATOM 2942 C C . TYR A 1 366 ? -6.352 -24.672 -21.719 1 87.88 366 TYR A C 1
ATOM 2944 O O . TYR A 1 366 ? -5.695 -23.953 -22.484 1 87.88 366 TYR A O 1
ATOM 2952 N N . PHE A 1 367 ? -7.098 -24.281 -20.828 1 89.88 367 PHE A N 1
ATOM 2953 C CA . PHE A 1 367 ? -7.172 -22.844 -20.609 1 89.88 367 PHE A CA 1
ATOM 2954 C C . PHE A 1 367 ? -5.832 -22.297 -20.125 1 89.88 367 PHE A C 1
ATOM 2956 O O . PHE A 1 367 ? -5.449 -21.188 -20.469 1 89.88 367 PHE A O 1
ATOM 2963 N N . ARG A 1 368 ? -5.172 -23.031 -19.375 1 88.25 368 ARG A N 1
ATOM 2964 C CA . ARG A 1 368 ? -3.85 -22.609 -18.922 1 88.25 368 ARG A CA 1
ATOM 2965 C C . ARG A 1 368 ? -2.91 -22.375 -20.109 1 88.25 368 ARG A C 1
ATOM 2967 O O . ARG A 1 368 ? -2.162 -21.406 -20.125 1 88.25 368 ARG A O 1
ATOM 2974 N N . SER A 1 369 ? -2.994 -23.266 -20.984 1 88.12 369 SER A N 1
ATOM 2975 C CA . SER A 1 369 ? -2.17 -23.109 -22.188 1 88.12 369 SER A CA 1
ATOM 2976 C C . SER A 1 369 ? -2.584 -21.891 -23 1 88.12 369 SER A C 1
ATOM 2978 O O . SER A 1 369 ? -1.733 -21.172 -23.531 1 88.12 369 SER A O 1
ATOM 2980 N N . LEU A 1 370 ? -3.789 -21.734 -23.031 1 90.81 370 LEU A N 1
ATOM 2981 C CA . LEU A 1 370 ? -4.305 -20.578 -23.766 1 90.81 370 LEU A CA 1
ATOM 2982 C C . LEU A 1 370 ? -3.906 -19.281 -23.062 1 90.81 370 LEU A C 1
ATOM 2984 O O . LEU A 1 370 ? -3.496 -18.328 -23.734 1 90.81 370 LEU A O 1
ATOM 2988 N N . ALA A 1 371 ? -4.086 -19.25 -21.781 1 91.31 371 ALA A N 1
ATOM 2989 C CA . ALA A 1 371 ? -3.734 -18.062 -21.016 1 91.31 371 ALA A CA 1
ATOM 2990 C C . ALA A 1 371 ? -2.258 -17.719 -21.188 1 91.31 371 ALA A C 1
ATOM 2992 O O . ALA A 1 371 ? -1.897 -16.547 -21.297 1 91.31 371 ALA A O 1
ATOM 2993 N N . THR A 1 372 ? -1.447 -18.734 -21.219 1 87.75 372 THR A N 1
ATOM 2994 C CA . THR A 1 372 ? -0.017 -18.516 -21.406 1 87.75 372 THR A CA 1
ATOM 2995 C C . THR A 1 372 ? 0.27 -17.984 -22.797 1 87.75 372 THR A C 1
ATOM 2997 O O . THR A 1 372 ? 1.067 -17.062 -22.969 1 87.75 372 THR A O 1
ATOM 3000 N N . TYR A 1 373 ? -0.433 -18.578 -23.688 1 88.19 373 TYR A N 1
ATOM 3001 C CA . TYR A 1 373 ? -0.255 -18.156 -25.078 1 88.19 373 TYR A CA 1
ATOM 3002 C C . TYR A 1 373 ? -0.689 -16.703 -25.266 1 88.19 373 TYR A C 1
ATOM 3004 O O . TYR A 1 373 ? 0.022 -15.914 -25.891 1 88.19 373 TYR A O 1
ATOM 3012 N N . LEU A 1 374 ? -1.788 -16.359 -24.75 1 91.25 374 LEU A N 1
ATOM 3013 C CA . LEU A 1 374 ? -2.307 -15.008 -24.875 1 91.25 374 LEU A CA 1
ATOM 3014 C C . LEU A 1 374 ? -1.378 -14.008 -24.203 1 91.25 374 LEU A C 1
ATOM 3016 O O . LEU A 1 374 ? -1.116 -12.93 -24.75 1 91.25 374 LEU A O 1
ATOM 3020 N N . THR A 1 375 ? -0.851 -14.336 -23.062 1 90.5 375 THR A N 1
ATOM 3021 C CA . THR A 1 375 ? 0.006 -13.43 -22.312 1 90.5 375 THR A CA 1
ATOM 3022 C C . THR A 1 375 ? 1.35 -13.25 -23.016 1 90.5 375 THR A C 1
ATOM 3024 O O . THR A 1 375 ? 1.932 -12.164 -22.984 1 90.5 375 THR A O 1
ATOM 3027 N N . GLU A 1 376 ? 1.786 -14.352 -23.625 1 85.25 376 GLU A N 1
ATOM 3028 C CA . GLU A 1 376 ? 3.01 -14.242 -24.422 1 85.25 376 GLU A CA 1
ATOM 3029 C C . GLU A 1 376 ? 2.797 -13.359 -25.641 1 85.25 376 GLU A C 1
ATOM 3031 O O . GLU A 1 376 ? 3.676 -12.578 -26.016 1 85.25 376 GLU A O 1
ATOM 3036 N N . TRP A 1 377 ? 1.663 -13.531 -26.141 1 85.44 377 TRP A N 1
ATOM 3037 C CA . TRP A 1 377 ? 1.32 -12.75 -27.328 1 85.44 377 TRP A CA 1
ATOM 3038 C C . TRP A 1 377 ? 1.185 -11.266 -26.969 1 85.44 377 TRP A C 1
ATOM 3040 O O . TRP A 1 377 ? 1.476 -10.398 -27.797 1 85.44 377 TRP A O 1
ATOM 3050 N N . GLU A 1 378 ? 0.766 -10.93 -25.828 1 89.31 378 GLU A N 1
ATOM 3051 C CA . GLU A 1 378 ? 0.619 -9.547 -25.375 1 89.31 378 GLU A CA 1
ATOM 3052 C C . GLU A 1 378 ? 1.974 -8.852 -25.266 1 89.31 378 GLU A C 1
ATOM 3054 O O . GLU A 1 378 ? 2.059 -7.629 -25.375 1 89.31 378 GLU A O 1
ATOM 3059 N N . ASN A 1 379 ? 3.037 -9.539 -24.984 1 84.38 379 ASN A N 1
ATOM 3060 C CA . ASN A 1 379 ? 4.406 -9.031 -24.984 1 84.38 379 ASN A CA 1
ATOM 3061 C C . ASN A 1 379 ? 4.652 -8.062 -23.844 1 84.38 379 ASN A C 1
ATOM 3063 O O . ASN A 1 379 ? 5.078 -6.926 -24.062 1 84.38 379 ASN A O 1
ATOM 3067 N N . HIS A 1 380 ? 4.566 -8.594 -22.688 1 84.94 380 HIS A N 1
ATOM 3068 C CA . HIS A 1 380 ? 4.848 -7.789 -21.5 1 84.94 380 HIS A CA 1
ATOM 3069 C C . HIS A 1 380 ? 6.352 -7.621 -21.297 1 84.94 380 HIS A C 1
ATOM 3071 O O . HIS A 1 380 ? 7.125 -8.547 -21.547 1 84.94 380 HIS A O 1
ATOM 3077 N N . ARG A 1 381 ? 6.773 -6.52 -20.812 1 80.06 381 ARG A N 1
ATOM 3078 C CA . ARG A 1 381 ? 8.18 -6.141 -20.734 1 80.06 381 ARG A CA 1
ATOM 3079 C C . ARG A 1 381 ? 8.891 -6.883 -19.594 1 80.06 381 ARG A C 1
ATOM 3081 O O . ARG A 1 381 ? 9.977 -7.422 -19.781 1 80.06 381 ARG A O 1
ATOM 3088 N N . THR A 1 382 ? 8.242 -6.922 -18.438 1 79.5 382 THR A N 1
ATOM 3089 C CA . THR A 1 382 ? 8.906 -7.492 -17.266 1 79.5 382 THR A CA 1
ATOM 3090 C C . THR A 1 382 ? 8.297 -8.844 -16.906 1 79.5 382 THR A C 1
ATOM 3092 O O . THR A 1 382 ? 7.148 -9.125 -17.266 1 79.5 382 THR A O 1
ATOM 3095 N N . GLN A 1 383 ? 9.102 -9.688 -16.266 1 78.44 383 GLN A N 1
ATOM 3096 C CA . GLN A 1 383 ? 8.633 -11 -15.828 1 78.44 383 GLN A CA 1
ATOM 3097 C C . GLN A 1 383 ? 7.496 -10.867 -14.812 1 78.44 383 GLN A C 1
ATOM 3099 O O . GLN A 1 383 ? 6.555 -11.656 -14.82 1 78.44 383 GLN A O 1
ATOM 3104 N N . SER A 1 384 ? 7.613 -9.883 -14 1 80.44 384 SER A N 1
ATOM 3105 C CA . SER A 1 384 ? 6.582 -9.68 -12.992 1 80.44 384 SER A CA 1
ATOM 3106 C C . SER A 1 384 ? 5.246 -9.32 -13.625 1 80.44 384 SER A C 1
ATOM 3108 O O . SER A 1 384 ? 4.199 -9.805 -13.203 1 80.44 384 SER A O 1
ATOM 3110 N N . GLN A 1 385 ? 5.309 -8.5 -14.664 1 84.19 385 GLN A N 1
ATOM 3111 C CA . GLN A 1 385 ? 4.086 -8.133 -15.375 1 84.19 385 GLN A CA 1
ATOM 3112 C C . GLN A 1 385 ? 3.492 -9.336 -16.109 1 84.19 385 GLN A C 1
ATOM 3114 O O . GLN A 1 385 ? 2.275 -9.523 -16.109 1 84.19 385 GLN A O 1
ATOM 3119 N N . PHE A 1 386 ? 4.363 -10.055 -16.703 1 85.56 386 PHE A N 1
ATOM 3120 C CA . PHE A 1 386 ? 3.93 -11.266 -17.391 1 85.56 386 PHE A CA 1
ATOM 3121 C C . PHE A 1 386 ? 3.213 -12.211 -16.438 1 85.56 386 PHE A C 1
ATOM 3123 O O . PHE A 1 386 ? 2.104 -12.664 -16.719 1 85.56 386 PHE A O 1
ATOM 3130 N N . ASP A 1 387 ? 3.799 -12.453 -15.336 1 85.94 387 ASP A N 1
ATOM 3131 C CA . ASP A 1 387 ? 3.227 -13.359 -14.344 1 85.94 387 ASP A CA 1
ATOM 3132 C C . ASP A 1 387 ? 1.911 -12.812 -13.797 1 85.94 387 ASP A C 1
ATOM 3134 O O . ASP A 1 387 ? 0.958 -13.57 -13.586 1 85.94 387 ASP A O 1
ATOM 3138 N N . ARG A 1 388 ? 1.923 -11.57 -13.562 1 88.12 388 ARG A N 1
ATOM 3139 C CA . ARG A 1 388 ? 0.726 -10.945 -13.008 1 88.12 388 ARG A CA 1
ATOM 3140 C C . ARG A 1 388 ? -0.465 -11.117 -13.945 1 88.12 388 ARG A C 1
ATOM 3142 O O . ARG A 1 388 ? -1.549 -11.516 -13.516 1 88.12 388 ARG A O 1
ATOM 3149 N N . HIS A 1 389 ? -0.28 -10.836 -15.195 1 89.88 389 HIS A N 1
ATOM 3150 C CA . HIS A 1 389 ? -1.381 -10.906 -16.156 1 89.88 389 HIS A CA 1
ATOM 3151 C C . HIS A 1 389 ? -1.754 -12.352 -16.453 1 89.88 389 HIS A C 1
ATOM 3153 O O . HIS A 1 389 ? -2.926 -12.656 -16.688 1 89.88 389 HIS A O 1
ATOM 3159 N N . ARG A 1 390 ? -0.797 -13.156 -16.438 1 91.19 390 ARG A N 1
ATOM 3160 C CA . ARG A 1 390 ? -1.081 -14.578 -16.625 1 91.19 390 ARG A CA 1
ATOM 3161 C C . ARG A 1 390 ? -1.909 -15.125 -15.477 1 91.19 390 ARG A C 1
ATOM 3163 O O . ARG A 1 390 ? -2.924 -15.789 -15.695 1 91.19 390 ARG A O 1
ATOM 3170 N N . VAL A 1 391 ? -1.483 -14.828 -14.273 1 91.25 391 VAL A N 1
ATOM 3171 C CA . VAL A 1 391 ? -2.174 -15.312 -13.086 1 91.25 391 VAL A CA 1
ATOM 3172 C C . VAL A 1 391 ? -3.586 -14.734 -13.039 1 91.25 391 VAL A C 1
ATOM 3174 O O . VAL A 1 391 ? -4.543 -15.438 -12.711 1 91.25 391 VAL A O 1
ATOM 3177 N N . THR A 1 392 ? -3.73 -13.5 -13.383 1 90 392 THR A N 1
ATOM 3178 C CA . THR A 1 392 ? -5.039 -12.852 -13.344 1 90 392 THR A CA 1
ATOM 3179 C C . THR A 1 392 ? -6.012 -13.547 -14.297 1 90 392 THR A C 1
ATOM 3181 O O . THR A 1 392 ? -7.16 -13.812 -13.93 1 90 392 THR A O 1
ATOM 3184 N N . LYS A 1 393 ? -5.555 -13.859 -15.484 1 92.56 393 LYS A N 1
ATOM 3185 C CA . LYS A 1 393 ? -6.402 -14.547 -16.453 1 92.56 393 LYS A CA 1
ATOM 3186 C C . LYS A 1 393 ? -6.781 -15.938 -15.953 1 92.56 393 LYS A C 1
ATOM 3188 O O . LYS A 1 393 ? -7.945 -16.344 -16.031 1 92.56 393 LYS A O 1
ATOM 3193 N N . LEU A 1 394 ? -5.836 -16.562 -15.391 1 91.81 394 LEU A N 1
ATOM 3194 C CA . LEU A 1 394 ? -6.062 -17.922 -14.898 1 91.81 394 LEU A CA 1
ATOM 3195 C C . LEU A 1 394 ? -7.039 -17.906 -13.727 1 91.81 394 LEU A C 1
ATOM 3197 O O . LEU A 1 394 ? -7.961 -18.734 -13.672 1 91.81 394 LEU A O 1
ATOM 3201 N N . VAL A 1 395 ? -6.863 -17 -12.852 1 92.56 395 VAL A N 1
ATOM 3202 C CA . VAL A 1 395 ? -7.668 -16.938 -11.641 1 92.56 395 VAL A CA 1
ATOM 3203 C C . VAL A 1 395 ? -9.109 -16.578 -11.992 1 92.56 395 VAL A C 1
ATOM 3205 O O . VAL A 1 395 ? -10.055 -17.109 -11.398 1 92.56 395 VAL A O 1
ATOM 3208 N N . LEU A 1 396 ? -9.297 -15.719 -12.906 1 91.19 396 LEU A N 1
ATOM 3209 C CA . LEU A 1 396 ? -10.641 -15.336 -13.32 1 91.19 396 LEU A CA 1
ATOM 3210 C C . LEU A 1 396 ? -11.398 -16.531 -13.891 1 91.19 396 LEU A C 1
ATOM 3212 O O . LEU A 1 396 ? -12.539 -16.781 -13.516 1 91.19 396 LEU A O 1
ATOM 3216 N N . PHE A 1 397 ? -10.727 -17.219 -14.727 1 92.44 397 PHE A N 1
ATOM 3217 C CA . PHE A 1 397 ? -11.336 -18.391 -15.352 1 92.44 397 PHE A CA 1
ATOM 3218 C C . PHE A 1 397 ? -11.594 -19.484 -14.312 1 92.44 397 PHE A C 1
ATOM 3220 O O . PHE A 1 397 ? -12.68 -20.062 -14.289 1 92.44 397 PHE A O 1
ATOM 3227 N N . GLU A 1 398 ? -10.664 -19.75 -13.516 1 92.19 398 GLU A N 1
ATOM 3228 C CA . GLU A 1 398 ? -10.789 -20.812 -12.523 1 92.19 398 GLU A CA 1
ATOM 3229 C C . GLU A 1 398 ? -11.836 -20.469 -11.477 1 92.19 398 GLU A C 1
ATOM 3231 O O . GLU A 1 398 ? -12.5 -21.375 -10.938 1 92.19 398 GLU A O 1
ATOM 3236 N N . PHE A 1 399 ? -12.023 -19.234 -11.211 1 92.75 399 PHE A N 1
ATOM 3237 C CA . PHE A 1 399 ? -13.062 -18.828 -10.281 1 92.75 399 PHE A CA 1
ATOM 3238 C C . PHE A 1 399 ? -14.438 -19.219 -10.805 1 92.75 399 PHE A C 1
ATOM 3240 O O . PHE A 1 399 ? -15.242 -19.797 -10.078 1 92.75 399 PHE A O 1
ATOM 3247 N N . VAL A 1 400 ? -14.664 -18.906 -12.023 1 91.31 400 VAL A N 1
ATOM 3248 C CA . VAL A 1 400 ? -15.953 -19.203 -12.633 1 91.31 400 VAL A CA 1
ATOM 3249 C C . VAL A 1 400 ? -16.125 -20.719 -12.75 1 91.31 400 VAL A C 1
ATOM 3251 O O . VAL A 1 400 ? -17.203 -21.25 -12.422 1 91.31 400 VAL A O 1
ATOM 3254 N N . ASN A 1 401 ? -15.094 -21.375 -13.078 1 89.62 401 ASN A N 1
ATOM 3255 C CA . ASN A 1 401 ? -15.164 -22.812 -13.32 1 89.62 401 ASN A CA 1
ATOM 3256 C C . ASN A 1 401 ? -15.375 -23.594 -12.031 1 89.62 401 ASN A C 1
ATOM 3258 O O . ASN A 1 401 ? -16.047 -24.625 -12.023 1 89.62 401 ASN A O 1
ATOM 3262 N N . ASN A 1 402 ? -14.867 -23.094 -10.992 1 90.12 402 ASN A N 1
ATOM 3263 C CA . ASN A 1 402 ? -14.898 -23.906 -9.773 1 90.12 402 ASN A CA 1
ATOM 3264 C C . ASN A 1 402 ? -15.953 -23.391 -8.789 1 90.12 402 ASN A C 1
ATOM 3266 O O . ASN A 1 402 ? -16.484 -24.172 -7.992 1 90.12 402 ASN A O 1
ATOM 3270 N N . PHE A 1 403 ? -16.344 -22.125 -8.836 1 92.88 403 PHE A N 1
ATOM 3271 C CA . PHE A 1 403 ? -17.156 -21.609 -7.746 1 92.88 403 PHE A CA 1
ATOM 3272 C C . PHE A 1 403 ? -18.516 -21.141 -8.266 1 92.88 403 PHE A C 1
ATOM 3274 O O . PHE A 1 403 ? -19.422 -20.875 -7.488 1 92.88 403 PHE A O 1
ATOM 3281 N N . SER A 1 404 ? -18.734 -21.031 -9.578 1 91 404 SER A N 1
ATOM 3282 C CA . SER A 1 404 ? -19.984 -20.531 -10.125 1 91 404 SER A CA 1
ATOM 3283 C C . SER A 1 404 ? -21.156 -21.422 -9.758 1 91 404 SER A C 1
ATOM 3285 O O . SER A 1 404 ? -22.25 -20.938 -9.461 1 91 404 SER A O 1
ATOM 3287 N N . ALA A 1 405 ? -20.922 -22.703 -9.773 1 89.75 405 ALA A N 1
ATOM 3288 C CA . ALA A 1 405 ? -21.984 -23.641 -9.43 1 89.75 405 ALA A CA 1
ATOM 3289 C C . ALA A 1 405 ? -22.422 -23.469 -7.973 1 89.75 405 ALA A C 1
ATOM 3291 O O . ALA A 1 405 ? -23.609 -23.469 -7.668 1 89.75 405 ALA A O 1
ATOM 3292 N N . LEU A 1 406 ? -21.484 -23.312 -7.168 1 92.06 406 LEU A N 1
ATOM 3293 C CA . LEU A 1 406 ? -21.766 -23.141 -5.746 1 92.06 406 LEU A CA 1
ATOM 3294 C C . LEU A 1 406 ? -22.516 -21.844 -5.5 1 92.06 406 LEU A C 1
ATOM 3296 O O . LEU A 1 406 ? -23.5 -21.812 -4.746 1 92.06 406 LEU A O 1
ATOM 3300 N N . ILE A 1 407 ? -22.141 -20.781 -6.172 1 92.56 407 ILE A N 1
ATOM 3301 C CA . ILE A 1 407 ? -22.797 -19.484 -6.023 1 92.56 407 ILE A CA 1
ATOM 3302 C C . ILE A 1 407 ? -24.219 -19.562 -6.566 1 92.56 407 ILE A C 1
ATOM 3304 O O . ILE A 1 407 ? -25.156 -19.047 -5.941 1 92.56 407 ILE A O 1
ATOM 3308 N N . TYR A 1 408 ? -24.375 -20.266 -7.637 1 91.06 408 TYR A N 1
ATOM 3309 C CA . TYR A 1 408 ? -25.688 -20.422 -8.25 1 91.06 408 TYR A CA 1
ATOM 3310 C C . TYR A 1 408 ? -26.625 -21.203 -7.348 1 91.06 408 TYR A C 1
ATOM 3312 O O . TYR A 1 408 ? -27.781 -20.812 -7.133 1 91.06 408 TYR A O 1
ATOM 3320 N N . ILE A 1 409 ? -26.188 -22.219 -6.82 1 90.12 409 ILE A N 1
ATOM 3321 C CA . ILE A 1 409 ? -27 -23.078 -5.957 1 90.12 409 ILE A CA 1
ATOM 3322 C C . ILE A 1 409 ? -27.344 -22.328 -4.672 1 90.12 409 ILE A C 1
ATOM 3324 O O . ILE A 1 409 ? -28.484 -22.406 -4.195 1 90.12 409 ILE A O 1
ATOM 3328 N N . ALA A 1 410 ? -26.422 -21.594 -4.172 1 91.44 410 ALA A N 1
ATOM 3329 C CA . ALA A 1 410 ? -26.609 -20.906 -2.893 1 91.44 410 ALA A CA 1
ATOM 3330 C C . ALA A 1 410 ? -27.578 -19.75 -3.021 1 91.44 410 ALA A C 1
ATOM 3332 O O . ALA A 1 410 ? -28.484 -19.594 -2.199 1 91.44 410 ALA A O 1
ATOM 3333 N N . PHE A 1 411 ? -27.547 -18.953 -4.098 1 89.19 411 PHE A N 1
ATOM 3334 C CA . PHE A 1 411 ? -28.234 -17.656 -4.07 1 89.19 411 PHE A CA 1
ATOM 3335 C C . PHE A 1 411 ? -29.344 -17.625 -5.113 1 89.19 411 PHE A C 1
ATOM 3337 O O . PHE A 1 411 ? -30.234 -16.781 -5.047 1 89.19 411 PHE A O 1
ATOM 3344 N N . VAL A 1 412 ? -29.281 -18.469 -6.062 1 87.31 412 VAL A N 1
ATOM 3345 C CA . VAL A 1 412 ? -30.359 -18.516 -7.051 1 87.31 412 VAL A CA 1
ATOM 3346 C C . VAL A 1 412 ? -31.328 -19.641 -6.719 1 87.31 412 VAL A C 1
ATOM 3348 O O . VAL A 1 412 ? -32.531 -19.422 -6.562 1 87.31 412 VAL A O 1
ATOM 3351 N N . MET A 1 413 ? -30.812 -20.812 -6.484 1 87.56 413 MET A N 1
ATOM 3352 C CA . MET A 1 413 ? -31.656 -21.953 -6.137 1 87.56 413 MET A CA 1
ATOM 3353 C C . MET A 1 413 ? -32 -21.938 -4.652 1 87.56 413 MET A C 1
ATOM 3355 O O . MET A 1 413 ? -33.031 -22.469 -4.242 1 87.56 413 MET A O 1
ATOM 3359 N N . LYS A 1 414 ? -31.188 -21.281 -3.848 1 89.56 414 LYS A N 1
ATOM 3360 C CA . LYS A 1 414 ? -31.359 -21.156 -2.404 1 89.56 414 LYS A CA 1
ATOM 3361 C C . LYS A 1 414 ? -31.578 -22.516 -1.753 1 89.56 414 LYS A C 1
ATOM 3363 O O . LYS A 1 414 ? -32.469 -22.703 -0.939 1 89.56 414 LYS A O 1
ATOM 3368 N N . ASP A 1 415 ? -30.75 -23.5 -2.232 1 87.06 415 ASP A N 1
ATOM 3369 C CA . ASP A 1 415 ? -30.797 -24.859 -1.7 1 87.06 415 ASP A CA 1
ATOM 3370 C C . ASP A 1 415 ? -29.531 -25.188 -0.922 1 87.06 415 ASP A C 1
ATOM 3372 O O . ASP A 1 415 ? -28.5 -25.516 -1.515 1 87.06 415 ASP A O 1
ATOM 3376 N N . MET A 1 416 ? -29.625 -25.234 0.401 1 85.44 416 MET A N 1
ATOM 3377 C CA . MET A 1 416 ? -28.453 -25.406 1.252 1 85.44 416 MET A CA 1
ATOM 3378 C C . MET A 1 416 ? -27.984 -26.859 1.258 1 85.44 416 MET A C 1
ATOM 3380 O O . MET A 1 416 ? -26.797 -27.141 1.376 1 85.44 416 MET A O 1
ATOM 3384 N N . GLU A 1 417 ? -28.875 -27.75 1.139 1 83.5 417 GLU A N 1
ATOM 3385 C CA . GLU A 1 417 ? -28.516 -29.172 1.113 1 83.5 417 GLU A CA 1
ATOM 3386 C C . GLU A 1 417 ? -27.734 -29.516 -0.154 1 83.5 417 GLU A C 1
ATOM 3388 O O . GLU A 1 417 ? -26.734 -30.234 -0.098 1 83.5 417 GLU A O 1
ATOM 3393 N N . MET A 1 418 ? -28.25 -28.984 -1.237 1 84.44 418 MET A N 1
ATOM 3394 C CA . MET A 1 418 ? -27.562 -29.203 -2.5 1 84.44 418 MET A CA 1
ATOM 3395 C C . MET A 1 418 ? -26.188 -28.547 -2.496 1 84.44 418 MET A C 1
ATOM 3397 O O . MET A 1 418 ? -25.234 -29.078 -3.08 1 84.44 418 MET A O 1
ATOM 3401 N N . LEU A 1 419 ? -26.125 -27.391 -1.907 1 88 419 LEU A N 1
ATOM 3402 C CA . LEU A 1 419 ? -24.859 -26.688 -1.8 1 88 419 LEU A CA 1
ATOM 3403 C C . LEU A 1 419 ? -23.844 -27.516 -1.009 1 88 419 LEU A C 1
ATOM 3405 O O . LEU A 1 419 ? -22.688 -27.609 -1.404 1 88 419 LEU A O 1
ATOM 3409 N N . TRP A 1 420 ? -24.328 -28.094 0.073 1 87 420 TRP A N 1
ATOM 3410 C CA . TRP A 1 420 ? -23.484 -28.938 0.91 1 87 420 TRP A CA 1
ATOM 3411 C C . TRP A 1 420 ? -22.969 -30.141 0.121 1 87 420 TRP A C 1
ATOM 3413 O O . TRP A 1 420 ? -21.781 -30.438 0.167 1 87 420 TRP A O 1
ATOM 3423 N N . CYS A 1 421 ? -23.781 -30.719 -0.68 1 84.19 421 CYS A N 1
ATOM 3424 C CA . CYS A 1 421 ? -23.422 -31.891 -1.462 1 84.19 421 CYS A CA 1
ATOM 3425 C C . CYS A 1 421 ? -22.469 -31.531 -2.59 1 84.19 421 CYS A C 1
ATOM 3427 O O . CYS A 1 421 ? -21.484 -32.219 -2.822 1 84.19 421 CYS A O 1
ATOM 3429 N N . GLN A 1 422 ? -22.828 -30.484 -3.211 1 86.06 422 GLN A N 1
ATOM 3430 C CA . GLN A 1 422 ? -22 -30.047 -4.332 1 86.06 422 GLN A CA 1
ATOM 3431 C C . GLN A 1 422 ? -20.594 -29.672 -3.863 1 86.06 422 GLN A C 1
ATOM 3433 O O . GLN A 1 422 ? -19.609 -30 -4.508 1 86.06 422 GLN A O 1
ATOM 3438 N N . LEU A 1 423 ? -20.516 -28.922 -2.799 1 90.19 423 LEU A N 1
ATOM 3439 C CA . LEU A 1 423 ? -19.234 -28.484 -2.258 1 90.19 423 LEU A CA 1
ATOM 3440 C C . LEU A 1 423 ? -18.375 -29.688 -1.841 1 90.19 423 LEU A C 1
ATOM 3442 O O . LEU A 1 423 ? -17.188 -29.75 -2.18 1 90.19 423 LEU A O 1
ATOM 3446 N N . LYS A 1 424 ? -19.016 -30.609 -1.165 1 88.62 424 LYS A N 1
ATOM 3447 C CA . LYS A 1 424 ? -18.328 -31.812 -0.734 1 88.62 424 LYS A CA 1
ATOM 3448 C C . LYS A 1 424 ? -17.812 -32.625 -1.932 1 88.62 424 LYS A C 1
ATOM 3450 O O . LYS A 1 424 ? -16.641 -32.969 -1.989 1 88.62 424 LYS A O 1
ATOM 3455 N N . THR A 1 425 ? -18.656 -32.781 -2.871 1 85.19 425 THR A N 1
ATOM 3456 C CA . THR A 1 425 ? -18.312 -33.562 -4.039 1 85.19 425 THR A CA 1
ATOM 3457 C C . THR A 1 425 ? -17.219 -32.906 -4.863 1 85.19 425 THR A C 1
ATOM 3459 O O . THR A 1 425 ? -16.25 -33.562 -5.27 1 85.19 425 THR A O 1
ATOM 3462 N N . GLN A 1 426 ? -17.391 -31.656 -5.02 1 88.44 426 GLN A N 1
ATOM 3463 C CA . GLN A 1 426 ? -16.422 -30.953 -5.836 1 88.44 426 GLN A CA 1
ATOM 3464 C C . GLN A 1 426 ? -15.055 -30.906 -5.148 1 88.44 426 GLN A C 1
ATOM 3466 O O . GLN A 1 426 ? -14.023 -31.094 -5.797 1 88.44 426 GLN A O 1
ATOM 3471 N N . MET A 1 427 ? -15 -30.594 -3.938 1 90.69 427 MET A N 1
ATOM 3472 C CA . MET A 1 427 ? -13.742 -30.484 -3.203 1 90.69 427 MET A CA 1
ATOM 3473 C C . MET A 1 427 ? -13.008 -31.828 -3.176 1 90.69 427 MET A C 1
ATOM 3475 O O . MET A 1 427 ? -11.82 -31.891 -3.488 1 90.69 427 MET A O 1
ATOM 3479 N N . ILE A 1 428 ? -13.727 -32.875 -2.893 1 87.94 428 ILE A N 1
ATOM 3480 C CA . ILE A 1 428 ? -13.125 -34.188 -2.775 1 87.94 428 ILE A CA 1
ATOM 3481 C C . ILE A 1 428 ? -12.68 -34.688 -4.152 1 87.94 428 ILE A C 1
ATOM 3483 O O . ILE A 1 428 ? -11.562 -35.188 -4.309 1 87.94 428 ILE A O 1
ATOM 3487 N N . THR A 1 429 ? -13.547 -34.5 -5.105 1 87.44 429 THR A N 1
ATOM 3488 C CA . THR A 1 429 ? -13.211 -34.938 -6.457 1 87.44 429 THR A CA 1
ATOM 3489 C C . THR A 1 429 ? -12 -34.188 -6.984 1 87.44 429 THR A C 1
ATOM 3491 O O . THR A 1 429 ? -11.117 -34.75 -7.609 1 87.44 429 THR A O 1
ATOM 3494 N N . ASN A 1 430 ? -11.977 -32.875 -6.75 1 87.69 430 ASN A N 1
ATOM 3495 C CA . ASN A 1 430 ? -10.852 -32.062 -7.188 1 87.69 430 ASN A CA 1
ATOM 3496 C C . ASN A 1 430 ? -9.539 -32.531 -6.551 1 87.69 430 ASN A C 1
ATOM 3498 O O . ASN A 1 430 ? -8.508 -32.594 -7.215 1 87.69 430 ASN A O 1
ATOM 3502 N N . GLN A 1 431 ? -9.586 -32.844 -5.336 1 86.38 431 GLN A N 1
ATOM 3503 C CA . GLN A 1 431 ? -8.391 -33.281 -4.621 1 86.38 431 GLN A CA 1
ATOM 3504 C C . GLN A 1 431 ? -7.902 -34.625 -5.121 1 86.38 431 GLN A C 1
ATOM 3506 O O . GLN A 1 431 ? -6.699 -34.844 -5.301 1 86.38 431 GLN A O 1
ATOM 3511 N N . ILE A 1 432 ? -8.781 -35.469 -5.457 1 84.81 432 ILE A N 1
ATOM 3512 C CA . ILE A 1 432 ? -8.43 -36.781 -5.953 1 84.81 432 ILE A CA 1
ATOM 3513 C C . ILE A 1 432 ? -7.848 -36.688 -7.359 1 84.81 432 ILE A C 1
ATOM 3515 O O . ILE A 1 432 ? -6.793 -37.25 -7.648 1 84.81 432 ILE A O 1
ATOM 3519 N N . VAL A 1 433 ? -8.484 -35.938 -8.109 1 82.75 433 VAL A N 1
ATOM 3520 C CA . VAL A 1 433 ? -8.055 -35.781 -9.492 1 82.75 433 VAL A CA 1
ATOM 3521 C C . VAL A 1 433 ? -6.672 -35.156 -9.539 1 82.75 433 VAL A C 1
ATOM 3523 O O . VAL A 1 433 ? -5.797 -35.594 -10.281 1 82.75 433 VAL A O 1
ATOM 3526 N N . THR A 1 434 ? -6.465 -34.125 -8.758 1 80.62 434 THR A N 1
ATOM 3527 C CA . THR A 1 434 ? -5.191 -33.438 -8.742 1 80.62 434 THR A CA 1
ATOM 3528 C C . THR A 1 434 ? -4.074 -34.344 -8.234 1 80.62 434 THR A C 1
ATOM 3530 O O . THR A 1 434 ? -2.979 -34.344 -8.805 1 80.62 434 THR A O 1
ATOM 3533 N N . ASN A 1 435 ? -4.363 -35.156 -7.27 1 77.62 435 ASN A N 1
ATOM 3534 C CA . ASN A 1 435 ? -3.367 -36.062 -6.719 1 77.62 435 ASN A CA 1
ATOM 3535 C C . ASN A 1 435 ? -3.055 -37.188 -7.691 1 77.62 435 ASN A C 1
ATOM 3537 O O . ASN A 1 435 ? -1.9 -37.594 -7.82 1 77.62 435 ASN A O 1
ATOM 3541 N N . LEU A 1 436 ? -4.059 -37.594 -8.344 1 76.62 436 LEU A N 1
ATOM 3542 C CA . LEU A 1 436 ? -3.857 -38.688 -9.305 1 76.62 436 LEU A CA 1
ATOM 3543 C C . LEU A 1 436 ? -3.033 -38.219 -10.492 1 76.62 436 LEU A C 1
ATOM 3545 O O . LEU A 1 436 ? -2.117 -38.906 -10.938 1 76.62 436 LEU A O 1
ATOM 3549 N N . VAL A 1 437 ? -3.316 -37.062 -10.898 1 73.94 437 VAL A N 1
ATOM 3550 C CA . VAL A 1 437 ? -2.602 -36.5 -12.039 1 73.94 437 VAL A CA 1
ATOM 3551 C C . VAL A 1 437 ? -1.155 -36.219 -11.648 1 73.94 437 VAL A C 1
ATOM 3553 O O . VAL A 1 437 ? -0.235 -36.438 -12.445 1 73.94 437 VAL A O 1
ATOM 3556 N N . GLU A 1 438 ? -0.972 -35.719 -10.516 1 71.31 438 GLU A N 1
ATOM 3557 C CA . GLU A 1 438 ? 0.356 -35.344 -10.031 1 71.31 438 GLU A CA 1
ATOM 3558 C C . GLU A 1 438 ? 1.241 -36.562 -9.859 1 71.31 438 GLU A C 1
ATOM 3560 O O . GLU A 1 438 ? 2.447 -36.5 -10.102 1 71.31 438 GLU A O 1
ATOM 3565 N N . VAL A 1 439 ? 0.66 -37.75 -9.453 1 63.62 439 VAL A N 1
ATOM 3566 C CA . VAL A 1 439 ? 1.447 -38.938 -9.195 1 63.62 439 VAL A CA 1
ATOM 3567 C C . VAL A 1 439 ? 1.574 -39.75 -10.477 1 63.62 439 VAL A C 1
ATOM 3569 O O . VAL A 1 439 ? 2.662 -40.219 -10.812 1 63.62 439 VAL A O 1
ATOM 3572 N N . PHE A 1 440 ? 0.526 -39.781 -11.148 1 64.06 440 PHE A N 1
ATOM 3573 C CA . PHE A 1 440 ? 0.481 -40.781 -12.234 1 64.06 440 PHE A CA 1
ATOM 3574 C C . PHE A 1 440 ? 0.986 -40.156 -13.539 1 64.06 440 PHE A C 1
ATOM 3576 O O . PHE A 1 440 ? 1.592 -40.844 -14.359 1 64.06 440 PHE A O 1
ATOM 3583 N N . MET A 1 441 ? 0.816 -38.844 -13.594 1 63 441 MET A N 1
ATOM 3584 C CA . MET A 1 441 ? 1.141 -38.281 -14.883 1 63 441 MET A CA 1
ATOM 3585 C C . MET A 1 441 ? 2.646 -38.281 -15.125 1 63 441 MET A C 1
ATOM 3587 O O . MET A 1 441 ? 3.111 -38.719 -16.172 1 63 441 MET A O 1
ATOM 3591 N N . PRO A 1 442 ? 3.414 -37.812 -14.141 1 60.34 442 PRO A N 1
ATOM 3592 C CA . PRO A 1 442 ? 4.852 -37.812 -14.422 1 60.34 442 PRO A CA 1
ATOM 3593 C C . PRO A 1 442 ? 5.434 -39.219 -14.492 1 60.34 442 PRO A C 1
ATOM 3595 O O . PRO A 1 442 ? 6.297 -39.5 -15.328 1 60.34 442 PRO A O 1
ATOM 3598 N N . LEU A 1 443 ? 4.91 -40.188 -13.68 1 59.88 443 LEU A N 1
ATOM 3599 C CA . LEU A 1 443 ? 5.398 -41.562 -13.695 1 59.88 443 LEU A CA 1
ATOM 3600 C C . LEU A 1 443 ? 5.02 -42.25 -14.992 1 59.88 443 LEU A C 1
ATOM 3602 O O . LEU A 1 443 ? 5.812 -43.031 -15.547 1 59.88 443 LEU A O 1
ATOM 3606 N N . GLY A 1 444 ? 3.797 -41.875 -15.383 1 60.59 444 GLY A N 1
ATOM 3607 C CA . GLY A 1 444 ? 3.367 -42.438 -16.656 1 60.59 444 GLY A CA 1
ATOM 3608 C C . GLY A 1 444 ? 4.133 -41.906 -17.844 1 60.59 444 GLY A C 1
ATOM 3609 O O . GLY A 1 444 ? 4.531 -42.656 -18.734 1 60.59 444 GLY A O 1
ATOM 3610 N N . MET A 1 445 ? 4.395 -40.688 -17.734 1 61.12 445 MET A N 1
ATOM 3611 C CA . MET A 1 445 ? 5.102 -40.031 -18.844 1 61.12 445 MET A CA 1
ATOM 3612 C C . MET A 1 445 ? 6.559 -40.5 -18.891 1 61.12 445 MET A C 1
ATOM 3614 O O . MET A 1 445 ? 7.098 -40.75 -19.969 1 61.12 445 MET A O 1
ATOM 3618 N N . ASN A 1 446 ? 7.195 -40.562 -17.688 1 62.19 446 ASN A N 1
ATOM 3619 C CA . ASN A 1 446 ? 8.57 -41.031 -17.625 1 62.19 446 ASN A CA 1
ATOM 3620 C C . ASN A 1 446 ? 8.672 -42.5 -18.078 1 62.19 446 ASN A C 1
ATOM 3622 O O . ASN A 1 446 ? 9.617 -42.875 -18.781 1 62.19 446 ASN A O 1
ATOM 3626 N N . HIS A 1 447 ? 7.578 -43.219 -17.703 1 60.66 447 HIS A N 1
ATOM 3627 C CA . HIS A 1 447 ? 7.574 -44.625 -18.109 1 60.66 447 HIS A CA 1
ATOM 3628 C C . HIS A 1 447 ? 7.367 -44.75 -19.625 1 60.66 447 HIS A C 1
ATOM 3630 O O . HIS A 1 447 ? 8 -45.594 -20.266 1 60.66 447 HIS A O 1
ATOM 3636 N N . LEU A 1 448 ? 6.578 -43.844 -20.062 1 57.62 448 LEU A N 1
ATOM 3637 C CA . LEU A 1 448 ? 6.309 -43.875 -21.5 1 57.62 448 LEU A CA 1
ATOM 3638 C C . LEU A 1 448 ? 7.527 -43.375 -22.281 1 57.62 448 LEU A C 1
ATOM 3640 O O . LEU A 1 448 ? 7.852 -43.938 -23.344 1 57.62 448 LEU A O 1
ATOM 3644 N N . THR A 1 449 ? 8.117 -42.344 -21.75 1 60.91 449 THR A N 1
ATOM 3645 C CA . THR A 1 449 ? 9.305 -41.812 -22.406 1 60.91 449 THR A CA 1
ATOM 3646 C C . THR A 1 449 ? 10.445 -42.844 -22.344 1 60.91 449 THR A C 1
ATOM 3648 O O . THR A 1 449 ? 11.172 -43 -23.328 1 60.91 449 THR A O 1
ATOM 3651 N N . LYS A 1 450 ? 10.656 -43.469 -21.188 1 60.31 450 LYS A N 1
ATOM 3652 C CA . LYS A 1 450 ? 11.68 -44.5 -21.062 1 60.31 450 LYS A CA 1
ATOM 3653 C C . LYS A 1 450 ? 11.398 -45.656 -22 1 60.31 450 LYS A C 1
ATOM 3655 O O . LYS A 1 450 ? 12.32 -46.188 -22.625 1 60.31 450 LYS A O 1
ATOM 3660 N N . LYS A 1 451 ? 10.109 -46.031 -22.047 1 55.91 451 LYS A N 1
ATOM 3661 C CA . LYS A 1 451 ? 9.727 -47.125 -22.938 1 55.91 451 LYS A CA 1
ATOM 3662 C C . LYS A 1 451 ? 9.938 -46.75 -24.406 1 55.91 451 LYS A C 1
ATOM 3664 O O . LYS A 1 451 ? 10.422 -47.562 -25.188 1 55.91 451 LYS A O 1
ATOM 3669 N N . THR A 1 452 ? 9.555 -45.531 -24.656 1 55.62 452 THR A N 1
ATOM 3670 C CA . THR A 1 452 ? 9.719 -45.094 -26.031 1 55.62 452 THR A CA 1
ATOM 3671 C C . THR A 1 452 ? 11.203 -44.969 -26.375 1 55.62 452 THR A C 1
ATOM 3673 O O . THR A 1 452 ? 11.617 -45.281 -27.484 1 55.62 452 THR A O 1
ATOM 3676 N N . GLN A 1 453 ? 11.953 -44.438 -25.453 1 57.69 453 GLN A N 1
ATOM 3677 C CA . GLN A 1 453 ? 13.391 -44.344 -25.672 1 57.69 453 GLN A CA 1
ATOM 3678 C C . GLN A 1 453 ? 14.039 -45.719 -25.781 1 57.69 453 GLN A C 1
ATOM 3680 O O . GLN A 1 453 ? 14.938 -45.938 -26.594 1 57.69 453 GLN A O 1
ATOM 3685 N N . LYS A 1 454 ? 13.602 -46.625 -24.844 1 53.34 454 LYS A N 1
ATOM 3686 C CA . LYS A 1 454 ? 14.094 -48 -24.953 1 53.34 454 LYS A CA 1
ATOM 3687 C C . LYS A 1 454 ? 13.719 -48.594 -26.297 1 53.34 454 LYS A C 1
ATOM 3689 O O . LYS A 1 454 ? 14.523 -49.312 -26.906 1 53.34 454 LYS A O 1
ATOM 3694 N N . LEU A 1 455 ? 12.523 -48.219 -26.672 1 52.81 455 LEU A N 1
ATOM 3695 C CA . LEU A 1 455 ? 12.094 -48.75 -27.969 1 52.81 455 LEU A CA 1
ATOM 3696 C C . LEU A 1 455 ? 12.898 -48.094 -29.094 1 52.81 455 LEU A C 1
ATOM 3698 O O . LEU A 1 455 ? 13.281 -48.781 -30.047 1 52.81 455 LEU A O 1
ATOM 3702 N N . LYS A 1 456 ? 13.188 -46.812 -28.922 1 54.12 456 LYS A N 1
ATOM 3703 C CA . LYS A 1 456 ? 14 -46.125 -29.922 1 54.12 456 LYS A CA 1
ATOM 3704 C C . LYS A 1 456 ? 15.445 -46.594 -29.875 1 54.12 456 LYS A C 1
ATOM 3706 O O . LYS A 1 456 ? 16.094 -46.75 -30.922 1 54.12 456 LYS A O 1
ATOM 3711 N N . ARG A 1 457 ? 16 -46.75 -28.703 1 51 457 ARG A N 1
ATOM 3712 C CA . ARG A 1 457 ? 17.344 -47.312 -28.578 1 51 457 ARG A CA 1
ATOM 3713 C C . ARG A 1 457 ? 17.406 -48.719 -29.156 1 51 457 ARG A C 1
ATOM 3715 O O . ARG A 1 457 ? 18.375 -49.062 -29.812 1 51 457 ARG A O 1
ATOM 3722 N N . ARG A 1 458 ? 16.406 -49.5 -28.797 1 49.47 458 ARG A N 1
ATOM 3723 C CA . ARG A 1 458 ? 16.375 -50.844 -29.375 1 49.47 458 ARG A CA 1
ATOM 3724 C C . ARG A 1 458 ? 16.266 -50.812 -30.891 1 49.47 458 ARG A C 1
ATOM 3726 O O . ARG A 1 458 ? 16.906 -51.594 -31.594 1 49.47 458 ARG A O 1
ATOM 3733 N N . ALA A 1 459 ? 15.484 -49.875 -31.344 1 50.91 459 ALA A N 1
ATOM 3734 C CA . ALA A 1 459 ? 15.359 -49.75 -32.781 1 50.91 459 ALA A CA 1
ATOM 3735 C C . ALA A 1 459 ? 16.656 -49.219 -33.406 1 50.91 459 ALA A C 1
ATOM 3737 O O . ALA A 1 459 ? 17.047 -49.625 -34.5 1 50.91 459 ALA A O 1
ATOM 3738 N N . SER A 1 460 ? 17.219 -48.281 -32.656 1 47.59 460 SER A N 1
ATOM 3739 C CA . SER A 1 460 ? 18.5 -47.75 -33.125 1 47.59 460 SER A CA 1
ATOM 3740 C C . SER A 1 460 ? 19.594 -48.781 -33 1 47.59 460 SER A C 1
ATOM 3742 O O . SER A 1 460 ? 20.484 -48.875 -33.844 1 47.59 460 SER A O 1
ATOM 3744 N N . PHE A 1 461 ? 19.641 -49.562 -31.891 1 43.56 461 PHE A N 1
ATOM 3745 C CA . PHE A 1 461 ? 20.594 -50.656 -31.797 1 43.56 461 PHE A CA 1
ATOM 3746 C C . PHE A 1 461 ? 20.375 -51.656 -32.938 1 43.56 461 PHE A C 1
ATOM 3748 O O . PHE A 1 461 ? 21.328 -52.188 -33.469 1 43.56 461 PHE A O 1
ATOM 3755 N N . GLU A 1 462 ? 19.125 -52.062 -33.219 1 44.06 462 GLU A N 1
ATOM 3756 C CA . GLU A 1 462 ? 18.859 -52.969 -34.312 1 44.06 462 GLU A CA 1
ATOM 3757 C C . GLU A 1 462 ? 19.266 -52.375 -35.656 1 44.06 462 GLU A C 1
ATOM 3759 O O . GLU A 1 462 ? 19.781 -53.094 -36.531 1 44.06 462 GLU A O 1
ATOM 3764 N N . SER A 1 463 ? 18.922 -51.125 -35.844 1 43.44 463 SER A N 1
ATOM 3765 C CA . SER A 1 463 ? 19.375 -50.5 -37.094 1 43.44 463 SER A CA 1
ATOM 3766 C C . SER A 1 463 ? 20.875 -50.25 -37.062 1 43.44 463 SER A C 1
ATOM 3768 O O . SER A 1 463 ? 21.516 -50.188 -38.125 1 43.44 463 SER A O 1
ATOM 3770 N N . GLU A 1 464 ? 21.453 -50 -35.906 1 40.19 464 GLU A N 1
ATOM 3771 C CA . GLU A 1 464 ? 22.891 -49.812 -35.812 1 40.19 464 GLU A CA 1
ATOM 3772 C C . GLU A 1 464 ? 23.625 -51.125 -36 1 40.19 464 GLU A C 1
ATOM 3774 O O . GLU A 1 464 ? 24.812 -51.125 -36.406 1 40.19 464 GLU A O 1
ATOM 3779 N N . SER A 1 465 ? 23.094 -52.312 -35.5 1 39.62 465 SER A N 1
ATOM 3780 C CA . SER A 1 465 ? 23.859 -53.5 -35.844 1 39.62 465 SER A CA 1
ATOM 3781 C C . SER A 1 465 ? 24.047 -53.656 -37.344 1 39.62 465 SER A C 1
ATOM 3783 O O . SER A 1 465 ? 25.016 -54.25 -37.812 1 39.62 465 SER A O 1
ATOM 3785 N N . LYS A 1 466 ? 23.016 -53.469 -38.188 1 39.34 466 LYS A N 1
ATOM 3786 C CA . LYS A 1 466 ? 23.281 -53.562 -39.625 1 39.34 466 LYS A CA 1
ATOM 3787 C C . LYS A 1 466 ? 24.25 -52.469 -40.062 1 39.34 466 LYS A C 1
ATOM 3789 O O . LYS A 1 466 ? 25.125 -52.719 -40.906 1 39.34 466 LYS A O 1
ATOM 3794 N N . ARG A 1 467 ? 23.953 -51.188 -39.844 1 38.94 467 ARG A N 1
ATOM 3795 C CA . ARG A 1 467 ? 24.781 -50.125 -40.375 1 38.94 467 ARG A CA 1
ATOM 3796 C C . ARG A 1 467 ? 25.984 -49.844 -39.5 1 38.94 467 ARG A C 1
ATOM 3798 O O . ARG A 1 467 ? 26.641 -48.812 -39.594 1 38.94 467 ARG A O 1
ATOM 3805 N N . ALA A 1 468 ? 26.344 -50.594 -38.531 1 36.81 468 ALA A N 1
ATOM 3806 C CA . ALA A 1 468 ? 27.609 -50.5 -37.812 1 36.81 468 ALA A CA 1
ATOM 3807 C C . ALA A 1 468 ? 28.781 -50.406 -38.781 1 36.81 468 ALA A C 1
ATOM 3809 O O . ALA A 1 468 ? 29.859 -49.906 -38.438 1 36.81 468 ALA A O 1
ATOM 3810 N N . THR A 1 469 ? 28.812 -51.344 -39.844 1 34.34 469 THR A N 1
ATOM 3811 C CA . THR A 1 469 ? 30.016 -51.344 -40.656 1 34.34 469 THR A CA 1
ATOM 3812 C C . THR A 1 469 ? 30.266 -49.938 -41.25 1 34.34 469 THR A C 1
ATOM 3814 O O . THR A 1 469 ? 31.344 -49.688 -41.781 1 34.34 469 THR A O 1
ATOM 3817 N N . GLU A 1 470 ? 29.281 -49.281 -41.875 1 33.78 470 GLU A N 1
ATOM 3818 C CA . GLU A 1 470 ? 29.75 -48.094 -42.562 1 33.78 470 GLU A CA 1
ATOM 3819 C C . GLU A 1 470 ? 30.328 -47.094 -41.594 1 33.78 470 GLU A C 1
ATOM 3821 O O . GLU A 1 470 ? 29.625 -46.594 -40.688 1 33.78 470 GLU A O 1
ATOM 3826 N N . LYS A 1 471 ? 31.609 -47.188 -41.125 1 35.28 471 LYS A N 1
ATOM 3827 C CA . LYS A 1 471 ? 32.594 -46.344 -40.5 1 35.28 471 LYS A CA 1
ATOM 3828 C C . LYS A 1 471 ? 32.312 -44.875 -40.75 1 35.28 471 LYS A C 1
ATOM 3830 O O . LYS A 1 471 ? 32.281 -44.438 -41.906 1 35.28 471 LYS A O 1
ATOM 3835 N N . VAL A 1 472 ? 31.406 -44.25 -40.062 1 35.5 472 VAL A N 1
ATOM 3836 C CA . VAL A 1 472 ? 31.406 -42.781 -39.906 1 35.5 472 VAL A CA 1
ATOM 3837 C C . VAL A 1 472 ? 32.844 -42.25 -40 1 35.5 472 VAL A C 1
ATOM 3839 O O . VAL A 1 472 ? 33.656 -42.5 -39.094 1 35.5 472 VAL A O 1
ATOM 3842 N N . THR A 1 473 ? 33.562 -42.531 -41.156 1 33.12 473 THR A N 1
ATOM 3843 C CA . THR A 1 473 ? 34.812 -41.906 -41.531 1 33.12 473 THR A CA 1
ATOM 3844 C C . THR A 1 473 ? 35 -40.562 -40.812 1 33.12 473 THR A C 1
ATOM 3846 O O . THR A 1 473 ? 34.094 -40.094 -40.156 1 33.12 473 THR A O 1
ATOM 3849 N N . GLU A 1 474 ? 35.438 -39.469 -41.656 1 33.47 474 GLU A N 1
ATOM 3850 C CA . GLU A 1 474 ? 36.312 -38.281 -41.656 1 33.47 474 GLU A CA 1
ATOM 3851 C C . GLU A 1 474 ? 35.656 -37.125 -40.906 1 33.47 474 GLU A C 1
ATOM 3853 O O . GLU A 1 474 ? 36.156 -36 -40.906 1 33.47 474 GLU A O 1
ATOM 3858 N N . ARG A 1 475 ? 34.281 -37.031 -41 1 36.84 475 ARG A N 1
ATOM 3859 C CA . ARG A 1 475 ? 34.031 -35.594 -40.875 1 36.84 475 ARG A CA 1
ATOM 3860 C C . ARG A 1 475 ? 34.5 -35.031 -39.531 1 36.84 475 ARG A C 1
ATOM 3862 O O . ARG A 1 475 ? 34.156 -35.562 -38.469 1 36.84 475 ARG A O 1
ATOM 3869 N N . SER A 1 476 ? 35.75 -34.562 -39.531 1 38.16 476 SER A N 1
ATOM 3870 C CA . SER A 1 476 ? 36.5 -33.625 -38.688 1 38.16 476 SER A CA 1
ATOM 3871 C C . SER A 1 476 ? 35.562 -32.719 -37.938 1 38.16 476 SER A C 1
ATOM 3873 O O . SER A 1 476 ? 34.719 -32.031 -38.531 1 38.16 476 SER A O 1
ATOM 3875 N N . PHE A 1 477 ? 35 -33.062 -36.906 1 45.44 477 PHE A N 1
ATOM 3876 C CA . PHE A 1 477 ? 34.281 -32.188 -36 1 45.44 477 PHE A CA 1
ATOM 3877 C C . PHE A 1 477 ? 34.875 -30.781 -36.031 1 45.44 477 PHE A C 1
ATOM 3879 O O . PHE A 1 477 ? 36.094 -30.609 -35.781 1 45.44 477 PHE A O 1
ATOM 3886 N N . PRO A 1 478 ? 34.25 -29.969 -36.75 1 50.31 478 PRO A N 1
ATOM 3887 C CA . PRO A 1 478 ? 34.719 -28.594 -36.969 1 50.31 478 PRO A CA 1
ATOM 3888 C C . PRO A 1 478 ? 35.125 -27.906 -35.656 1 50.31 478 PRO A C 1
ATOM 3890 O O . PRO A 1 478 ? 35.688 -26.797 -35.688 1 50.31 478 PRO A O 1
ATOM 3893 N N . LEU A 1 479 ? 34.625 -28.422 -34.531 1 59.47 479 LEU A N 1
ATOM 3894 C CA . LEU A 1 479 ? 35 -27.531 -33.438 1 59.47 479 LEU A CA 1
ATOM 3895 C C . LEU A 1 479 ? 36.344 -27.938 -32.844 1 59.47 479 LEU A C 1
ATOM 3897 O O . LEU A 1 479 ? 36.438 -28.953 -32.156 1 59.47 479 LEU A O 1
ATOM 3901 N N . LEU A 1 480 ? 37.625 -28.016 -33.469 1 53.31 480 LEU A N 1
ATOM 3902 C CA . LEU A 1 480 ? 38.969 -28.5 -33.219 1 53.31 480 LEU A CA 1
ATOM 3903 C C . LEU A 1 480 ? 39.406 -28.219 -31.781 1 53.31 480 LEU A C 1
ATOM 3905 O O . LEU A 1 480 ? 40.125 -29.031 -31.188 1 53.31 480 LEU A O 1
ATOM 3909 N N . ASN A 1 481 ? 38.875 -27.219 -31.141 1 69.5 481 ASN A N 1
ATOM 3910 C CA . ASN A 1 481 ? 39.594 -26.875 -29.922 1 69.5 481 ASN A CA 1
ATOM 3911 C C . ASN A 1 481 ? 38.688 -26.938 -28.688 1 69.5 481 ASN A C 1
ATOM 3913 O O . ASN A 1 481 ? 38.875 -26.156 -27.75 1 69.5 481 ASN A O 1
ATOM 3917 N N . ILE A 1 482 ? 37.75 -28.031 -28.656 1 82.75 482 ILE A N 1
ATOM 3918 C CA . ILE A 1 482 ? 36.938 -28.172 -27.453 1 82.75 482 ILE A CA 1
ATOM 3919 C C . ILE A 1 482 ? 37.219 -29.5 -26.766 1 82.75 482 ILE A C 1
ATOM 3921 O O . ILE A 1 482 ? 37.219 -30.547 -27.422 1 82.75 482 ILE A O 1
ATOM 3925 N N . PRO A 1 483 ? 37.594 -29.438 -25.516 1 86 483 PRO A N 1
ATOM 3926 C CA . PRO A 1 483 ? 37.844 -30.688 -24.797 1 86 483 PRO A CA 1
ATOM 3927 C C . PRO A 1 483 ? 36.656 -31.641 -24.844 1 86 483 PRO A C 1
ATOM 3929 O O . PRO A 1 483 ? 35.5 -31.203 -24.75 1 86 483 PRO A O 1
ATOM 3932 N N . GLN A 1 484 ? 36.906 -32.969 -25.156 1 86 484 GLN A N 1
ATOM 3933 C CA . GLN A 1 484 ? 35.875 -33.969 -25.219 1 86 484 GLN A CA 1
ATOM 3934 C C . GLN A 1 484 ? 35.844 -34.812 -23.953 1 86 484 GLN A C 1
ATOM 3936 O O . GLN A 1 484 ? 36.875 -35.156 -23.391 1 86 484 GLN A O 1
ATOM 3941 N N . LEU A 1 485 ? 34.625 -35 -23.484 1 88.62 485 LEU A N 1
ATOM 3942 C CA . LEU A 1 485 ? 34.438 -35.875 -22.328 1 88.62 485 LEU A CA 1
ATOM 3943 C C . LEU A 1 485 ? 34.625 -37.344 -22.734 1 88.62 485 LEU A C 1
ATOM 3945 O O . LEU A 1 485 ? 34.156 -37.75 -23.797 1 88.62 485 LEU A O 1
ATOM 3949 N N . PRO A 1 486 ? 35.375 -38.031 -21.859 1 84.94 486 PRO A N 1
ATOM 3950 C CA . PRO A 1 486 ? 35.5 -39.469 -22.141 1 84.94 486 PRO A CA 1
ATOM 3951 C C . PRO A 1 486 ? 34.156 -40.188 -22.172 1 84.94 486 PRO A C 1
ATOM 3953 O O . PRO A 1 486 ? 33.219 -39.812 -21.422 1 84.94 486 PRO A O 1
ATOM 3956 N N . VAL A 1 487 ? 34 -41.188 -22.953 1 81.62 487 VAL A N 1
ATOM 3957 C CA . VAL A 1 487 ? 32.75 -41.875 -23.203 1 81.62 487 VAL A CA 1
ATOM 3958 C C . VAL A 1 487 ? 32.25 -42.531 -21.922 1 81.62 487 VAL A C 1
ATOM 3960 O O . VAL A 1 487 ? 31.047 -42.656 -21.688 1 81.62 487 VAL A O 1
ATOM 3963 N N . ASP A 1 488 ? 33.25 -42.906 -21.031 1 82.62 488 ASP A N 1
ATOM 3964 C CA . ASP A 1 488 ? 32.875 -43.625 -19.828 1 82.62 488 ASP A CA 1
ATOM 3965 C C . ASP A 1 488 ? 32.688 -42.656 -18.656 1 82.62 488 ASP A C 1
ATOM 3967 O O . ASP A 1 488 ? 32.594 -43.094 -17.5 1 82.62 488 ASP A O 1
ATOM 3971 N N . ASP A 1 489 ? 32.562 -41.406 -18.984 1 87.5 489 ASP A N 1
ATOM 3972 C CA . ASP A 1 489 ? 32.375 -40.438 -17.906 1 87.5 489 ASP A CA 1
ATOM 3973 C C . ASP A 1 489 ? 30.984 -40.5 -17.328 1 87.5 489 ASP A C 1
ATOM 3975 O O . ASP A 1 489 ? 30 -40.469 -18.062 1 87.5 489 ASP A O 1
ATOM 3979 N N . SER A 1 490 ? 30.812 -40.688 -16.031 1 87.06 490 SER A N 1
ATOM 3980 C CA . SER A 1 490 ? 29.547 -40.844 -15.328 1 87.06 490 SER A CA 1
ATOM 3981 C C . SER A 1 490 ? 28.672 -39.594 -15.523 1 87.06 490 SER A C 1
ATOM 3983 O O . SER A 1 490 ? 27.438 -39.688 -15.422 1 87.06 490 SER A O 1
ATOM 3985 N N . ARG A 1 491 ? 29.203 -38.531 -15.828 1 87.81 491 ARG A N 1
ATOM 3986 C CA . ARG A 1 491 ? 28.469 -37.281 -16.031 1 87.81 491 ARG A CA 1
ATOM 3987 C C . ARG A 1 491 ? 27.594 -37.344 -17.266 1 87.81 491 ARG A C 1
ATOM 3989 O O . ARG A 1 491 ? 26.625 -36.594 -17.406 1 87.81 491 ARG A O 1
ATOM 3996 N N . ILE A 1 492 ? 28.016 -38.094 -18.188 1 89.94 492 ILE A N 1
ATOM 3997 C CA . ILE A 1 492 ? 27.281 -38.219 -19.453 1 89.94 492 ILE A CA 1
ATOM 3998 C C . ILE A 1 492 ? 25.969 -38.938 -19.203 1 89.94 492 ILE A C 1
ATOM 4000 O O . ILE A 1 492 ? 24.906 -38.469 -19.672 1 89.94 492 ILE A O 1
ATOM 4004 N N . ILE A 1 493 ? 26.031 -40 -18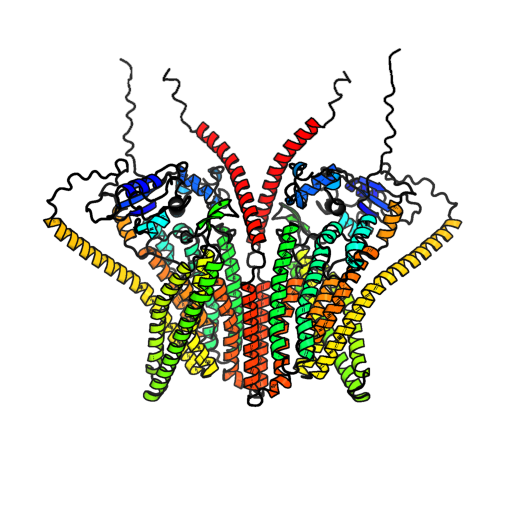.484 1 87.62 493 ILE A N 1
ATOM 4005 C CA . ILE A 1 493 ? 24.812 -40.75 -18.156 1 87.62 493 ILE A CA 1
ATOM 4006 C C . ILE A 1 493 ? 23.859 -39.875 -17.344 1 87.62 493 ILE A C 1
ATOM 4008 O O . ILE A 1 493 ? 22.656 -39.875 -17.594 1 87.62 493 ILE A O 1
ATOM 4012 N N . GLN A 1 494 ? 24.391 -39.188 -16.438 1 89.81 494 GLN A N 1
ATOM 4013 C CA . GLN A 1 494 ? 23.578 -38.312 -15.609 1 89.81 494 GLN A CA 1
ATOM 4014 C C . GLN A 1 494 ? 22.938 -37.219 -16.453 1 89.81 494 GLN A C 1
ATOM 4016 O O . GLN A 1 494 ? 21.766 -36.875 -16.266 1 89.81 494 GLN A O 1
ATOM 4021 N N . ALA A 1 495 ? 23.656 -36.594 -17.266 1 91.38 495 ALA A N 1
ATOM 4022 C CA . ALA A 1 495 ? 23.156 -35.531 -18.141 1 91.38 495 ALA A CA 1
ATOM 4023 C C . ALA A 1 495 ? 22 -36.031 -19.016 1 91.38 495 ALA A C 1
ATOM 4025 O O . ALA A 1 495 ? 21 -35.344 -19.188 1 91.38 495 ALA A O 1
ATOM 4026 N N . HIS A 1 496 ? 22.156 -37.25 -19.531 1 88.12 496 HIS A N 1
ATOM 4027 C CA . HIS A 1 496 ? 21.125 -37.812 -20.375 1 88.12 496 HIS A CA 1
ATOM 4028 C C . HIS A 1 496 ? 19.891 -38.188 -19.562 1 88.12 496 HIS A C 1
ATOM 4030 O O . HIS A 1 496 ? 18.75 -38 -20 1 88.12 496 HIS A O 1
ATOM 4036 N N . SER A 1 497 ? 20.172 -38.75 -18.438 1 87 497 SER A N 1
ATOM 4037 C CA . SER A 1 497 ? 19.062 -39.094 -17.562 1 87 497 SER A CA 1
ATOM 4038 C C . SER A 1 497 ? 18.281 -37.844 -17.141 1 87 497 SER A C 1
ATOM 4040 O O . SER A 1 497 ? 17.047 -37.812 -17.203 1 87 497 SER A O 1
ATOM 4042 N N . ASN A 1 498 ? 18.953 -36.781 -16.734 1 90.19 498 ASN A N 1
ATOM 4043 C CA . ASN A 1 498 ? 18.312 -35.531 -16.328 1 90.19 498 ASN A CA 1
ATOM 4044 C C . ASN A 1 498 ? 17.641 -34.844 -17.5 1 90.19 498 ASN A C 1
ATOM 4046 O O . ASN A 1 498 ? 16.609 -34.188 -17.344 1 90.19 498 ASN A O 1
ATOM 4050 N N . GLY A 1 499 ? 18.25 -34.938 -18.609 1 87.5 499 GLY A 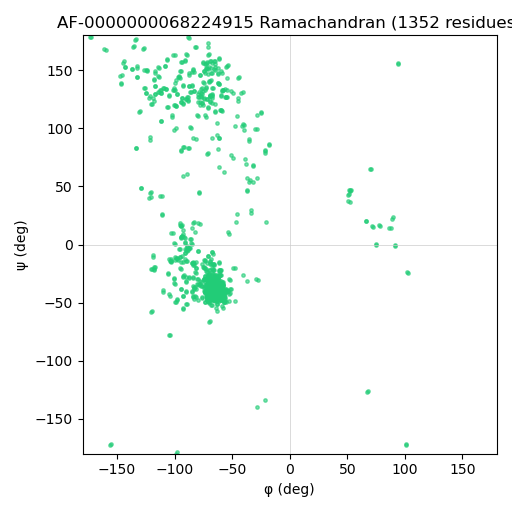N 1
ATOM 4051 C CA . GLY A 1 499 ? 17.688 -34.344 -19.812 1 87.5 499 GLY A CA 1
ATOM 4052 C C . GLY A 1 499 ? 16.344 -34.938 -20.203 1 87.5 499 GLY A C 1
ATOM 4053 O O . GLY A 1 499 ? 15.508 -34.25 -20.797 1 87.5 499 GLY A O 1
ATOM 4054 N N . ASN A 1 500 ? 16.141 -36.188 -19.859 1 84.06 500 ASN A N 1
ATOM 4055 C CA . ASN A 1 500 ? 14.914 -36.875 -20.234 1 84.06 500 ASN A CA 1
ATOM 4056 C C . ASN A 1 500 ? 13.82 -36.688 -19.188 1 84.06 500 ASN A C 1
ATOM 4058 O O . ASN A 1 500 ? 12.68 -37.125 -19.391 1 84.06 500 ASN A O 1
ATOM 4062 N N . MET A 1 501 ? 14.219 -36.062 -18.141 1 85.94 501 MET A N 1
ATOM 4063 C CA . MET A 1 501 ? 13.227 -35.781 -17.109 1 85.94 501 MET A CA 1
ATOM 4064 C C . MET A 1 501 ? 12.281 -34.688 -17.547 1 85.94 501 MET A C 1
ATOM 4066 O O . MET A 1 501 ? 12.609 -33.875 -18.438 1 85.94 501 MET A O 1
ATOM 4070 N N . GLU A 1 502 ? 11.117 -34.719 -16.969 1 83.38 502 GLU A N 1
ATOM 4071 C CA . GLU A 1 502 ? 10.133 -33.688 -17.297 1 83.38 502 GLU A CA 1
ATOM 4072 C C . GLU A 1 502 ? 10.562 -32.312 -16.781 1 83.38 502 GLU A C 1
ATOM 4074 O O . GLU A 1 502 ? 11.219 -32.219 -15.734 1 83.38 502 GLU A O 1
ATOM 4079 N N . GLU A 1 503 ? 10.203 -31.297 -17.484 1 85.06 503 GLU A N 1
ATOM 4080 C CA . GLU A 1 503 ? 10.57 -29.938 -17.109 1 85.06 503 GLU A CA 1
ATOM 4081 C C . GLU A 1 503 ? 9.562 -29.359 -16.109 1 85.06 503 GLU A C 1
ATOM 4083 O O . GLU A 1 503 ? 8.352 -29.531 -16.281 1 85.06 503 GLU A O 1
ATOM 4088 N N . TYR A 1 504 ? 10.094 -28.812 -15.078 1 83.81 504 TYR A N 1
ATOM 4089 C CA . TYR A 1 504 ? 9.266 -28.094 -14.125 1 83.81 504 TYR A CA 1
ATOM 4090 C C . TYR A 1 504 ? 9.078 -26.641 -14.562 1 83.81 504 TYR A C 1
ATOM 4092 O O . TYR A 1 504 ? 10.008 -25.844 -14.484 1 83.81 504 TYR A O 1
ATOM 4100 N N . GLU A 1 505 ? 8.055 -26.297 -15.094 1 71.94 505 GLU A N 1
ATOM 4101 C CA . GLU A 1 505 ? 7.848 -24.969 -15.68 1 71.94 505 GLU A CA 1
ATOM 4102 C C . GLU A 1 505 ? 7.754 -23.906 -14.602 1 71.94 505 GLU A C 1
ATOM 4104 O O . GLU A 1 505 ? 8.438 -22.875 -14.672 1 71.94 505 GLU A O 1
ATOM 4109 N N . ASP A 1 506 ? 6.738 -23.859 -13.742 1 77.56 506 ASP A N 1
ATOM 4110 C CA . ASP A 1 506 ? 6.598 -22.828 -12.727 1 77.56 506 ASP A CA 1
ATOM 4111 C C . ASP A 1 506 ? 5.672 -23.281 -11.602 1 77.56 506 ASP A C 1
ATOM 4113 O O . ASP A 1 506 ? 5.082 -24.375 -11.672 1 77.56 506 ASP A O 1
ATOM 4117 N N . THR A 1 507 ? 5.73 -22.516 -10.578 1 87.19 507 THR A N 1
ATOM 4118 C CA . THR A 1 507 ? 4.93 -22.812 -9.398 1 87.19 507 THR A CA 1
ATOM 4119 C C . THR A 1 507 ? 3.479 -22.391 -9.602 1 87.19 507 THR A C 1
ATOM 4121 O O . THR A 1 507 ? 2.699 -22.344 -8.648 1 87.19 507 THR A O 1
ATOM 4124 N N . PHE A 1 508 ? 3.045 -22.172 -10.828 1 85 508 PHE A N 1
ATOM 4125 C CA . PHE A 1 508 ? 1.713 -21.641 -11.102 1 85 508 PHE A CA 1
ATOM 4126 C C . PHE A 1 508 ? 0.647 -22.703 -10.812 1 85 508 PHE A C 1
ATOM 4128 O O . PHE A 1 508 ? -0.359 -22.406 -10.156 1 85 508 PHE A O 1
ATOM 4135 N N . ASP A 1 509 ? 0.959 -23.891 -11.242 1 83.56 509 ASP A N 1
ATOM 4136 C CA . ASP A 1 509 ? -0.014 -24.969 -11.062 1 83.56 509 ASP A CA 1
ATOM 4137 C C . ASP A 1 509 ? -0.198 -25.297 -9.586 1 83.56 509 ASP A C 1
ATOM 4139 O O . ASP A 1 509 ? -1.316 -25.562 -9.133 1 83.56 509 ASP A O 1
ATOM 4143 N N . ASP A 1 510 ? 0.87 -25.219 -8.953 1 89.88 510 ASP A N 1
ATOM 4144 C CA . ASP A 1 510 ? 0.837 -25.531 -7.527 1 89.88 510 ASP A CA 1
ATOM 4145 C C . ASP A 1 510 ? 0.051 -24.484 -6.75 1 89.88 510 ASP A C 1
ATOM 4147 O O . ASP A 1 510 ? -0.782 -24.828 -5.906 1 89.88 510 ASP A O 1
ATOM 4151 N N . TYR A 1 511 ? 0.237 -23.203 -7.066 1 93.31 511 TYR A N 1
ATOM 4152 C CA . TYR A 1 511 ? -0.504 -22.141 -6.402 1 93.31 511 TYR A CA 1
ATOM 4153 C C . TYR A 1 511 ? -1.979 -22.188 -6.781 1 93.31 511 TYR A C 1
ATOM 4155 O O . TYR A 1 511 ? -2.846 -21.875 -5.957 1 93.31 511 TYR A O 1
ATOM 4163 N N . LEU A 1 512 ? -2.225 -22.547 -7.973 1 91.06 512 LEU A N 1
ATOM 4164 C CA . LEU A 1 512 ? -3.605 -22.609 -8.438 1 91.06 512 LEU A CA 1
ATOM 4165 C C . LEU A 1 512 ? -4.395 -23.656 -7.66 1 91.06 512 LEU A C 1
ATOM 4167 O O . LEU A 1 512 ? -5.547 -23.438 -7.297 1 91.06 512 LEU A O 1
ATOM 4171 N N . GLU A 1 513 ? -3.762 -24.75 -7.438 1 91 513 GLU A N 1
ATOM 4172 C CA . GLU A 1 513 ? -4.398 -25.812 -6.648 1 91 513 GLU A CA 1
ATOM 4173 C C . GLU A 1 513 ? -4.746 -25.312 -5.246 1 91 513 GLU A C 1
ATOM 4175 O O . GLU A 1 513 ? -5.836 -25.594 -4.738 1 91 513 GLU A O 1
ATOM 4180 N N . LEU A 1 514 ? -3.818 -24.656 -4.703 1 94.69 514 LEU A N 1
ATOM 4181 C CA . LEU A 1 514 ? -4.051 -24.125 -3.361 1 94.69 514 LEU A CA 1
ATOM 4182 C C . LEU A 1 514 ? -5.129 -23.047 -3.381 1 94.69 514 LEU A C 1
ATOM 4184 O O . LEU A 1 514 ? -5.914 -22.922 -2.438 1 94.69 514 LEU A O 1
ATOM 4188 N N . TYR A 1 515 ? -5.156 -22.266 -4.477 1 95.19 515 TYR A N 1
ATOM 4189 C CA . TYR A 1 515 ? -6.152 -21.219 -4.645 1 95.19 515 TYR A CA 1
ATOM 4190 C C . TYR A 1 515 ? -7.559 -21.797 -4.695 1 95.19 515 TYR A C 1
ATOM 4192 O O . TYR A 1 515 ? -8.461 -21.312 -4.016 1 95.19 515 TYR A O 1
ATOM 4200 N N . ILE A 1 516 ? -7.766 -22.828 -5.414 1 93.44 516 ILE A N 1
ATOM 4201 C CA . ILE A 1 516 ? -9.062 -23.484 -5.559 1 93.44 516 ILE A CA 1
ATOM 4202 C C . ILE A 1 516 ? -9.484 -24.094 -4.227 1 93.44 516 ILE A C 1
ATOM 4204 O O . ILE A 1 516 ? -10.617 -23.922 -3.783 1 93.44 516 ILE A O 1
ATOM 4208 N N . GLN A 1 517 ? -8.539 -24.781 -3.664 1 94.69 517 GLN A N 1
ATOM 4209 C CA . GLN A 1 517 ? -8.805 -25.375 -2.363 1 94.69 517 GLN A CA 1
ATOM 4210 C C . GLN A 1 517 ? -9.195 -24.312 -1.334 1 94.69 517 GLN A C 1
ATOM 4212 O O . GLN A 1 517 ? -10.109 -24.531 -0.54 1 94.69 517 GLN A O 1
ATOM 4217 N N . PHE A 1 518 ? -8.461 -23.219 -1.336 1 95.69 518 PHE A N 1
ATOM 4218 C CA . PHE A 1 518 ? -8.727 -22.094 -0.443 1 95.69 518 PHE A CA 1
ATOM 4219 C C . PHE A 1 518 ? -10.148 -21.578 -0.629 1 95.69 518 PHE A C 1
ATOM 4221 O O . PHE A 1 518 ? -10.844 -21.297 0.349 1 95.69 518 PHE A O 1
ATOM 4228 N N . GLY A 1 519 ? -10.602 -21.5 -1.805 1 94.62 519 GLY A N 1
ATOM 4229 C CA . GLY A 1 519 ? -11.953 -21.062 -2.094 1 94.62 519 GLY A CA 1
ATOM 4230 C C . GLY A 1 519 ? -13.008 -22.016 -1.555 1 94.62 519 GLY A C 1
ATOM 4231 O O . GLY A 1 519 ? -14.016 -21.578 -0.987 1 94.62 519 GLY A O 1
ATOM 4232 N N . PHE A 1 520 ? -12.781 -23.328 -1.681 1 93.69 520 PHE A N 1
ATOM 4233 C CA . PHE A 1 520 ? -13.727 -24.312 -1.192 1 93.69 520 PHE A CA 1
ATOM 4234 C C . PHE A 1 520 ? -13.859 -24.25 0.324 1 93.69 520 PHE A C 1
ATOM 4236 O O . PHE A 1 520 ? -14.953 -24.438 0.868 1 93.69 520 PHE A O 1
ATOM 4243 N N . VAL A 1 521 ? -12.781 -23.922 0.946 1 92.62 521 VAL A N 1
ATOM 4244 C CA . VAL A 1 521 ? -12.75 -23.953 2.404 1 92.62 521 VAL A CA 1
ATOM 4245 C C . VAL A 1 521 ? -13.391 -22.688 2.959 1 92.62 521 VAL A C 1
ATOM 4247 O O . VAL A 1 521 ? -14.141 -22.734 3.938 1 92.62 521 VAL A O 1
ATOM 4250 N N . PHE A 1 522 ? -13.242 -21.547 2.268 1 92.75 522 PHE A N 1
ATOM 4251 C CA . PHE A 1 522 ? -13.547 -20.312 2.99 1 92.75 522 PHE A CA 1
ATOM 4252 C C . PHE A 1 522 ? -14.703 -19.562 2.334 1 92.75 522 PHE A C 1
ATOM 4254 O O . PHE A 1 522 ? -15.328 -18.719 2.959 1 92.75 522 PHE A O 1
ATOM 4261 N N . LEU A 1 523 ? -14.992 -19.797 1.086 1 91.5 523 LEU A N 1
ATOM 4262 C CA . LEU A 1 523 ? -16.109 -19.094 0.451 1 91.5 523 LEU A CA 1
ATOM 4263 C C . LEU A 1 523 ? -17.438 -19.5 1.065 1 91.5 523 LEU A C 1
ATOM 4265 O O . LEU A 1 523 ? -18.328 -18.672 1.234 1 91.5 523 LEU A O 1
ATOM 4269 N N . PHE A 1 524 ? -17.594 -20.844 1.384 1 87.44 524 PHE A N 1
ATOM 4270 C CA . PHE A 1 524 ? -18.828 -21.359 1.961 1 87.44 524 PHE A CA 1
ATOM 4271 C C . PHE A 1 524 ? -18.531 -22.172 3.213 1 87.44 524 PHE A C 1
ATOM 4273 O O . PHE A 1 524 ? -19.047 -23.281 3.367 1 87.44 524 PHE A O 1
ATOM 4280 N N . SER A 1 525 ? -17.719 -21.625 4.109 1 78.06 525 SER A N 1
ATOM 4281 C CA . SER A 1 525 ? -17.188 -22.312 5.277 1 78.06 525 SER A CA 1
ATOM 4282 C C . SER A 1 525 ? -18.297 -22.766 6.211 1 78.06 525 SER A C 1
ATOM 4284 O O . SER A 1 525 ? -18.188 -23.812 6.855 1 78.06 525 SER A O 1
ATOM 4286 N N . SER A 1 526 ? -19.406 -22.078 6.199 1 76.94 526 SER A N 1
ATOM 4287 C CA . SER A 1 526 ? -20.469 -22.344 7.168 1 76.94 526 SER A CA 1
ATOM 4288 C C . SER A 1 526 ? -21.312 -23.531 6.742 1 76.94 526 SER A C 1
ATOM 4290 O O . SER A 1 526 ? -21.969 -24.172 7.574 1 76.94 526 SER A O 1
ATOM 4292 N N . VAL A 1 527 ? -21.266 -23.844 5.492 1 81.44 527 VAL A N 1
ATOM 4293 C CA . VAL A 1 527 ? -22.141 -24.906 4.961 1 81.44 527 VAL A CA 1
ATOM 4294 C C . VAL A 1 527 ? -21.469 -26.266 5.172 1 81.44 527 VAL A C 1
ATOM 4296 O O . VAL A 1 527 ? -22.156 -27.25 5.484 1 81.44 527 VAL A O 1
ATOM 4299 N N . TYR A 1 528 ? -20.219 -26.266 4.961 1 85.19 528 TYR A N 1
ATOM 4300 C CA . TYR A 1 528 ? -19.469 -27.516 5.105 1 85.19 528 TYR A CA 1
ATOM 4301 C C . TYR A 1 528 ? -18.188 -27.281 5.91 1 85.19 528 TYR A C 1
ATOM 4303 O O . TYR A 1 528 ? -17.094 -27.234 5.352 1 85.19 528 TYR A O 1
ATOM 4311 N N . PRO A 1 529 ? -18.234 -27.281 7.203 1 81.31 529 PRO A N 1
ATOM 4312 C CA . PRO A 1 529 ? -17.094 -26.953 8.055 1 81.31 529 PRO A CA 1
ATOM 4313 C C . PRO A 1 529 ? -15.969 -27.984 7.961 1 81.31 529 PRO A C 1
ATOM 4315 O O . PRO A 1 529 ? -14.82 -27.688 8.281 1 81.31 529 PRO A O 1
ATOM 4318 N N . MET A 1 530 ? -16.266 -29.172 7.434 1 87.62 530 MET A N 1
ATOM 4319 C CA . MET A 1 530 ? -15.266 -30.234 7.336 1 87.62 530 MET A CA 1
ATOM 4320 C C . MET A 1 530 ? -14.352 -30.016 6.141 1 87.62 530 MET A C 1
ATOM 4322 O O . MET A 1 530 ? -13.359 -30.719 5.969 1 87.62 530 MET A O 1
ATOM 4326 N N . ALA A 1 531 ? -14.68 -29.047 5.406 1 90.75 531 ALA A N 1
ATOM 4327 C CA . ALA A 1 531 ? -13.852 -28.75 4.246 1 90.75 531 ALA A CA 1
ATOM 4328 C C . ALA A 1 531 ? -12.406 -28.469 4.66 1 90.75 531 ALA A C 1
ATOM 4330 O O . ALA A 1 531 ? -11.469 -28.859 3.971 1 90.75 531 ALA A O 1
ATOM 4331 N N . ALA A 1 532 ? -12.25 -27.859 5.777 1 92.38 532 ALA A N 1
ATOM 4332 C CA . ALA A 1 532 ? -10.914 -27.531 6.273 1 92.38 532 ALA A CA 1
ATOM 4333 C C . ALA A 1 532 ? -10.125 -28.797 6.598 1 92.38 532 ALA A C 1
ATOM 4335 O O . ALA A 1 532 ? -8.906 -28.844 6.387 1 92.38 532 ALA A O 1
ATOM 4336 N N . LEU A 1 533 ? -10.82 -29.766 7.07 1 93.12 533 LEU A N 1
ATOM 4337 C CA . LEU A 1 533 ? -10.164 -31.031 7.398 1 93.12 533 LEU A CA 1
ATOM 4338 C C . LEU A 1 533 ? -9.633 -31.703 6.141 1 93.12 533 LEU A C 1
ATOM 4340 O O . LEU A 1 533 ? -8.492 -32.188 6.113 1 93.12 533 LEU A O 1
ATOM 4344 N N . TRP A 1 534 ? -10.461 -31.719 5.141 1 93 534 TRP A N 1
ATOM 4345 C CA . TRP A 1 534 ? -10.047 -32.344 3.881 1 93 534 TRP A CA 1
ATOM 4346 C C . TRP A 1 534 ? -8.883 -31.578 3.264 1 93 534 TRP A C 1
ATOM 4348 O O . TRP A 1 534 ? -7.969 -32.156 2.689 1 93 534 TRP A O 1
ATOM 4358 N N . ALA A 1 535 ? -8.961 -30.281 3.346 1 94.75 535 ALA A N 1
ATOM 4359 C CA . ALA A 1 535 ? -7.875 -29.453 2.828 1 94.75 535 ALA A CA 1
ATOM 4360 C C . ALA A 1 535 ? -6.578 -29.703 3.586 1 94.75 535 ALA A C 1
ATOM 4362 O O . ALA A 1 535 ? -5.508 -29.812 2.982 1 94.75 535 ALA A O 1
ATOM 4363 N N . PHE A 1 536 ? -6.715 -29.844 4.891 1 95.25 536 PHE A N 1
ATOM 4364 C CA . PHE A 1 536 ? -5.559 -30.094 5.742 1 95.25 536 PHE A CA 1
ATOM 4365 C C . PHE A 1 536 ? -4.91 -31.422 5.391 1 95.25 536 PHE A C 1
ATOM 4367 O O . PHE A 1 536 ? -3.693 -31.516 5.215 1 95.25 536 PHE A O 1
ATOM 4374 N N . LEU A 1 537 ? -5.699 -32.438 5.234 1 92.44 537 LEU A N 1
ATOM 4375 C CA . LEU A 1 537 ? -5.191 -33.75 4.895 1 92.44 537 LEU A CA 1
ATOM 4376 C C . LEU A 1 537 ? -4.562 -33.75 3.504 1 92.44 537 LEU A C 1
ATOM 4378 O O . LEU A 1 537 ? -3.506 -34.375 3.295 1 92.44 537 LEU A O 1
ATOM 4382 N N . ASN A 1 538 ? -5.176 -33.094 2.635 1 92.19 538 ASN A N 1
ATOM 4383 C CA . ASN A 1 538 ? -4.641 -32.969 1.283 1 92.19 538 ASN A CA 1
ATOM 4384 C C . ASN A 1 538 ? -3.291 -32.25 1.278 1 92.19 538 ASN A C 1
ATOM 4386 O O . ASN A 1 538 ? -2.387 -32.625 0.53 1 92.19 538 ASN A O 1
ATOM 4390 N N . ASN A 1 539 ? -3.176 -31.234 2.092 1 93.25 539 ASN A N 1
ATOM 4391 C CA . ASN A 1 539 ? -1.94 -30.453 2.141 1 93.25 539 ASN A CA 1
ATOM 4392 C C . ASN A 1 539 ? -0.782 -31.281 2.695 1 93.25 539 ASN A C 1
ATOM 4394 O O . ASN A 1 539 ? 0.36 -31.125 2.258 1 93.25 539 ASN A O 1
ATOM 4398 N N . ILE A 1 540 ? -1.069 -32.156 3.625 1 90.44 540 ILE A N 1
ATOM 4399 C CA . ILE A 1 540 ? -0.038 -33 4.184 1 90.44 540 ILE A CA 1
ATOM 4400 C C . ILE A 1 540 ? 0.502 -33.938 3.096 1 90.44 540 ILE A C 1
ATOM 4402 O O . ILE A 1 540 ? 1.716 -34.125 2.979 1 90.44 540 ILE A O 1
ATOM 4406 N N . VAL A 1 541 ? -0.371 -34.406 2.287 1 87.62 541 VAL A N 1
ATOM 4407 C CA . VAL A 1 541 ? 0.023 -35.25 1.184 1 87.62 541 VAL A CA 1
ATOM 4408 C C . VAL A 1 541 ? 0.733 -34.438 0.107 1 87.62 541 VAL A C 1
ATOM 4410 O O . VAL A 1 541 ? 1.725 -34.906 -0.47 1 87.62 541 VAL A O 1
ATOM 4413 N N . GLU A 1 542 ? 0.279 -33.281 -0.1 1 89 542 GLU A N 1
ATOM 4414 C CA . GLU A 1 542 ? 0.82 -32.406 -1.132 1 89 542 GLU A CA 1
ATOM 4415 C C . GLU A 1 542 ? 2.262 -32 -0.821 1 89 542 GLU A C 1
ATOM 4417 O O . GLU A 1 542 ? 3.096 -31.922 -1.724 1 89 542 GLU A O 1
ATOM 4422 N N . ILE A 1 543 ? 2.555 -31.766 0.406 1 90.06 543 ILE A N 1
ATOM 4423 C CA . ILE A 1 543 ? 3.9 -31.375 0.817 1 90.06 543 ILE A CA 1
ATOM 4424 C C . ILE A 1 543 ? 4.887 -32.469 0.44 1 90.06 543 ILE A C 1
ATOM 4426 O O . ILE A 1 543 ? 5.938 -32.219 -0.146 1 90.06 543 ILE A O 1
ATOM 4430 N N . ARG A 1 544 ? 4.512 -33.688 0.621 1 88.5 544 ARG A N 1
ATOM 4431 C CA . ARG A 1 544 ? 5.391 -34.812 0.353 1 88.5 544 ARG A CA 1
ATOM 4432 C C . ARG A 1 544 ? 5.391 -35.188 -1.131 1 88.5 544 ARG A C 1
ATOM 4434 O O . ARG A 1 544 ? 6.441 -35.469 -1.699 1 88.5 544 ARG A O 1
ATOM 4441 N N . ALA A 1 545 ? 4.242 -35.062 -1.688 1 86.12 545 ALA A N 1
ATOM 4442 C CA . ALA A 1 545 ? 4.133 -35.406 -3.107 1 86.12 545 ALA A CA 1
ATOM 4443 C C . ALA A 1 545 ? 4.898 -34.406 -3.967 1 86.12 545 ALA A C 1
ATOM 4445 O O . ALA A 1 545 ? 5.609 -34.781 -4.898 1 86.12 545 ALA A O 1
ATOM 4446 N N . ASP A 1 546 ? 4.766 -33.125 -3.676 1 89.44 546 ASP A N 1
ATOM 4447 C CA . ASP A 1 546 ? 5.465 -32.094 -4.438 1 89.44 546 ASP A CA 1
ATOM 4448 C C . ASP A 1 546 ? 6.977 -32.188 -4.227 1 89.44 546 ASP A C 1
ATOM 4450 O O . ASP A 1 546 ? 7.754 -31.938 -5.156 1 89.44 546 ASP A O 1
ATOM 4454 N N . ALA A 1 547 ? 7.359 -32.438 -3.016 1 90.5 547 ALA A N 1
ATOM 4455 C CA . ALA A 1 547 ? 8.781 -32.625 -2.74 1 90.5 547 ALA A CA 1
ATOM 4456 C C . ALA A 1 547 ? 9.352 -33.812 -3.523 1 90.5 547 ALA A C 1
ATOM 4458 O O . ALA A 1 547 ? 10.43 -33.719 -4.105 1 90.5 547 ALA A O 1
ATOM 4459 N N . PHE A 1 548 ? 8.609 -34.875 -3.539 1 87.88 548 PHE A N 1
ATOM 4460 C CA . PHE A 1 548 ? 9.016 -36.094 -4.262 1 87.88 548 PHE A CA 1
ATOM 4461 C C . PHE A 1 548 ? 9.117 -35.812 -5.758 1 87.88 548 PHE A C 1
ATOM 4463 O O . PHE A 1 548 ? 10.07 -36.219 -6.41 1 87.88 548 PHE A O 1
ATOM 4470 N N . LYS A 1 549 ? 8.25 -35.125 -6.281 1 87.62 549 LYS A N 1
ATOM 4471 C CA . LYS A 1 549 ? 8.234 -34.812 -7.703 1 87.62 549 LYS A CA 1
ATOM 4472 C C . LYS A 1 549 ? 9.445 -33.938 -8.086 1 87.62 549 LYS A C 1
ATOM 4474 O O . LYS A 1 549 ? 10.055 -34.156 -9.133 1 87.62 549 LYS A O 1
ATOM 4479 N N . LEU A 1 550 ? 9.734 -32.969 -7.293 1 89.75 550 LEU A N 1
ATOM 4480 C CA . LEU A 1 550 ? 10.844 -32.062 -7.582 1 89.75 550 LEU A CA 1
ATOM 4481 C C . LEU A 1 550 ? 12.172 -32.812 -7.512 1 89.75 550 LEU A C 1
ATOM 4483 O O . LEU A 1 550 ? 13.102 -32.531 -8.273 1 89.75 550 LEU A O 1
ATOM 4487 N N . CYS A 1 551 ? 12.211 -33.844 -6.648 1 88.94 551 CYS A N 1
ATOM 4488 C CA . CYS A 1 551 ? 13.484 -34.531 -6.41 1 88.94 551 CYS A CA 1
ATOM 4489 C C . CYS A 1 551 ? 13.672 -35.688 -7.383 1 88.94 551 CYS A C 1
ATOM 4491 O O . CYS A 1 551 ? 14.797 -35.969 -7.797 1 88.94 551 CYS A O 1
ATOM 4493 N N . LYS A 1 552 ? 12.586 -36.312 -7.77 1 85.81 552 LYS A N 1
ATOM 4494 C CA . LYS A 1 552 ? 12.781 -37.562 -8.484 1 85.81 552 LYS A CA 1
ATOM 4495 C C . LYS A 1 552 ? 12.18 -37.5 -9.883 1 85.81 552 LYS A C 1
ATOM 4497 O O . LYS A 1 552 ? 12.578 -38.25 -10.773 1 85.81 552 LYS A O 1
ATOM 4502 N N . VAL A 1 553 ? 11.32 -36.656 -10.094 1 84.75 553 VAL A N 1
ATOM 4503 C CA . VAL A 1 553 ? 10.57 -36.75 -11.336 1 84.75 553 VAL A CA 1
ATOM 4504 C C . VAL A 1 553 ? 10.969 -35.594 -12.258 1 84.75 553 VAL A C 1
ATOM 4506 O O . VAL A 1 553 ? 11.195 -35.812 -13.453 1 84.75 553 VAL A O 1
ATOM 4509 N N . PHE A 1 554 ? 11.141 -34.438 -11.758 1 88.62 554 PHE A N 1
ATOM 4510 C CA . PHE A 1 554 ? 11.391 -33.25 -12.586 1 88.62 554 PHE A CA 1
ATOM 4511 C C . PHE A 1 554 ? 12.891 -33 -12.719 1 88.62 554 PHE A C 1
ATOM 4513 O O . PHE A 1 554 ? 13.664 -33.344 -11.828 1 88.62 554 PHE A O 1
ATOM 4520 N N . ARG A 1 555 ? 13.125 -32.438 -13.891 1 90.62 555 ARG A N 1
ATOM 4521 C CA . ARG A 1 555 ? 14.469 -31.875 -14.062 1 90.62 555 ARG A CA 1
ATOM 4522 C C . ARG A 1 555 ? 14.711 -30.703 -13.117 1 90.62 555 ARG A C 1
ATOM 4524 O O . ARG A 1 555 ? 13.773 -30.016 -12.727 1 90.62 555 ARG A O 1
ATOM 4531 N N . ARG A 1 556 ? 15.953 -30.531 -12.734 1 91.81 556 ARG A N 1
ATOM 4532 C CA . ARG A 1 556 ? 16.266 -29.438 -11.828 1 91.81 556 ARG A CA 1
ATOM 4533 C C . ARG A 1 556 ? 15.875 -28.094 -12.43 1 91.81 556 ARG A C 1
ATOM 4535 O O . ARG A 1 556 ? 16.328 -27.734 -13.516 1 91.81 556 ARG A O 1
ATOM 4542 N N . PRO A 1 557 ? 14.961 -27.484 -11.812 1 90.19 557 PRO A N 1
ATOM 4543 C CA . PRO A 1 557 ? 14.547 -26.172 -12.336 1 90.19 557 PRO A CA 1
ATOM 4544 C C . PRO A 1 557 ? 15.594 -25.094 -12.117 1 90.19 557 PRO A C 1
ATOM 4546 O O . PRO A 1 557 ? 16.375 -25.172 -11.164 1 90.19 557 PRO A O 1
ATOM 4549 N N . ALA A 1 558 ? 15.609 -24.078 -13.039 1 87.25 558 ALA A N 1
ATOM 4550 C CA . ALA A 1 558 ? 16.484 -22.922 -12.852 1 87.25 558 ALA A CA 1
ATOM 4551 C C . ALA A 1 558 ? 16.031 -22.078 -11.664 1 87.25 558 ALA A C 1
ATOM 4553 O O . ALA A 1 558 ? 14.836 -21.922 -11.438 1 87.25 558 ALA A O 1
ATOM 4554 N N . THR A 1 559 ? 16.953 -21.578 -10.93 1 88.56 559 THR A N 1
ATOM 4555 C CA . THR A 1 559 ? 16.641 -20.781 -9.742 1 88.56 559 THR A CA 1
ATOM 4556 C C . THR A 1 559 ? 16.156 -19.391 -10.125 1 88.56 559 THR A C 1
ATOM 4558 O O . THR A 1 559 ? 16.672 -18.797 -11.078 1 88.56 559 THR A O 1
ATOM 4561 N N . ARG A 1 560 ? 15.125 -19 -9.547 1 85.75 560 ARG A N 1
ATOM 4562 C CA . ARG A 1 560 ? 14.57 -17.672 -9.758 1 85.75 560 ARG A CA 1
ATOM 4563 C C . ARG A 1 560 ? 14.383 -16.938 -8.438 1 85.75 560 ARG A C 1
ATOM 4565 O O . ARG A 1 560 ? 13.906 -17.516 -7.457 1 85.75 560 ARG A O 1
ATOM 4572 N N . LYS A 1 561 ? 14.805 -15.641 -8.43 1 85.44 561 LYS A N 1
ATOM 4573 C CA . LYS A 1 561 ? 14.648 -14.812 -7.238 1 85.44 561 LYS A CA 1
ATOM 4574 C C . LYS A 1 561 ? 13.242 -14.211 -7.164 1 85.44 561 LYS A C 1
ATOM 4576 O O . LYS A 1 561 ? 12.703 -13.766 -8.18 1 85.44 561 LYS A O 1
ATOM 4581 N N . VAL A 1 562 ? 12.672 -14.336 -6.047 1 89 562 VAL A N 1
ATOM 4582 C CA . VAL A 1 562 ? 11.352 -13.758 -5.84 1 89 562 VAL A CA 1
ATOM 4583 C C . VAL A 1 562 ? 11.297 -13.07 -4.477 1 89 562 VAL A C 1
ATOM 4585 O O . VAL A 1 562 ? 12.008 -13.461 -3.549 1 89 562 VAL A O 1
ATOM 4588 N N . LYS A 1 563 ? 10.477 -12.039 -4.336 1 90.19 563 LYS A N 1
ATOM 4589 C CA . LYS A 1 563 ? 10.328 -11.344 -3.059 1 90.19 563 LYS A CA 1
ATOM 4590 C C . LYS A 1 563 ? 9.062 -11.797 -2.33 1 90.19 563 LYS A C 1
ATOM 4592 O O . LYS A 1 563 ? 8.977 -11.688 -1.106 1 90.19 563 LYS A O 1
ATOM 4597 N N . ASP A 1 564 ? 8.094 -12.172 -3.068 1 92.81 564 ASP A N 1
ATOM 4598 C CA . ASP A 1 564 ? 6.82 -12.625 -2.523 1 92.81 564 ASP A CA 1
ATOM 4599 C C . ASP A 1 564 ? 6.098 -13.547 -3.51 1 92.81 564 ASP A C 1
ATOM 4601 O O . ASP A 1 564 ? 6.695 -14.016 -4.477 1 92.81 564 ASP A O 1
ATOM 4605 N N . ILE A 1 565 ? 4.859 -13.891 -3.209 1 93.5 565 ILE A N 1
ATOM 4606 C CA . ILE A 1 565 ? 4.133 -14.82 -4.07 1 93.5 565 ILE A CA 1
ATOM 4607 C C . ILE A 1 565 ? 3.463 -14.055 -5.207 1 93.5 565 ILE A C 1
ATOM 4609 O O . ILE A 1 565 ? 2.672 -14.617 -5.965 1 93.5 565 ILE A O 1
ATOM 4613 N N . GLY A 1 566 ? 3.738 -12.773 -5.25 1 89.12 566 GLY A N 1
ATOM 4614 C CA . GLY A 1 566 ? 3.35 -11.953 -6.387 1 89.12 566 GLY A CA 1
ATOM 4615 C C . GLY A 1 566 ? 1.847 -11.797 -6.52 1 89.12 566 GLY A C 1
ATOM 4616 O O . GLY A 1 566 ? 1.17 -11.422 -5.562 1 89.12 566 GLY A O 1
ATOM 4617 N N . ALA A 1 567 ? 1.292 -12.094 -7.68 1 90.19 567 ALA A N 1
ATOM 4618 C CA . ALA A 1 567 ? -0.114 -11.883 -8.016 1 90.19 567 ALA A CA 1
ATOM 4619 C C . ALA A 1 567 ? -1.014 -12.828 -7.23 1 90.19 567 ALA A C 1
ATOM 4621 O O . ALA A 1 567 ? -2.199 -12.555 -7.031 1 90.19 567 ALA A O 1
ATOM 4622 N N . TRP A 1 568 ? -0.464 -13.922 -6.766 1 94.25 568 TRP A N 1
ATOM 4623 C CA . TRP A 1 568 ? -1.251 -14.883 -6 1 94.25 568 TRP A CA 1
ATOM 4624 C C . TRP A 1 568 ? -1.713 -14.281 -4.68 1 94.25 568 TRP A C 1
ATOM 4626 O O . TRP A 1 568 ? -2.799 -14.602 -4.191 1 94.25 568 TRP A O 1
ATOM 4636 N N . GLN A 1 569 ? -0.876 -13.414 -4.105 1 94.12 569 GLN A N 1
ATOM 4637 C CA . GLN A 1 569 ? -1.264 -12.75 -2.867 1 94.12 569 GLN A CA 1
ATOM 4638 C C . GLN A 1 569 ? -2.561 -11.961 -3.049 1 94.12 569 GLN A C 1
ATOM 4640 O O . GLN A 1 569 ? -3.479 -12.078 -2.234 1 94.12 569 GLN A O 1
ATOM 4645 N N . ARG A 1 570 ? -2.668 -11.273 -4.07 1 91.62 570 ARG A N 1
ATOM 4646 C CA . ARG A 1 570 ? -3.859 -10.484 -4.359 1 91.62 570 ARG A CA 1
ATOM 4647 C C . ARG A 1 570 ? -5.059 -11.383 -4.641 1 91.62 570 ARG A C 1
ATOM 4649 O O . ARG A 1 570 ? -6.184 -11.07 -4.242 1 91.62 570 ARG A O 1
ATOM 4656 N N . SER A 1 571 ? -4.816 -12.398 -5.324 1 94.25 571 SER A N 1
ATOM 4657 C CA . SER A 1 571 ? -5.895 -13.328 -5.648 1 94.25 571 SER A CA 1
ATOM 4658 C C . SER A 1 571 ? -6.496 -13.938 -4.383 1 94.25 571 SER A C 1
ATOM 4660 O O . SER A 1 571 ? -7.719 -14.031 -4.258 1 94.25 571 SER A O 1
ATOM 4662 N N . PHE A 1 572 ? -5.637 -14.336 -3.477 1 96.19 572 PHE A N 1
ATOM 4663 C CA . PHE A 1 572 ? -6.113 -14.875 -2.211 1 96.19 572 PHE A CA 1
ATOM 4664 C C . PHE A 1 572 ? -6.871 -13.812 -1.419 1 96.19 572 PHE A C 1
ATOM 4666 O O . PHE A 1 572 ? -7.879 -14.117 -0.777 1 96.19 572 PHE A O 1
ATOM 4673 N N . GLU A 1 573 ? -6.434 -12.594 -1.51 1 93.19 573 GLU A N 1
ATOM 4674 C CA . GLU A 1 573 ? -7.09 -11.5 -0.802 1 93.19 573 GLU A CA 1
ATOM 4675 C C . GLU A 1 573 ? -8.477 -11.227 -1.369 1 93.19 573 GLU A C 1
ATOM 4677 O O . GLU A 1 573 ? -9.422 -10.953 -0.62 1 93.19 573 GLU A O 1
ATOM 4682 N N . VAL A 1 574 ? -8.594 -11.305 -2.621 1 92.31 574 VAL A N 1
ATOM 4683 C CA . VAL A 1 574 ? -9.891 -11.102 -3.256 1 92.31 574 VAL A CA 1
ATOM 4684 C C . VAL A 1 574 ? -10.859 -12.203 -2.822 1 92.31 574 VAL A C 1
ATOM 4686 O O . VAL A 1 574 ? -12.016 -11.922 -2.51 1 92.31 574 VAL A O 1
ATOM 4689 N N . LEU A 1 575 ? -10.32 -13.391 -2.771 1 93.69 575 LEU A N 1
ATOM 4690 C CA . LEU A 1 575 ? -11.156 -14.492 -2.311 1 93.69 575 LEU A CA 1
ATOM 4691 C C . LEU A 1 575 ? -11.594 -14.281 -0.866 1 93.69 575 LEU A C 1
ATOM 4693 O O . LEU A 1 575 ? -12.734 -14.586 -0.504 1 93.69 575 LEU A O 1
ATOM 4697 N N . GLY A 1 576 ? -10.648 -13.789 -0.1 1 91.62 576 GLY A N 1
ATOM 4698 C CA . GLY A 1 576 ? -10.992 -13.469 1.276 1 91.62 576 GLY A CA 1
ATOM 4699 C C . GLY A 1 576 ? -12.086 -12.422 1.391 1 91.62 576 GLY A C 1
ATOM 4700 O O . GLY A 1 576 ? -12.984 -12.547 2.223 1 91.62 576 GLY A O 1
ATOM 4701 N N . GLY A 1 577 ? -12.031 -11.422 0.563 1 91 577 GLY A N 1
ATOM 4702 C CA . GLY A 1 577 ? -13.078 -10.414 0.538 1 91 577 GLY A CA 1
ATOM 4703 C C . GLY A 1 577 ? -14.422 -10.961 0.083 1 91 577 GLY A C 1
ATOM 4704 O O . GLY A 1 577 ? -15.461 -10.633 0.656 1 91 577 GLY A O 1
ATOM 4705 N N . LEU A 1 578 ? -14.453 -11.875 -0.901 1 91.81 578 LEU A N 1
ATOM 4706 C CA . LEU A 1 578 ? -15.68 -12.477 -1.42 1 91.81 578 LEU A CA 1
ATOM 4707 C C . LEU A 1 578 ? -16.297 -13.43 -0.398 1 91.81 578 LEU A C 1
ATOM 4709 O O . LEU A 1 578 ? -17.516 -13.617 -0.378 1 91.81 578 LEU A O 1
ATOM 4713 N N . SER A 1 579 ? -15.43 -13.992 0.381 1 93.19 579 SER A N 1
ATOM 4714 C CA . SER A 1 579 ? -15.914 -14.922 1.399 1 93.19 579 SER A CA 1
ATOM 4715 C C . SER A 1 579 ? -16.828 -14.211 2.396 1 93.19 579 SER A C 1
ATOM 4717 O O . SER A 1 579 ? -17.75 -14.828 2.953 1 93.19 579 SER A O 1
ATOM 4719 N N . ILE A 1 580 ? -16.641 -12.898 2.623 1 91.75 580 ILE A N 1
ATOM 4720 C CA . ILE A 1 580 ? -17.5 -12.141 3.51 1 91.75 580 ILE A CA 1
ATOM 4721 C C . ILE A 1 580 ? -18.922 -12.086 2.928 1 91.75 580 ILE A C 1
ATOM 4723 O O . ILE A 1 580 ? -19.891 -12.32 3.637 1 91.75 580 ILE A O 1
ATOM 4727 N N . LEU A 1 581 ? -18.969 -11.875 1.663 1 90.25 581 LEU A N 1
ATOM 4728 C CA . LEU A 1 581 ? -20.25 -11.773 0.974 1 90.25 581 LEU A CA 1
ATOM 4729 C C . LEU A 1 581 ? -20.984 -13.109 0.971 1 90.25 581 LEU A C 1
ATOM 4731 O O . LEU A 1 581 ? -22.172 -13.188 1.31 1 90.25 581 LEU A O 1
ATOM 4735 N N . THR A 1 582 ? -20.266 -14.164 0.656 1 90.94 582 THR A N 1
ATOM 4736 C CA . THR A 1 582 ? -20.906 -15.477 0.524 1 90.94 582 THR A CA 1
ATOM 4737 C C . THR A 1 582 ? -21.297 -16.016 1.892 1 90.94 582 THR A C 1
ATOM 4739 O O . THR A 1 582 ? -22.391 -16.562 2.051 1 90.94 582 THR A O 1
ATOM 4742 N N . ASN A 1 583 ? -20.5 -15.836 2.863 1 90.25 583 ASN A N 1
ATOM 4743 C CA . ASN A 1 583 ? -20.812 -16.375 4.184 1 90.25 583 ASN A CA 1
ATOM 4744 C C . ASN A 1 583 ? -21.953 -15.602 4.84 1 90.25 583 ASN A C 1
ATOM 4746 O O . ASN A 1 583 ? -22.797 -16.188 5.512 1 90.25 583 ASN A O 1
ATOM 4750 N N . CYS A 1 584 ? -22 -14.289 4.664 1 89.5 584 CYS A N 1
ATOM 4751 C CA . CYS A 1 584 ? -23.125 -13.523 5.184 1 89.5 584 CYS A CA 1
ATOM 4752 C C . CYS A 1 584 ? -24.422 -13.875 4.449 1 89.5 584 CYS A C 1
ATOM 4754 O O . CYS A 1 584 ? -25.484 -13.914 5.051 1 89.5 584 CYS A O 1
ATOM 4756 N N . GLY A 1 585 ? -24.281 -14.117 3.15 1 88.25 585 GLY A N 1
ATOM 4757 C CA . GLY A 1 585 ? -25.438 -14.562 2.389 1 88.25 585 GLY A CA 1
ATOM 4758 C C . GLY A 1 585 ? -25.969 -15.906 2.834 1 88.25 585 GLY A C 1
ATOM 4759 O O . GLY A 1 585 ? -27.188 -16.094 2.967 1 88.25 585 GLY A O 1
ATOM 4760 N N . VAL A 1 586 ? -25.125 -16.828 3.084 1 87.56 586 VAL A N 1
ATOM 4761 C CA . VAL A 1 586 ? -25.516 -18.156 3.521 1 87.56 586 VAL A CA 1
ATOM 4762 C C . VAL A 1 586 ? -26.109 -18.078 4.926 1 87.56 586 VAL A C 1
ATOM 4764 O O . VAL A 1 586 ? -27.078 -18.797 5.234 1 87.56 586 VAL A O 1
ATOM 4767 N N . LEU A 1 587 ? -25.578 -17.25 5.793 1 86.81 587 LEU A N 1
ATOM 4768 C CA . LEU A 1 587 ? -26.109 -17.047 7.133 1 86.81 587 LEU A CA 1
ATOM 4769 C C . LEU A 1 587 ? -27.547 -16.531 7.078 1 86.81 587 LEU A C 1
ATOM 4771 O O . LEU A 1 587 ? -28.391 -16.953 7.871 1 86.81 587 LEU A O 1
ATOM 4775 N N . TYR A 1 588 ? -27.766 -15.664 6.172 1 88 588 TYR A N 1
ATOM 4776 C CA . TYR A 1 588 ? -29.109 -15.117 5.984 1 88 588 TYR A CA 1
ATOM 4777 C C . TYR A 1 588 ? -30.094 -16.188 5.531 1 88 588 TYR A C 1
ATOM 4779 O O . TYR A 1 588 ? -31.234 -16.219 5.973 1 88 588 TYR A O 1
ATOM 4787 N N . LEU A 1 589 ? -29.609 -17.141 4.738 1 86.5 589 LEU A N 1
ATOM 4788 C CA . LEU A 1 589 ? -30.5 -18.141 4.145 1 86.5 589 LEU A CA 1
ATOM 4789 C C . LEU A 1 589 ? -30.562 -19.391 5.023 1 86.5 589 LEU A C 1
ATOM 4791 O O . LEU A 1 589 ? -31.453 -20.219 4.848 1 86.5 589 LEU A O 1
ATOM 4795 N N . SER A 1 590 ? -29.719 -19.5 6.023 1 82.38 590 SER A N 1
ATOM 4796 C CA . SER A 1 590 ? -29.672 -20.688 6.867 1 82.38 590 SER A CA 1
ATOM 4797 C C . SER A 1 590 ? -30.922 -20.797 7.73 1 82.38 590 SER A C 1
ATOM 4799 O O . SER A 1 590 ? -31.328 -19.828 8.375 1 82.38 590 SER A O 1
ATOM 4801 N N . PRO A 1 591 ? -31.484 -21.938 7.652 1 78.75 591 PRO A N 1
ATOM 4802 C CA . PRO A 1 591 ? -32.719 -22.141 8.445 1 78.75 591 PRO A CA 1
ATOM 4803 C C . PRO A 1 591 ? -32.469 -22.016 9.945 1 78.75 591 PRO A C 1
ATOM 4805 O O . PRO A 1 591 ? -33.312 -21.5 10.672 1 78.75 591 PRO A O 1
ATOM 4808 N N . ASP A 1 592 ? -31.328 -22.375 10.391 1 75.69 592 ASP A N 1
ATOM 4809 C CA . ASP A 1 592 ? -31.016 -22.312 11.812 1 75.69 592 ASP A CA 1
ATOM 4810 C C . ASP A 1 592 ? -30.984 -20.875 12.305 1 75.69 592 ASP A C 1
ATOM 4812 O O . ASP A 1 592 ? -31.469 -20.578 13.391 1 75.69 592 ASP A O 1
ATOM 4816 N N . THR A 1 593 ? -30.469 -20.016 11.523 1 78.12 593 THR A N 1
ATOM 4817 C CA . THR A 1 593 ? -30.391 -18.609 11.891 1 78.12 593 THR A CA 1
ATOM 4818 C C . THR A 1 593 ? -31.766 -17.953 11.844 1 78.12 593 THR A C 1
ATOM 4820 O O . THR A 1 593 ? -32.094 -17.125 12.695 1 78.12 593 THR A O 1
ATOM 4823 N N . ARG A 1 594 ? -32.5 -18.406 10.945 1 79.56 594 ARG A N 1
ATOM 4824 C CA . ARG A 1 594 ? -33.844 -17.828 10.773 1 79.56 594 ARG A CA 1
ATOM 4825 C C . ARG A 1 594 ? -34.75 -18.234 11.914 1 79.56 594 ARG A C 1
ATOM 4827 O O . ARG A 1 594 ? -35.656 -17.469 12.297 1 79.56 594 ARG A O 1
ATOM 4834 N N . ARG A 1 595 ? -34.5 -19.328 12.523 1 81 595 ARG A N 1
ATOM 4835 C CA . ARG A 1 595 ? -35.312 -19.797 13.641 1 81 595 ARG A CA 1
ATOM 4836 C C . ARG A 1 595 ? -35.125 -18.938 14.875 1 81 595 ARG A C 1
ATOM 4838 O O . ARG A 1 595 ? -36.031 -18.75 15.672 1 81 595 ARG A O 1
ATOM 4845 N N . HIS A 1 596 ? -33.906 -18.375 15 1 80.56 596 HIS A N 1
ATOM 4846 C CA . HIS A 1 596 ? -33.594 -17.531 16.141 1 80.56 596 HIS A CA 1
ATOM 4847 C C . HIS A 1 596 ? -34.25 -16.156 16 1 80.56 596 HIS A C 1
ATOM 4849 O O . HIS A 1 596 ? -34.438 -15.445 17 1 80.56 596 HIS A O 1
ATOM 4855 N N . PHE A 1 597 ? -34.625 -15.828 14.766 1 82.69 597 PHE A N 1
ATOM 4856 C CA . PHE A 1 597 ? -35.188 -14.508 14.508 1 82.69 597 PHE A CA 1
ATOM 4857 C C . PHE A 1 597 ? -36.594 -14.625 13.938 1 82.69 597 PHE A C 1
ATOM 4859 O O . PHE A 1 597 ? -36.969 -13.914 13 1 82.69 597 PHE A O 1
ATOM 4866 N N . ILE A 1 598 ? -37.406 -15.422 14.469 1 81.88 598 ILE A N 1
ATOM 4867 C CA . ILE A 1 598 ? -38.75 -15.711 13.961 1 81.88 598 ILE A CA 1
ATOM 4868 C C . ILE A 1 598 ? -39.625 -14.469 14.086 1 81.88 598 ILE A C 1
ATOM 4870 O O . ILE A 1 598 ? -40.469 -14.211 13.227 1 81.88 598 ILE A O 1
ATOM 4874 N N . ASP A 1 599 ? -39.281 -13.594 15.023 1 88.56 599 ASP A N 1
ATOM 4875 C CA . ASP A 1 599 ? -40.125 -12.43 15.289 1 88.56 599 ASP A CA 1
ATOM 4876 C C . ASP A 1 599 ? -39.719 -11.242 14.414 1 88.56 599 ASP A C 1
ATOM 4878 O O . ASP A 1 599 ? -40.438 -10.234 14.352 1 88.56 599 ASP A O 1
ATOM 4882 N N . TRP A 1 600 ? -38.719 -11.461 13.641 1 87.31 600 TRP A N 1
ATOM 4883 C CA . TRP A 1 600 ? -38.219 -10.352 12.828 1 87.31 600 TRP A CA 1
ATOM 4884 C C . TRP A 1 600 ? -38.75 -10.453 11.398 1 87.31 600 TRP A C 1
ATOM 4886 O O . TRP A 1 600 ? -38.969 -11.555 10.883 1 87.31 600 TRP A O 1
ATOM 4896 N N . SER A 1 601 ? -39.094 -9.289 10.914 1 88.62 601 SER A N 1
ATOM 4897 C CA . SER A 1 601 ? -39.469 -9.25 9.508 1 88.62 601 SER A CA 1
ATOM 4898 C C . SER A 1 601 ? -38.312 -9.602 8.594 1 88.62 601 SER A C 1
ATOM 4900 O O . SER A 1 601 ? -37.156 -9.508 9 1 88.62 601 SER A O 1
ATOM 4902 N N . GLU A 1 602 ? -38.625 -10.086 7.398 1 88.62 602 GLU A N 1
ATOM 4903 C CA . GLU A 1 602 ? -37.594 -10.453 6.426 1 88.62 602 GLU A CA 1
ATOM 4904 C C . GLU A 1 602 ? -36.688 -9.273 6.09 1 88.62 602 GLU A C 1
ATOM 4906 O O . GLU A 1 602 ? -35.5 -9.438 5.875 1 88.62 602 GLU A O 1
ATOM 4911 N N . ILE A 1 603 ? -37.25 -8.141 6.121 1 88.12 603 ILE A N 1
ATOM 4912 C CA . ILE A 1 603 ? -36.5 -6.93 5.785 1 88.12 603 ILE A CA 1
ATOM 4913 C C . ILE A 1 603 ? -35.531 -6.598 6.918 1 88.12 603 ILE A C 1
ATOM 4915 O O . ILE A 1 603 ? -34.375 -6.23 6.664 1 88.12 603 ILE A O 1
ATOM 4919 N N . GLU A 1 604 ? -36 -6.758 8.07 1 89.06 604 GLU A N 1
ATOM 4920 C CA . GLU A 1 604 ? -35.125 -6.473 9.219 1 89.06 604 GLU A CA 1
ATOM 4921 C C . GLU A 1 604 ? -33.969 -7.445 9.289 1 89.06 604 GLU A C 1
ATOM 4923 O O . GLU A 1 604 ? -32.844 -7.051 9.633 1 89.06 604 GLU A O 1
ATOM 4928 N N . LEU A 1 605 ? -34.312 -8.633 8.953 1 89.81 605 LEU A N 1
ATOM 4929 C CA . LEU A 1 605 ? -33.25 -9.648 8.977 1 89.81 605 LEU A CA 1
ATOM 4930 C C . LEU A 1 605 ? -32.219 -9.375 7.898 1 89.81 605 LEU A C 1
ATOM 4932 O O . LEU A 1 605 ? -31 -9.477 8.156 1 89.81 605 LEU A O 1
ATOM 4936 N N . LEU A 1 606 ? -32.656 -9.078 6.738 1 90.25 606 LEU A N 1
ATOM 4937 C CA . LEU A 1 606 ? -31.734 -8.773 5.637 1 90.25 606 LEU A CA 1
ATOM 4938 C C . LEU A 1 606 ? -30.891 -7.555 5.965 1 90.25 606 LEU A C 1
ATOM 4940 O O . LEU A 1 606 ? -29.688 -7.531 5.656 1 90.25 606 LEU A O 1
ATOM 4944 N N . LEU A 1 607 ? -31.438 -6.566 6.594 1 89.5 607 LEU A N 1
ATOM 4945 C CA . LEU A 1 607 ? -30.703 -5.371 6.977 1 89.5 607 LEU A CA 1
ATOM 4946 C C . LEU A 1 607 ? -29.641 -5.699 8.023 1 89.5 607 LEU A C 1
ATOM 4948 O O . LEU A 1 607 ? -28.547 -5.125 8.008 1 89.5 607 LEU A O 1
ATOM 4952 N N . LEU A 1 608 ? -29.969 -6.551 8.867 1 88.38 608 LEU A N 1
ATOM 4953 C CA . LEU A 1 608 ? -29.016 -6.969 9.883 1 88.38 608 LEU A CA 1
ATOM 4954 C C . LEU A 1 608 ? -27.781 -7.613 9.25 1 88.38 608 LEU A C 1
ATOM 4956 O O . LEU A 1 608 ? -26.656 -7.297 9.617 1 88.38 608 LEU A O 1
ATOM 4960 N N . PHE A 1 609 ? -28.047 -8.422 8.305 1 88.5 609 PHE A N 1
ATOM 4961 C CA . PHE A 1 609 ? -26.938 -9.117 7.68 1 88.5 609 PHE A CA 1
ATOM 4962 C C . PHE A 1 609 ? -26.141 -8.18 6.773 1 88.5 609 PHE A C 1
ATOM 4964 O O . PHE A 1 609 ? -24.938 -8.344 6.598 1 88.5 609 PHE A O 1
ATOM 4971 N N . MET A 1 610 ? -26.812 -7.258 6.254 1 89.69 610 MET A N 1
ATOM 4972 C CA . MET A 1 610 ? -26.109 -6.234 5.484 1 89.69 610 MET A CA 1
ATOM 4973 C C . MET A 1 610 ? -25.188 -5.418 6.387 1 89.69 610 MET A C 1
ATOM 4975 O O . MET A 1 610 ? -24.062 -5.105 6.012 1 89.69 610 MET A O 1
ATOM 4979 N N . CYS A 1 611 ? -25.672 -5.078 7.531 1 89.25 611 CYS A N 1
ATOM 4980 C CA . CYS A 1 611 ? -24.859 -4.344 8.492 1 89.25 611 CYS A CA 1
ATOM 4981 C C . CYS A 1 611 ? -23.688 -5.188 8.977 1 89.25 611 CYS A C 1
ATOM 4983 O O . CYS A 1 611 ? -22.578 -4.68 9.148 1 89.25 611 CYS A O 1
ATOM 4985 N N . LEU A 1 612 ? -23.984 -6.445 9.141 1 90.06 612 LEU A N 1
ATOM 4986 C CA . LEU A 1 612 ? -22.906 -7.348 9.539 1 90.06 612 LEU A CA 1
ATOM 4987 C C . LEU A 1 612 ? -21.828 -7.426 8.461 1 90.06 612 LEU A C 1
ATOM 4989 O O . LEU A 1 612 ? -20.641 -7.418 8.773 1 90.06 612 LEU A O 1
ATOM 4993 N N . GLN A 1 613 ? -22.281 -7.551 7.277 1 91.38 613 GLN A N 1
ATOM 4994 C CA . GLN A 1 613 ? -21.344 -7.594 6.148 1 91.38 613 GLN A CA 1
ATOM 4995 C C . GLN A 1 613 ? -20.469 -6.344 6.109 1 91.38 613 GLN A C 1
ATOM 4997 O O . GLN A 1 613 ? -19.266 -6.438 5.914 1 91.38 613 GLN A O 1
ATOM 5002 N N . GLN A 1 614 ? -21.062 -5.223 6.332 1 90.19 614 GLN A N 1
ATOM 5003 C CA . GLN A 1 614 ? -20.312 -3.965 6.32 1 90.19 614 GLN A CA 1
ATOM 5004 C C . GLN A 1 614 ? -19.359 -3.883 7.504 1 90.19 614 GLN A C 1
ATOM 5006 O O . GLN A 1 614 ? -18.25 -3.363 7.375 1 90.19 614 GLN A O 1
ATOM 5011 N N . LEU A 1 615 ? -19.766 -4.324 8.562 1 90.62 615 LEU A N 1
ATOM 5012 C CA . LEU A 1 615 ? -18.922 -4.336 9.742 1 90.62 615 LEU A CA 1
ATOM 5013 C C . LEU A 1 615 ? -17.703 -5.223 9.516 1 90.62 615 LEU A C 1
ATOM 5015 O O . LEU A 1 615 ? -16.578 -4.852 9.883 1 90.62 615 LEU A O 1
ATOM 5019 N N . LEU A 1 616 ? -17.984 -6.371 8.898 1 91.88 616 LEU A N 1
ATOM 5020 C CA . LEU A 1 616 ? -16.875 -7.301 8.664 1 91.88 616 LEU A CA 1
ATOM 5021 C C . LEU A 1 616 ? -15.906 -6.738 7.629 1 91.88 616 LEU A C 1
ATOM 5023 O O . LEU A 1 616 ? -14.695 -6.953 7.73 1 91.88 616 LEU A O 1
ATOM 5027 N N . ILE A 1 617 ? -16.438 -6.082 6.656 1 90.94 617 ILE A N 1
ATOM 5028 C CA . ILE A 1 617 ? -15.57 -5.418 5.684 1 90.94 617 ILE A CA 1
ATOM 5029 C C . ILE A 1 617 ? -14.75 -4.336 6.379 1 90.94 617 ILE A C 1
ATOM 5031 O O . ILE A 1 617 ? -13.555 -4.172 6.09 1 90.94 617 ILE A O 1
ATOM 5035 N N . GLY A 1 618 ? -15.375 -3.604 7.312 1 89.75 618 GLY A N 1
ATOM 5036 C CA . GLY A 1 618 ? -14.672 -2.611 8.102 1 89.75 618 GLY A CA 1
ATOM 5037 C C . GLY A 1 618 ? -13.57 -3.207 8.969 1 89.75 618 GLY A C 1
ATOM 5038 O O . GLY A 1 618 ? -12.461 -2.668 9.031 1 89.75 618 GLY A O 1
ATOM 5039 N N . VAL A 1 619 ? -13.867 -4.297 9.516 1 90.69 619 VAL A N 1
ATOM 5040 C CA . VAL A 1 619 ? -12.883 -4.977 10.352 1 90.69 619 VAL A CA 1
ATOM 5041 C C . VAL A 1 619 ? -11.695 -5.422 9.5 1 90.69 619 VAL A C 1
ATOM 5043 O O . VAL A 1 619 ? -10.539 -5.281 9.906 1 90.69 619 VAL A O 1
ATOM 5046 N N . ARG A 1 620 ? -12.039 -6.004 8.391 1 91.38 620 ARG A N 1
ATOM 5047 C CA . ARG A 1 620 ? -10.977 -6.414 7.469 1 91.38 620 ARG A CA 1
ATOM 5048 C C . ARG A 1 620 ? -10.086 -5.234 7.102 1 91.38 620 ARG A C 1
ATOM 5050 O O . ARG A 1 620 ? -8.859 -5.367 7.059 1 91.38 620 ARG A O 1
ATOM 5057 N N . TYR A 1 621 ? -10.633 -4.117 6.887 1 88.56 621 TYR A N 1
ATOM 5058 C CA . TYR A 1 621 ? -9.883 -2.92 6.531 1 88.56 621 TYR A CA 1
ATOM 5059 C C . TYR A 1 621 ? -8.992 -2.473 7.684 1 88.56 621 TYR A C 1
ATOM 5061 O O . TYR A 1 621 ? -7.828 -2.127 7.477 1 88.56 621 TYR A O 1
ATOM 5069 N N . VAL A 1 622 ? -9.539 -2.504 8.852 1 87.56 622 VAL A N 1
ATOM 5070 C CA . VAL A 1 622 ? -8.789 -2.082 10.031 1 87.56 622 VAL A CA 1
ATOM 5071 C C . VAL A 1 622 ? -7.605 -3.018 10.25 1 87.56 622 VAL A C 1
ATOM 5073 O O . VAL A 1 622 ? -6.504 -2.568 10.578 1 87.56 622 VAL A O 1
ATOM 5076 N N . LEU A 1 623 ? -7.812 -4.281 10.039 1 89.31 623 LEU A N 1
ATOM 5077 C CA . LEU A 1 623 ? -6.727 -5.246 10.188 1 89.31 623 LEU A CA 1
ATOM 5078 C C . LEU A 1 623 ? -5.645 -5.012 9.141 1 89.31 623 LEU A C 1
ATOM 5080 O O . LEU A 1 623 ? -4.453 -5.117 9.438 1 89.31 623 LEU A O 1
ATOM 5084 N N . HIS A 1 624 ? -6.094 -4.641 7.996 1 87.69 624 HIS A N 1
ATOM 5085 C CA . HIS A 1 624 ? -5.164 -4.391 6.898 1 87.69 624 HIS A CA 1
ATOM 5086 C C . HIS A 1 624 ? -4.277 -3.188 7.191 1 87.69 624 HIS A C 1
ATOM 5088 O O . HIS A 1 624 ? -3.074 -3.215 6.914 1 87.69 624 HIS A O 1
ATOM 5094 N N . ILE A 1 625 ? -4.824 -2.168 7.812 1 82.25 625 ILE A N 1
ATOM 5095 C CA . ILE A 1 625 ? -4.059 -0.949 8.047 1 82.25 625 ILE A CA 1
ATOM 5096 C C . ILE A 1 625 ? -3.227 -1.1 9.32 1 82.25 625 ILE A C 1
ATOM 5098 O O . ILE A 1 625 ? -2.162 -0.489 9.445 1 82.25 625 ILE A O 1
ATOM 5102 N N . SER A 1 626 ? -3.693 -1.911 10.258 1 83.88 626 SER A N 1
ATOM 5103 C CA . SER A 1 626 ? -3.049 -2.027 11.562 1 83.88 626 SER A CA 1
ATOM 5104 C C . SER A 1 626 ? -1.83 -2.941 11.5 1 83.88 626 SER A C 1
ATOM 5106 O O . SER A 1 626 ? -0.886 -2.783 12.273 1 83.88 626 SER A O 1
ATOM 5108 N N . ILE A 1 627 ? -1.865 -3.898 10.617 1 87.44 627 ILE A N 1
ATOM 5109 C CA . ILE A 1 627 ? -0.765 -4.852 10.531 1 87.44 627 ILE A CA 1
ATOM 5110 C C . ILE A 1 627 ? 0.182 -4.449 9.406 1 87.44 627 ILE A C 1
ATOM 5112 O O . ILE A 1 627 ? -0.224 -4.371 8.242 1 87.44 627 ILE A O 1
ATOM 5116 N N . SER A 1 628 ? 1.399 -4.207 9.836 1 85.38 628 SER A N 1
ATOM 5117 C CA . SER A 1 628 ? 2.395 -3.812 8.836 1 85.38 628 SER A CA 1
ATOM 5118 C C . SER A 1 628 ? 2.836 -5.004 8 1 85.38 628 SER A C 1
ATOM 5120 O O . SER A 1 628 ? 2.92 -6.129 8.5 1 85.38 628 SER A O 1
ATOM 5122 N N . ASP A 1 629 ? 3.186 -4.762 6.758 1 87.12 629 ASP A N 1
ATOM 5123 C CA . ASP A 1 629 ? 3.627 -5.805 5.832 1 87.12 629 ASP A CA 1
ATOM 5124 C C . ASP A 1 629 ? 5.016 -6.32 6.207 1 87.12 629 ASP A C 1
ATOM 5126 O O . ASP A 1 629 ? 5.359 -7.465 5.91 1 87.12 629 ASP A O 1
ATOM 5130 N N . LYS A 1 630 ? 5.793 -5.43 6.84 1 89.5 630 LYS A N 1
ATOM 5131 C CA . LYS A 1 630 ? 7.145 -5.801 7.25 1 89.5 630 LYS A CA 1
ATOM 5132 C C . LYS A 1 630 ? 7.266 -5.832 8.773 1 89.5 630 LYS A C 1
ATOM 5134 O O . LYS A 1 630 ? 6.809 -4.914 9.453 1 89.5 630 LYS A O 1
ATOM 5139 N N . PRO A 1 631 ? 7.828 -6.93 9.234 1 89.06 631 PRO A N 1
ATOM 5140 C CA . PRO A 1 631 ? 8.062 -6.949 10.68 1 89.06 631 PRO A CA 1
ATOM 5141 C C . PRO A 1 631 ? 9.008 -5.848 11.141 1 89.06 631 PRO A C 1
ATOM 5143 O O . PRO A 1 631 ? 9.766 -5.305 10.344 1 89.06 631 PRO A O 1
ATOM 5146 N N . GLU A 1 632 ? 8.992 -5.52 12.375 1 82.94 632 GLU A N 1
ATOM 5147 C CA . GLU A 1 632 ? 9.734 -4.395 12.93 1 82.94 632 GLU A CA 1
ATOM 5148 C C . GLU A 1 632 ? 11.242 -4.59 12.758 1 82.94 632 GLU A C 1
ATOM 5150 O O . GLU A 1 632 ? 11.961 -3.65 12.414 1 82.94 632 GLU A O 1
ATOM 5155 N N . TRP A 1 633 ? 11.672 -5.793 12.945 1 84.69 633 TRP A N 1
ATOM 5156 C CA . TRP A 1 633 ? 13.109 -6.02 12.867 1 84.69 633 TRP A CA 1
ATOM 5157 C C . TRP A 1 633 ? 13.617 -5.855 11.438 1 84.69 633 TRP A C 1
ATOM 5159 O O . TRP A 1 633 ? 14.734 -5.387 11.219 1 84.69 633 TRP A O 1
ATOM 5169 N N . VAL A 1 634 ? 12.773 -6.25 10.523 1 86.88 634 VAL A N 1
ATOM 5170 C CA . VAL A 1 634 ? 13.148 -6.086 9.117 1 86.88 634 VAL A CA 1
ATOM 5171 C C . VAL A 1 634 ? 13.156 -4.602 8.758 1 86.88 634 VAL A C 1
ATOM 5173 O O . VAL A 1 634 ? 14.047 -4.137 8.047 1 86.88 634 VAL A O 1
ATOM 5176 N N . ARG A 1 635 ? 12.219 -3.84 9.305 1 84.75 635 ARG A N 1
ATOM 5177 C CA . ARG A 1 635 ? 12.156 -2.408 9.031 1 84.75 635 ARG A CA 1
ATOM 5178 C C . ARG A 1 635 ? 13.367 -1.685 9.609 1 84.75 635 ARG A C 1
ATOM 5180 O O . ARG A 1 635 ? 13.93 -0.792 8.977 1 84.75 635 ARG A O 1
ATOM 5187 N N . VAL A 1 636 ? 13.773 -2.088 10.742 1 80.12 636 VAL A N 1
ATOM 5188 C CA . VAL A 1 636 ? 14.938 -1.488 11.391 1 80.12 636 VAL A CA 1
ATOM 5189 C C . VAL A 1 636 ? 16.203 -1.835 10.609 1 80.12 636 VAL A C 1
ATOM 5191 O O . VAL A 1 636 ? 17.062 -0.978 10.391 1 80.12 636 VAL A O 1
ATOM 5194 N N . ALA A 1 637 ? 16.203 -3.076 10.188 1 82.12 637 ALA A N 1
ATOM 5195 C CA . ALA A 1 637 ? 17.375 -3.506 9.438 1 82.12 637 ALA A CA 1
ATOM 5196 C C . ALA A 1 637 ? 17.484 -2.77 8.102 1 82.12 637 ALA A C 1
ATOM 5198 O O . ALA A 1 637 ? 18.578 -2.389 7.68 1 82.12 637 ALA A O 1
ATOM 5199 N N . LEU A 1 638 ? 16.422 -2.6 7.488 1 81.69 638 LEU A N 1
ATOM 5200 C CA . LEU A 1 638 ? 16.406 -1.887 6.215 1 81.69 638 LEU A CA 1
ATOM 5201 C C . LEU A 1 638 ? 16.75 -0.413 6.414 1 81.69 638 LEU A C 1
ATOM 5203 O O . LEU A 1 638 ? 17.438 0.185 5.59 1 81.69 638 LEU A O 1
ATOM 5207 N N . ALA A 1 639 ? 16.234 0.144 7.5 1 77.5 639 ALA A N 1
ATOM 5208 C CA . ALA A 1 639 ? 16.531 1.541 7.805 1 77.5 639 ALA A CA 1
ATOM 5209 C C . ALA A 1 639 ? 18.016 1.731 8.102 1 77.5 639 ALA A C 1
ATOM 5211 O O . ALA A 1 639 ? 18.609 2.742 7.719 1 77.5 639 ALA A O 1
ATOM 5212 N N . LYS A 1 640 ? 18.531 0.804 8.773 1 77.5 640 LYS A N 1
ATOM 5213 C CA . LYS A 1 640 ? 19.969 0.841 9.055 1 77.5 640 LYS A CA 1
ATOM 5214 C C . LYS A 1 640 ? 20.781 0.771 7.766 1 77.5 640 LYS A C 1
ATOM 5216 O O . LYS A 1 640 ? 21.75 1.521 7.594 1 77.5 640 LYS A O 1
ATOM 5221 N N . LYS A 1 641 ? 20.344 -0.103 6.969 1 75.88 641 LYS A N 1
ATOM 5222 C CA . LYS A 1 641 ? 21.031 -0.251 5.688 1 75.88 641 LYS A CA 1
ATOM 5223 C C . LYS A 1 641 ? 20.938 1.029 4.863 1 75.88 641 LYS A C 1
ATOM 5225 O O . LYS A 1 641 ? 21.922 1.453 4.254 1 75.88 641 LYS A O 1
ATOM 5230 N N . ASN A 1 642 ? 19.828 1.59 4.855 1 74.81 642 ASN A N 1
ATOM 5231 C CA . ASN A 1 642 ? 19.641 2.83 4.109 1 74.81 642 ASN A CA 1
ATOM 5232 C C . ASN A 1 642 ? 20.453 3.973 4.707 1 74.81 642 ASN A C 1
ATOM 5234 O O . ASN A 1 642 ? 20.984 4.816 3.977 1 74.81 642 ASN A O 1
ATOM 5238 N N . TYR A 1 643 ? 20.5 3.988 6.02 1 71.25 643 TYR A N 1
ATOM 5239 C CA . TYR A 1 643 ? 21.297 5.004 6.699 1 71.25 643 TYR A CA 1
ATOM 5240 C C . TYR A 1 643 ? 22.781 4.855 6.359 1 71.25 643 TYR A C 1
ATOM 5242 O O . TYR A 1 643 ? 23.469 5.844 6.098 1 71.25 643 TYR A O 1
ATOM 5250 N N . GLN A 1 644 ? 23.219 3.658 6.32 1 71.31 644 GLN A N 1
ATOM 5251 C CA . GLN A 1 644 ? 24.625 3.393 5.996 1 71.31 644 GLN A CA 1
ATOM 5252 C C . GLN A 1 644 ? 24.922 3.756 4.547 1 71.31 644 GLN A C 1
ATOM 5254 O O . GLN A 1 644 ? 26 4.273 4.25 1 71.31 644 GLN A O 1
ATOM 5259 N N . LEU A 1 645 ? 23.969 3.492 3.738 1 70.75 645 LEU A N 1
ATOM 5260 C CA . LEU A 1 645 ? 24.141 3.836 2.33 1 70.75 645 LEU A CA 1
ATOM 5261 C C . LEU A 1 645 ? 24.219 5.348 2.143 1 70.75 645 LEU A C 1
ATOM 5263 O O . LEU A 1 645 ? 25.031 5.84 1.358 1 70.75 645 LEU A O 1
ATOM 5267 N N . LYS A 1 646 ? 23.391 6.012 2.873 1 68.69 646 LYS A N 1
ATOM 5268 C CA . LYS A 1 646 ? 23.406 7.469 2.789 1 68.69 646 LYS A CA 1
ATOM 5269 C C . LYS A 1 646 ? 24.688 8.047 3.357 1 68.69 646 LYS A C 1
ATOM 5271 O O . LYS A 1 646 ? 25.234 9.016 2.822 1 68.69 646 LYS A O 1
ATOM 5276 N N . GLN A 1 647 ? 25.188 7.453 4.402 1 66.44 647 GLN A N 1
ATOM 5277 C CA . GLN A 1 647 ? 26.438 7.906 4.996 1 66.44 647 GLN A CA 1
ATOM 5278 C C . GLN A 1 647 ? 27.625 7.652 4.059 1 66.44 647 GLN A C 1
ATOM 5280 O O . GLN A 1 647 ? 28.531 8.477 3.961 1 66.44 647 GLN A O 1
ATOM 5285 N N . ALA A 1 648 ? 27.547 6.531 3.418 1 64.44 648 ALA A N 1
ATOM 5286 C CA . ALA A 1 648 ? 28.609 6.191 2.48 1 64.44 648 ALA A CA 1
ATOM 5287 C C . ALA A 1 648 ? 28.625 7.152 1.294 1 64.44 648 ALA A C 1
ATOM 5289 O O . ALA A 1 648 ? 29.688 7.562 0.83 1 64.44 648 ALA A O 1
ATOM 5290 N N . MET A 1 649 ? 27.5 7.5 0.914 1 64.75 649 MET A N 1
ATOM 5291 C CA . MET A 1 649 ? 27.391 8.445 -0.193 1 64.75 649 MET A CA 1
ATOM 5292 C C . MET A 1 649 ? 27.875 9.828 0.227 1 64.75 649 MET A C 1
ATOM 5294 O O . MET A 1 649 ? 28.547 10.516 -0.545 1 64.75 649 MET A O 1
ATOM 5298 N N . LYS A 1 650 ? 27.516 10.195 1.438 1 62.28 650 LYS A N 1
ATOM 5299 C CA . LYS A 1 650 ? 27.969 11.477 1.965 1 62.28 650 LYS A CA 1
ATOM 5300 C C . LYS A 1 650 ? 29.484 11.523 2.111 1 62.28 650 LYS A C 1
ATOM 5302 O O . LYS A 1 650 ? 30.109 12.547 1.844 1 62.28 650 LYS A O 1
ATOM 5307 N N . PHE A 1 651 ? 29.953 10.422 2.52 1 62.56 651 PHE A N 1
ATOM 5308 C CA . PHE A 1 651 ? 31.391 10.336 2.678 1 62.56 651 PHE A CA 1
ATOM 5309 C C . PHE A 1 651 ? 32.094 10.461 1.329 1 62.56 651 PHE A C 1
ATOM 5311 O O . PHE A 1 651 ? 33.094 11.164 1.206 1 62.56 651 PHE A O 1
ATOM 5318 N N . GLU A 1 652 ? 31.562 9.805 0.431 1 62.56 652 GLU A N 1
ATOM 5319 C CA . GLU A 1 652 ? 32.156 9.891 -0.905 1 62.56 652 GLU A CA 1
ATOM 5320 C C . GLU A 1 652 ? 32.062 11.32 -1.447 1 62.56 652 GLU A C 1
ATOM 5322 O O . GLU A 1 652 ? 33.031 11.82 -2.018 1 62.56 652 GLU A O 1
ATOM 5327 N N . ARG A 1 653 ? 31 11.891 -1.123 1 60.16 653 ARG A N 1
ATOM 5328 C CA . ARG A 1 653 ? 30.797 13.25 -1.604 1 60.16 653 ARG A CA 1
ATOM 5329 C C . ARG A 1 653 ? 31.688 14.234 -0.839 1 60.16 653 ARG A C 1
ATOM 5331 O O . ARG A 1 653 ? 32.219 15.188 -1.419 1 60.16 653 ARG A O 1
ATOM 5338 N N . SER A 1 654 ? 31.734 13.969 0.425 1 61.16 654 SER A N 1
ATOM 5339 C CA . SER A 1 654 ? 32.562 14.828 1.254 1 61.16 654 SER A CA 1
ATOM 5340 C C . SER A 1 654 ? 34.031 14.742 0.825 1 61.16 654 SER A C 1
ATOM 5342 O O . SER A 1 654 ? 34.75 15.75 0.817 1 61.16 654 SER A O 1
ATOM 5344 N N . GLN A 1 655 ? 34.438 13.555 0.552 1 59.81 655 GLN A N 1
ATOM 5345 C CA . GLN A 1 655 ? 35.812 13.398 0.087 1 59.81 655 GLN A CA 1
ATOM 5346 C C . GLN A 1 655 ? 36.031 14.141 -1.229 1 59.81 655 GLN A C 1
ATOM 5348 O O . GLN A 1 655 ? 37.094 14.758 -1.432 1 59.81 655 GLN A O 1
ATOM 5353 N N . MET A 1 656 ? 35 14.117 -1.907 1 60.22 656 MET A N 1
ATOM 5354 C CA . MET A 1 656 ? 35.094 14.836 -3.174 1 60.22 656 MET A CA 1
ATOM 5355 C C . MET A 1 656 ? 35.062 16.344 -2.947 1 60.22 656 MET A C 1
ATOM 5357 O O . MET A 1 656 ? 35.812 17.078 -3.6 1 60.22 656 MET A O 1
ATOM 5361 N N . SER A 1 657 ? 34.281 16.75 -1.969 1 58.56 657 SER A N 1
ATOM 5362 C CA . SER A 1 657 ? 34.125 18.172 -1.642 1 58.56 657 SER A CA 1
ATOM 5363 C C . SER A 1 657 ? 35.406 18.703 -0.967 1 58.56 657 SER A C 1
ATOM 5365 O O . SER A 1 657 ? 35.844 19.828 -1.239 1 58.56 657 SER A O 1
ATOM 5367 N N . LYS A 1 658 ? 35.906 17.984 -0.003 1 58.44 658 LYS A N 1
ATOM 5368 C CA . LYS A 1 658 ? 37.156 18.391 0.652 1 58.44 658 LYS A CA 1
ATOM 5369 C C . LYS A 1 658 ? 38.281 18.578 -0.365 1 58.44 658 LYS A C 1
ATOM 5371 O O . LYS A 1 658 ? 39.062 19.516 -0.251 1 58.44 658 LYS A O 1
ATOM 5376 N N . LYS A 1 659 ? 38.25 17.766 -1.23 1 56.81 659 LYS A N 1
ATOM 5377 C CA . LYS A 1 659 ? 39.281 17.922 -2.258 1 56.81 659 LYS A CA 1
ATOM 5378 C C . LYS A 1 659 ? 39.094 19.219 -3.039 1 56.81 659 LYS A C 1
ATOM 5380 O O . LYS A 1 659 ? 40.062 19.906 -3.342 1 56.81 659 LYS A O 1
ATOM 5385 N N . ILE A 1 660 ? 37.938 19.562 -3.119 1 55.12 660 ILE A N 1
ATOM 5386 C CA . ILE A 1 660 ? 37.656 20.766 -3.893 1 55.12 660 ILE A CA 1
ATOM 5387 C C . ILE A 1 660 ? 37.844 22 -3.021 1 55.12 660 ILE A C 1
ATOM 5389 O O . ILE A 1 660 ? 38.406 23.016 -3.479 1 55.12 660 ILE A O 1
ATOM 5393 N N . LEU A 1 661 ? 37.312 21.906 -1.807 1 55.94 661 LEU A N 1
ATOM 5394 C CA . LEU A 1 661 ? 37.5 23.016 -0.88 1 55.94 661 LEU A CA 1
ATOM 5395 C C . LEU A 1 661 ? 39 23.281 -0.644 1 55.94 661 LEU A C 1
ATOM 5397 O O . LEU A 1 661 ? 39.438 24.422 -0.548 1 55.94 661 LEU A O 1
ATOM 5401 N N . GLN A 1 662 ? 39.781 22.312 -0.457 1 56.12 662 GLN A N 1
ATOM 5402 C CA . GLN A 1 662 ? 41.219 22.469 -0.338 1 56.12 662 GLN A CA 1
ATOM 5403 C C . GLN A 1 662 ? 41.812 23.125 -1.582 1 56.12 662 GLN A C 1
ATOM 5405 O O . GLN A 1 662 ? 42.688 23.984 -1.48 1 56.12 662 GLN A O 1
ATOM 5410 N N . ARG A 1 663 ? 41.219 22.844 -2.594 1 54.53 663 ARG A N 1
ATOM 5411 C CA . ARG A 1 663 ? 41.688 23.469 -3.828 1 54.53 663 ARG A CA 1
ATOM 5412 C C . ARG A 1 663 ? 41.281 24.938 -3.871 1 54.53 663 ARG A C 1
ATOM 5414 O O . ARG A 1 663 ? 42.062 25.781 -4.336 1 54.53 663 ARG A O 1
ATOM 5421 N N . TYR A 1 664 ? 40.125 25.156 -3.434 1 52.12 664 TYR A N 1
ATOM 5422 C CA . TYR A 1 664 ? 39.625 26.531 -3.402 1 52.12 664 TYR A CA 1
ATOM 5423 C C . TYR A 1 664 ? 40.406 27.359 -2.381 1 52.12 664 TYR A C 1
ATOM 5425 O O . TYR A 1 664 ? 40.75 28.516 -2.641 1 52.12 664 TYR A O 1
ATOM 5433 N N . ARG A 1 665 ? 40.5 26.875 -1.169 1 51.38 665 ARG A N 1
ATOM 5434 C CA . ARG A 1 665 ? 41.312 27.562 -0.172 1 51.38 665 ARG A CA 1
ATOM 5435 C C . ARG A 1 665 ? 42.75 27.812 -0.698 1 51.38 665 ARG A C 1
ATOM 5437 O O . ARG A 1 665 ? 43.344 28.844 -0.409 1 51.38 665 ARG A O 1
ATOM 5444 N N . THR A 1 666 ? 43.219 26.812 -1.312 1 50.75 666 THR A N 1
ATOM 5445 C CA . THR A 1 666 ? 44.531 27 -1.866 1 50.75 666 THR A CA 1
ATOM 5446 C C . THR A 1 666 ? 44.531 28.109 -2.92 1 50.75 666 THR A C 1
ATOM 5448 O O . THR A 1 666 ? 45.531 28.844 -3.053 1 50.75 666 THR A O 1
ATOM 5451 N N . VAL A 1 667 ? 43.5 28.094 -3.574 1 48.03 667 VAL A N 1
ATOM 5452 C CA . VAL A 1 667 ? 43.469 29.078 -4.656 1 48.03 667 VAL A CA 1
ATOM 5453 C C . VAL A 1 667 ? 43.125 30.453 -4.102 1 48.03 667 VAL A C 1
ATOM 5455 O O . VAL A 1 667 ? 43.688 31.453 -4.496 1 48.03 667 VAL A O 1
ATOM 5458 N N . HIS A 1 668 ? 42.125 30.5 -3.314 1 43.75 668 HIS A N 1
ATOM 5459 C CA . HIS A 1 668 ? 41.656 31.812 -2.869 1 43.75 668 HIS A CA 1
ATOM 5460 C C . HIS A 1 668 ? 42.188 32.125 -1.478 1 43.75 668 HIS A C 1
ATOM 5462 O O . HIS A 1 668 ? 41.938 33.219 -0.943 1 43.75 668 HIS A O 1
ATOM 5468 N N . GLY A 1 669 ? 42.781 31.25 -0.732 1 42.41 669 GLY A N 1
ATOM 5469 C CA . GLY A 1 669 ? 43.406 31.547 0.532 1 42.41 669 GLY A CA 1
ATOM 5470 C C . GLY A 1 669 ? 44.656 32.438 0.373 1 42.41 669 GLY A C 1
ATOM 5471 O O . GLY A 1 669 ? 45.312 32.375 -0.662 1 42.41 669 GLY A O 1
ATOM 5472 N N . THR A 1 670 ? 44.656 33.594 1.013 1 39.47 670 THR A N 1
ATOM 5473 C CA . THR A 1 670 ? 45.75 34.531 1.144 1 39.47 670 THR A CA 1
ATOM 5474 C C . THR A 1 670 ? 47.062 33.781 1.423 1 39.47 670 THR A C 1
ATOM 5476 O O . THR A 1 670 ? 47.062 32.781 2.141 1 39.47 670 THR A O 1
ATOM 5479 N N . PRO A 1 671 ? 48.156 34.062 0.682 1 36 671 PRO A N 1
ATOM 5480 C CA . PRO A 1 671 ? 49.531 33.625 0.942 1 36 671 PRO A CA 1
ATOM 5481 C C . PRO A 1 671 ? 49.938 33.781 2.412 1 36 671 PRO A C 1
ATOM 5483 O O . PRO A 1 671 ? 49.406 34.625 3.119 1 36 671 PRO A O 1
ATOM 5486 N N . ASN A 1 672 ? 50.406 32.75 3.016 1 32.59 672 ASN A N 1
ATOM 5487 C CA . ASN A 1 672 ? 51.094 32.812 4.305 1 32.59 672 ASN A CA 1
ATOM 5488 C C . ASN A 1 672 ? 52.031 34 4.375 1 32.59 672 ASN A C 1
ATOM 5490 O O . ASN A 1 672 ? 52.969 34.094 3.57 1 32.59 672 ASN A O 1
ATOM 5494 N N . LYS A 1 673 ? 51.688 35.094 5.031 1 33.81 673 LYS A N 1
ATOM 5495 C CA . LYS A 1 673 ? 52.594 36.125 5.531 1 33.81 673 LYS A CA 1
ATOM 5496 C C . LYS A 1 673 ? 53.688 35.469 6.418 1 33.81 673 LYS A C 1
ATOM 5498 O O . LYS A 1 673 ? 54.438 36.188 7.09 1 33.81 673 LYS A O 1
ATOM 5503 N N . GLY A 1 674 ? 53.938 34.25 6.547 1 26.03 674 GLY A N 1
ATOM 5504 C CA . GLY A 1 674 ? 55.125 33.938 7.34 1 26.03 674 GLY A CA 1
ATOM 5505 C C . GLY A 1 674 ? 56.406 34.344 6.656 1 26.03 674 GLY A C 1
ATOM 5506 O O . GLY A 1 674 ? 57.5 34.156 7.211 1 26.03 674 GLY A O 1
ATOM 5507 N N . LYS A 1 675 ? 56.656 34.719 5.445 1 31.23 675 LYS A N 1
ATOM 5508 C CA . LYS A 1 675 ? 58.062 35.062 5.312 1 31.23 675 LYS A CA 1
ATOM 5509 C C . LYS A 1 675 ? 58.312 36.5 5.777 1 31.23 675 LYS A C 1
ATOM 5511 O O . LYS A 1 675 ? 59.469 37 5.715 1 31.23 675 LYS A O 1
ATOM 5516 N N . LEU A 1 676 ? 57.469 37.375 5.957 1 24.47 676 LEU A N 1
ATOM 5517 C CA . LEU A 1 676 ? 58.094 38.625 6.434 1 24.47 676 LEU A CA 1
ATOM 5518 C C . LEU A 1 676 ? 58.312 38.562 7.941 1 24.47 676 LEU A C 1
ATOM 5520 O O . LEU A 1 676 ? 58.906 39.5 8.516 1 24.47 676 LEU A O 1
ATOM 5524 N N . ILE A 1 677 ? 57.719 37.719 8.812 1 22.84 677 ILE A N 1
ATOM 5525 C CA . ILE A 1 677 ? 58.281 37.875 10.141 1 22.84 677 ILE A CA 1
ATOM 5526 C C . ILE A 1 677 ? 59.562 37.062 10.242 1 22.84 677 ILE A C 1
ATOM 5528 O O . ILE A 1 677 ? 60.125 36.906 11.328 1 22.84 677 ILE A O 1
ATOM 5532 N N . SER A 1 678 ? 60.281 36.625 9.055 1 21.06 678 SER A N 1
ATOM 5533 C CA . SER A 1 678 ? 61.719 36.781 9.102 1 21.06 678 SER A CA 1
ATOM 5534 C C . SER A 1 678 ? 62.125 38.125 8.555 1 21.06 678 SER A C 1
ATOM 5536 O O . SER A 1 678 ? 61.531 38.625 7.605 1 21.06 678 SER A O 1
ATOM 5538 N N . MET B 1 1 ? 63.5 58.906 3.705 1 21.69 1 MET B N 1
ATOM 5539 C CA . MET B 1 1 ? 62.219 59.5 4.023 1 21.69 1 MET B CA 1
ATOM 5540 C C . MET B 1 1 ? 61.094 58.719 3.387 1 21.69 1 MET B C 1
ATOM 5542 O O . MET B 1 1 ? 60.531 59.125 2.373 1 21.69 1 MET B O 1
ATOM 5546 N N . GLY B 1 2 ? 61.156 57.469 3.057 1 23.8 2 GLY B N 1
ATOM 5547 C CA . GLY B 1 2 ? 60.438 56.5 2.25 1 23.8 2 GLY B CA 1
ATOM 5548 C C . GLY B 1 2 ? 58.969 56.406 2.592 1 23.8 2 GLY B C 1
ATOM 5549 O O . GLY B 1 2 ? 58.562 56.844 3.664 1 23.8 2 GLY B O 1
ATOM 5550 N N . TYR B 1 3 ? 58.062 56.188 1.499 1 22.03 3 TYR B N 1
ATOM 5551 C CA . TYR B 1 3 ? 56.625 56.219 1.303 1 22.03 3 TYR B CA 1
ATOM 5552 C C . TYR B 1 3 ? 55.906 55.25 2.268 1 22.03 3 TYR B C 1
ATOM 5554 O O . TYR B 1 3 ? 56 54.031 2.117 1 22.03 3 TYR B O 1
ATOM 5562 N N . THR B 1 4 ? 55.938 55.375 3.613 1 23.5 4 THR B N 1
ATOM 5563 C CA . THR B 1 4 ? 55.094 54.781 4.668 1 23.5 4 THR B CA 1
ATOM 5564 C C . THR B 1 4 ? 53.625 54.875 4.312 1 23.5 4 THR B C 1
ATOM 5566 O O . THR B 1 4 ? 52.906 55.75 4.773 1 23.5 4 THR B O 1
ATOM 5569 N N . SER B 1 5 ? 53.375 54.938 2.973 1 25.8 5 SER B N 1
ATOM 5570 C CA . SER B 1 5 ? 51.969 55.188 2.654 1 25.8 5 SER B CA 1
ATOM 5571 C C . SER B 1 5 ? 51.031 54.281 3.449 1 25.8 5 SER B C 1
ATOM 5573 O O . SER B 1 5 ? 51.281 53.062 3.543 1 25.8 5 SER B O 1
ATOM 5575 N N . GLY B 1 6 ? 50.375 54.75 4.508 1 24.98 6 GLY B N 1
ATOM 5576 C CA . GLY B 1 6 ? 49.469 54.25 5.516 1 24.98 6 GLY B CA 1
ATOM 5577 C C . GLY B 1 6 ? 48.312 53.469 4.93 1 24.98 6 GLY B C 1
ATOM 5578 O O . GLY B 1 6 ? 47.562 54 4.102 1 24.98 6 GLY B O 1
ATOM 5579 N N . MET B 1 7 ? 48.5 52.281 4.477 1 27.47 7 MET B N 1
ATOM 5580 C CA . MET B 1 7 ? 47.344 51.5 4.082 1 27.47 7 MET B CA 1
ATOM 5581 C C . MET B 1 7 ? 46.188 51.719 5.027 1 27.47 7 MET B C 1
ATOM 5583 O O . MET B 1 7 ? 46.25 51.375 6.203 1 27.47 7 MET B O 1
ATOM 5587 N N . LYS B 1 8 ? 45.5 52.875 5 1 30.17 8 LYS B N 1
ATOM 5588 C CA . LYS B 1 8 ? 44.219 53.188 5.609 1 30.17 8 LYS B CA 1
ATOM 5589 C C . LYS B 1 8 ? 43.281 52 5.594 1 30.17 8 LYS B C 1
ATOM 5591 O O . LYS B 1 8 ? 42.938 51.469 4.527 1 30.17 8 LYS B O 1
ATOM 5596 N N . LEU B 1 9 ? 43.344 51.219 6.574 1 29.66 9 LEU B N 1
ATOM 5597 C CA . LEU B 1 9 ? 42.312 50.281 6.953 1 29.66 9 LEU B CA 1
ATOM 5598 C C . LEU B 1 9 ? 40.938 50.875 6.719 1 29.66 9 LEU B C 1
ATOM 5600 O O . LEU B 1 9 ? 40.531 51.812 7.402 1 29.66 9 LEU B O 1
ATOM 5604 N N . THR B 1 10 ? 40.531 51.312 5.543 1 30.48 10 THR B N 1
ATOM 5605 C CA . THR B 1 10 ? 39.219 51.781 5.184 1 30.48 10 THR B CA 1
ATOM 5606 C C . THR B 1 10 ? 38.156 51.188 6.109 1 30.48 10 THR B C 1
ATOM 5608 O O . THR B 1 10 ? 38.25 50.031 6.492 1 30.48 10 THR B O 1
ATOM 5611 N N . ASP B 1 11 ? 37.438 52 6.973 1 31.42 11 ASP B N 1
ATOM 5612 C CA . ASP B 1 11 ? 36.281 51.875 7.84 1 31.42 11 ASP B CA 1
ATOM 5613 C C . ASP B 1 11 ? 35.25 50.906 7.254 1 31.42 11 ASP B C 1
ATOM 5615 O O . ASP B 1 11 ? 34.406 51.281 6.43 1 31.42 11 ASP B O 1
ATOM 5619 N N . GLU B 1 12 ? 35.562 49.969 6.535 1 35.41 12 GLU B N 1
ATOM 5620 C CA . GLU B 1 12 ? 34.531 49 6.16 1 35.41 12 GLU B CA 1
ATOM 5621 C C . GLU B 1 12 ? 33.5 48.844 7.262 1 35.41 12 GLU B C 1
ATOM 5623 O O . GLU B 1 12 ? 33.812 48.344 8.344 1 35.41 12 GLU B O 1
ATOM 5628 N N . GLU B 1 13 ? 32.594 49.844 7.629 1 38.62 13 GLU B N 1
ATOM 5629 C CA . GLU B 1 13 ? 31.391 49.812 8.461 1 38.62 13 GLU B CA 1
ATOM 5630 C C . GLU B 1 13 ? 30.859 48.406 8.641 1 38.62 13 GLU B C 1
ATOM 5632 O O . GLU B 1 13 ? 30.594 47.688 7.656 1 38.62 13 GLU B O 1
ATOM 5637 N N . THR B 1 14 ? 31.234 47.594 9.523 1 48.06 14 THR B N 1
ATOM 5638 C CA . THR B 1 14 ? 30.922 46.25 10.016 1 48.06 14 THR B CA 1
ATOM 5639 C C . THR B 1 14 ? 29.422 45.969 9.906 1 48.06 14 THR B C 1
ATOM 5641 O O . THR B 1 14 ? 28.641 46.438 10.734 1 48.06 14 THR B O 1
ATOM 5644 N N . GLN B 1 15 ? 28.781 46.062 8.852 1 64.19 15 GLN B N 1
ATOM 5645 C CA . GLN B 1 15 ? 27.375 45.719 8.609 1 64.19 15 GLN B CA 1
ATOM 5646 C C . GLN B 1 15 ? 26.984 44.438 9.312 1 64.19 15 GLN B C 1
ATOM 5648 O O . GLN B 1 15 ? 27.641 43.406 9.117 1 64.19 15 GLN B O 1
ATOM 5653 N N . LEU B 1 16 ? 26.25 44.531 10.422 1 81.38 16 LEU B N 1
ATOM 5654 C CA . LEU B 1 16 ? 25.703 43.406 11.172 1 81.38 16 LEU B CA 1
ATOM 5655 C C . LEU B 1 16 ? 24.953 42.469 10.25 1 81.38 16 LEU B C 1
ATOM 5657 O O . LEU B 1 16 ? 24.297 42.906 9.297 1 81.38 16 LEU B O 1
ATOM 5661 N N . PRO B 1 17 ? 25.234 41.219 10.375 1 87.69 17 PRO B N 1
ATOM 5662 C CA . PRO B 1 17 ? 24.562 40.219 9.539 1 87.69 17 PRO B CA 1
ATOM 5663 C C . PRO B 1 17 ? 23.031 40.281 9.648 1 87.69 17 PRO B C 1
ATOM 5665 O O . PRO B 1 17 ? 22.516 40.875 10.602 1 87.69 17 PRO B O 1
ATOM 5668 N N . PRO B 1 18 ? 22.406 39.875 8.617 1 89.44 18 PRO B N 1
ATOM 5669 C CA . PRO B 1 18 ? 20.953 39.875 8.648 1 89.44 18 PRO B CA 1
ATOM 5670 C C . PRO B 1 18 ? 20.375 38.969 9.711 1 89.44 18 PRO B C 1
ATOM 5672 O O . PRO B 1 18 ? 21.047 38.031 10.156 1 89.44 18 PRO B O 1
ATOM 5675 N N . THR B 1 19 ? 19.156 39.281 10.234 1 93.75 19 THR B N 1
ATOM 5676 C CA . THR B 1 19 ? 18.453 38.469 11.227 1 93.75 19 THR B CA 1
ATOM 5677 C C . THR B 1 19 ? 17.562 37.438 10.539 1 93.75 19 THR B C 1
ATOM 5679 O O . THR B 1 19 ? 16.734 37.812 9.688 1 93.75 19 THR B O 1
ATOM 5682 N N . TYR B 1 20 ? 17.734 36.188 10.875 1 94.56 20 TYR B N 1
ATOM 5683 C CA . TYR B 1 20 ? 16.891 35.156 10.305 1 94.56 20 TYR B CA 1
ATOM 5684 C C . TYR B 1 20 ? 15.852 34.656 11.312 1 94.56 20 TYR B C 1
ATOM 5686 O O . TYR B 1 20 ? 14.68 34.5 10.977 1 94.56 20 TYR B O 1
ATOM 5694 N N . VAL B 1 21 ? 16.266 34.469 12.508 1 96.25 21 VAL B N 1
ATOM 5695 C CA . VAL B 1 21 ? 15.398 33.969 13.555 1 96.25 21 VAL B CA 1
ATOM 5696 C C . VAL B 1 21 ? 15.539 34.812 14.812 1 96.25 21 VAL B C 1
ATOM 5698 O O . VAL B 1 21 ? 16.625 35.344 15.102 1 96.25 21 VAL B O 1
ATOM 5701 N N . VAL B 1 22 ? 14.477 35 15.492 1 96 22 VAL B N 1
ATOM 5702 C CA . VAL B 1 22 ? 14.469 35.75 16.75 1 96 22 VAL B CA 1
ATOM 5703 C C . VAL B 1 22 ? 14.141 34.812 17.906 1 96 22 VAL B C 1
ATOM 5705 O O . VAL B 1 22 ? 13.266 33.969 17.781 1 96 22 VAL B O 1
ATOM 5708 N N . MET B 1 23 ? 14.867 34.906 18.906 1 95.31 23 MET B N 1
ATOM 5709 C CA . MET B 1 23 ? 14.664 34.125 20.109 1 95.31 23 MET B CA 1
ATOM 5710 C C . MET B 1 23 ? 14.461 35.031 21.328 1 95.31 23 MET B C 1
ATOM 5712 O O . MET B 1 23 ? 15.281 35.938 21.578 1 95.31 23 MET B O 1
ATOM 5716 N N . LYS B 1 24 ? 13.43 34.844 22.031 1 94.12 24 LYS B N 1
ATOM 5717 C CA . LYS B 1 24 ? 13.141 35.625 23.234 1 94.12 24 LYS B CA 1
ATOM 5718 C C . LYS B 1 24 ? 13.32 34.75 24.484 1 94.12 24 LYS B C 1
ATOM 5720 O O . LYS B 1 24 ? 12.93 33.594 24.5 1 94.12 24 LYS B O 1
ATOM 5725 N N . VAL B 1 25 ? 13.961 35.281 25.422 1 93.19 25 VAL B N 1
ATOM 5726 C CA . VAL B 1 25 ? 14.242 34.594 26.672 1 93.19 25 VAL B CA 1
ATOM 5727 C C . VAL B 1 25 ? 13.562 35.312 27.844 1 93.19 25 VAL B C 1
ATOM 5729 O O . VAL B 1 25 ? 13.453 36.562 27.828 1 93.19 25 VAL B O 1
ATOM 5732 N N . ALA B 1 26 ? 13.188 34.562 28.781 1 92.69 26 ALA B N 1
ATOM 5733 C CA . ALA B 1 26 ? 12.438 35.094 29.922 1 92.69 26 ALA B CA 1
ATOM 5734 C C . ALA B 1 26 ? 13.266 36.125 30.688 1 92.69 26 ALA B C 1
ATOM 5736 O O . ALA B 1 26 ? 14.484 36.031 30.781 1 92.69 26 ALA B O 1
ATOM 5737 N N . ALA B 1 27 ? 12.547 37.125 31.266 1 87.44 27 ALA B N 1
ATOM 5738 C CA . ALA B 1 27 ? 13.195 38.219 31.984 1 87.44 27 ALA B CA 1
ATOM 5739 C C . ALA B 1 27 ? 13.781 37.75 33.312 1 87.44 27 ALA B C 1
ATOM 5741 O O . ALA B 1 27 ? 14.797 38.281 33.75 1 87.44 27 ALA B O 1
ATOM 5742 N N . ASP B 1 28 ? 13.18 36.75 33.875 1 87.12 28 ASP B N 1
ATOM 5743 C CA . ASP B 1 28 ? 13.57 36.312 35.219 1 87.12 28 ASP B CA 1
ATOM 5744 C C . ASP B 1 28 ? 14.578 35.156 35.125 1 87.12 28 ASP B C 1
ATOM 5746 O O . ASP B 1 28 ? 14.812 34.469 36.125 1 87.12 28 ASP B O 1
ATOM 5750 N N . ILE B 1 29 ? 15.211 34.969 34 1 89.69 29 ILE B N 1
ATOM 5751 C CA . ILE B 1 29 ? 16.172 33.875 33.844 1 89.69 29 ILE B CA 1
ATOM 5752 C C . ILE B 1 29 ? 17.422 34.188 34.688 1 89.69 29 ILE B C 1
ATOM 5754 O O . ILE B 1 29 ? 17.844 35.344 34.781 1 89.69 29 ILE B O 1
ATOM 5758 N N . HIS B 1 30 ? 17.953 33.125 35.312 1 88.81 30 HIS B N 1
ATOM 5759 C CA . HIS B 1 30 ? 19.203 33.25 36.062 1 88.81 30 HIS B CA 1
ATOM 5760 C C . HIS B 1 30 ? 20.344 33.656 35.125 1 88.81 30 HIS B C 1
ATOM 5762 O O . HIS B 1 30 ? 20.438 33.156 34 1 88.81 30 HIS B O 1
ATOM 5768 N N . GLU B 1 31 ? 21.203 34.531 35.531 1 86.44 31 GLU B N 1
ATOM 5769 C CA . GLU B 1 31 ? 22.281 35.062 34.719 1 86.44 31 GLU B CA 1
ATOM 5770 C C . GLU B 1 31 ? 23.203 33.969 34.219 1 86.44 31 GLU B C 1
ATOM 5772 O O . GLU B 1 31 ? 23.625 34 33.062 1 86.44 31 GLU B O 1
ATOM 5777 N N . MET B 1 32 ? 23.422 33.031 35 1 88.44 32 MET B N 1
ATOM 5778 C CA . MET B 1 32 ? 24.312 31.938 34.625 1 88.44 32 MET B CA 1
ATOM 5779 C C . MET B 1 32 ? 23.656 31.078 33.531 1 88.44 32 MET B C 1
ATOM 5781 O O . MET B 1 32 ? 24.344 30.609 32.625 1 88.44 32 MET B O 1
ATOM 5785 N N . ALA B 1 33 ? 22.422 30.906 33.625 1 91.12 33 ALA B N 1
ATOM 5786 C CA . ALA B 1 33 ? 21.703 30.125 32.625 1 91.12 33 ALA B CA 1
ATOM 5787 C C . ALA B 1 33 ? 21.672 30.859 31.297 1 91.12 33 ALA B C 1
ATOM 5789 O O . ALA B 1 33 ? 21.797 30.234 30.234 1 91.12 33 ALA B O 1
ATOM 5790 N N . LEU B 1 34 ? 21.5 32.156 31.422 1 91.38 34 LEU B N 1
ATOM 5791 C CA . LEU B 1 34 ? 21.453 32.969 30.219 1 91.38 34 LEU B CA 1
ATOM 5792 C C . LEU B 1 34 ? 22.797 32.938 29.484 1 91.38 34 LEU B C 1
ATOM 5794 O O . LEU B 1 34 ? 22.844 32.781 28.266 1 91.38 34 LEU B O 1
ATOM 5798 N N . GLN B 1 35 ? 23.891 33.094 30.188 1 89.19 35 GLN B N 1
ATOM 5799 C CA . GLN B 1 35 ? 25.234 33.031 29.609 1 89.19 35 GLN B CA 1
ATOM 5800 C C . GLN B 1 35 ? 25.531 31.672 29.016 1 89.19 35 GLN B C 1
ATOM 5802 O O . GLN B 1 35 ? 26.141 31.562 27.953 1 89.19 35 GLN B O 1
ATOM 5807 N N . TRP B 1 36 ? 25.062 30.734 29.719 1 90.38 36 TRP B N 1
ATOM 5808 C CA . TRP B 1 36 ? 25.281 29.359 29.266 1 90.38 36 TRP B CA 1
ATOM 5809 C C . TRP B 1 36 ? 24.516 29.094 27.984 1 90.38 36 TRP B C 1
ATOM 5811 O O . TRP B 1 36 ? 25.062 28.516 27.031 1 90.38 36 TRP B O 1
ATOM 5821 N N . LEU B 1 37 ? 23.297 29.453 27.969 1 91.81 37 LEU B N 1
ATOM 5822 C CA . LEU B 1 37 ? 22.438 29.234 26.812 1 91.81 37 LEU B CA 1
ATOM 5823 C C . LEU B 1 37 ? 22.984 29.938 25.578 1 91.81 37 LEU B C 1
ATOM 5825 O O . LEU B 1 37 ? 23.094 29.328 24.516 1 91.81 37 LEU B O 1
ATOM 5829 N N . ILE B 1 38 ? 23.344 31.141 25.703 1 91.44 38 ILE B N 1
ATOM 5830 C CA . ILE B 1 38 ? 23.859 31.922 24.594 1 91.44 38 ILE B CA 1
ATOM 5831 C C . ILE B 1 38 ? 25.25 31.438 24.219 1 91.44 38 ILE B C 1
ATOM 5833 O O . ILE B 1 38 ? 25.625 31.438 23.047 1 91.44 38 ILE B O 1
ATOM 5837 N N . GLY B 1 39 ? 25.984 31.016 25.188 1 89.62 39 GLY B N 1
ATOM 5838 C CA . GLY B 1 39 ? 27.281 30.422 24.922 1 89.62 39 GLY B CA 1
ATOM 5839 C C . GLY B 1 39 ? 27.203 29.156 24.078 1 89.62 39 GLY B C 1
ATOM 5840 O O . GLY B 1 39 ? 28.031 28.938 23.188 1 89.62 39 GLY B O 1
ATOM 5841 N N . LYS B 1 40 ? 26.219 28.406 24.359 1 91.56 40 LYS B N 1
ATOM 5842 C CA . LYS B 1 40 ? 26.016 27.188 23.594 1 91.56 40 LYS B CA 1
ATOM 5843 C C . LYS B 1 40 ? 25.594 27.5 22.156 1 91.56 40 LYS B C 1
ATOM 5845 O O . LYS B 1 40 ? 25.969 26.781 21.234 1 91.56 40 LYS B O 1
ATOM 5850 N N . VAL B 1 41 ? 24.812 28.562 21.953 1 93.56 41 VAL B N 1
ATOM 5851 C CA . VAL B 1 41 ? 24.359 28.938 20.625 1 93.56 41 VAL B CA 1
ATOM 5852 C C . VAL B 1 41 ? 25.531 29.438 19.781 1 93.56 41 VAL B C 1
ATOM 5854 O O . VAL B 1 41 ? 25.609 29.156 18.594 1 93.56 41 VAL B O 1
ATOM 5857 N N . ARG B 1 42 ? 26.5 30.047 20.438 1 91.25 42 ARG B N 1
ATOM 5858 C CA . ARG B 1 42 ? 27.625 30.656 19.734 1 91.25 42 ARG B CA 1
ATOM 5859 C C . ARG B 1 42 ? 28.812 29.703 19.641 1 91.25 42 ARG B C 1
ATOM 5861 O O . ARG B 1 42 ? 29.641 29.812 18.734 1 91.25 42 ARG B O 1
ATOM 5868 N N . ALA B 1 43 ? 28.859 28.75 20.484 1 88.94 43 ALA B N 1
ATOM 5869 C CA . ALA B 1 43 ? 30 27.844 20.562 1 88.94 43 ALA B CA 1
ATOM 5870 C C . ALA B 1 43 ? 30.141 27.016 19.297 1 88.94 43 ALA B C 1
ATOM 5872 O O . ALA B 1 43 ? 29.188 26.891 18.516 1 88.94 43 ALA B O 1
ATOM 5873 N N . LYS B 1 44 ? 31.359 26.547 19.125 1 85.62 44 LYS B N 1
ATOM 5874 C CA . LYS B 1 44 ? 31.656 25.734 17.969 1 85.62 44 LYS B CA 1
ATOM 5875 C C . LYS B 1 44 ? 30.969 24.375 18.047 1 85.62 44 LYS B C 1
ATOM 5877 O O . LYS B 1 44 ? 30.609 23.922 19.141 1 85.62 44 LYS B O 1
ATOM 5882 N N . LYS B 1 45 ? 30.812 23.812 16.922 1 81.81 45 LYS B N 1
ATOM 5883 C CA . LYS B 1 45 ? 30.109 22.547 16.812 1 81.81 45 LYS B CA 1
ATOM 5884 C C . LYS B 1 45 ? 30.844 21.438 17.578 1 81.81 45 LYS B C 1
ATOM 5886 O O . LYS B 1 45 ? 30.219 20.578 18.188 1 81.81 45 LYS B O 1
ATOM 5891 N N . TYR B 1 46 ? 32.156 21.531 17.609 1 75.94 46 TYR B N 1
ATOM 5892 C CA . TYR B 1 46 ? 32.969 20.516 18.281 1 75.94 46 TYR B CA 1
ATOM 5893 C C . TYR B 1 46 ? 32.75 20.562 19.781 1 75.94 46 TYR B C 1
ATOM 5895 O O . TYR B 1 46 ? 32.844 19.547 20.469 1 75.94 46 TYR B O 1
ATOM 5903 N N . ASP B 1 47 ? 32.406 21.719 20.219 1 77.31 47 ASP B N 1
ATOM 5904 C CA . ASP B 1 47 ? 32.156 21.891 21.656 1 77.31 47 ASP B CA 1
ATOM 5905 C C . ASP B 1 47 ? 30.672 21.688 21.984 1 77.31 47 ASP B C 1
ATOM 5907 O O . ASP B 1 47 ? 30.234 22 23.094 1 77.31 47 ASP B O 1
ATOM 5911 N N . GLY B 1 48 ? 29.984 21.234 21.016 1 77.25 48 GLY B N 1
ATOM 5912 C CA . GLY B 1 48 ? 28.578 20.969 21.234 1 77.25 48 GLY B CA 1
ATOM 5913 C C . GLY B 1 48 ? 27.688 22.172 21.016 1 77.25 48 GLY B C 1
ATOM 5914 O O . GLY B 1 48 ? 26.547 22.203 21.484 1 77.25 48 GLY B O 1
ATOM 5915 N N . GLY B 1 49 ? 28.234 23.141 20.422 1 86 49 GLY B N 1
ATOM 5916 C CA . GLY B 1 49 ? 27.453 24.359 20.188 1 86 49 GLY B CA 1
ATOM 5917 C C . GLY B 1 49 ? 26.875 24.422 18.781 1 86 49 GLY B C 1
ATOM 5918 O O . GLY B 1 49 ? 26.953 23.469 18.016 1 86 49 GLY B O 1
ATOM 5919 N N . GLY B 1 50 ? 26.156 25.516 18.438 1 88 50 GLY B N 1
ATOM 5920 C CA . GLY B 1 50 ? 25.516 25.703 17.141 1 88 50 GLY B CA 1
ATOM 5921 C C . GLY B 1 50 ? 26.328 26.547 16.188 1 88 50 GLY B C 1
ATOM 5922 O O . GLY B 1 50 ? 26.109 26.516 14.977 1 88 50 GLY B O 1
ATOM 5923 N N . GLU B 1 51 ? 27.359 27.234 16.594 1 89.62 51 GLU B N 1
ATOM 5924 C CA . GLU B 1 51 ? 28.203 28.109 15.797 1 89.62 51 GLU B CA 1
ATOM 5925 C C . GLU B 1 51 ? 27.375 29.141 15.031 1 89.62 51 GLU B C 1
ATOM 5927 O O . GLU B 1 51 ? 27.547 29.328 13.828 1 89.62 51 GLU B O 1
ATOM 5932 N N . LEU B 1 52 ? 26.438 29.766 15.711 1 94.19 52 LEU B N 1
ATOM 5933 C CA . LEU B 1 52 ? 25.578 30.781 15.125 1 94.19 52 LEU B CA 1
ATOM 5934 C C . LEU B 1 52 ? 25.953 32.188 15.602 1 94.19 52 LEU B C 1
ATOM 5936 O O . LEU B 1 52 ? 26.719 32.312 16.562 1 94.19 52 LEU B O 1
ATOM 5940 N N . VAL B 1 53 ? 25.547 33.156 14.836 1 93.06 53 VAL B N 1
ATOM 5941 C CA . VAL B 1 53 ? 25.812 34.562 15.195 1 93.06 53 VAL B CA 1
ATOM 5942 C C . VAL B 1 53 ? 24.625 35.125 15.969 1 93.06 53 VAL B C 1
ATOM 5944 O O . VAL B 1 53 ? 23.484 35 15.531 1 93.06 53 VAL B O 1
ATOM 5947 N N . VAL B 1 54 ? 24.891 35.688 17.156 1 94.38 54 VAL B N 1
ATOM 5948 C CA . VAL B 1 54 ? 23.828 36.188 18.016 1 94.38 54 VAL B CA 1
ATOM 5949 C C . VAL B 1 54 ? 23.984 37.688 18.203 1 94.38 54 VAL B C 1
ATOM 5951 O O . VAL B 1 54 ? 25.094 38.188 18.406 1 94.38 54 VAL B O 1
ATOM 5954 N N . MET B 1 55 ? 22.891 38.406 17.984 1 93.06 55 MET B N 1
ATOM 5955 C CA . MET B 1 55 ? 22.812 39.812 18.266 1 93.06 55 MET B CA 1
ATOM 5956 C C . MET B 1 55 ? 21.734 40.094 19.328 1 93.06 55 MET B C 1
ATOM 5958 O O . MET B 1 55 ? 20.703 39.438 19.344 1 93.06 55 MET B O 1
ATOM 5962 N N . MET B 1 56 ? 22 40.969 20.156 1 91.81 56 MET B N 1
ATOM 5963 C CA . MET B 1 56 ? 21.062 41.25 21.25 1 91.81 56 MET B CA 1
ATOM 5964 C C . MET B 1 56 ? 20.453 42.656 21.109 1 91.81 56 MET B C 1
ATOM 5966 O O . MET B 1 56 ? 21.109 43.562 20.594 1 91.81 56 MET B O 1
ATOM 5970 N N . GLU B 1 57 ? 19.219 42.719 21.484 1 89.38 57 GLU B N 1
ATOM 5971 C CA . GLU B 1 57 ? 18.562 44.031 21.578 1 89.38 57 GLU B CA 1
ATOM 5972 C C . GLU B 1 57 ? 18.797 44.656 22.953 1 89.38 57 GLU B C 1
ATOM 5974 O O . GLU B 1 57 ? 18.891 43.938 23.953 1 89.38 57 GLU B O 1
ATOM 5979 N N . GLU B 1 58 ? 18.875 45.938 22.938 1 81.88 58 GLU B N 1
ATOM 5980 C CA . GLU B 1 58 ? 19.047 46.656 24.203 1 81.88 58 GLU B CA 1
ATOM 5981 C C . GLU B 1 58 ? 17.797 46.531 25.078 1 81.88 58 GLU B C 1
ATOM 5983 O O . GLU B 1 58 ? 16.672 46.625 24.578 1 81.88 58 GLU B O 1
ATOM 5988 N N . LYS B 1 59 ? 18.078 46.094 26.234 1 80.19 59 LYS B N 1
ATOM 5989 C CA . LYS B 1 59 ? 17 46 27.203 1 80.19 59 LYS B CA 1
ATOM 5990 C C . LYS B 1 59 ? 16.812 47.281 27.984 1 80.19 59 LYS B C 1
ATOM 5992 O O . LYS B 1 59 ? 17.781 47.844 28.531 1 80.19 59 LYS B O 1
ATOM 5997 N N . PHE B 1 60 ? 15.57 47.812 28.016 1 69.19 60 PHE B N 1
ATOM 5998 C CA . PHE B 1 60 ? 15.328 49.094 28.656 1 69.19 60 PHE B CA 1
ATOM 5999 C C . PHE B 1 60 ? 14.766 48.906 30.062 1 69.19 60 PHE B C 1
ATOM 6001 O O . PHE B 1 60 ? 14.984 49.75 30.938 1 69.19 60 PHE B O 1
ATOM 6008 N N . THR B 1 61 ? 13.969 47.875 30.25 1 73.19 61 THR B N 1
ATOM 6009 C CA . THR B 1 61 ? 13.344 47.625 31.547 1 73.19 61 THR B CA 1
ATOM 6010 C C . THR B 1 61 ? 13.68 46.219 32.062 1 73.19 61 THR B C 1
ATOM 6012 O O . THR B 1 61 ? 13.969 45.312 31.25 1 73.19 61 THR B O 1
ATOM 6015 N N . ALA B 1 62 ? 13.734 46.094 33.312 1 71.62 62 ALA B N 1
ATOM 6016 C CA . ALA B 1 62 ? 14.055 44.812 33.969 1 71.62 62 ALA B CA 1
ATOM 6017 C C . ALA B 1 62 ? 12.977 43.781 33.688 1 71.62 62 ALA B C 1
ATOM 6019 O O . ALA B 1 62 ? 13.25 42.594 33.656 1 71.62 62 ALA B O 1
ATOM 6020 N N . SER B 1 63 ? 11.852 44.188 33.438 1 76.25 63 SER B N 1
ATOM 6021 C CA . SER B 1 63 ? 10.742 43.25 33.281 1 76.25 63 SER B CA 1
ATOM 6022 C C . SER B 1 63 ? 10.617 42.812 31.828 1 76.25 63 SER B C 1
ATOM 6024 O O . SER B 1 63 ? 9.898 41.844 31.531 1 76.25 63 SER B O 1
ATOM 6026 N N . GLU B 1 64 ? 11.422 43.406 31.047 1 81.88 64 GLU B N 1
ATOM 6027 C CA . GLU B 1 64 ? 11.344 43.031 29.641 1 81.88 64 GLU B CA 1
ATOM 6028 C C . GLU B 1 64 ? 12.133 41.781 29.344 1 81.88 64 GLU B C 1
ATOM 6030 O O . GLU B 1 64 ? 13.117 41.469 30.031 1 81.88 64 GLU B O 1
ATOM 6035 N N . GLU B 1 65 ? 11.625 41.031 28.359 1 88.81 65 GLU B N 1
ATOM 6036 C CA . GLU B 1 65 ? 12.305 39.812 27.938 1 88.81 65 GLU B CA 1
ATOM 6037 C C . GLU B 1 65 ? 13.57 40.125 27.156 1 88.81 65 GLU B C 1
ATOM 6039 O O . GLU B 1 65 ? 13.727 41.25 26.641 1 88.81 65 GLU B O 1
ATOM 6044 N N . TYR B 1 66 ? 14.523 39.188 27.25 1 89.62 66 TYR B N 1
ATOM 6045 C CA . TYR B 1 66 ? 15.711 39.281 26.406 1 89.62 66 TYR B CA 1
ATOM 6046 C C . TYR B 1 66 ? 15.414 38.875 24.984 1 89.62 66 TYR B C 1
ATOM 6048 O O . TYR B 1 66 ? 14.852 37.812 24.75 1 89.62 66 TYR B O 1
ATOM 6056 N N . THR B 1 67 ? 15.617 39.781 24.047 1 92.56 67 THR B N 1
ATOM 6057 C CA . THR B 1 67 ? 15.391 39.469 22.656 1 92.56 67 THR B CA 1
ATOM 6058 C C . THR B 1 67 ? 16.719 39.312 21.906 1 92.56 67 THR B C 1
ATOM 6060 O O . THR B 1 67 ? 17.516 40.25 21.875 1 92.56 67 THR B O 1
ATOM 6063 N N . PHE B 1 68 ? 16.906 38.125 21.391 1 94.5 68 PHE B N 1
ATOM 6064 C CA . PHE B 1 68 ? 18.125 37.844 20.641 1 94.5 68 PHE B CA 1
ATOM 6065 C C . PHE B 1 68 ? 17.828 37.625 19.172 1 94.5 68 PHE B C 1
ATOM 6067 O O . PHE B 1 68 ? 16.859 36.938 18.812 1 94.5 68 PHE B O 1
ATOM 6074 N N . HIS B 1 69 ? 18.547 38.281 18.312 1 95.25 69 HIS B N 1
ATOM 6075 C CA . HIS B 1 69 ? 18.516 38.062 16.875 1 95.25 69 HIS B CA 1
ATOM 6076 C C . HIS B 1 69 ? 19.594 37.094 16.438 1 95.25 69 HIS B C 1
ATOM 6078 O O . HIS B 1 69 ? 20.781 37.312 16.703 1 95.25 69 HIS B O 1
ATOM 6084 N N . ILE B 1 70 ? 19.203 36.031 15.797 1 95.94 70 ILE B N 1
ATOM 6085 C CA . ILE B 1 70 ? 20.125 34.969 15.438 1 95.94 70 ILE B CA 1
ATOM 6086 C C . ILE B 1 70 ? 20.375 35 13.93 1 95.94 70 ILE B C 1
ATOM 6088 O O . ILE B 1 70 ? 19.438 35.094 13.148 1 95.94 70 ILE B O 1
ATOM 6092 N N . SER B 1 71 ? 21.547 34.906 13.539 1 94.56 71 SER B N 1
ATOM 6093 C CA . SER B 1 71 ? 22.016 34.844 12.156 1 94.56 71 SER B CA 1
ATOM 6094 C C . SER B 1 71 ? 23.047 33.75 11.984 1 94.56 71 SER B C 1
ATOM 6096 O O . SER B 1 71 ? 23.266 32.938 12.883 1 94.56 71 SER B O 1
ATOM 6098 N N . ALA B 1 72 ? 23.516 33.5 10.844 1 93.06 72 ALA B N 1
ATOM 6099 C CA . ALA B 1 72 ? 24.547 32.531 10.555 1 93.06 72 ALA B CA 1
ATOM 6100 C C . ALA B 1 72 ? 25.484 33.031 9.453 1 93.06 72 ALA B C 1
ATOM 6102 O O . ALA B 1 72 ? 25.094 33.875 8.641 1 93.06 72 ALA B O 1
ATOM 6103 N N . THR B 1 73 ? 26.719 32.5 9.555 1 88.88 73 THR B N 1
ATOM 6104 C CA . THR B 1 73 ? 27.688 32.844 8.523 1 88.88 73 THR B CA 1
ATOM 6105 C C . THR B 1 73 ? 27.359 32.156 7.211 1 88.88 73 THR B C 1
ATOM 6107 O O . THR B 1 73 ? 26.672 31.125 7.207 1 88.88 73 THR B O 1
ATOM 6110 N N . LYS B 1 74 ? 27.797 32.688 6.148 1 86.5 74 LYS B N 1
ATOM 6111 C CA . LYS B 1 74 ? 27.547 32.125 4.824 1 86.5 74 LYS B CA 1
ATOM 6112 C C . LYS B 1 74 ? 28.078 30.703 4.715 1 86.5 74 LYS B C 1
ATOM 6114 O O . LYS B 1 74 ? 27.438 29.828 4.137 1 86.5 74 LYS B O 1
ATOM 6119 N N . TYR B 1 75 ? 29.219 30.547 5.293 1 81.12 75 TYR B N 1
ATOM 6120 C CA . TYR B 1 75 ? 29.828 29.219 5.238 1 81.12 75 TYR B CA 1
ATOM 6121 C C . TYR B 1 75 ? 29.016 28.203 6.02 1 81.12 75 TYR B C 1
ATOM 6123 O O . TYR B 1 75 ? 28.844 27.062 5.574 1 81.12 75 TYR B O 1
ATOM 6131 N N . LYS B 1 76 ? 28.594 28.609 7.113 1 86.19 76 LYS B N 1
ATOM 6132 C CA . LYS B 1 76 ? 27.797 27.703 7.934 1 86.19 76 LYS B CA 1
ATOM 6133 C C . LYS B 1 76 ? 26.484 27.344 7.242 1 86.19 76 LYS B C 1
ATOM 6135 O O . LYS B 1 76 ? 26.031 26.188 7.312 1 86.19 76 LYS B O 1
ATOM 6140 N N . LEU B 1 77 ? 25.969 28.266 6.602 1 90.5 77 LEU B N 1
ATOM 6141 C CA . LEU B 1 77 ? 24.719 28.031 5.883 1 90.5 77 LEU B CA 1
ATOM 6142 C C . LEU B 1 77 ? 24.922 27.016 4.77 1 90.5 77 LEU B C 1
ATOM 6144 O O . LEU B 1 77 ? 24.094 26.109 4.598 1 90.5 77 LEU B O 1
ATOM 6148 N N . LEU B 1 78 ? 26 27.109 4.082 1 85.88 78 LEU B N 1
ATOM 6149 C CA . LEU B 1 78 ? 26.281 26.203 2.975 1 85.88 78 LEU B CA 1
ATOM 6150 C C . LEU B 1 78 ? 26.594 24.797 3.484 1 85.88 78 LEU B C 1
ATOM 6152 O O . LEU B 1 78 ? 26.172 23.812 2.883 1 85.88 78 LEU B O 1
ATOM 6156 N N . GLU B 1 79 ? 27.266 24.781 4.562 1 82.81 79 GLU B N 1
ATOM 6157 C CA . GLU B 1 79 ? 27.609 23.484 5.16 1 82.81 79 GLU B CA 1
ATOM 6158 C C . GLU B 1 79 ? 26.359 22.734 5.594 1 82.81 79 GLU B C 1
ATOM 6160 O O . GLU B 1 79 ? 26.219 21.531 5.32 1 82.81 79 GLU B O 1
ATOM 6165 N N . ILE B 1 80 ? 25.516 23.422 6.234 1 86.5 80 ILE B N 1
ATOM 6166 C CA . ILE B 1 80 ? 24.312 22.766 6.758 1 86.5 80 ILE B CA 1
ATOM 6167 C C . ILE B 1 80 ? 23.344 22.484 5.613 1 86.5 80 ILE B C 1
ATOM 6169 O O . ILE B 1 80 ? 22.578 21.516 5.664 1 86.5 80 ILE B O 1
ATOM 6173 N N . ALA B 1 81 ? 23.359 23.297 4.602 1 86.75 81 ALA B N 1
ATOM 6174 C CA . ALA B 1 81 ? 22.531 23.047 3.432 1 86.75 81 ALA B CA 1
ATOM 6175 C C . ALA B 1 81 ? 22.844 21.688 2.807 1 86.75 81 ALA B C 1
ATOM 6177 O O . ALA B 1 81 ? 21.938 20.984 2.338 1 86.75 81 ALA B O 1
ATOM 6178 N N . GLU B 1 82 ? 24.078 21.391 2.764 1 80.19 82 GLU B N 1
ATOM 6179 C CA . GLU B 1 82 ? 24.484 20.094 2.244 1 80.19 82 GLU B CA 1
ATOM 6180 C C . GLU B 1 82 ? 24.062 18.969 3.178 1 80.19 82 GLU B C 1
ATOM 6182 O O . GLU B 1 82 ? 23.594 17.922 2.721 1 80.19 82 GLU B O 1
ATOM 6187 N N . GLU B 1 83 ? 24.203 19.266 4.445 1 75.12 83 GLU B N 1
ATOM 6188 C CA . GLU B 1 83 ? 23.828 18.266 5.438 1 75.12 83 GLU B CA 1
ATOM 6189 C C . GLU B 1 83 ? 22.344 17.953 5.363 1 75.12 83 GLU B C 1
ATOM 6191 O O . GLU B 1 83 ? 21.938 16.797 5.559 1 75.12 83 GLU B O 1
ATOM 6196 N N . LEU B 1 84 ? 21.578 18.984 5.105 1 78.19 84 LEU B N 1
ATOM 6197 C CA . LEU B 1 84 ? 20.125 18.828 5.062 1 78.19 84 LEU B CA 1
ATOM 6198 C C . LEU B 1 84 ? 19.672 18.359 3.68 1 78.19 84 LEU B C 1
ATOM 6200 O O . LEU B 1 84 ? 18.484 18.125 3.459 1 78.19 84 LEU B O 1
ATOM 6204 N N . ASN B 1 85 ? 20.562 18.141 2.721 1 77.25 85 ASN B N 1
ATOM 6205 C CA . ASN B 1 85 ? 20.25 17.719 1.358 1 77.25 85 ASN B CA 1
ATOM 6206 C C . ASN B 1 85 ? 19.203 18.609 0.704 1 77.25 85 ASN B C 1
ATOM 6208 O O . ASN B 1 85 ? 18.219 18.125 0.173 1 77.25 85 ASN B O 1
ATOM 6212 N N . LEU B 1 86 ? 19.406 19.891 0.837 1 84.12 86 LEU B N 1
ATOM 6213 C CA . LEU B 1 86 ? 18.484 20.812 0.206 1 84.12 86 LEU B CA 1
ATOM 6214 C C . LEU B 1 86 ? 18.484 20.641 -1.309 1 84.12 86 LEU B C 1
ATOM 6216 O O . LEU B 1 86 ? 19.531 20.422 -1.913 1 84.12 86 LEU B O 1
ATOM 6220 N N . MET B 1 87 ? 17.328 20.672 -1.913 1 82.94 87 MET B N 1
ATOM 6221 C CA . MET B 1 87 ? 17.188 20.531 -3.359 1 82.94 87 MET B CA 1
ATOM 6222 C C . MET B 1 87 ? 17.297 21.891 -4.051 1 82.94 87 MET B C 1
ATOM 6224 O O . MET B 1 87 ? 16.594 22.844 -3.674 1 82.94 87 MET B O 1
ATOM 6228 N N . LYS B 1 88 ? 18.219 21.969 -4.965 1 84.56 88 LYS B N 1
ATOM 6229 C CA . LYS B 1 88 ? 18.406 23.219 -5.723 1 84.56 88 LYS B CA 1
ATOM 6230 C C . LYS B 1 88 ? 18.5 22.922 -7.219 1 84.56 88 LYS B C 1
ATOM 6232 O O . LYS B 1 88 ? 18.844 21.812 -7.625 1 84.56 88 LYS B O 1
ATOM 6237 N N . LYS B 1 89 ? 18.109 23.859 -7.98 1 80.56 89 LYS B N 1
ATOM 6238 C CA . LYS B 1 89 ? 18.172 23.734 -9.43 1 80.56 89 LYS B CA 1
ATOM 6239 C C . LYS B 1 89 ? 19.594 23.922 -9.945 1 80.56 89 LYS B C 1
ATOM 6241 O O . LYS B 1 89 ? 20.312 24.828 -9.516 1 80.56 89 LYS B O 1
ATOM 6246 N N . ASP B 1 90 ? 19.969 22.969 -10.75 1 77.12 90 ASP B N 1
ATOM 6247 C CA . ASP B 1 90 ? 21.328 23.047 -11.312 1 77.12 90 ASP B CA 1
ATOM 6248 C C . ASP B 1 90 ? 21.344 23.859 -12.602 1 77.12 90 ASP B C 1
ATOM 6250 O O . ASP B 1 90 ? 20.297 24.359 -13.039 1 77.12 90 ASP B O 1
ATOM 6254 N N . VAL B 1 91 ? 22.5 24.062 -13.219 1 76.19 91 VAL B N 1
ATOM 6255 C CA . VAL B 1 91 ? 22.703 24.844 -14.43 1 76.19 91 VAL B CA 1
ATOM 6256 C C . VAL B 1 91 ? 21.891 24.25 -15.586 1 76.19 91 VAL B C 1
ATOM 6258 O O . VAL B 1 91 ? 21.422 24.984 -16.453 1 76.19 91 VAL B O 1
ATOM 6261 N N . THR B 1 92 ? 21.609 22.953 -15.539 1 71.19 92 THR B N 1
ATOM 6262 C CA . THR B 1 92 ? 20.859 22.266 -16.594 1 71.19 92 THR B CA 1
ATOM 6263 C C . THR B 1 92 ? 19.359 22.375 -16.359 1 71.19 92 THR B C 1
ATOM 6265 O O . THR B 1 92 ? 18.562 21.953 -17.203 1 71.19 92 THR B O 1
ATOM 6268 N N . GLY B 1 93 ? 19 22.984 -15.25 1 71.06 93 GLY B N 1
ATOM 6269 C CA . GLY B 1 93 ? 17.578 23.156 -14.977 1 71.06 93 GLY B CA 1
ATOM 6270 C C . GLY B 1 93 ? 16.984 22.031 -14.172 1 71.06 93 GLY B C 1
ATOM 6271 O O . GLY B 1 93 ? 15.773 22.031 -13.891 1 71.06 93 GLY B O 1
ATOM 6272 N N . HIS B 1 94 ? 17.781 21.031 -13.836 1 73.19 94 HIS B N 1
ATOM 6273 C CA . HIS B 1 94 ? 17.266 19.906 -13.07 1 73.19 94 HIS B CA 1
ATOM 6274 C C . HIS B 1 94 ? 17.469 20.125 -11.57 1 73.19 94 HIS B C 1
ATOM 6276 O O . HIS B 1 94 ? 18.484 20.672 -11.148 1 73.19 94 HIS B O 1
ATOM 6282 N N . THR B 1 95 ? 16.516 19.844 -10.797 1 77.56 95 THR B N 1
ATOM 6283 C CA . THR B 1 95 ? 16.594 19.969 -9.344 1 77.56 95 THR B CA 1
ATOM 6284 C C . THR B 1 95 ? 17.312 18.781 -8.734 1 77.56 95 THR B C 1
ATOM 6286 O O . THR B 1 95 ? 16.938 17.641 -8.961 1 77.56 95 THR B O 1
ATOM 6289 N N . ARG B 1 96 ? 18.438 19.062 -8.25 1 76.31 96 ARG B N 1
ATOM 6290 C CA . ARG B 1 96 ? 19.203 18.016 -7.602 1 76.31 96 ARG B CA 1
ATOM 6291 C C . ARG B 1 96 ? 19.625 18.422 -6.195 1 76.31 96 ARG B C 1
ATOM 6293 O O . ARG B 1 96 ? 19.453 19.578 -5.801 1 76.31 96 ARG B O 1
ATOM 6300 N N . GLU B 1 97 ? 20.141 17.453 -5.43 1 77.81 97 GLU B N 1
ATOM 6301 C CA . GLU B 1 97 ? 20.625 17.719 -4.078 1 77.81 97 GLU B CA 1
ATOM 6302 C C . GLU B 1 97 ? 21.859 18.609 -4.094 1 77.81 97 GLU B C 1
ATOM 6304 O O . GLU B 1 97 ? 22.75 18.422 -4.93 1 77.81 97 GLU B O 1
ATOM 6309 N N . PHE B 1 98 ? 21.859 19.609 -3.223 1 81.12 98 PHE B N 1
ATOM 6310 C CA . PHE B 1 98 ? 22.969 20.562 -3.148 1 81.12 98 PHE B CA 1
ATOM 6311 C C . PHE B 1 98 ? 24.203 19.906 -2.541 1 81.12 98 PHE B C 1
ATOM 6313 O O . PHE B 1 98 ? 24.109 19.188 -1.542 1 81.12 98 PHE B O 1
ATOM 6320 N N . THR B 1 99 ? 25.234 20.016 -3.295 1 76.06 99 THR B N 1
ATOM 6321 C CA . THR B 1 99 ? 26.531 19.594 -2.775 1 76.06 99 THR B CA 1
ATOM 6322 C C . THR B 1 99 ? 27.547 20.734 -2.877 1 76.06 99 THR B C 1
ATOM 6324 O O . THR B 1 99 ? 27.562 21.469 -3.865 1 76.06 99 THR B O 1
ATOM 6327 N N . LEU B 1 100 ? 28.25 21 -1.756 1 75.75 100 LEU B N 1
ATOM 6328 C CA . LEU B 1 100 ? 29.234 22.062 -1.717 1 75.75 100 LEU B CA 1
ATOM 6329 C C . LEU B 1 100 ? 30.344 21.812 -2.74 1 75.75 100 LEU B C 1
ATOM 6331 O O . LEU B 1 100 ? 30.906 22.766 -3.295 1 75.75 100 LEU B O 1
ATOM 6335 N N . ALA B 1 101 ? 30.531 20.469 -3.059 1 70.31 101 ALA B N 1
ATOM 6336 C CA . ALA B 1 101 ? 31.578 20.094 -4 1 70.31 101 ALA B CA 1
ATOM 6337 C C . ALA B 1 101 ? 31.25 20.562 -5.41 1 70.31 101 ALA B C 1
ATOM 6339 O O . ALA B 1 101 ? 32.156 20.906 -6.184 1 70.31 101 ALA B O 1
ATOM 6340 N N . GLN B 1 102 ? 30.031 20.641 -5.711 1 76.75 102 GLN B N 1
ATOM 6341 C CA . GLN B 1 102 ? 29.594 21.078 -7.027 1 76.75 102 GLN B CA 1
ATOM 6342 C C . GLN B 1 102 ? 28.875 22.422 -6.941 1 76.75 102 GLN B C 1
ATOM 6344 O O . GLN B 1 102 ? 27.828 22.625 -7.559 1 76.75 102 GLN B O 1
ATOM 6349 N N . LEU B 1 103 ? 29.438 23.281 -6.148 1 77.88 103 LEU B N 1
ATOM 6350 C CA . LEU B 1 103 ? 28.812 24.594 -5.941 1 77.88 103 LEU B CA 1
ATOM 6351 C C . LEU B 1 103 ? 28.688 25.344 -7.258 1 77.88 103 LEU B C 1
ATOM 6353 O O . LEU B 1 103 ? 27.703 26.047 -7.488 1 77.88 103 LEU B O 1
ATOM 6357 N N . ASN B 1 104 ? 29.641 25.094 -8.164 1 75.88 104 ASN B N 1
ATOM 6358 C CA . ASN B 1 104 ? 29.656 25.844 -9.422 1 75.88 104 ASN B CA 1
ATOM 6359 C C . ASN B 1 104 ? 28.531 25.406 -10.344 1 75.88 104 ASN B C 1
ATOM 6361 O O . ASN B 1 104 ? 28.109 26.172 -11.219 1 75.88 104 ASN B O 1
ATOM 6365 N N . ASP B 1 105 ? 28.109 24.219 -10.086 1 78 105 ASP B N 1
ATOM 6366 C CA . ASP B 1 105 ? 27.031 23.719 -10.93 1 78 105 ASP B CA 1
ATOM 6367 C C . ASP B 1 105 ? 25.703 24.391 -10.578 1 78 105 ASP B C 1
ATOM 6369 O O . ASP B 1 105 ? 24.75 24.359 -11.359 1 78 105 ASP B O 1
ATOM 6373 N N . PHE B 1 106 ? 25.703 25.016 -9.469 1 81.44 106 PHE B N 1
ATOM 6374 C CA . PHE B 1 106 ? 24.438 25.594 -9.016 1 81.44 106 PHE B CA 1
ATOM 6375 C C . PHE B 1 106 ? 24.422 27.094 -9.227 1 81.44 106 PHE B C 1
ATOM 6377 O O . PHE B 1 106 ? 23.375 27.734 -9.125 1 81.44 106 PHE B O 1
ATOM 6384 N N . LEU B 1 107 ? 25.609 27.625 -9.477 1 78.56 107 LEU B N 1
ATOM 6385 C CA . LEU B 1 107 ? 25.703 29.078 -9.656 1 78.56 107 LEU B CA 1
ATOM 6386 C C . LEU B 1 107 ? 25.625 29.453 -11.133 1 78.56 107 LEU B C 1
ATOM 6388 O O . LEU B 1 107 ? 26.609 29.297 -11.867 1 78.56 107 LEU B O 1
ATOM 6392 N N . TYR B 1 108 ? 24.297 29.484 -11.625 1 71.44 108 TYR B N 1
ATOM 6393 C CA . TYR B 1 108 ? 24.156 29.859 -13.031 1 71.44 108 TYR B CA 1
ATOM 6394 C C . TYR B 1 108 ? 23.75 31.328 -13.156 1 71.44 108 TYR B C 1
ATOM 6396 O O . TYR B 1 108 ? 23.125 31.891 -12.242 1 71.44 108 TYR B O 1
ATOM 6404 N N . ASP B 1 109 ? 23.875 32.062 -14.367 1 65.81 109 ASP B N 1
ATOM 6405 C CA . ASP B 1 109 ? 23.453 33.375 -14.828 1 65.81 109 ASP B CA 1
ATOM 6406 C C . ASP B 1 109 ? 23.859 34.469 -13.836 1 65.81 109 ASP B C 1
ATOM 6408 O O . ASP B 1 109 ? 23.016 35.281 -13.406 1 65.81 109 ASP B O 1
ATOM 6412 N N . ASP B 1 110 ? 24.875 34.5 -13.211 1 68.5 110 ASP B N 1
ATOM 6413 C CA . ASP B 1 110 ? 25.406 35.594 -12.375 1 68.5 110 ASP B CA 1
ATOM 6414 C C . ASP B 1 110 ? 24.906 35.469 -10.938 1 68.5 110 ASP B C 1
ATOM 6416 O O . ASP B 1 110 ? 24.859 36.438 -10.203 1 68.5 110 ASP B O 1
ATOM 6420 N N . MET B 1 111 ? 24.547 34.281 -10.578 1 76.06 111 MET B N 1
ATOM 6421 C CA . MET B 1 111 ? 24.062 34.062 -9.219 1 76.06 111 MET B CA 1
ATOM 6422 C C . MET B 1 111 ? 25.234 33.969 -8.234 1 76.06 111 MET B C 1
ATOM 6424 O O . MET B 1 111 ? 26.297 33.438 -8.578 1 76.06 111 MET B O 1
ATOM 6428 N N . THR B 1 112 ? 25.047 34.781 -7.188 1 73.81 112 THR B N 1
ATOM 6429 C CA . THR B 1 112 ? 26.031 34.688 -6.102 1 73.81 112 THR B CA 1
ATOM 6430 C C . THR B 1 112 ? 25.594 33.656 -5.07 1 73.81 112 THR B C 1
ATOM 6432 O O . THR B 1 112 ? 24.484 33.125 -5.137 1 73.81 112 THR B O 1
ATOM 6435 N N . ILE B 1 113 ? 26.484 33.281 -4.285 1 74.75 113 ILE B N 1
ATOM 6436 C CA . ILE B 1 113 ? 26.266 32.281 -3.227 1 74.75 113 ILE B CA 1
ATOM 6437 C C . ILE B 1 113 ? 25.062 32.719 -2.385 1 74.75 113 ILE B C 1
ATOM 6439 O O . ILE B 1 113 ? 24.297 31.859 -1.912 1 74.75 113 ILE B O 1
ATOM 6443 N N . ASP B 1 114 ? 24.875 34.031 -2.316 1 74.5 114 ASP B N 1
ATOM 6444 C CA . ASP B 1 114 ? 23.797 34.531 -1.494 1 74.5 114 ASP B CA 1
ATOM 6445 C C . ASP B 1 114 ? 22.438 34.281 -2.16 1 74.5 114 ASP B C 1
ATOM 6447 O O . ASP B 1 114 ? 21.422 34.219 -1.48 1 74.5 114 ASP B O 1
ATOM 6451 N N . ASP B 1 115 ? 22.547 34.094 -3.393 1 79 115 ASP B N 1
ATOM 6452 C CA . ASP B 1 115 ? 21.312 33.938 -4.137 1 79 115 ASP B CA 1
ATOM 6453 C C . ASP B 1 115 ? 20.906 32.438 -4.191 1 79 115 ASP B C 1
ATOM 6455 O O . ASP B 1 115 ? 19.766 32.125 -4.543 1 79 115 ASP B O 1
ATOM 6459 N N . LEU B 1 116 ? 21.812 31.688 -3.854 1 83.75 116 LEU B N 1
ATOM 6460 C CA . LEU B 1 116 ? 21.562 30.25 -3.934 1 83.75 116 LEU B CA 1
ATOM 6461 C C . LEU B 1 116 ? 20.578 29.812 -2.854 1 83.75 116 LEU B C 1
ATOM 6463 O O . LEU B 1 116 ? 19.672 29.031 -3.117 1 83.75 116 LEU B O 1
ATOM 6467 N N . LEU B 1 117 ? 20.781 30.438 -1.71 1 87.94 117 LEU B N 1
ATOM 6468 C CA . LEU B 1 117 ? 19.922 30.062 -0.598 1 87.94 117 LEU B CA 1
ATOM 6469 C C . LEU B 1 117 ? 18.812 31.094 -0.413 1 87.94 117 LEU B C 1
ATOM 6471 O O . LEU B 1 117 ? 19.078 32.281 -0.298 1 87.94 117 LEU B O 1
ATOM 6475 N N . THR B 1 118 ? 17.672 30.688 -0.513 1 88.06 118 THR B N 1
ATOM 6476 C CA . THR B 1 118 ? 16.531 31.562 -0.262 1 88.06 118 THR B CA 1
ATOM 6477 C C . THR B 1 118 ? 16.422 31.891 1.224 1 88.06 118 THR B C 1
ATOM 6479 O O . THR B 1 118 ? 17.094 31.266 2.055 1 88.06 118 THR B O 1
ATOM 6482 N N . LEU B 1 119 ? 15.688 32.875 1.505 1 89.12 119 LEU B N 1
ATOM 6483 C CA . LEU B 1 119 ? 15.453 33.25 2.895 1 89.12 119 LEU B CA 1
ATOM 6484 C C . LEU B 1 119 ? 14.891 32.062 3.689 1 89.12 119 LEU B C 1
ATOM 6486 O O . LEU B 1 119 ? 15.281 31.859 4.836 1 89.12 119 LEU B O 1
ATOM 6490 N N . THR B 1 120 ? 14.039 31.359 3.098 1 91.44 120 THR B N 1
ATOM 6491 C CA . THR B 1 120 ? 13.43 30.203 3.75 1 91.44 120 THR B CA 1
ATOM 6492 C C . THR B 1 120 ? 14.484 29.141 4.059 1 91.44 120 THR B C 1
ATOM 6494 O O . THR B 1 120 ? 14.461 28.531 5.129 1 91.44 120 THR B O 1
ATOM 6497 N N . ASP B 1 121 ? 15.359 28.938 3.113 1 90.88 121 ASP B N 1
ATOM 6498 C CA . ASP B 1 121 ? 16.438 27.984 3.338 1 90.88 121 ASP B CA 1
ATOM 6499 C C . ASP B 1 121 ? 17.297 28.391 4.535 1 90.88 121 ASP B C 1
ATOM 6501 O O . ASP B 1 121 ? 17.609 27.562 5.387 1 90.88 121 ASP B O 1
ATOM 6505 N N . LYS B 1 122 ? 17.609 29.672 4.547 1 92.44 122 LYS B N 1
ATOM 6506 C CA . LYS B 1 122 ? 18.453 30.188 5.609 1 92.44 122 LYS B CA 1
ATOM 6507 C C . LYS B 1 122 ? 17.781 30.062 6.973 1 92.44 122 LYS B C 1
ATOM 6509 O O . LYS B 1 122 ? 18.406 29.641 7.945 1 92.44 122 LYS B O 1
ATOM 6514 N N . GLN B 1 123 ? 16.578 30.438 7.02 1 94.19 123 GLN B N 1
ATOM 6515 C CA . GLN B 1 123 ? 15.82 30.344 8.266 1 94.19 123 GLN B CA 1
ATOM 6516 C C . GLN B 1 123 ? 15.672 28.906 8.719 1 94.19 123 GLN B C 1
ATOM 6518 O O . GLN B 1 123 ? 15.789 28.594 9.914 1 94.19 123 GLN B O 1
ATOM 6523 N N . THR B 1 124 ? 15.398 28.016 7.773 1 92.25 124 THR B N 1
ATOM 6524 C CA . THR B 1 124 ? 15.25 26.594 8.086 1 92.25 124 THR B CA 1
ATOM 6525 C C . THR B 1 124 ? 16.547 26.031 8.641 1 92.25 124 THR B C 1
ATOM 6527 O O . THR B 1 124 ? 16.547 25.234 9.578 1 92.25 124 THR B O 1
ATOM 6530 N N . ILE B 1 125 ? 17.609 26.406 8.039 1 91.69 125 ILE B N 1
ATOM 6531 C CA . ILE B 1 125 ? 18.922 25.938 8.461 1 91.69 125 ILE B CA 1
ATOM 6532 C C . ILE B 1 125 ? 19.203 26.422 9.883 1 91.69 125 ILE B C 1
ATOM 6534 O O . ILE B 1 125 ? 19.641 25.641 10.727 1 91.69 125 ILE B O 1
ATOM 6538 N N . VAL B 1 126 ? 18.953 27.672 10.117 1 93.69 126 VAL B N 1
ATOM 6539 C CA . VAL B 1 126 ? 19.234 28.266 11.422 1 93.69 126 VAL B CA 1
ATOM 6540 C C . VAL B 1 126 ? 18.359 27.594 12.484 1 93.69 126 VAL B C 1
ATOM 6542 O O . VAL B 1 126 ? 18.844 27.266 13.57 1 93.69 126 VAL B O 1
ATOM 6545 N N . ILE B 1 127 ? 17.109 27.422 12.164 1 92 127 ILE B N 1
ATOM 6546 C CA . ILE B 1 127 ? 16.219 26.781 13.109 1 92 127 ILE B CA 1
ATOM 6547 C C . ILE B 1 127 ? 16.656 25.344 13.359 1 92 127 ILE B C 1
ATOM 6549 O O . ILE B 1 127 ? 16.641 24.875 14.492 1 92 127 ILE B O 1
ATOM 6553 N N . HIS B 1 128 ? 17 24.672 12.297 1 87.38 128 HIS B N 1
ATOM 6554 C CA . HIS B 1 128 ? 17.484 23.297 12.422 1 87.38 128 HIS B CA 1
ATOM 6555 C C . HIS B 1 128 ? 18.703 23.234 13.336 1 87.38 128 HIS B C 1
ATOM 6557 O O . HIS B 1 128 ? 18.797 22.328 14.172 1 87.38 128 HIS B O 1
ATOM 6563 N N . GLU B 1 129 ? 19.594 24.125 13.172 1 88.44 129 GLU B N 1
ATOM 6564 C CA . GLU B 1 129 ? 20.812 24.141 13.992 1 88.44 129 GLU B CA 1
ATOM 6565 C C . GLU B 1 129 ? 20.484 24.469 15.445 1 88.44 129 GLU B C 1
ATOM 6567 O O . GLU B 1 129 ? 21.109 23.922 16.359 1 88.44 129 GLU B O 1
ATOM 6572 N N . LEU B 1 130 ? 19.625 25.391 15.578 1 90.5 130 LEU B N 1
ATOM 6573 C CA . LEU B 1 130 ? 19.203 25.75 16.938 1 90.5 130 LEU B CA 1
ATOM 6574 C C . LEU B 1 130 ? 18.594 24.562 17.656 1 90.5 130 LEU B C 1
ATOM 6576 O O . LEU B 1 130 ? 18.891 24.312 18.828 1 90.5 130 LEU B O 1
ATOM 6580 N N . GLU B 1 131 ? 17.812 23.891 16.984 1 84.5 131 GLU B N 1
ATOM 6581 C CA . GLU B 1 131 ? 17.125 22.75 17.578 1 84.5 131 GLU B CA 1
ATOM 6582 C C . GLU B 1 131 ? 18.062 21.562 17.766 1 84.5 131 GLU B C 1
ATOM 6584 O O . GLU B 1 131 ? 17.781 20.656 18.562 1 84.5 131 GLU B O 1
ATOM 6589 N N . ASN B 1 132 ? 19.172 21.547 17.031 1 79.12 132 ASN B N 1
ATOM 6590 C CA . ASN B 1 132 ? 20.078 20.422 17.078 1 79.12 132 ASN B CA 1
ATOM 6591 C C . ASN B 1 132 ? 21.203 20.641 18.078 1 79.12 132 ASN B C 1
ATOM 6593 O O . ASN B 1 132 ? 22.109 19.812 18.203 1 79.12 132 ASN B O 1
ATOM 6597 N N . ILE B 1 133 ? 21.156 21.703 18.828 1 86.88 133 ILE B N 1
ATOM 6598 C CA . ILE B 1 133 ? 22.125 21.891 19.906 1 86.88 133 ILE B CA 1
ATOM 6599 C C . ILE B 1 133 ? 21.844 20.906 21.031 1 86.88 133 ILE B C 1
ATOM 6601 O O . ILE B 1 133 ? 20.75 20.906 21.609 1 86.88 133 ILE B O 1
ATOM 6605 N N . ARG B 1 134 ? 22.828 20.094 21.234 1 81.06 134 ARG B N 1
ATOM 6606 C CA . ARG B 1 134 ? 22.625 19.016 22.188 1 81.06 134 ARG B CA 1
ATOM 6607 C C . ARG B 1 134 ? 23.531 19.188 23.406 1 81.06 134 ARG B C 1
ATOM 6609 O O . ARG B 1 134 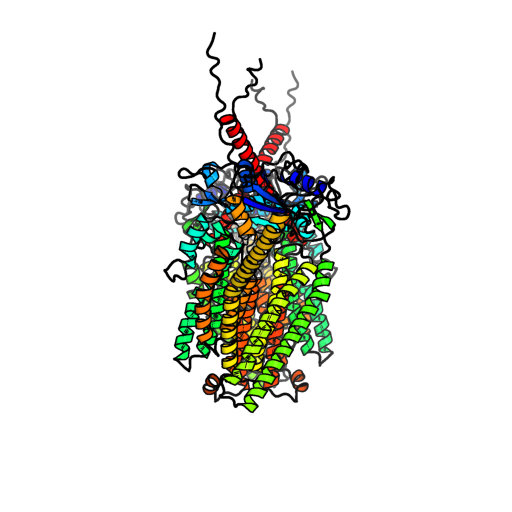? 24.625 19.766 23.297 1 81.06 134 ARG B O 1
ATOM 6616 N N . ALA B 1 135 ? 23.062 18.672 24.453 1 82 135 ALA B N 1
ATOM 6617 C CA . ALA B 1 135 ? 23.812 18.734 25.703 1 82 135 ALA B CA 1
ATOM 6618 C C . ALA B 1 135 ? 24.938 17.719 25.719 1 82 135 ALA B C 1
ATOM 6620 O O . ALA B 1 135 ? 24.781 16.594 25.219 1 82 135 ALA B O 1
ATOM 6621 N N . LEU B 1 136 ? 26.094 18.156 26.125 1 80.31 136 LEU B N 1
ATOM 6622 C CA . LEU B 1 136 ? 27.234 17.266 26.281 1 80.31 136 LEU B CA 1
ATOM 6623 C C . LEU B 1 136 ? 27.156 16.516 27.609 1 80.31 136 LEU B C 1
ATOM 6625 O O . LEU B 1 136 ? 26.328 16.844 28.469 1 80.31 136 LEU B O 1
ATOM 6629 N N . ASN B 1 137 ? 28.031 15.516 27.797 1 76.88 137 ASN B N 1
ATOM 6630 C CA . ASN B 1 137 ? 28.062 14.711 29.016 1 76.88 137 ASN B CA 1
ATOM 6631 C C . ASN B 1 137 ? 28.375 15.57 30.25 1 76.88 137 ASN B C 1
ATOM 6633 O O . ASN B 1 137 ? 27.953 15.242 31.359 1 76.88 137 ASN B O 1
ATOM 6637 N N . THR B 1 138 ? 28.984 16.656 29.953 1 79.19 138 THR B N 1
ATOM 6638 C CA . THR B 1 138 ? 29.375 17.531 31.062 1 79.19 138 THR B CA 1
ATOM 6639 C C . THR B 1 138 ? 28.219 18.438 31.469 1 79.19 138 THR B C 1
ATOM 6641 O O . THR B 1 138 ? 28.219 19 32.562 1 79.19 138 THR B O 1
ATOM 6644 N N . ASP B 1 139 ? 27.219 18.516 30.609 1 83.12 139 ASP B N 1
ATOM 6645 C CA . ASP B 1 139 ? 26.062 19.359 30.891 1 83.12 139 ASP B CA 1
ATOM 6646 C C . ASP B 1 139 ? 25 18.609 31.688 1 83.12 139 ASP B C 1
ATOM 6648 O O . ASP B 1 139 ? 24.094 18 31.109 1 83.12 139 ASP B O 1
ATOM 6652 N N . THR B 1 140 ? 25.078 18.5 32.969 1 79.44 140 THR B N 1
ATOM 6653 C CA . THR B 1 140 ? 24.172 17.719 33.781 1 79.44 140 THR B CA 1
ATOM 6654 C C . THR B 1 140 ? 22.906 18.5 34.094 1 79.44 140 THR B C 1
ATOM 6656 O O . THR B 1 140 ? 21.828 17.922 34.219 1 79.44 140 THR B O 1
ATOM 6659 N N . PHE B 1 141 ? 23.047 19.812 34.312 1 85.56 141 PHE B N 1
ATOM 6660 C CA . PHE B 1 141 ? 21.891 20.656 34.625 1 85.56 141 PHE B CA 1
ATOM 6661 C C . PHE B 1 141 ? 22.078 22.031 33.969 1 85.56 141 PHE B C 1
ATOM 6663 O O . PHE B 1 141 ? 23.188 22.406 33.594 1 85.56 141 PHE B O 1
ATOM 6670 N N . ILE B 1 142 ? 21.016 22.75 33.75 1 88.19 142 ILE B N 1
ATOM 6671 C CA . ILE B 1 142 ? 21.109 24.141 33.344 1 88.19 142 ILE B CA 1
ATOM 6672 C C . ILE B 1 142 ? 21.641 25 34.5 1 88.19 142 ILE B C 1
ATOM 6674 O O . ILE B 1 142 ? 21.062 25 35.562 1 88.19 142 ILE B O 1
ATOM 6678 N N . PRO B 1 143 ? 22.703 25.656 34.219 1 87.5 143 PRO B N 1
ATOM 6679 C CA . PRO B 1 143 ? 23.266 26.453 35.312 1 87.5 143 PRO B CA 1
ATOM 6680 C C . PRO B 1 143 ? 22.25 27.422 35.906 1 87.5 143 PRO B C 1
ATOM 6682 O O . PRO B 1 143 ? 21.578 28.141 35.156 1 87.5 143 PRO B O 1
ATOM 6685 N N . GLY B 1 144 ? 22.062 27.391 37.188 1 86.19 144 GLY B N 1
ATOM 6686 C CA . GLY B 1 144 ? 21.125 28.266 37.875 1 86.19 144 GLY B CA 1
ATOM 6687 C C . GLY B 1 144 ? 19.828 27.562 38.25 1 86.19 144 GLY B C 1
ATOM 6688 O O . GLY B 1 144 ? 19.078 28.047 39.094 1 86.19 144 GLY B O 1
ATOM 6689 N N . TYR B 1 145 ? 19.562 26.531 37.5 1 90.44 145 TYR B N 1
ATOM 6690 C CA . TYR B 1 145 ? 18.344 25.766 37.75 1 90.44 145 TYR B CA 1
ATOM 6691 C C . TYR B 1 145 ? 18.656 24.312 38.062 1 90.44 145 TYR B C 1
ATOM 6693 O O . TYR B 1 145 ? 18.656 23.469 37.156 1 90.44 145 TYR B O 1
ATOM 6701 N N . PRO B 1 146 ? 18.844 23.969 39.25 1 81.94 146 PRO B N 1
ATOM 6702 C CA . PRO B 1 146 ? 19.25 22.625 39.625 1 81.94 146 PRO B CA 1
ATOM 6703 C C . PRO B 1 146 ? 18.141 21.594 39.375 1 81.94 146 PRO B C 1
ATOM 6705 O O . PRO B 1 146 ? 18.422 20.391 39.25 1 81.94 146 PRO B O 1
ATOM 6708 N N . LEU B 1 147 ? 16.984 22.062 39.219 1 80.44 147 LEU B N 1
ATOM 6709 C CA . LEU B 1 147 ? 15.859 21.141 39.031 1 80.44 147 LEU B CA 1
ATOM 6710 C C . LEU B 1 147 ? 15.719 20.734 37.562 1 80.44 147 LEU B C 1
ATOM 6712 O O . LEU B 1 147 ? 15.055 19.75 37.281 1 80.44 147 LEU B O 1
ATOM 6716 N N . PHE B 1 148 ? 16.391 21.531 36.75 1 85.56 148 PHE B N 1
ATOM 6717 C CA . PHE B 1 148 ? 16.297 21.234 35.312 1 85.56 148 PHE B CA 1
ATOM 6718 C C . PHE B 1 148 ? 17.438 20.312 34.875 1 85.56 148 PHE B C 1
ATOM 6720 O O . PHE B 1 148 ? 18.469 20.797 34.406 1 85.56 148 PHE B O 1
ATOM 6727 N N . LYS B 1 149 ? 17.25 19.062 35.062 1 79.56 149 LYS B N 1
ATOM 6728 C CA . LYS B 1 149 ? 18.266 18.078 34.688 1 79.56 149 LYS B CA 1
ATOM 6729 C C . LYS B 1 149 ? 18.281 17.828 33.188 1 79.56 149 LYS B C 1
ATOM 6731 O O . LYS B 1 149 ? 17.219 17.719 32.562 1 79.56 149 LYS B O 1
ATOM 6736 N N . LEU B 1 150 ? 19.531 17.969 32.656 1 78.38 150 LEU B N 1
ATOM 6737 C CA . LEU B 1 150 ? 19.734 17.688 31.234 1 78.38 150 LEU B CA 1
ATOM 6738 C C . LEU B 1 150 ? 20.359 16.312 31.016 1 78.38 150 LEU B C 1
ATOM 6740 O O . LEU B 1 150 ? 21.234 15.914 31.781 1 78.38 150 LEU B O 1
ATOM 6744 N N . TYR B 1 151 ? 19.906 15.625 30.234 1 69.31 151 TYR B N 1
ATOM 6745 C CA . TYR B 1 151 ? 20.484 14.328 29.875 1 69.31 151 TYR B CA 1
ATOM 6746 C C . TYR B 1 151 ? 21.469 14.469 28.719 1 69.31 151 TYR B C 1
ATOM 6748 O O . TYR B 1 151 ? 21.422 15.445 27.984 1 69.31 151 TYR B O 1
ATOM 6756 N N . ASP B 1 152 ? 22.328 13.484 28.625 1 70.81 152 ASP B N 1
ATOM 6757 C CA . ASP B 1 152 ? 23.312 13.477 27.547 1 70.81 152 ASP B CA 1
ATOM 6758 C C . ASP B 1 152 ? 22.625 13.477 26.172 1 70.81 152 ASP B C 1
ATOM 6760 O O . ASP B 1 152 ? 21.672 12.711 25.953 1 70.81 152 ASP B O 1
ATOM 6764 N N . ASN B 1 153 ? 23 14.422 25.25 1 70.31 153 ASN B N 1
ATOM 6765 C CA . ASN B 1 153 ? 22.562 14.562 23.875 1 70.31 153 ASN B CA 1
ATOM 6766 C C . ASN B 1 153 ? 21.125 15.062 23.781 1 70.31 153 ASN B C 1
ATOM 6768 O O . ASN B 1 153 ? 20.469 14.891 22.75 1 70.31 153 ASN B O 1
ATOM 6772 N N . GLN B 1 154 ? 20.641 15.57 24.906 1 73.62 154 GLN B N 1
ATOM 6773 C CA . GLN B 1 154 ? 19.312 16.172 24.875 1 73.62 154 GLN B CA 1
ATOM 6774 C C . GLN B 1 154 ? 19.344 17.531 24.188 1 73.62 154 GLN B C 1
ATOM 6776 O O . GLN B 1 154 ? 20.297 18.297 24.359 1 73.62 154 GLN B O 1
ATOM 6781 N N . ALA B 1 155 ? 18.25 17.734 23.359 1 77.88 155 ALA B N 1
ATOM 6782 C CA . ALA B 1 155 ? 18.172 19.031 22.703 1 77.88 155 ALA B CA 1
ATOM 6783 C C . ALA B 1 155 ? 17.922 20.141 23.719 1 77.88 155 ALA B C 1
ATOM 6785 O O . ALA B 1 155 ? 16.984 20.078 24.516 1 77.88 155 ALA B O 1
ATOM 6786 N N . ILE B 1 156 ? 18.656 21.125 23.719 1 85.31 156 ILE B N 1
ATOM 6787 C CA . ILE B 1 156 ? 18.688 22.156 24.75 1 85.31 156 ILE B CA 1
ATOM 6788 C C . ILE B 1 156 ? 17.562 23.172 24.5 1 85.31 156 ILE B C 1
ATOM 6790 O O . ILE B 1 156 ? 16.812 23.516 25.422 1 85.31 156 ILE B O 1
ATOM 6794 N N . ILE B 1 157 ? 17.438 23.547 23.266 1 87.81 157 ILE B N 1
ATOM 6795 C CA . ILE B 1 157 ? 16.531 24.641 22.953 1 87.81 157 ILE B CA 1
ATOM 6796 C C . ILE B 1 157 ? 15.086 24.188 23.141 1 87.81 157 ILE B C 1
ATOM 6798 O O . ILE B 1 157 ? 14.297 24.859 23.812 1 87.81 157 ILE B O 1
ATOM 6802 N N . PRO B 1 158 ? 14.727 23.078 22.578 1 81.56 158 PRO B N 1
ATOM 6803 C CA . PRO B 1 158 ? 13.359 22.609 22.844 1 81.56 158 PRO B CA 1
ATOM 6804 C C . PRO B 1 158 ? 13.086 22.375 24.328 1 81.56 158 PRO B C 1
ATOM 6806 O O . PRO B 1 158 ? 11.977 22.625 24.797 1 81.56 158 PRO B O 1
ATOM 6809 N N . PHE B 1 159 ? 14.062 21.938 25.062 1 80.5 159 PHE B N 1
ATOM 6810 C CA . PHE B 1 159 ? 13.93 21.75 26.5 1 80.5 159 PHE B CA 1
ATOM 6811 C C . PHE B 1 159 ? 13.711 23.078 27.203 1 80.5 159 PHE B C 1
ATOM 6813 O O . PHE B 1 159 ? 12.844 23.188 28.078 1 80.5 159 PHE B O 1
ATOM 6820 N N . ALA B 1 160 ? 14.492 24.031 26.797 1 87.75 160 ALA B N 1
ATOM 6821 C CA . ALA B 1 160 ? 14.383 25.359 27.391 1 87.75 160 ALA B CA 1
ATOM 6822 C C . ALA B 1 160 ? 13.039 26 27.062 1 87.75 160 ALA B C 1
ATOM 6824 O O . ALA B 1 160 ? 12.5 26.781 27.859 1 87.75 160 ALA B O 1
ATOM 6825 N N . LEU B 1 161 ? 12.516 25.672 25.938 1 86.75 161 LEU B N 1
ATOM 6826 C CA . LEU B 1 161 ? 11.203 26.172 25.531 1 86.75 161 LEU B CA 1
ATOM 6827 C C . LEU B 1 161 ? 10.109 25.531 26.391 1 86.75 161 LEU B C 1
ATOM 6829 O O . LEU B 1 161 ? 9.172 26.219 26.797 1 86.75 161 LEU B O 1
ATOM 6833 N N . ASN B 1 162 ? 10.242 24.359 26.688 1 78 162 ASN B N 1
ATOM 6834 C CA . ASN B 1 162 ? 9.266 23.625 27.484 1 78 162 ASN B CA 1
ATOM 6835 C C . ASN B 1 162 ? 9.258 24.094 28.938 1 78 162 ASN B C 1
ATOM 6837 O O . ASN B 1 162 ? 8.211 24.094 29.594 1 78 162 ASN B O 1
ATOM 6841 N N . ARG B 1 163 ? 10.414 24.5 29.375 1 82.44 163 ARG B N 1
ATOM 6842 C CA . ARG B 1 163 ? 10.523 24.953 30.766 1 82.44 163 ARG B CA 1
ATOM 6843 C C . ARG B 1 163 ? 10.305 26.453 30.859 1 82.44 163 ARG B C 1
ATOM 6845 O O . ARG B 1 163 ? 10.539 27.062 31.906 1 82.44 163 ARG B O 1
ATOM 6852 N N . SER B 1 164 ? 9.93 27.109 29.766 1 87.44 164 SER B N 1
ATOM 6853 C CA . SER B 1 164 ? 9.562 28.531 29.688 1 87.44 164 SER B CA 1
ATOM 6854 C C . SER B 1 164 ? 10.758 29.422 29.969 1 87.44 164 SER B C 1
ATOM 6856 O O . SER B 1 164 ? 10.594 30.531 30.5 1 87.44 164 SER B O 1
ATOM 6858 N N . LEU B 1 165 ? 11.945 28.844 29.812 1 91.19 165 LEU B N 1
ATOM 6859 C CA . LEU B 1 165 ? 13.133 29.703 29.844 1 91.19 165 LEU B CA 1
ATOM 6860 C C . LEU B 1 165 ? 13.234 30.531 28.578 1 91.19 165 LEU B C 1
ATOM 6862 O O . LEU B 1 165 ? 13.641 31.688 28.625 1 91.19 165 LEU B O 1
ATOM 6866 N N . ILE B 1 166 ? 12.992 29.797 27.5 1 93.12 166 ILE B N 1
ATOM 6867 C CA . ILE B 1 166 ? 12.805 30.469 26.219 1 93.12 166 ILE B CA 1
ATOM 6868 C C . ILE B 1 166 ? 11.312 30.625 25.938 1 93.12 166 ILE B C 1
ATOM 6870 O O . ILE B 1 166 ? 10.547 29.656 26.047 1 93.12 166 ILE B O 1
ATOM 6874 N N . THR B 1 167 ? 10.961 31.828 25.609 1 90.81 167 THR B N 1
ATOM 6875 C CA . THR B 1 167 ? 9.531 32.094 25.484 1 90.81 167 THR B CA 1
ATOM 6876 C C . THR B 1 167 ? 9.078 31.891 24.031 1 90.81 167 THR B C 1
ATOM 6878 O O . THR B 1 167 ? 8 31.344 23.781 1 90.81 167 THR B O 1
ATOM 6881 N N . LYS B 1 168 ? 9.859 32.406 23.078 1 90.88 168 LYS B N 1
ATOM 6882 C CA . LYS B 1 168 ? 9.461 32.344 21.672 1 90.88 168 LYS B CA 1
ATOM 6883 C C . LYS B 1 168 ? 10.68 32.188 20.766 1 90.88 168 LYS B C 1
ATOM 6885 O O . LYS B 1 168 ? 11.75 32.719 21.047 1 90.88 168 LYS B O 1
ATOM 6890 N N . VAL B 1 169 ? 10.57 31.406 19.844 1 93 169 VAL B N 1
ATOM 6891 C CA . VAL B 1 169 ? 11.516 31.312 18.734 1 93 169 VAL B CA 1
ATOM 6892 C C . VAL B 1 169 ? 10.766 31.344 17.406 1 93 169 VAL B C 1
ATOM 6894 O O . VAL B 1 169 ? 9.898 30.5 17.156 1 93 169 VAL B O 1
ATOM 6897 N N . TYR B 1 170 ? 10.961 32.344 16.609 1 93.5 170 TYR B N 1
ATOM 6898 C CA . TYR B 1 170 ? 10.195 32.438 15.383 1 93.5 170 TYR B CA 1
ATOM 6899 C C . TYR B 1 170 ? 11.016 33.094 14.273 1 93.5 170 TYR B C 1
ATOM 6901 O O . TYR B 1 170 ? 11.852 33.969 14.547 1 93.5 170 TYR B O 1
ATOM 6909 N N . PRO B 1 171 ? 10.82 32.656 13.062 1 94.31 171 PRO B N 1
ATOM 6910 C CA . PRO B 1 171 ? 11.438 33.344 11.914 1 94.31 171 PRO B CA 1
ATOM 6911 C C . PRO B 1 171 ? 10.75 34.656 11.555 1 94.31 171 PRO B C 1
ATOM 6913 O O . PRO B 1 171 ? 9.57 34.844 11.867 1 94.31 171 PRO B O 1
ATOM 6916 N N . LEU B 1 172 ? 11.469 35.469 10.938 1 93.44 172 LEU B N 1
ATOM 6917 C CA . LEU B 1 172 ? 10.938 36.781 10.609 1 93.44 172 LEU B CA 1
ATOM 6918 C C . LEU B 1 172 ? 10.375 36.812 9.195 1 93.44 172 LEU B C 1
ATOM 6920 O O . LEU B 1 172 ? 10.906 36.156 8.305 1 93.44 172 LEU B O 1
ATOM 6924 N N . HIS B 1 173 ? 9.273 37.562 9.047 1 93.44 173 HIS B N 1
ATOM 6925 C CA . HIS B 1 173 ? 8.727 37.812 7.719 1 93.44 173 HIS B CA 1
ATOM 6926 C C . HIS B 1 173 ? 9.609 38.75 6.922 1 93.44 173 HIS B C 1
ATOM 6928 O O . HIS B 1 173 ? 10.289 39.625 7.5 1 93.44 173 HIS B O 1
ATOM 6934 N N . ASP B 1 174 ? 9.656 38.562 5.629 1 92.19 174 ASP B N 1
ATOM 6935 C CA . ASP B 1 174 ? 10.227 39.5 4.691 1 92.19 174 ASP B CA 1
ATOM 6936 C C . ASP B 1 174 ? 9.125 40.281 3.973 1 92.19 174 ASP B C 1
ATOM 6938 O O . ASP B 1 174 ? 8.469 39.75 3.074 1 92.19 174 ASP B O 1
ATOM 6942 N N . ASP B 1 175 ? 9 41.531 4.266 1 89.69 175 ASP B N 1
ATOM 6943 C CA . ASP B 1 175 ? 7.883 42.344 3.787 1 89.69 175 ASP B CA 1
ATOM 6944 C C . ASP B 1 175 ? 7.898 42.438 2.266 1 89.69 175 ASP B C 1
ATOM 6946 O O . ASP B 1 175 ? 6.844 42.438 1.626 1 89.69 175 ASP B O 1
ATOM 6950 N N . GLU B 1 176 ? 9.023 42.594 1.702 1 89.69 176 GLU B N 1
ATOM 6951 C CA . GLU B 1 176 ? 9.125 42.719 0.253 1 89.69 176 GLU B CA 1
ATOM 6952 C C . GLU B 1 176 ? 8.703 41.438 -0.462 1 89.69 176 GLU B C 1
ATOM 6954 O O . GLU B 1 176 ? 7.93 41.5 -1.421 1 89.69 176 GLU B O 1
ATOM 6959 N N . GLU B 1 177 ? 9.227 40.406 0.025 1 91.06 177 GLU B N 1
ATOM 6960 C CA . GLU B 1 177 ? 8.867 39.125 -0.59 1 91.06 177 GLU B CA 1
ATOM 6961 C C . GLU B 1 177 ? 7.395 38.812 -0.369 1 91.06 177 GLU B C 1
ATOM 6963 O O . GLU B 1 177 ? 6.746 38.219 -1.23 1 91.06 177 GLU B O 1
ATOM 6968 N N . LEU B 1 178 ? 6.918 39.188 0.74 1 92.62 178 LEU B N 1
ATOM 6969 C CA . LEU B 1 178 ? 5.52 38.906 1.062 1 92.62 178 LEU B CA 1
ATOM 6970 C C . LEU B 1 178 ? 4.59 39.75 0.181 1 92.62 178 LEU B C 1
ATOM 6972 O O . LEU B 1 178 ? 3.521 39.281 -0.219 1 92.62 178 LEU B O 1
ATOM 6976 N N . LYS B 1 179 ? 4.98 40.938 -0.07 1 91.12 179 LYS B N 1
ATOM 6977 C CA . LYS B 1 179 ? 4.188 41.812 -0.943 1 91.12 179 LYS B CA 1
ATOM 6978 C C . LYS B 1 179 ? 4.125 41.25 -2.359 1 91.12 179 LYS B C 1
ATOM 6980 O O . LYS B 1 179 ? 3.064 41.25 -2.99 1 91.12 179 LYS B O 1
ATOM 6985 N N . LYS B 1 180 ? 5.191 40.781 -2.814 1 91.25 180 LYS B N 1
ATOM 6986 C CA . LYS B 1 180 ? 5.23 40.156 -4.137 1 91.25 180 LYS B CA 1
ATOM 6987 C C . LYS B 1 180 ? 4.363 38.906 -4.18 1 91.25 180 LYS B C 1
ATOM 6989 O O . LYS B 1 180 ? 3.613 38.688 -5.137 1 91.25 180 LYS B O 1
ATOM 6994 N N . LEU B 1 181 ? 4.5 38.156 -3.145 1 92.25 181 LEU B N 1
ATOM 6995 C CA . LEU B 1 181 ? 3.725 36.906 -3.068 1 92.25 181 LEU B CA 1
ATOM 6996 C C . LEU B 1 181 ? 2.234 37.219 -2.955 1 92.25 181 LEU B C 1
ATOM 6998 O O . LEU B 1 181 ? 1.411 36.562 -3.592 1 92.25 181 LEU B O 1
ATOM 7002 N N . SER B 1 182 ? 1.869 38.219 -2.156 1 90.81 182 SER B N 1
ATOM 7003 C CA . SER B 1 182 ? 0.472 38.594 -1.981 1 90.81 182 SER B CA 1
ATOM 7004 C C . SER B 1 182 ? -0.144 39.062 -3.297 1 90.81 182 SER B C 1
ATOM 7006 O O . SER B 1 182 ? -1.311 38.781 -3.576 1 90.81 182 SER B O 1
ATOM 7008 N N . GLY B 1 183 ? 0.618 39.719 -4.062 1 87.62 183 GLY B N 1
ATOM 7009 C CA . GLY B 1 183 ? 0.139 40.188 -5.344 1 87.62 183 GLY B CA 1
ATOM 7010 C C . GLY B 1 183 ? -0.164 39.094 -6.336 1 87.62 183 GLY B C 1
ATOM 7011 O O . GLY B 1 183 ? -1.146 39.156 -7.078 1 87.62 183 GLY B O 1
ATOM 7012 N N . SER B 1 184 ? 0.562 38.062 -6.25 1 88.06 184 SER B N 1
ATOM 7013 C CA . SER B 1 184 ? 0.386 36.969 -7.199 1 88.06 184 SER B CA 1
ATOM 7014 C C . SER B 1 184 ? -0.521 35.906 -6.625 1 88.06 184 SER B C 1
ATOM 7016 O O . SER B 1 184 ? -1.001 35.031 -7.359 1 88.06 184 SER B O 1
ATOM 7018 N N . TRP B 1 185 ? -0.794 36 -5.422 1 90.94 185 TRP B N 1
ATOM 7019 C CA . TRP B 1 185 ? -1.496 34.906 -4.727 1 90.94 185 TRP B CA 1
ATOM 7020 C C . TRP B 1 185 ? -2.955 35.281 -4.48 1 90.94 185 TRP B C 1
ATOM 7022 O O . TRP B 1 185 ? -3.801 35.125 -5.363 1 90.94 185 TRP B O 1
ATOM 7032 N N . TYR B 1 186 ? -3.301 36.125 -3.463 1 83.88 186 TYR B N 1
ATOM 7033 C CA . TYR B 1 186 ? -4.707 36.312 -3.141 1 83.88 186 TYR B CA 1
ATOM 7034 C C . TYR B 1 186 ? -5.188 37.688 -3.672 1 83.88 186 TYR B C 1
ATOM 7036 O O . TYR B 1 186 ? -6.395 37.906 -3.771 1 83.88 186 TYR B O 1
ATOM 7044 N N . MET B 1 187 ? -4.281 38.594 -4.082 1 80.12 187 MET B N 1
ATOM 7045 C CA . MET B 1 187 ? -4.684 39.875 -4.621 1 80.12 187 MET B CA 1
ATOM 7046 C C . MET B 1 187 ? -4.742 39.844 -6.145 1 80.12 187 MET B C 1
ATOM 7048 O O . MET B 1 187 ? -5.055 40.844 -6.785 1 80.12 187 MET B O 1
ATOM 7052 N N . SER B 1 188 ? -4.324 38.625 -6.664 1 70.5 188 SER B N 1
ATOM 7053 C CA . SER B 1 188 ? -4.324 38.562 -8.125 1 70.5 188 SER B CA 1
ATOM 7054 C C . SER B 1 188 ? -5.734 38.719 -8.68 1 70.5 188 SER B C 1
ATOM 7056 O O . SER B 1 188 ? -6.707 38.281 -8.078 1 70.5 188 SER B O 1
ATOM 7058 N N . GLY B 1 189 ? -6.188 39.875 -9.055 1 61.59 189 GLY B N 1
ATOM 7059 C CA . GLY B 1 189 ? -7.48 40.219 -9.633 1 61.59 189 GLY B CA 1
ATOM 7060 C C . GLY B 1 189 ? -8.086 39.062 -10.438 1 61.59 189 GLY B C 1
ATOM 7061 O O . GLY B 1 189 ? -9.297 39.062 -10.68 1 61.59 189 GLY B O 1
ATOM 7062 N N . HIS B 1 190 ? -7.27 38.219 -11.023 1 58.06 190 HIS B N 1
ATOM 7063 C CA . HIS B 1 190 ? -7.848 37.219 -11.891 1 58.06 190 HIS B CA 1
ATOM 7064 C C . HIS B 1 190 ? -8.328 36 -11.078 1 58.06 190 HIS B C 1
ATOM 7066 O O . HIS B 1 190 ? -7.59 35.469 -10.25 1 58.06 190 HIS B O 1
ATOM 7072 N N . ALA B 1 191 ? -9.547 36.094 -10.727 1 60.31 191 ALA B N 1
ATOM 7073 C CA . ALA B 1 191 ? -10.273 35.031 -10.047 1 60.31 191 ALA B CA 1
ATOM 7074 C C . ALA B 1 191 ? -9.852 33.656 -10.578 1 60.31 191 ALA B C 1
ATOM 7076 O O . ALA B 1 191 ? -10.688 32.875 -11.023 1 60.31 191 ALA B O 1
ATOM 7077 N N . THR B 1 192 ? -8.508 33.375 -10.734 1 71.5 192 THR B N 1
ATOM 7078 C CA . THR B 1 192 ? -8.086 32.094 -11.25 1 71.5 192 THR B CA 1
ATOM 7079 C C . THR B 1 192 ? -7.949 31.078 -10.117 1 71.5 192 THR B C 1
ATOM 7081 O O . THR B 1 192 ? -7.695 31.453 -8.969 1 71.5 192 THR B O 1
ATOM 7084 N N . LEU B 1 193 ? -8.406 29.938 -10.32 1 83.38 193 LEU B N 1
ATOM 7085 C CA . LEU B 1 193 ? -8.32 28.812 -9.398 1 83.38 193 LEU B CA 1
ATOM 7086 C C . LEU B 1 193 ? -6.875 28.344 -9.25 1 83.38 193 LEU B C 1
ATOM 7088 O O . LEU B 1 193 ? -6.543 27.641 -8.297 1 83.38 193 LEU B O 1
ATOM 7092 N N . THR B 1 194 ? -5.98 28.922 -10.055 1 86.75 194 THR B N 1
ATOM 7093 C CA . THR B 1 194 ? -4.598 28.453 -10.039 1 86.75 194 THR B CA 1
ATOM 7094 C C . THR B 1 194 ? -3.762 29.266 -9.062 1 86.75 194 THR B C 1
ATOM 7096 O O . THR B 1 194 ? -3.779 30.5 -9.094 1 86.75 194 THR B O 1
ATOM 7099 N N . GLN B 1 195 ? -3.182 28.656 -8.117 1 91.69 195 GLN B N 1
ATOM 7100 C CA . GLN B 1 195 ? -2.342 29.266 -7.09 1 91.69 195 GLN B 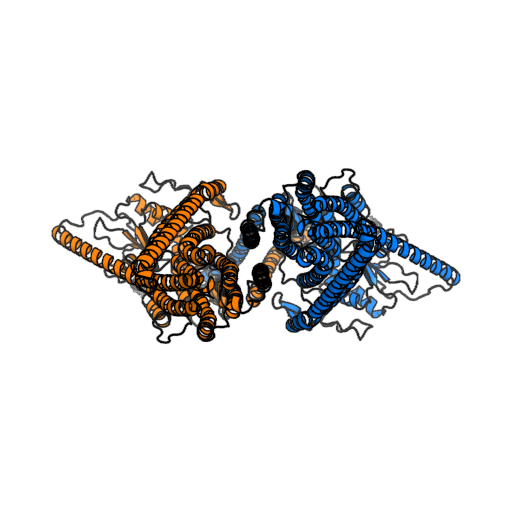CA 1
ATOM 7101 C C . GLN B 1 195 ? -0.865 29.172 -7.461 1 91.69 195 GLN B C 1
ATOM 7103 O O . GLN B 1 195 ? -0.458 28.266 -8.188 1 91.69 195 GLN B O 1
ATOM 7108 N N . PRO B 1 196 ? -0.113 30.125 -7.148 1 92.75 196 PRO B N 1
ATOM 7109 C CA . PRO B 1 196 ? 1.334 30.031 -7.359 1 92.75 196 PRO B CA 1
ATOM 7110 C C . PRO B 1 196 ? 2.018 29.062 -6.398 1 92.75 196 PRO B C 1
ATOM 7112 O O . PRO B 1 196 ? 2.721 29.5 -5.48 1 92.75 196 PRO B O 1
ATOM 7115 N N . ILE B 1 197 ? 1.932 27.859 -6.641 1 93.88 197 ILE B N 1
ATOM 7116 C CA . ILE B 1 197 ? 2.369 26.781 -5.75 1 93.88 197 ILE B CA 1
ATOM 7117 C C . ILE B 1 197 ? 3.883 26.859 -5.559 1 93.88 197 ILE B C 1
ATOM 7119 O O . ILE B 1 197 ? 4.383 26.688 -4.445 1 93.88 197 ILE B O 1
ATOM 7123 N N . ASP B 1 198 ? 4.602 27.188 -6.594 1 91.12 198 ASP B N 1
ATOM 7124 C CA . ASP B 1 198 ? 6.059 27.234 -6.512 1 91.12 198 ASP B CA 1
ATOM 7125 C C . ASP B 1 198 ? 6.523 28.391 -5.637 1 91.12 198 ASP B C 1
ATOM 7127 O O . ASP B 1 198 ? 7.465 28.25 -4.852 1 91.12 198 ASP B O 1
ATOM 7131 N N . ASP B 1 199 ? 5.832 29.5 -5.746 1 92.62 199 ASP B N 1
ATOM 7132 C CA . ASP B 1 199 ? 6.184 30.672 -4.938 1 92.62 199 ASP B CA 1
ATOM 7133 C C . ASP B 1 199 ? 5.836 30.438 -3.471 1 92.62 199 ASP B C 1
ATOM 7135 O O . ASP B 1 199 ? 6.562 30.891 -2.578 1 92.62 199 ASP B O 1
ATOM 7139 N N . ILE B 1 200 ? 4.758 29.812 -3.236 1 94.31 200 ILE B N 1
ATOM 7140 C CA . ILE B 1 200 ? 4.352 29.516 -1.867 1 94.31 200 ILE B CA 1
ATOM 7141 C C . ILE B 1 200 ? 5.367 28.578 -1.225 1 94.31 200 ILE B C 1
ATOM 7143 O O . ILE B 1 200 ? 5.738 28.75 -0.062 1 94.31 200 ILE B O 1
ATOM 7147 N N . LYS B 1 201 ? 5.789 27.641 -1.997 1 92.81 201 LYS B N 1
ATOM 7148 C CA . LYS B 1 201 ? 6.762 26.672 -1.493 1 92.81 201 LYS B CA 1
ATOM 7149 C C . LYS B 1 201 ? 8.078 27.359 -1.132 1 92.81 201 LYS B C 1
ATOM 7151 O O . LYS B 1 201 ? 8.688 27.047 -0.107 1 92.81 201 LYS B O 1
ATOM 7156 N N . GLN B 1 202 ? 8.453 28.234 -1.927 1 89.81 202 GLN B N 1
ATOM 7157 C CA . GLN B 1 202 ? 9.719 28.922 -1.699 1 89.81 202 GLN B CA 1
ATOM 7158 C C . GLN B 1 202 ? 9.664 29.781 -0.434 1 89.81 202 GLN B C 1
ATOM 7160 O O . GLN B 1 202 ? 10.672 29.922 0.263 1 89.81 202 GLN B O 1
ATOM 7165 N N . TYR B 1 203 ? 8.523 30.234 -0.152 1 93.25 203 TYR B N 1
ATOM 7166 C CA . TYR B 1 203 ? 8.43 31.156 0.984 1 93.25 203 TYR B CA 1
ATOM 7167 C C . TYR B 1 203 ? 7.973 30.406 2.238 1 93.25 203 TYR B C 1
ATOM 7169 O O . TYR B 1 203 ? 8.539 30.609 3.316 1 93.25 203 TYR B O 1
ATOM 7177 N N . PHE B 1 204 ? 6.934 29.594 2.189 1 93.81 204 PHE B N 1
ATOM 7178 C CA . PHE B 1 204 ? 6.32 29.016 3.381 1 93.81 204 PHE B CA 1
ATOM 7179 C C . PHE B 1 204 ? 6.734 27.562 3.557 1 93.81 204 PHE B C 1
ATOM 7181 O O . PHE B 1 204 ? 6.445 26.953 4.586 1 93.81 204 PHE B O 1
ATOM 7188 N N . GLY B 1 205 ? 7.293 26.938 2.568 1 91.62 205 GLY B N 1
ATOM 7189 C CA . GLY B 1 205 ? 7.777 25.562 2.723 1 91.62 205 GLY B CA 1
ATOM 7190 C C . GLY B 1 205 ? 6.836 24.531 2.141 1 91.62 205 GLY B C 1
ATOM 7191 O O . GLY B 1 205 ? 5.828 24.875 1.521 1 91.62 205 GLY B O 1
ATOM 7192 N N . GLU B 1 206 ? 7.125 23.281 2.379 1 92 206 GLU B N 1
ATOM 7193 C CA . GLU B 1 206 ? 6.438 22.188 1.695 1 92 206 GLU B CA 1
ATOM 7194 C C . GLU B 1 206 ? 5.117 21.859 2.381 1 92 206 GLU B C 1
ATOM 7196 O O . GLU B 1 206 ? 4.125 21.562 1.715 1 92 206 GLU B O 1
ATOM 7201 N N . CYS B 1 207 ? 5.035 21.906 3.674 1 92.62 207 CYS B N 1
ATOM 7202 C CA . CYS B 1 207 ? 3.844 21.5 4.414 1 92.62 207 CYS B CA 1
ATOM 7203 C C . CYS B 1 207 ? 2.656 22.391 4.062 1 92.62 207 CYS B C 1
ATOM 7205 O O . CYS B 1 207 ? 1.593 21.891 3.686 1 92.62 207 CYS B O 1
ATOM 7207 N N . ILE B 1 208 ? 2.844 23.688 4.145 1 95.12 208 ILE B N 1
ATOM 7208 C CA . ILE B 1 208 ? 1.782 24.656 3.857 1 95.12 208 ILE B CA 1
ATOM 7209 C C . ILE B 1 208 ? 1.429 24.594 2.373 1 95.12 208 ILE B C 1
ATOM 7211 O O . ILE B 1 208 ? 0.254 24.672 2.006 1 95.12 208 ILE B O 1
ATOM 7215 N N . THR B 1 209 ? 2.408 24.469 1.557 1 95.75 209 THR B N 1
ATOM 7216 C CA . THR B 1 209 ? 2.178 24.406 0.117 1 95.75 209 THR B CA 1
ATOM 7217 C C . THR B 1 209 ? 1.379 23.172 -0.257 1 95.75 209 THR B C 1
ATOM 7219 O O . THR B 1 209 ? 0.521 23.219 -1.142 1 95.75 209 THR B O 1
ATOM 7222 N N . MET B 1 210 ? 1.68 22.047 0.412 1 96.31 210 MET B N 1
ATOM 7223 C CA . MET B 1 210 ? 0.931 20.812 0.164 1 96.31 210 MET B CA 1
ATOM 7224 C C . MET B 1 210 ? -0.553 21.016 0.453 1 96.31 210 MET B C 1
ATOM 7226 O O . MET B 1 210 ? -1.405 20.516 -0.286 1 96.31 210 MET B O 1
ATOM 7230 N N . TYR B 1 211 ? -0.866 21.781 1.475 1 96.06 211 TYR B N 1
ATOM 7231 C CA . TYR B 1 211 ? -2.254 22.078 1.81 1 96.06 211 TYR B CA 1
ATOM 7232 C C . TYR B 1 211 ? -2.916 22.891 0.709 1 96.06 211 TYR B C 1
ATOM 7234 O O . TYR B 1 211 ? -4.023 22.562 0.267 1 96.06 211 TYR B O 1
ATOM 7242 N N . PHE B 1 212 ? -2.264 23.891 0.234 1 95.94 212 PHE B N 1
ATOM 7243 C CA . PHE B 1 212 ? -2.852 24.75 -0.781 1 95.94 212 PHE B CA 1
ATOM 7244 C C . PHE B 1 212 ? -2.955 24.031 -2.117 1 95.94 212 PHE B C 1
ATOM 7246 O O . PHE B 1 212 ? -3.883 24.266 -2.893 1 95.94 212 PHE B O 1
ATOM 7253 N N . ALA B 1 213 ? -1.99 23.156 -2.336 1 96.88 213 ALA B N 1
ATOM 7254 C CA . ALA B 1 213 ? -2.094 22.328 -3.537 1 96.88 213 ALA B CA 1
ATOM 7255 C C . ALA B 1 213 ? -3.309 21.406 -3.465 1 96.88 213 ALA B C 1
ATOM 7257 O O . ALA B 1 213 ? -4.012 21.219 -4.461 1 96.88 213 ALA B O 1
ATOM 7258 N N . PHE B 1 214 ? -3.527 20.844 -2.32 1 97.12 214 PHE B N 1
ATOM 7259 C CA . PHE B 1 214 ? -4.695 19.984 -2.127 1 97.12 214 PHE B CA 1
ATOM 7260 C C . PHE B 1 214 ? -5.984 20.781 -2.295 1 97.12 214 PHE B C 1
ATOM 7262 O O . PHE B 1 214 ? -6.922 20.328 -2.951 1 97.12 214 PHE B O 1
ATOM 7269 N N . LEU B 1 215 ? -5.969 21.922 -1.659 1 96.38 215 LEU B N 1
ATOM 7270 C CA . LEU B 1 215 ? -7.137 22.797 -1.731 1 96.38 215 LEU B CA 1
ATOM 7271 C C . LEU B 1 215 ? -7.465 23.156 -3.178 1 96.38 215 LEU B C 1
ATOM 7273 O O . LEU B 1 215 ? -8.625 23.094 -3.59 1 96.38 215 LEU B O 1
ATOM 7277 N N . GLU B 1 216 ? -6.441 23.5 -3.877 1 96 216 GLU B N 1
ATOM 7278 C CA . GLU B 1 216 ? -6.633 23.828 -5.285 1 96 216 GLU B CA 1
ATOM 7279 C C . GLU B 1 216 ? -7.145 22.625 -6.07 1 96 216 GLU B C 1
ATOM 7281 O O . GLU B 1 216 ? -8.086 22.75 -6.859 1 96 216 GLU B O 1
ATOM 7286 N N . TYR B 1 217 ? -6.52 21.516 -5.895 1 96.25 217 TYR B N 1
ATOM 7287 C CA . TYR B 1 217 ? -6.895 20.297 -6.602 1 96.25 217 TYR B CA 1
ATOM 7288 C C . TYR B 1 217 ? -8.328 19.891 -6.277 1 96.25 217 TYR B C 1
ATOM 7290 O O . TYR B 1 217 ? -9.102 19.547 -7.176 1 96.25 217 TYR B O 1
ATOM 7298 N N . TYR B 1 218 ? -8.695 19.953 -5.008 1 96.94 218 TYR B N 1
ATOM 7299 C CA . TYR B 1 218 ? -10.039 19.625 -4.543 1 96.94 218 TYR B CA 1
ATOM 7300 C C . TYR B 1 218 ? -11.07 20.578 -5.129 1 96.94 218 TYR B C 1
ATOM 7302 O O . TYR B 1 218 ? -12.148 20.156 -5.559 1 96.94 218 TYR B O 1
ATOM 7310 N N . THR B 1 219 ? -10.766 21.844 -5.184 1 96.31 219 THR B N 1
ATOM 7311 C CA . THR B 1 219 ? -11.672 22.844 -5.734 1 96.31 219 THR B CA 1
ATOM 7312 C C . THR B 1 219 ? -11.922 22.578 -7.219 1 96.31 219 THR B C 1
ATOM 7314 O O . THR B 1 219 ? -13.055 22.672 -7.691 1 96.31 219 THR B O 1
ATOM 7317 N N . ARG B 1 220 ? -10.914 22.266 -7.945 1 95.38 220 ARG B N 1
ATOM 7318 C CA . ARG B 1 220 ? -11.055 21.938 -9.359 1 95.38 220 ARG B CA 1
ATOM 7319 C C . ARG B 1 220 ? -11.875 20.656 -9.547 1 95.38 220 ARG B C 1
ATOM 7321 O O . ARG B 1 220 ? -12.648 20.547 -10.5 1 95.38 220 ARG B O 1
ATOM 7328 N N . PHE B 1 221 ? -11.656 19.766 -8.711 1 95.25 221 PHE B N 1
ATOM 7329 C CA . PHE B 1 221 ? -12.383 18.5 -8.773 1 95.25 221 PHE B CA 1
ATOM 7330 C C . PHE B 1 221 ? -13.867 18.719 -8.523 1 95.25 221 PHE B C 1
ATOM 7332 O O . PHE B 1 221 ? -14.703 18 -9.055 1 95.25 221 PHE B O 1
ATOM 7339 N N . LEU B 1 222 ? -14.242 19.703 -7.707 1 95.12 222 LEU B N 1
ATOM 7340 C CA . LEU B 1 222 ? -15.625 19.969 -7.348 1 95.12 222 LEU B CA 1
ATOM 7341 C C . LEU B 1 222 ? -16.391 20.547 -8.531 1 95.12 222 LEU B C 1
ATOM 7343 O O . LEU B 1 222 ? -17.625 20.562 -8.531 1 95.12 222 LEU B O 1
ATOM 7347 N N . ILE B 1 223 ? -15.75 20.922 -9.609 1 94.69 223 ILE B N 1
ATOM 7348 C CA . ILE B 1 223 ? -16.391 21.547 -10.758 1 94.69 223 ILE B CA 1
ATOM 7349 C C . ILE B 1 223 ? -17.359 20.547 -11.406 1 94.69 223 ILE B C 1
ATOM 7351 O O . ILE B 1 223 ? -18.5 20.906 -11.734 1 94.69 223 ILE B O 1
ATOM 7355 N N . VAL B 1 224 ? -16.984 19.344 -11.5 1 91.81 224 VAL B N 1
ATOM 7356 C CA . VAL B 1 224 ? -17.812 18.328 -12.164 1 91.81 224 VAL B CA 1
ATOM 7357 C C . VAL B 1 224 ? -19.047 18.031 -11.312 1 91.81 224 VAL B C 1
ATOM 7359 O O . VAL B 1 224 ? -20.172 18.094 -11.797 1 91.81 224 VAL B O 1
ATOM 7362 N N . PRO B 1 225 ? -18.875 17.766 -10.023 1 90 225 PRO B N 1
ATOM 7363 C CA . PRO B 1 225 ? -20.062 17.578 -9.195 1 90 225 PRO B CA 1
ATOM 7364 C C . PRO B 1 225 ? -20.984 18.812 -9.203 1 90 225 PRO B C 1
ATOM 7366 O O . PRO B 1 225 ? -22.203 18.672 -9.086 1 90 225 PRO B O 1
ATOM 7369 N N . VAL B 1 226 ? -20.438 20.016 -9.289 1 92.38 226 VAL B N 1
ATOM 7370 C CA . VAL B 1 226 ? -21.234 21.234 -9.336 1 92.38 226 VAL B CA 1
ATOM 7371 C C . VAL B 1 226 ? -22.094 21.234 -10.602 1 92.38 226 VAL B C 1
ATOM 7373 O O . VAL B 1 226 ? -23.297 21.5 -10.547 1 92.38 226 VAL B O 1
ATOM 7376 N N . ILE B 1 227 ? -21.484 20.938 -11.711 1 89.94 227 ILE B N 1
ATOM 7377 C CA . ILE B 1 227 ? -22.203 20.906 -12.984 1 89.94 227 ILE B CA 1
ATOM 7378 C C . ILE B 1 227 ? -23.281 19.844 -12.953 1 89.94 227 ILE B C 1
ATOM 7380 O O . ILE B 1 227 ? -24.422 20.094 -13.352 1 89.94 227 ILE B O 1
ATOM 7384 N N . LEU B 1 228 ? -22.938 18.734 -12.398 1 83.88 228 LEU B N 1
ATOM 7385 C CA . LEU B 1 228 ? -23.906 17.641 -12.312 1 83.88 228 LEU B CA 1
ATOM 7386 C C . LEU B 1 228 ? -25.016 17.969 -11.336 1 83.88 228 LEU B C 1
ATOM 7388 O O . LEU B 1 228 ? -26.172 17.609 -11.562 1 83.88 228 LEU B O 1
ATOM 7392 N N . GLY B 1 229 ? -24.641 18.578 -10.242 1 83.69 229 GLY B N 1
ATOM 7393 C CA . GLY B 1 229 ? -25.641 19 -9.281 1 83.69 229 GLY B CA 1
ATOM 7394 C C . GLY B 1 229 ? -26.625 20.016 -9.844 1 83.69 229 GLY B C 1
ATOM 7395 O O . GLY B 1 229 ? -27.828 19.922 -9.609 1 83.69 229 GLY B O 1
ATOM 7396 N N . LEU B 1 230 ? -26.125 20.922 -10.602 1 85.56 230 LEU B N 1
ATOM 7397 C CA . LEU B 1 230 ? -26.984 21.938 -11.219 1 85.56 230 LEU B CA 1
ATOM 7398 C C . LEU B 1 230 ? -27.891 21.328 -12.273 1 85.56 230 LEU B C 1
ATOM 7400 O O . LEU B 1 230 ? -29.062 21.672 -12.367 1 85.56 230 LEU B O 1
ATOM 7404 N N . LEU B 1 231 ? -27.344 20.328 -12.977 1 81 231 LEU B N 1
ATOM 7405 C CA . LEU B 1 231 ? -28.125 19.641 -13.984 1 81 231 LEU B CA 1
ATOM 7406 C C . LEU B 1 231 ? -29.156 18.719 -13.328 1 81 231 LEU B C 1
ATOM 7408 O O . LEU B 1 231 ? -30.281 18.594 -13.82 1 81 231 LEU B O 1
ATOM 7412 N N . GLY B 1 232 ? -28.688 18.125 -12.312 1 74.5 232 GLY B N 1
ATOM 7413 C CA . GLY B 1 232 ? -29.578 17.234 -11.594 1 74.5 232 GLY B CA 1
ATOM 7414 C C . GLY B 1 232 ? -30.75 17.938 -10.953 1 74.5 232 GLY B C 1
ATOM 7415 O O . GLY B 1 232 ? -31.828 17.375 -10.805 1 74.5 232 GLY B O 1
ATOM 7416 N N . SER B 1 233 ? -30.562 19.156 -10.5 1 73.19 233 SER B N 1
ATOM 7417 C CA . SER B 1 233 ? -31.641 19.922 -9.898 1 73.19 233 SER B CA 1
ATOM 7418 C C . SER B 1 233 ? -32.719 20.25 -10.922 1 73.19 233 SER B C 1
ATOM 7420 O O . SER B 1 233 ? -33.875 20.453 -10.562 1 73.19 233 SER B O 1
ATOM 7422 N N . ILE B 1 234 ? -32.281 20.094 -12.141 1 71.31 234 ILE B N 1
ATOM 7423 C CA . ILE B 1 234 ? -33.219 20.406 -13.195 1 71.31 234 ILE B CA 1
ATOM 7424 C C . ILE B 1 234 ? -33.938 19.125 -13.641 1 71.31 234 ILE B C 1
ATOM 7426 O O . ILE B 1 234 ? -35.156 19.141 -13.867 1 71.31 234 ILE B O 1
ATOM 7430 N N . CYS B 1 235 ? -33.031 18.016 -13.648 1 64.06 235 CYS B N 1
ATOM 7431 C CA . CYS B 1 235 ? -33.594 16.766 -14.141 1 64.06 235 CYS B CA 1
ATOM 7432 C C . CYS B 1 235 ? -33.969 15.844 -12.984 1 64.06 235 CYS B C 1
ATOM 7434 O O . CYS B 1 235 ? -33.125 15.492 -12.156 1 64.06 235 CYS B O 1
ATOM 7436 N N . SER B 1 236 ? -35.219 15.758 -12.547 1 59.25 236 SER B N 1
ATOM 7437 C CA . SER B 1 236 ? -35.75 15.039 -11.391 1 59.25 236 SER B CA 1
ATOM 7438 C C . SER B 1 236 ? -35.281 13.578 -11.398 1 59.25 236 SER B C 1
ATOM 7440 O O . SER B 1 236 ? -35 13.016 -10.344 1 59.25 236 SER B O 1
ATOM 7442 N N . GLU B 1 237 ? -35.156 12.781 -12.57 1 61.66 237 GLU B N 1
ATOM 7443 C CA . GLU B 1 237 ? -35.062 11.328 -12.625 1 61.66 237 GLU B CA 1
ATOM 7444 C C . GLU B 1 237 ? -33.625 10.867 -12.625 1 61.66 237 GLU B C 1
ATOM 7446 O O . GLU B 1 237 ? -33.344 9.664 -12.672 1 61.66 237 GLU B O 1
ATOM 7451 N N . THR B 1 238 ? -32.719 11.742 -12.336 1 64.88 238 THR B N 1
ATOM 7452 C CA . THR B 1 238 ? -31.344 11.32 -12.617 1 64.88 238 THR B CA 1
ATOM 7453 C C . THR B 1 238 ? -30.562 11.102 -11.32 1 64.88 238 THR B C 1
ATOM 7455 O O . THR B 1 238 ? -29.328 11.07 -11.328 1 64.88 238 THR B O 1
ATOM 7458 N N . VAL B 1 239 ? -31.328 10.766 -10.227 1 67.94 239 VAL B N 1
ATOM 7459 C CA . VAL B 1 239 ? -30.719 10.68 -8.906 1 67.94 239 VAL B CA 1
ATOM 7460 C C . VAL B 1 239 ? -29.797 9.461 -8.844 1 67.94 239 VAL B C 1
ATOM 7462 O O . VAL B 1 239 ? -28.641 9.562 -8.398 1 67.94 239 VAL B O 1
ATOM 7465 N N . PRO B 1 240 ? -30.297 8.367 -9.461 1 72.56 240 PRO B N 1
ATOM 7466 C CA . PRO B 1 240 ? -29.422 7.195 -9.336 1 72.56 240 PRO B CA 1
ATOM 7467 C C . PRO B 1 240 ? -28.109 7.348 -10.117 1 72.56 240 PRO B C 1
ATOM 7469 O O . PRO B 1 240 ? -27.062 6.906 -9.648 1 72.56 240 PRO B O 1
ATOM 7472 N N . PHE B 1 241 ? -28.234 7.934 -11.18 1 73.38 241 PHE B N 1
ATOM 7473 C CA . PHE B 1 241 ? -27.031 8.125 -11.984 1 73.38 241 PHE B CA 1
ATOM 7474 C C . PHE B 1 241 ? -26.031 9.023 -11.273 1 73.38 241 PHE B C 1
ATOM 7476 O O . PHE B 1 241 ? -24.844 8.719 -11.234 1 73.38 241 PHE B O 1
ATOM 7483 N N . PHE B 1 242 ? -26.578 9.984 -10.648 1 73.19 242 PHE B N 1
ATOM 7484 C CA . PHE B 1 242 ? -25.703 10.938 -9.969 1 73.19 242 PHE B CA 1
ATOM 7485 C C . PHE B 1 242 ? -25.016 10.289 -8.766 1 73.19 242 PHE B C 1
ATOM 7487 O O . PHE B 1 242 ? -23.844 10.57 -8.484 1 73.19 242 PHE B O 1
ATOM 7494 N N . CYS B 1 243 ? -25.688 9.352 -8.258 1 74.44 243 CYS B N 1
ATOM 7495 C CA . CYS B 1 243 ? -25.125 8.672 -7.09 1 74.44 243 CYS B CA 1
ATOM 7496 C C . CYS B 1 243 ? -23.938 7.805 -7.484 1 74.44 243 CYS B C 1
ATOM 7498 O O . CYS B 1 243 ? -22.875 7.871 -6.855 1 74.44 243 CYS B O 1
ATOM 7500 N N . ILE B 1 244 ? -24.109 7.102 -8.523 1 80.75 244 ILE B N 1
ATOM 7501 C CA . ILE B 1 244 ? -23.062 6.188 -8.969 1 80.75 244 ILE B CA 1
ATOM 7502 C C . ILE B 1 244 ? -21.875 6.98 -9.5 1 80.75 244 ILE B C 1
ATOM 7504 O O . ILE B 1 244 ? -20.719 6.652 -9.195 1 80.75 244 ILE B O 1
ATOM 7508 N N . PHE B 1 245 ? -22.203 7.977 -10.102 1 83.25 245 PHE B N 1
ATOM 7509 C CA . PHE B 1 245 ? -21.156 8.805 -10.672 1 83.25 245 PHE B CA 1
ATOM 7510 C C . PHE B 1 245 ? -20.312 9.461 -9.578 1 83.25 245 PHE B C 1
ATOM 7512 O O . PHE B 1 245 ? -19.094 9.484 -9.648 1 83.25 245 PHE B O 1
ATOM 7519 N N . ASN B 1 246 ? -20.969 9.945 -8.594 1 83.62 246 ASN B N 1
ATOM 7520 C CA . ASN B 1 246 ? -20.266 10.633 -7.52 1 83.62 246 ASN B CA 1
ATOM 7521 C C . ASN B 1 246 ? -19.328 9.688 -6.77 1 83.62 246 ASN B C 1
ATOM 7523 O O . ASN B 1 246 ? -18.234 10.094 -6.363 1 83.62 246 ASN B O 1
ATOM 7527 N N . ILE B 1 247 ? -19.75 8.492 -6.699 1 85.88 247 ILE B N 1
ATOM 7528 C CA . ILE B 1 247 ? -18.953 7.52 -5.98 1 85.88 247 ILE B CA 1
ATOM 7529 C C . ILE B 1 247 ? -17.672 7.23 -6.762 1 85.88 247 ILE B C 1
ATOM 7531 O O . ILE B 1 247 ? -16.578 7.207 -6.191 1 85.88 247 ILE B O 1
ATOM 7535 N N . ILE B 1 248 ? -17.781 7.105 -7.98 1 89.44 248 ILE B N 1
ATOM 7536 C CA . ILE B 1 248 ? -16.641 6.816 -8.836 1 89.44 248 ILE B CA 1
ATOM 7537 C C . ILE B 1 248 ? -15.734 8.039 -8.914 1 89.44 248 ILE B C 1
ATOM 7539 O O . ILE B 1 248 ? -14.508 7.918 -8.859 1 89.44 248 ILE B O 1
ATOM 7543 N N . TRP B 1 249 ? -16.391 9.148 -8.945 1 92 249 TRP B N 1
ATOM 7544 C CA . TRP B 1 249 ? -15.656 10.406 -9.062 1 92 249 TRP B CA 1
ATOM 7545 C C . TRP B 1 249 ? -14.82 10.672 -7.816 1 92 249 TRP B C 1
ATOM 7547 O O . TRP B 1 249 ? -13.672 11.109 -7.91 1 92 249 TRP B O 1
ATOM 7557 N N . VAL B 1 250 ? -15.414 10.406 -6.719 1 92.75 250 VAL B N 1
ATOM 7558 C CA . VAL B 1 250 ? -14.695 10.625 -5.465 1 92.75 250 VAL B CA 1
ATOM 7559 C C . VAL B 1 250 ? -13.492 9.695 -5.387 1 92.75 250 VAL B C 1
ATOM 7561 O O . VAL B 1 250 ? -12.406 10.109 -4.965 1 92.75 250 VAL B O 1
ATOM 7564 N N . THR B 1 251 ? -13.625 8.484 -5.82 1 92.44 251 THR B N 1
ATOM 7565 C CA . THR B 1 251 ? -12.523 7.527 -5.809 1 92.44 251 THR B CA 1
ATOM 7566 C C . THR B 1 251 ? -11.422 7.961 -6.77 1 92.44 251 THR B C 1
ATOM 7568 O O . THR B 1 251 ? -10.234 7.906 -6.426 1 92.44 251 THR B O 1
ATOM 7571 N N . LEU B 1 252 ? -11.828 8.398 -7.871 1 94 252 LEU B N 1
ATOM 7572 C CA . LEU B 1 252 ? -10.859 8.867 -8.852 1 94 252 LEU B CA 1
ATOM 7573 C C . LEU B 1 252 ? -10.109 10.094 -8.336 1 94 252 LEU B C 1
ATOM 7575 O O . LEU B 1 252 ? -8.891 10.203 -8.523 1 94 252 LEU B O 1
ATOM 7579 N N . PHE B 1 253 ? -10.797 10.992 -7.754 1 94.25 253 PHE B N 1
ATOM 7580 C CA . PHE B 1 253 ? -10.188 12.188 -7.18 1 94.25 253 PHE B CA 1
ATOM 7581 C C . PHE B 1 253 ? -9.109 11.82 -6.172 1 94.25 253 PHE B C 1
ATOM 7583 O O . PHE B 1 253 ? -7.988 12.336 -6.234 1 94.25 253 PHE B O 1
ATOM 7590 N N . LEU B 1 254 ? -9.398 10.945 -5.285 1 94.88 254 LEU B N 1
ATOM 7591 C CA . LEU B 1 254 ? -8.477 10.609 -4.207 1 94.88 254 LEU B CA 1
ATOM 7592 C C . LEU B 1 254 ? -7.254 9.875 -4.75 1 94.88 254 LEU B C 1
ATOM 7594 O O . LEU B 1 254 ? -6.133 10.102 -4.293 1 94.88 254 LEU B O 1
ATOM 7598 N N . GLU B 1 255 ? -7.438 9.055 -5.738 1 94.38 255 GLU B N 1
ATOM 7599 C CA . GLU B 1 255 ? -6.312 8.336 -6.332 1 94.38 255 GLU B CA 1
ATOM 7600 C C . GLU B 1 255 ? -5.438 9.266 -7.168 1 94.38 255 GLU B C 1
ATOM 7602 O O . GLU B 1 255 ? -4.211 9.148 -7.152 1 94.38 255 GLU B O 1
ATOM 7607 N N . LEU B 1 256 ? -6.094 10.133 -7.871 1 95.31 256 LEU B N 1
ATOM 7608 C CA . LEU B 1 256 ? -5.34 11.062 -8.703 1 95.31 256 LEU B CA 1
ATOM 7609 C C . LEU B 1 256 ? -4.594 12.086 -7.852 1 95.31 256 LEU B C 1
ATOM 7611 O O . LEU B 1 256 ? -3.508 12.539 -8.219 1 95.31 256 LEU B O 1
ATOM 7615 N N . TRP B 1 257 ? -5.164 12.43 -6.75 1 96.12 257 TRP B N 1
ATOM 7616 C CA . TRP B 1 257 ? -4.453 13.312 -5.832 1 96.12 257 TRP B CA 1
ATOM 7617 C C . TRP B 1 257 ? -3.18 12.648 -5.316 1 96.12 257 TRP B C 1
ATOM 7619 O O . TRP B 1 257 ? -2.141 13.305 -5.195 1 96.12 257 TRP B O 1
ATOM 7629 N N . LYS B 1 258 ? -3.264 11.398 -4.973 1 94.94 258 LYS B N 1
ATOM 7630 C CA . LYS B 1 258 ? -2.066 10.688 -4.527 1 94.94 258 LYS B CA 1
ATOM 7631 C C . LYS B 1 258 ? -0.95 10.797 -5.566 1 94.94 258 LYS B C 1
ATOM 7633 O O . LYS B 1 258 ? 0.216 10.984 -5.211 1 94.94 258 LYS B O 1
ATOM 7638 N N . LYS B 1 259 ? -1.347 10.719 -6.766 1 94.44 259 LYS B N 1
ATOM 7639 C CA . LYS B 1 259 ? -0.386 10.844 -7.859 1 94.44 259 LYS B CA 1
ATOM 7640 C C . LYS B 1 259 ? 0.212 12.242 -7.91 1 94.44 259 LYS B C 1
ATOM 7642 O O . LYS B 1 259 ? 1.426 12.398 -8.055 1 94.44 259 LYS B O 1
ATOM 7647 N N . LYS B 1 260 ? -0.636 13.195 -7.766 1 95.5 260 LYS B N 1
ATOM 7648 C CA . LYS B 1 260 ? -0.179 14.578 -7.793 1 95.5 260 LYS B CA 1
ATOM 7649 C C . LYS B 1 260 ? 0.717 14.891 -6.598 1 95.5 260 LYS B C 1
ATOM 7651 O O . LYS B 1 260 ? 1.724 15.586 -6.734 1 95.5 260 LYS B O 1
ATOM 7656 N N . ALA B 1 261 ? 0.315 14.406 -5.477 1 95.81 261 ALA B N 1
ATOM 7657 C CA . ALA B 1 261 ? 1.113 14.609 -4.27 1 95.81 261 ALA B CA 1
ATOM 7658 C C . ALA B 1 261 ? 2.502 13.992 -4.422 1 95.81 261 ALA B C 1
ATOM 7660 O O . ALA B 1 261 ? 3.496 14.578 -3.98 1 95.81 261 ALA B O 1
ATOM 7661 N N . SER B 1 262 ? 2.582 12.836 -5.066 1 93.81 262 SER B N 1
ATOM 7662 C CA . SER B 1 262 ? 3.865 12.172 -5.285 1 93.81 262 SER B CA 1
ATOM 7663 C C . SER B 1 262 ? 4.73 12.961 -6.266 1 93.81 262 SER B C 1
ATOM 7665 O O . SER B 1 262 ? 5.953 13 -6.129 1 93.81 262 SER B O 1
ATOM 7667 N N . GLU B 1 263 ? 4.09 13.547 -7.223 1 94.12 263 GLU B N 1
ATOM 7668 C CA . GLU B 1 263 ? 4.805 14.406 -8.164 1 94.12 263 GLU B CA 1
ATOM 7669 C C . GLU B 1 263 ? 5.422 15.609 -7.461 1 94.12 263 GLU B C 1
ATOM 7671 O O . GLU B 1 263 ? 6.59 15.938 -7.691 1 94.12 263 GLU B O 1
ATOM 7676 N N . LEU B 1 264 ? 4.645 16.203 -6.637 1 94 264 LEU B N 1
ATOM 7677 C CA . LEU B 1 264 ? 5.129 17.359 -5.902 1 94 264 LEU B CA 1
ATOM 7678 C C . LEU B 1 264 ? 6.242 16.969 -4.938 1 94 264 LEU B C 1
ATOM 7680 O O . LEU B 1 264 ? 7.258 17.672 -4.84 1 94 264 LEU B O 1
ATOM 7684 N N . ALA B 1 265 ? 6.078 15.867 -4.285 1 92.19 265 ALA B N 1
ATOM 7685 C CA . ALA B 1 265 ? 7.082 15.391 -3.336 1 92.19 265 ALA B CA 1
ATOM 7686 C C . ALA B 1 265 ? 8.398 15.086 -4.039 1 92.19 265 ALA B C 1
ATOM 7688 O O . ALA B 1 265 ? 9.477 15.312 -3.48 1 92.19 265 ALA B O 1
ATOM 7689 N N . PHE B 1 266 ? 8.297 14.555 -5.203 1 89.19 266 PHE B N 1
ATOM 7690 C CA . PHE B 1 266 ? 9.5 14.266 -5.973 1 89.19 266 PHE B CA 1
ATOM 7691 C C . PHE B 1 266 ? 10.227 15.547 -6.352 1 89.19 266 PHE B C 1
ATOM 7693 O O . PHE B 1 266 ? 11.445 15.648 -6.211 1 89.19 266 PHE B O 1
ATOM 7700 N N . LYS B 1 267 ? 9.461 16.516 -6.773 1 85.38 267 LYS B N 1
ATOM 7701 C CA . LYS B 1 267 ? 10.031 17.797 -7.164 1 85.38 267 LYS B CA 1
ATOM 7702 C C . LYS B 1 267 ? 10.703 18.484 -5.977 1 85.38 267 LYS B C 1
ATOM 7704 O O . LYS B 1 267 ? 11.719 19.172 -6.141 1 85.38 267 LYS B O 1
ATOM 7709 N N . TRP B 1 268 ? 10.125 18.25 -4.816 1 87.69 268 TRP B N 1
ATOM 7710 C CA . TRP B 1 268 ? 10.648 18.906 -3.619 1 87.69 268 TRP B CA 1
ATOM 7711 C C . TRP B 1 268 ? 11.711 18.047 -2.947 1 87.69 268 TRP B C 1
ATOM 7713 O O . TRP B 1 268 ? 12.336 18.484 -1.974 1 87.69 268 TRP B O 1
ATOM 7723 N N . GLY B 1 269 ? 11.922 16.797 -3.408 1 82.44 269 GLY B N 1
ATOM 7724 C CA . GLY B 1 269 ? 12.93 15.914 -2.85 1 82.44 269 GLY B CA 1
ATOM 7725 C C . GLY B 1 269 ? 12.508 15.273 -1.541 1 82.44 269 GLY B C 1
ATOM 7726 O O . GLY B 1 269 ? 13.352 14.859 -0.746 1 82.44 269 GLY B O 1
ATOM 7727 N N . THR B 1 270 ? 11.242 15.32 -1.271 1 86.69 270 THR B N 1
ATOM 7728 C CA . THR B 1 270 ? 10.75 14.789 0 1 86.69 270 THR B CA 1
ATOM 7729 C C . THR B 1 270 ? 10.125 13.414 -0.188 1 86.69 270 THR B C 1
ATOM 7731 O O . THR B 1 270 ? 9.586 12.836 0.76 1 86.69 270 THR B O 1
ATOM 7734 N N . ILE B 1 271 ? 10.234 12.781 -1.294 1 85.5 271 ILE B N 1
ATOM 7735 C CA . ILE B 1 271 ? 9.531 11.539 -1.624 1 85.5 271 ILE B CA 1
ATOM 7736 C C . ILE B 1 271 ? 10.156 10.375 -0.86 1 85.5 271 ILE B C 1
ATOM 7738 O O . ILE B 1 271 ? 9.484 9.391 -0.56 1 85.5 271 ILE B O 1
ATOM 7742 N N . GLU B 1 272 ? 11.406 10.422 -0.503 1 76.69 272 GLU B N 1
ATOM 7743 C CA . GLU B 1 272 ? 12.109 9.305 0.121 1 76.69 272 GLU B CA 1
ATOM 7744 C C . GLU B 1 272 ? 12.07 9.406 1.643 1 76.69 272 GLU B C 1
ATOM 7746 O O . GLU B 1 272 ? 12.734 8.641 2.34 1 76.69 272 GLU B O 1
ATOM 7751 N N . MET B 1 273 ? 11.328 10.344 2.158 1 75 273 MET B N 1
ATOM 7752 C CA . MET B 1 273 ? 11.242 10.492 3.607 1 75 273 MET B CA 1
ATOM 7753 C C . MET B 1 273 ? 10.578 9.281 4.242 1 75 273 MET B C 1
ATOM 7755 O O . MET B 1 273 ? 9.586 8.766 3.723 1 75 273 MET B O 1
ATOM 7759 N N . THR B 1 274 ? 11.383 8.453 5.137 1 64.25 274 THR B N 1
ATOM 7760 C CA . THR B 1 274 ? 10.852 7.254 5.777 1 64.25 274 THR B CA 1
ATOM 7761 C C . THR B 1 274 ? 10.32 7.574 7.172 1 64.25 274 THR B C 1
ATOM 7763 O O . THR B 1 274 ? 10.648 8.617 7.742 1 64.25 274 THR B O 1
ATOM 7766 N N . SER B 1 275 ? 9.422 6.73 7.637 1 59.72 275 SER B N 1
ATOM 7767 C CA . SER B 1 275 ? 8.766 6.871 8.93 1 59.72 275 SER B CA 1
ATOM 7768 C C . SER B 1 275 ? 9.758 6.723 10.078 1 59.72 275 SER B C 1
ATOM 7770 O O . SER B 1 275 ? 9.492 7.156 11.195 1 59.72 275 SER B O 1
ATOM 7772 N N . LEU B 1 276 ? 10.867 5.949 9.914 1 57.41 276 LEU B N 1
ATOM 7773 C CA . LEU B 1 276 ? 11.766 5.723 11.039 1 57.41 276 LEU B CA 1
ATOM 7774 C C . LEU B 1 276 ? 12.672 6.93 11.266 1 57.41 276 LEU B C 1
ATOM 7776 O O . LEU B 1 276 ? 13.812 6.781 11.703 1 57.41 276 LEU B O 1
ATOM 7780 N N . ASP B 1 277 ? 11.844 8.055 11.195 1 62.69 277 ASP B N 1
ATOM 7781 C CA . ASP B 1 277 ? 12.453 9.383 11.25 1 62.69 277 ASP B CA 1
ATOM 7782 C C . ASP B 1 277 ? 12.977 9.688 12.648 1 62.69 277 ASP B C 1
ATOM 7784 O O . ASP B 1 277 ? 12.742 8.922 13.586 1 62.69 277 ASP B O 1
ATOM 7788 N N . GLU B 1 278 ? 13.672 10.656 12.82 1 66.25 278 GLU B N 1
ATOM 7789 C CA . GLU B 1 278 ? 14.219 11.242 14.039 1 66.25 278 GLU B CA 1
ATOM 7790 C C . GLU B 1 278 ? 13.117 11.523 15.062 1 66.25 278 GLU B C 1
ATOM 7792 O O . GLU B 1 278 ? 11.992 11.867 14.695 1 66.25 278 GLU B O 1
ATOM 7797 N N . PRO B 1 279 ? 13.422 10.945 16.297 1 73.25 279 PRO B N 1
ATOM 7798 C CA . PRO B 1 279 ? 12.438 11.234 17.344 1 73.25 279 PRO B CA 1
ATOM 7799 C C . PRO B 1 279 ? 12.016 12.703 17.359 1 73.25 279 PRO B C 1
ATOM 7801 O O . PRO B 1 279 ? 12.836 13.586 17.094 1 73.25 279 PRO B O 1
ATOM 7804 N N . ARG B 1 280 ? 10.805 12.938 17.641 1 73.38 280 ARG B N 1
ATOM 7805 C CA . ARG B 1 280 ? 10.289 14.297 17.734 1 73.38 280 ARG B CA 1
ATOM 7806 C C . ARG B 1 280 ? 10.852 15.008 18.969 1 73.38 280 ARG B C 1
ATOM 7808 O O . ARG B 1 280 ? 11.211 14.359 19.953 1 73.38 280 ARG B O 1
ATOM 7815 N N . PRO B 1 281 ? 10.914 16.25 18.859 1 64.31 281 PRO B N 1
ATOM 7816 C CA . PRO B 1 281 ? 11.445 17 20.016 1 64.31 281 PRO B CA 1
ATOM 7817 C C . PRO B 1 281 ? 10.602 16.812 21.266 1 64.31 281 PRO B C 1
ATOM 7819 O O . PRO B 1 281 ? 11.133 16.875 22.391 1 64.31 281 PRO B O 1
ATOM 7822 N N . GLY B 1 282 ? 9.367 16.438 21.125 1 64.38 282 GLY B N 1
ATOM 7823 C CA . GLY B 1 282 ? 8.492 16.281 22.281 1 64.38 282 GLY B CA 1
ATOM 7824 C C . GLY B 1 282 ? 8.516 14.875 22.859 1 64.38 282 GLY B C 1
ATOM 7825 O O . GLY B 1 282 ? 7.871 14.609 23.875 1 64.38 282 GLY B O 1
ATOM 7826 N N . PHE B 1 283 ? 9.344 14.008 22.266 1 73.56 283 PHE B N 1
ATOM 7827 C CA . PHE B 1 283 ? 9.414 12.625 22.734 1 73.56 283 PHE B CA 1
ATOM 7828 C C . PHE B 1 283 ? 10.211 12.523 24.031 1 73.56 283 PHE B C 1
ATOM 7830 O O . PHE B 1 283 ? 11.336 13.023 24.109 1 73.56 283 PHE B O 1
ATOM 7837 N N . ARG B 1 284 ? 9.516 11.984 25.047 1 70.69 284 ARG B N 1
ATOM 7838 C CA . ARG B 1 284 ? 10.141 11.875 26.359 1 70.69 284 ARG B CA 1
ATOM 7839 C C . ARG B 1 284 ? 10.555 10.438 26.641 1 70.69 284 ARG B C 1
ATOM 7841 O O . ARG B 1 284 ? 9.859 9.492 26.25 1 70.69 284 ARG B O 1
ATOM 7848 N N . GLY B 1 285 ? 11.773 10.219 27.031 1 71.69 285 GLY B N 1
ATOM 7849 C CA . GLY B 1 285 ? 12.234 8.891 27.391 1 71.69 285 GLY B CA 1
ATOM 7850 C C . GLY B 1 285 ? 13.633 8.875 27.969 1 71.69 285 GLY B C 1
ATOM 7851 O O . GLY B 1 285 ? 14.203 9.938 28.25 1 71.69 285 GLY B O 1
ATOM 7852 N N . ILE B 1 286 ? 13.969 7.621 28.312 1 68.31 286 ILE B N 1
ATOM 7853 C CA . ILE B 1 286 ? 15.32 7.41 28.812 1 68.31 286 ILE B CA 1
ATOM 7854 C C . ILE B 1 286 ? 16.312 7.355 27.656 1 68.31 286 ILE B C 1
ATOM 7856 O O . ILE B 1 286 ? 16.031 6.75 26.625 1 68.31 286 ILE B O 1
ATOM 7860 N N . MET B 1 287 ? 17.297 8.133 27.734 1 65.62 287 MET B N 1
ATOM 7861 C CA . MET B 1 287 ? 18.281 8.219 26.656 1 65.62 287 MET B CA 1
ATOM 7862 C C . MET B 1 287 ? 18.953 6.875 26.422 1 65.62 287 MET B C 1
ATOM 7864 O O . MET B 1 287 ? 19.344 6.199 27.375 1 65.62 287 MET B O 1
ATOM 7868 N N . GLY B 1 288 ? 18.766 6.312 25.297 1 69.06 288 GLY B N 1
ATOM 7869 C CA . GLY B 1 288 ? 19.391 5.066 24.875 1 69.06 288 GLY B CA 1
ATOM 7870 C C . GLY B 1 288 ? 19.922 5.109 23.453 1 69.06 288 GLY B C 1
ATOM 7871 O O . GLY B 1 288 ? 19.781 6.121 22.766 1 69.06 288 GLY B O 1
ATOM 7872 N N . ILE B 1 289 ? 20.672 4.113 22.984 1 71.75 289 ILE B N 1
ATOM 7873 C CA . ILE B 1 289 ? 21.297 4.051 21.672 1 71.75 289 ILE B CA 1
ATOM 7874 C C . ILE B 1 289 ? 20.25 3.637 20.625 1 71.75 289 ILE B C 1
ATOM 7876 O O . ILE B 1 289 ? 19.531 2.65 20.828 1 71.75 289 ILE B O 1
ATOM 7880 N N . ASP B 1 290 ? 20.109 4.492 19.656 1 72.62 290 ASP B N 1
ATOM 7881 C CA . ASP B 1 290 ? 19.172 4.195 18.578 1 72.62 290 ASP B CA 1
ATOM 7882 C C . ASP B 1 290 ? 19.672 3.039 17.719 1 72.62 290 ASP B C 1
ATOM 7884 O O . ASP B 1 290 ? 20.828 3.016 17.312 1 72.62 290 ASP B O 1
ATOM 7888 N N . ALA B 1 291 ? 18.953 2.131 17.516 1 72 291 ALA B N 1
ATOM 7889 C CA . ALA B 1 291 ? 19.328 0.915 16.812 1 72 291 ALA B CA 1
ATOM 7890 C C . ALA B 1 291 ? 19.625 1.212 15.336 1 72 291 ALA B C 1
ATOM 7892 O O . ALA B 1 291 ? 20.391 0.485 14.695 1 72 291 ALA B O 1
ATOM 7893 N N . VAL B 1 292 ? 19.109 2.309 14.797 1 71.06 292 VAL B N 1
ATOM 7894 C CA . VAL B 1 292 ? 19.266 2.607 13.375 1 71.06 292 VAL B CA 1
ATOM 7895 C C . VAL B 1 292 ? 20.5 3.49 13.172 1 71.06 292 VAL B C 1
ATOM 7897 O O . VAL B 1 292 ? 21.391 3.145 12.398 1 71.06 292 VAL B O 1
ATOM 7900 N N . THR B 1 293 ? 20.562 4.602 13.859 1 66.56 293 THR B N 1
ATOM 7901 C CA . THR B 1 293 ? 21.609 5.586 13.609 1 66.56 293 THR B CA 1
ATOM 7902 C C . THR B 1 293 ? 22.781 5.375 14.57 1 66.56 293 THR B C 1
ATOM 7904 O O . THR B 1 293 ? 23.906 5.801 14.281 1 66.56 293 THR B O 1
ATOM 7907 N N . GLY B 1 294 ? 22.516 4.57 15.641 1 66.94 294 GLY B N 1
ATOM 7908 C CA . GLY B 1 294 ? 23.562 4.414 16.641 1 66.94 294 GLY B CA 1
ATOM 7909 C C . GLY B 1 294 ? 23.719 5.633 17.531 1 66.94 294 GLY B C 1
ATOM 7910 O O . GLY B 1 294 ? 24.547 5.633 18.453 1 66.94 294 GLY B O 1
ATOM 7911 N N . LYS B 1 295 ? 22.906 6.664 17.297 1 65.75 295 LYS B N 1
ATOM 7912 C CA . LYS B 1 295 ? 22.969 7.879 18.094 1 65.75 295 LYS B CA 1
ATOM 7913 C C . LYS B 1 295 ? 22.141 7.73 19.375 1 65.75 295 LYS B C 1
ATOM 7915 O O . LYS B 1 295 ? 21.25 6.871 19.453 1 65.75 295 LYS B O 1
ATOM 7920 N N . VAL B 1 296 ? 22.516 8.391 20.359 1 64.5 296 VAL B N 1
ATOM 7921 C CA . VAL B 1 296 ? 21.797 8.336 21.625 1 64.5 296 VAL B CA 1
ATOM 7922 C C . VAL B 1 296 ? 20.484 9.109 21.5 1 64.5 296 VAL B C 1
ATOM 7924 O O . VAL B 1 296 ? 20.469 10.281 21.125 1 64.5 296 VAL B O 1
ATOM 7927 N N . CYS B 1 297 ? 19.438 8.438 21.531 1 70.75 297 CYS B N 1
ATOM 7928 C CA . CYS B 1 297 ? 18.094 9.031 21.453 1 70.75 297 CYS B CA 1
ATOM 7929 C C . CYS B 1 297 ? 17.219 8.586 22.609 1 70.75 297 CYS B C 1
ATOM 7931 O O . CYS B 1 297 ? 17.5 7.559 23.234 1 70.75 297 CYS B O 1
ATOM 7933 N N . PRO B 1 298 ? 16.297 9.477 22.969 1 71.88 298 PRO B N 1
ATOM 7934 C CA . PRO B 1 298 ? 15.375 9.039 24.016 1 71.88 298 PRO B CA 1
ATOM 7935 C C . PRO B 1 298 ? 14.594 7.789 23.625 1 71.88 298 PRO B C 1
ATOM 7937 O O . PRO B 1 298 ? 14.227 7.625 22.453 1 71.88 298 PRO B O 1
ATOM 7940 N N . GLN B 1 299 ? 14.609 6.895 24.594 1 75.06 299 GLN B N 1
ATOM 7941 C CA . GLN B 1 299 ? 13.883 5.656 24.344 1 75.06 299 GLN B CA 1
ATOM 7942 C C . GLN B 1 299 ? 12.781 5.438 25.375 1 75.06 299 GLN B C 1
ATOM 7944 O O . GLN B 1 299 ? 12.961 5.758 26.547 1 75.06 299 GLN B O 1
ATOM 7949 N N . SER B 1 300 ? 11.68 5.348 25 1 78.81 300 SER B N 1
ATOM 7950 C CA . SER B 1 300 ? 10.562 4.949 25.844 1 78.81 300 SER B CA 1
ATOM 7951 C C . SER B 1 300 ? 9.93 3.65 25.359 1 78.81 300 SER B C 1
ATOM 7953 O O . SER B 1 300 ? 9.852 3.408 24.141 1 78.81 300 SER B O 1
ATOM 7955 N N . PRO B 1 301 ? 9.672 2.842 26.359 1 80.19 301 PRO B N 1
ATOM 7956 C CA . PRO B 1 301 ? 9.086 1.568 25.938 1 80.19 301 PRO B CA 1
ATOM 7957 C C . PRO B 1 301 ? 7.785 1.75 25.141 1 80.19 301 PRO B C 1
ATOM 7959 O O . PRO B 1 301 ? 6.91 2.514 25.562 1 80.19 301 PRO B O 1
ATOM 7962 N N . ARG B 1 302 ? 7.625 1.124 24.078 1 82.5 302 ARG B N 1
ATOM 7963 C CA . ARG B 1 302 ? 6.484 1.231 23.172 1 82.5 302 ARG B CA 1
ATOM 7964 C C . ARG B 1 302 ? 5.203 0.748 23.844 1 82.5 302 ARG B C 1
ATOM 7966 O O . ARG B 1 302 ? 4.117 1.261 23.562 1 82.5 302 ARG B O 1
ATOM 7973 N N . TYR B 1 303 ? 5.355 -0.192 24.812 1 83.44 303 TYR B N 1
ATOM 7974 C CA . TYR B 1 303 ? 4.16 -0.758 25.422 1 83.44 303 TYR B CA 1
ATOM 7975 C C . TYR B 1 303 ? 3.447 0.277 26.281 1 83.44 303 TYR B C 1
ATOM 7977 O O . TYR B 1 303 ? 2.219 0.253 26.406 1 83.44 303 TYR B O 1
ATOM 7985 N N . MET B 1 304 ? 4.207 1.149 26.844 1 85.44 304 MET B N 1
ATOM 7986 C CA . MET B 1 304 ? 3.598 2.197 27.656 1 85.44 304 MET B CA 1
ATOM 7987 C C . MET B 1 304 ? 2.783 3.154 26.781 1 85.44 304 MET B C 1
ATOM 7989 O O . MET B 1 304 ? 1.705 3.596 27.188 1 85.44 304 MET B O 1
ATOM 7993 N N . THR B 1 305 ? 3.293 3.463 25.641 1 87.12 305 THR B N 1
ATOM 7994 C CA . THR B 1 305 ? 2.564 4.316 24.703 1 87.12 305 THR B CA 1
ATOM 7995 C C . THR B 1 305 ? 1.257 3.656 24.281 1 87.12 305 THR B C 1
ATOM 7997 O O . THR B 1 305 ? 0.214 4.312 24.219 1 87.12 305 THR B O 1
ATOM 8000 N N . TYR B 1 306 ? 1.3 2.363 24.156 1 87.56 306 TYR B N 1
ATOM 8001 C CA . TYR B 1 306 ? 0.11 1.647 23.703 1 87.56 306 TYR B CA 1
ATOM 8002 C C . TYR B 1 306 ? -0.911 1.53 24.828 1 87.56 306 TYR B C 1
ATOM 8004 O O . TYR B 1 306 ? -2.119 1.612 24.594 1 87.56 306 TYR B O 1
ATOM 8012 N N . ILE B 1 307 ? -0.484 1.373 26 1 89.5 307 ILE B N 1
ATOM 8013 C CA . ILE B 1 307 ? -1.388 1.283 27.141 1 89.5 307 ILE B CA 1
ATOM 8014 C C . ILE B 1 307 ? -2.096 2.619 27.344 1 89.5 307 ILE B C 1
ATOM 8016 O O . ILE B 1 307 ? -3.309 2.66 27.562 1 89.5 307 ILE B O 1
ATOM 8020 N N . LYS B 1 308 ? -1.357 3.645 27.219 1 90.5 308 LYS B N 1
ATOM 8021 C CA . LYS B 1 308 ? -1.944 4.973 27.359 1 90.5 308 LYS B CA 1
ATOM 8022 C C . LYS B 1 308 ? -2.936 5.258 26.234 1 90.5 308 LYS B C 1
ATOM 8024 O O . LYS B 1 308 ? -3.984 5.863 26.469 1 90.5 308 LYS B O 1
ATOM 8029 N N . MET B 1 309 ? -2.611 4.797 25.156 1 91.25 309 MET B N 1
ATOM 8030 C CA . MET B 1 309 ? -3.438 5.07 23.984 1 91.25 309 MET B CA 1
ATOM 8031 C C . MET B 1 309 ? -4.727 4.258 24.031 1 91.25 309 MET B C 1
ATOM 8033 O O . MET B 1 309 ? -5.82 4.816 23.922 1 91.25 309 MET B O 1
ATOM 8037 N N . TYR B 1 310 ? -4.664 2.926 24.281 1 88.38 310 TYR B N 1
ATOM 8038 C CA . TYR B 1 310 ? -5.824 2.053 24.172 1 88.38 310 TYR B CA 1
ATOM 8039 C C . TYR B 1 310 ? -6.613 2.016 25.469 1 88.38 310 TYR B C 1
ATOM 8041 O O . TYR B 1 310 ? -7.836 1.848 25.469 1 88.38 310 TYR B O 1
ATOM 8049 N N . ALA B 1 311 ? -5.988 2.215 26.562 1 89.5 311 ALA B N 1
ATOM 8050 C CA . ALA B 1 311 ? -6.672 2.09 27.844 1 89.5 311 ALA B CA 1
ATOM 8051 C C . ALA B 1 311 ? -7.223 3.436 28.297 1 89.5 311 ALA B C 1
ATOM 8053 O O . ALA B 1 311 ? -8.195 3.49 29.047 1 89.5 311 ALA B O 1
ATOM 8054 N N . CYS B 1 312 ? -6.559 4.465 27.844 1 89.75 312 CYS B N 1
ATOM 8055 C CA . CYS B 1 312 ? -6.984 5.746 28.391 1 89.75 312 CYS B CA 1
ATOM 8056 C C . CYS B 1 312 ? -7.473 6.676 27.281 1 89.75 312 CYS B C 1
ATOM 8058 O O . CYS B 1 312 ? -8.641 7.051 27.25 1 89.75 312 CYS B O 1
ATOM 8060 N N . SER B 1 313 ? -6.633 6.938 26.328 1 91.62 313 SER B N 1
ATOM 8061 C CA . SER B 1 313 ? -6.969 7.926 25.312 1 91.62 313 SER B CA 1
ATOM 8062 C C . SER B 1 313 ? -8.164 7.477 24.484 1 91.62 313 SER B C 1
ATOM 8064 O O . SER B 1 313 ? -9.102 8.25 24.266 1 91.62 313 SER B O 1
ATOM 8066 N N . PHE B 1 314 ? -8.234 6.262 24.094 1 91.12 314 PHE B N 1
ATOM 8067 C CA . PHE B 1 314 ? -9.297 5.789 23.219 1 91.12 314 PHE B CA 1
ATOM 8068 C C . PHE B 1 314 ? -10.625 5.734 23.969 1 91.12 314 PHE B C 1
ATOM 8070 O O . PHE B 1 314 ? -11.656 6.16 23.438 1 91.12 314 PHE B O 1
ATOM 8077 N N . PRO B 1 315 ? -10.656 5.266 25.156 1 92.31 315 PRO B N 1
ATOM 8078 C CA . PRO B 1 315 ? -11.914 5.285 25.906 1 92.31 315 PRO B CA 1
ATOM 8079 C C . PRO B 1 315 ? -12.43 6.703 26.156 1 92.31 315 PRO B C 1
ATOM 8081 O O . PRO B 1 315 ? -13.641 6.934 26.125 1 92.31 315 PRO B O 1
ATOM 8084 N N . ILE B 1 316 ? -11.547 7.562 26.328 1 93.25 316 ILE B N 1
ATOM 8085 C CA . ILE B 1 316 ? -11.953 8.953 26.531 1 93.25 316 ILE B CA 1
ATOM 8086 C C . ILE B 1 316 ? -12.562 9.5 25.234 1 93.25 316 ILE B C 1
ATOM 8088 O O . ILE B 1 316 ? -13.586 10.188 25.281 1 93.25 316 ILE B O 1
ATOM 8092 N N . VAL B 1 317 ? -11.938 9.203 24.188 1 92.69 317 VAL B N 1
ATOM 8093 C CA . VAL B 1 317 ? -12.453 9.648 22.891 1 92.69 317 VAL B CA 1
ATOM 8094 C C . VAL B 1 317 ? -13.828 9.031 22.641 1 92.69 317 VAL B C 1
ATOM 8096 O O . VAL B 1 317 ? -14.75 9.711 22.188 1 92.69 317 VAL B O 1
ATOM 8099 N N . VAL B 1 318 ? -14.016 7.789 23 1 93.44 318 VAL B N 1
ATOM 8100 C CA . VAL B 1 318 ? -15.289 7.102 22.812 1 93.44 318 VAL B CA 1
ATOM 8101 C C . VAL B 1 318 ? -16.344 7.742 23.703 1 93.44 318 VAL B C 1
ATOM 8103 O O . VAL B 1 318 ? -17.484 7.934 23.281 1 93.44 318 VAL B O 1
ATOM 8106 N N . LEU B 1 319 ? -15.945 8.078 24.875 1 93.88 319 LEU B N 1
ATOM 8107 C CA . LEU B 1 319 ? -16.875 8.75 25.781 1 93.88 319 LEU B CA 1
ATOM 8108 C C . LEU B 1 319 ? -17.297 10.102 25.234 1 93.88 319 LEU B C 1
ATOM 8110 O O . LEU B 1 319 ? -18.469 10.477 25.312 1 93.88 319 LEU B O 1
ATOM 8114 N N . CYS B 1 320 ? -16.328 10.773 24.656 1 92.75 320 CYS B N 1
ATOM 8115 C CA . CYS B 1 320 ? -16.641 12.062 24.031 1 92.75 320 CYS B CA 1
ATOM 8116 C C . CYS B 1 320 ? -17.547 11.883 22.828 1 92.75 320 CYS B C 1
ATOM 8118 O O . CYS B 1 320 ? -18.453 12.688 22.609 1 92.75 320 CYS B O 1
ATOM 8120 N N . MET B 1 321 ? -17.344 10.875 22.109 1 93.88 321 MET B N 1
ATOM 8121 C CA . MET B 1 321 ? -18.188 10.586 20.953 1 93.88 321 MET B CA 1
ATOM 8122 C C . MET B 1 321 ? -19.625 10.281 21.391 1 93.88 321 MET B C 1
ATOM 8124 O O . MET B 1 321 ? -20.578 10.734 20.766 1 93.88 321 MET B O 1
ATOM 8128 N N . LEU B 1 322 ? -19.766 9.484 22.453 1 93.88 322 LEU B N 1
ATOM 8129 C CA . LEU B 1 322 ? -21.078 9.156 22.984 1 93.88 322 LEU B CA 1
ATOM 8130 C C . LEU B 1 322 ? -21.781 10.406 23.484 1 93.88 322 LEU B C 1
ATOM 8132 O O . LEU B 1 322 ? -22.984 10.578 23.266 1 93.88 322 LEU B O 1
ATOM 8136 N N . ALA B 1 323 ? -21.016 11.227 24.109 1 92.19 323 ALA B N 1
ATOM 8137 C CA . ALA B 1 323 ? -21.594 12.492 24.562 1 92.19 323 ALA B CA 1
ATOM 8138 C C . ALA B 1 323 ? -22.047 13.336 23.391 1 92.19 323 ALA B C 1
ATOM 8140 O O . ALA B 1 323 ? -23.125 13.945 23.438 1 92.19 323 ALA B O 1
ATOM 8141 N N . GLY B 1 324 ? -21.203 13.406 22.391 1 90.81 324 GLY B N 1
ATOM 8142 C CA . GLY B 1 324 ? -21.594 14.109 21.172 1 90.81 324 GLY B CA 1
ATOM 8143 C C . GLY B 1 324 ? -22.844 13.523 20.531 1 90.81 324 GLY B C 1
ATOM 8144 O O . GLY B 1 324 ? -23.703 14.258 20.047 1 90.81 324 GLY B O 1
ATOM 8145 N N . PHE B 1 325 ? -22.969 12.258 20.562 1 91.75 325 PHE B N 1
ATOM 8146 C CA . PHE B 1 325 ? -24.125 11.57 20 1 91.75 325 PHE B CA 1
ATOM 8147 C C . PHE B 1 325 ? -25.391 11.914 20.766 1 91.75 325 PHE B C 1
ATOM 8149 O O . PHE B 1 325 ? -26.438 12.164 20.172 1 91.75 325 PHE B O 1
ATOM 8156 N N . TYR B 1 326 ? -25.266 11.922 22 1 91.44 326 TYR B N 1
ATOM 8157 C CA . TYR B 1 326 ? -26.406 12.242 22.844 1 91.44 326 TYR B CA 1
ATOM 8158 C C . TYR B 1 326 ? -26.828 13.695 22.656 1 91.44 326 TYR B C 1
ATOM 8160 O O . TYR B 1 326 ? -28.016 14.016 22.688 1 91.44 326 TYR B O 1
ATOM 8168 N N . LEU B 1 327 ? -25.875 14.539 22.531 1 89.81 327 LEU B N 1
ATOM 8169 C CA . LEU B 1 327 ? -26.172 15.938 22.266 1 89.81 327 LEU B CA 1
ATOM 8170 C C . LEU B 1 327 ? -26.922 16.078 20.953 1 89.81 327 LEU B C 1
ATOM 8172 O O . LEU B 1 327 ? -27.812 16.922 20.828 1 89.81 327 LEU B O 1
ATOM 8176 N N . MET B 1 328 ? -26.547 15.328 20.031 1 89.06 328 MET B N 1
ATOM 8177 C CA . MET B 1 328 ? -27.234 15.328 18.75 1 89.06 328 MET B CA 1
ATOM 8178 C C . MET B 1 328 ? -28.672 14.875 18.891 1 89.06 328 MET B C 1
ATOM 8180 O O . MET B 1 328 ? -29.594 15.5 18.344 1 89.06 328 MET B O 1
ATOM 8184 N N . LEU B 1 329 ? -28.938 13.789 19.641 1 89.81 329 LEU B N 1
ATOM 8185 C CA . LEU B 1 329 ? -30.281 13.297 19.859 1 89.81 329 LEU B CA 1
ATOM 8186 C C . LEU B 1 329 ? -31.141 14.352 20.547 1 89.81 329 LEU B C 1
ATOM 8188 O O . LEU B 1 329 ? -32.312 14.539 20.188 1 89.81 329 LEU B O 1
ATOM 8192 N N . TRP B 1 330 ? -30.484 15.023 21.422 1 88.81 330 TRP B N 1
ATOM 8193 C CA . TRP B 1 330 ? -31.188 16.094 22.125 1 88.81 330 TRP B CA 1
ATOM 8194 C C . TRP B 1 330 ? -31.578 17.203 21.156 1 88.81 330 TRP B C 1
ATOM 8196 O O . TRP B 1 330 ? -32.656 17.781 21.281 1 88.81 330 TRP B O 1
ATOM 8206 N N . SER B 1 331 ? -30.719 17.547 20.25 1 87 331 SER B N 1
ATOM 8207 C CA . SER B 1 331 ? -31.016 18.578 19.266 1 87 331 SER B CA 1
ATOM 8208 C C . SER B 1 331 ? -32.156 18.172 18.359 1 87 331 SER B C 1
ATOM 8210 O O . SER B 1 331 ? -33.031 18.984 18.031 1 87 331 SER B O 1
ATOM 8212 N N . LEU B 1 332 ? -32.25 16.922 17.984 1 85.62 332 LEU B N 1
ATOM 8213 C CA . LEU B 1 332 ? -33.312 16.422 17.125 1 85.62 332 LEU B CA 1
ATOM 8214 C C . LEU B 1 332 ? -34.656 16.406 17.875 1 85.62 332 LEU B C 1
ATOM 8216 O O . LEU B 1 332 ? -35.688 16.703 17.297 1 85.62 332 LEU B O 1
ATOM 8220 N N . TRP B 1 333 ? -34.562 16.047 19.156 1 86.5 333 TRP B N 1
ATOM 8221 C CA . TRP B 1 333 ? -35.781 16.062 19.984 1 86.5 333 TRP B CA 1
ATOM 8222 C C . TRP B 1 333 ? -36.312 17.484 20.141 1 86.5 333 TRP B C 1
ATOM 8224 O O . TRP B 1 333 ? -37.531 17.703 20.125 1 86.5 333 TRP B O 1
ATOM 8234 N N . SER B 1 334 ? -35.406 18.406 20.266 1 86.19 334 SER B N 1
ATOM 8235 C CA . SER B 1 334 ? -35.781 19.812 20.375 1 86.19 334 SER B CA 1
ATOM 8236 C C . SER B 1 334 ? -36.406 20.312 19.078 1 86.19 334 SER B C 1
ATOM 8238 O O . SER B 1 334 ? -37.344 21.109 19.109 1 86.19 334 SER B O 1
ATOM 8240 N N . GLU B 1 335 ? -35.844 19.922 17.969 1 83.25 335 GLU B N 1
ATOM 8241 C CA . GLU B 1 335 ? -36.375 20.312 16.672 1 83.25 335 GLU B CA 1
ATOM 8242 C C . GLU B 1 335 ? -37.781 19.766 16.469 1 83.25 335 GLU B C 1
ATOM 8244 O O . GLU B 1 335 ? -38.656 20.453 15.938 1 83.25 335 GLU B O 1
ATOM 8249 N N . ASN B 1 336 ? -38 18.484 16.844 1 82.44 336 ASN B N 1
ATOM 8250 C CA . ASN B 1 336 ? -39.344 17.891 16.734 1 82.44 336 ASN B CA 1
ATOM 8251 C C . ASN B 1 336 ? -40.344 18.594 17.656 1 82.44 336 ASN B C 1
ATOM 8253 O O . ASN B 1 336 ? -41.5 18.734 17.312 1 82.44 336 ASN B O 1
ATOM 8257 N N . TYR B 1 337 ? -39.812 18.984 18.781 1 85.12 337 TYR B N 1
ATOM 8258 C CA . TYR B 1 337 ? -40.656 19.703 19.734 1 85.12 337 TYR B CA 1
ATOM 8259 C C . TYR B 1 337 ? -41.094 21.047 19.188 1 85.12 337 TYR B C 1
ATOM 8261 O O . TYR B 1 337 ? -42.25 21.438 19.312 1 85.12 337 TYR B O 1
ATOM 8269 N N . VAL B 1 338 ? -40.156 21.781 18.547 1 84.75 338 VAL B N 1
ATOM 8270 C CA . VAL B 1 338 ? -40.469 23.078 17.953 1 84.75 338 VAL B CA 1
ATOM 8271 C C . VAL B 1 338 ? -41.406 22.906 16.781 1 84.75 338 VAL B C 1
ATOM 8273 O O . VAL B 1 338 ? -42.312 23.734 16.578 1 84.75 338 VAL B O 1
ATOM 8276 N N . LYS B 1 339 ? -41.188 21.859 15.984 1 82.44 339 LYS B N 1
ATOM 8277 C CA . LYS B 1 339 ? -42.062 21.562 14.852 1 82.44 339 LYS B CA 1
ATOM 8278 C C . LYS B 1 339 ? -43.5 21.344 15.312 1 82.44 339 LYS B C 1
ATOM 8280 O O . LYS B 1 339 ? -44.438 21.75 14.625 1 82.44 339 LYS B O 1
ATOM 8285 N N . ASP B 1 340 ? -43.688 20.719 16.453 1 84.88 340 ASP B N 1
ATOM 8286 C CA . ASP B 1 340 ? -45 20.438 17 1 84.88 340 ASP B CA 1
ATOM 8287 C C . ASP B 1 340 ? -45.688 21.719 17.469 1 84.88 340 ASP B C 1
ATOM 8289 O O . ASP B 1 340 ? -46.906 21.828 17.422 1 84.88 340 ASP B O 1
ATOM 8293 N N . ILE B 1 341 ? -44.906 22.703 17.797 1 86.44 341 ILE B N 1
ATOM 8294 C CA . ILE B 1 341 ? -45.469 23.938 18.359 1 86.44 341 ILE B CA 1
ATOM 8295 C C . ILE B 1 341 ? -45.781 24.906 17.219 1 86.44 341 ILE B C 1
ATOM 8297 O O . ILE B 1 341 ? -46.844 25.531 17.203 1 86.44 341 ILE B O 1
ATOM 8301 N N . VAL B 1 342 ? -44.781 25.172 16.312 1 83.06 342 VAL B N 1
ATOM 8302 C CA . VAL B 1 342 ? -44.906 26.25 15.336 1 83.06 342 VAL B CA 1
ATOM 8303 C C . VAL B 1 342 ? -45.375 25.672 14 1 83.06 342 VAL B C 1
ATOM 8305 O O . VAL B 1 342 ? -45.875 26.406 13.148 1 83.06 342 VAL B O 1
ATOM 8308 N N . GLY B 1 343 ? -45.406 24.422 13.758 1 76.12 343 GLY B N 1
ATOM 8309 C CA . GLY B 1 343 ? -45.75 23.797 12.492 1 76.12 343 GLY B CA 1
ATOM 8310 C C . GLY B 1 343 ? -44.531 23.5 11.625 1 76.12 343 GLY B C 1
ATOM 8311 O O . GLY B 1 343 ? -43.469 24.094 11.812 1 76.12 343 GLY B O 1
ATOM 8312 N N . PRO B 1 344 ? -44.531 22.547 10.695 1 73.69 344 PRO B N 1
ATOM 8313 C CA . PRO B 1 344 ? -43.406 22.078 9.883 1 73.69 344 PRO B CA 1
ATOM 8314 C C . PRO B 1 344 ? -42.938 23.109 8.867 1 73.69 344 PRO B C 1
ATOM 8316 O O . PRO B 1 344 ? -41.781 23.062 8.43 1 73.69 344 PRO B O 1
ATOM 8319 N N . ASP B 1 345 ? -43.75 24.188 8.602 1 71.56 345 ASP B N 1
ATOM 8320 C CA . ASP B 1 345 ? -43.406 25.094 7.5 1 71.56 345 ASP B CA 1
ATOM 8321 C C . ASP B 1 345 ? -42.719 26.344 8.016 1 71.56 345 ASP B C 1
ATOM 8323 O O . ASP B 1 345 ? -42.281 27.188 7.227 1 71.56 345 ASP B O 1
ATOM 8327 N N . SER B 1 346 ? -42.531 26.422 9.312 1 76.88 346 SER B N 1
ATOM 8328 C CA . SER B 1 346 ? -41.938 27.625 9.867 1 76.88 346 SER B CA 1
ATOM 8329 C C . SER B 1 346 ? -40.406 27.562 9.797 1 76.88 346 SER B C 1
ATOM 8331 O O . SER B 1 346 ? -39.844 26.5 9.922 1 76.88 346 SER B O 1
ATOM 8333 N N . TYR B 1 347 ? -39.75 28.609 9.422 1 75.06 347 TYR B N 1
ATOM 8334 C CA . TYR B 1 347 ? -38.281 28.734 9.336 1 75.06 347 TYR B CA 1
ATOM 8335 C C . TYR B 1 347 ? -37.656 28.547 10.711 1 75.06 347 TYR B C 1
ATOM 8337 O O . TYR B 1 347 ? -36.469 28.25 10.812 1 75.06 347 TYR B O 1
ATOM 8345 N N . ILE B 1 348 ? -38.531 28.641 11.727 1 78.69 348 ILE B N 1
ATOM 8346 C CA . ILE B 1 348 ? -38 28.562 13.086 1 78.69 348 ILE B CA 1
ATOM 8347 C C . ILE B 1 348 ? -37.625 27.109 13.406 1 78.69 348 ILE B C 1
ATOM 8349 O O . ILE B 1 348 ? -36.844 26.859 14.32 1 78.69 348 ILE B O 1
ATOM 8353 N N . VAL B 1 349 ? -38.125 26.234 12.523 1 77.5 349 VAL B N 1
ATOM 8354 C CA . VAL B 1 349 ? -37.875 24.812 12.727 1 77.5 349 VAL B CA 1
ATOM 8355 C C . VAL B 1 349 ? -36.375 24.547 12.539 1 77.5 349 VAL B C 1
ATOM 8357 O O . VAL B 1 349 ? -35.844 23.609 13.141 1 77.5 349 VAL B O 1
ATOM 8360 N N . CYS B 1 350 ? -35.656 25.438 11.844 1 76.56 350 CYS B N 1
ATOM 8361 C CA . CYS B 1 350 ? -34.219 25.219 11.586 1 76.56 350 CYS B CA 1
ATOM 8362 C C . CYS B 1 350 ? -33.375 25.797 12.711 1 76.56 350 CYS B C 1
ATOM 8364 O O . CYS B 1 350 ? -32.156 25.578 12.758 1 76.56 350 CYS B O 1
ATOM 8366 N N . GLY B 1 351 ? -34 26.469 13.688 1 81.75 351 GLY B N 1
ATOM 8367 C CA . GLY B 1 351 ? -33.312 27.141 14.789 1 81.75 351 GLY B CA 1
ATOM 8368 C C . GLY B 1 351 ? -32.469 26.188 15.609 1 81.75 351 GLY B C 1
ATOM 8369 O O . GLY B 1 351 ? -31.266 26.391 15.742 1 81.75 351 GLY B O 1
ATOM 8370 N N . PRO B 1 352 ? -33.156 25.125 16.047 1 81.94 352 PRO B N 1
ATOM 8371 C CA . PRO B 1 352 ? -32.375 24.172 16.844 1 81.94 352 PRO B CA 1
ATOM 8372 C C . PRO B 1 352 ? -31.172 23.609 16.062 1 81.94 352 PRO B C 1
ATOM 8374 O O . PRO B 1 352 ? -30.125 23.359 16.656 1 81.94 352 PRO B O 1
ATOM 8377 N N . GLY B 1 353 ? -31.344 23.422 14.82 1 81.69 353 GLY B N 1
ATOM 8378 C CA . GLY B 1 353 ? -30.234 22.953 13.992 1 81.69 353 GLY B CA 1
ATOM 8379 C C . GLY B 1 353 ? -29.078 23.938 13.938 1 81.69 353 GLY B C 1
ATOM 8380 O O . GLY B 1 353 ? -27.922 23.531 13.984 1 81.69 353 GLY B O 1
ATOM 8381 N N . ILE B 1 354 ? -29.375 25.188 13.898 1 86.06 354 ILE B N 1
ATOM 8382 C CA . ILE B 1 354 ? -28.359 26.234 13.859 1 86.06 354 ILE B CA 1
ATOM 8383 C C . ILE B 1 354 ? -27.625 26.281 15.195 1 86.06 354 ILE B C 1
ATOM 8385 O O . ILE B 1 354 ? -26.391 26.328 15.227 1 86.06 354 ILE B O 1
ATOM 8389 N N . VAL B 1 355 ? -28.422 26.234 16.203 1 86.25 355 VAL B N 1
ATOM 8390 C CA . VAL B 1 355 ? -27.828 26.266 17.531 1 86.25 355 VAL B CA 1
ATOM 8391 C C . VAL B 1 355 ? -26.938 25.047 17.734 1 86.25 355 VAL B C 1
ATOM 8393 O O . VAL B 1 355 ? -25.828 25.156 18.281 1 86.25 355 VAL B O 1
ATOM 8396 N N . TYR B 1 356 ? -27.438 23.938 17.297 1 86.56 356 TYR B N 1
ATOM 8397 C CA . TYR B 1 356 ? -26.672 22.703 17.391 1 86.56 356 TYR B CA 1
ATOM 8398 C C . TYR B 1 356 ? -25.344 22.828 16.656 1 86.56 356 TYR B C 1
ATOM 8400 O O . TYR B 1 356 ? -24.297 22.453 17.188 1 86.56 356 TYR B O 1
ATOM 8408 N N . THR B 1 357 ? -25.312 23.391 15.555 1 84.38 357 THR B N 1
ATOM 8409 C CA . THR B 1 357 ? -24.109 23.5 14.75 1 84.38 357 THR B CA 1
ATOM 8410 C C . THR B 1 357 ? -23.094 24.422 15.43 1 84.38 357 THR B C 1
ATOM 8412 O O . THR B 1 357 ? -21.875 24.156 15.383 1 84.38 357 THR B O 1
ATOM 8415 N N . VAL B 1 358 ? -23.578 25.391 16.031 1 85.88 358 VAL B N 1
ATOM 8416 C CA . VAL B 1 358 ? -22.703 26.328 16.734 1 85.88 358 VAL B CA 1
ATOM 8417 C C . VAL B 1 358 ? -22.094 25.641 17.953 1 85.88 358 VAL B C 1
ATOM 8419 O O . VAL B 1 358 ? -20.906 25.781 18.219 1 85.88 358 VAL B O 1
ATOM 8422 N N . ILE B 1 359 ? -22.922 24.906 18.656 1 87.69 359 ILE B N 1
ATOM 8423 C CA . ILE B 1 359 ? -22.453 24.188 19.828 1 87.69 359 ILE B CA 1
ATOM 8424 C C . ILE B 1 359 ? -21.406 23.172 19.406 1 87.69 359 ILE B C 1
ATOM 8426 O O . ILE B 1 359 ? -20.375 23.016 20.094 1 87.69 359 ILE B O 1
ATOM 8430 N N . VAL B 1 360 ? -21.688 22.531 18.359 1 86.62 360 VAL B N 1
ATOM 8431 C CA . VAL B 1 360 ? -20.781 21.516 17.844 1 86.62 360 VAL B CA 1
ATOM 8432 C C . VAL B 1 360 ? -19.438 22.156 17.516 1 86.62 360 VAL B C 1
ATOM 8434 O O . VAL B 1 360 ? -18.375 21.578 17.781 1 86.62 360 VAL B O 1
ATOM 8437 N N . TYR B 1 361 ? -19.438 23.297 16.953 1 82.94 361 TYR B N 1
ATOM 8438 C CA . TYR B 1 361 ? -18.219 24 16.609 1 82.94 361 TYR B CA 1
ATOM 8439 C C . TYR B 1 361 ? -17.391 24.281 17.859 1 82.94 361 TYR B C 1
ATOM 8441 O O . TYR B 1 361 ? -16.172 24.062 17.875 1 82.94 361 TYR B O 1
ATOM 8449 N N . VAL B 1 362 ? -18.047 24.766 18.859 1 85.06 362 VAL B N 1
ATOM 8450 C CA . VAL B 1 362 ? -17.391 25.094 20.125 1 85.06 362 VAL B CA 1
ATOM 8451 C C . VAL B 1 362 ? -16.797 23.844 20.75 1 85.06 362 VAL B C 1
ATOM 8453 O O . VAL B 1 362 ? -15.641 23.828 21.172 1 85.06 362 VAL B O 1
ATOM 8456 N N . ILE B 1 363 ? -17.578 22.828 20.75 1 87.31 363 ILE B N 1
ATOM 8457 C CA . ILE B 1 363 ? -17.141 21.562 21.328 1 87.31 363 ILE B CA 1
ATOM 8458 C C . ILE B 1 363 ? -15.945 21.031 20.531 1 87.31 363 ILE B C 1
ATOM 8460 O O . ILE B 1 363 ? -15.016 20.453 21.109 1 87.31 363 ILE B O 1
ATOM 8464 N N . SER B 1 364 ? -15.984 21.219 19.266 1 86.75 364 SER B N 1
ATOM 8465 C CA . SER B 1 364 ? -14.914 20.75 18.391 1 86.75 364 SER B CA 1
ATOM 8466 C C . SER B 1 364 ? -13.594 21.438 18.734 1 86.75 364 SER B C 1
ATOM 8468 O O . SER B 1 364 ? -12.531 20.797 18.703 1 86.75 364 SER B O 1
ATOM 8470 N N . VAL B 1 365 ? -13.656 22.719 19.125 1 84.31 365 VAL B N 1
ATOM 8471 C CA . VAL B 1 365 ? -12.453 23.469 19.484 1 84.31 365 VAL B CA 1
ATOM 8472 C C . VAL B 1 365 ? -11.852 22.906 20.766 1 84.31 365 VAL B C 1
ATOM 8474 O O . VAL B 1 365 ? -10.641 22.719 20.859 1 84.31 365 VAL B O 1
ATOM 8477 N N . TYR B 1 366 ? -12.711 22.609 21.641 1 87.62 366 TYR B N 1
ATOM 8478 C CA . TYR B 1 366 ? -12.25 22.062 22.906 1 87.62 366 TYR B CA 1
ATOM 8479 C C . TYR B 1 366 ? -11.727 20.641 22.719 1 87.62 366 TYR B C 1
ATOM 8481 O O . TYR B 1 366 ? -10.758 20.234 23.359 1 87.62 366 TYR B O 1
ATOM 8489 N N . PHE B 1 367 ? -12.398 19.984 21.938 1 89.75 367 PHE B N 1
ATOM 8490 C CA . PHE B 1 367 ? -11.961 18.609 21.688 1 89.75 367 PHE B CA 1
ATOM 8491 C C . PHE B 1 367 ? -10.602 18.594 21 1 89.75 367 PHE B C 1
ATOM 8493 O O . PHE B 1 367 ? -9.789 17.703 21.25 1 89.75 367 PHE B O 1
ATOM 8500 N N . ARG B 1 368 ? -10.383 19.484 20.188 1 88.06 368 ARG B N 1
ATOM 8501 C CA . ARG B 1 368 ? -9.086 19.578 19.531 1 88.06 368 ARG B CA 1
ATOM 8502 C C . ARG B 1 368 ? -7.961 19.734 20.547 1 88.06 368 ARG B C 1
ATOM 8504 O O . ARG B 1 368 ? -6.906 19.109 20.422 1 88.06 368 ARG B O 1
ATOM 8511 N N . SER B 1 369 ? -8.242 20.547 21.469 1 87.94 369 SER B N 1
ATOM 8512 C CA . SER B 1 369 ? -7.258 20.75 22.531 1 87.94 369 SER B CA 1
ATOM 8513 C C . SER B 1 369 ? -7.066 19.484 23.359 1 87.94 369 SER B C 1
ATOM 8515 O O . SER B 1 369 ? -5.941 19.156 23.734 1 87.94 369 SER B O 1
ATOM 8517 N N . LEU B 1 370 ? -8.102 18.891 23.562 1 90.62 370 LEU B N 1
ATOM 8518 C CA . LEU B 1 370 ? -8.039 17.656 24.328 1 90.62 370 LEU B CA 1
ATOM 8519 C C . LEU B 1 370 ? -7.297 16.578 23.547 1 90.62 370 LEU B C 1
ATOM 8521 O O . LEU B 1 370 ? -6.469 15.852 24.109 1 90.62 370 LEU B O 1
ATOM 8525 N N . ALA B 1 371 ? -7.629 16.438 22.312 1 91.25 371 ALA B N 1
ATOM 8526 C CA . ALA B 1 371 ? -6.98 15.445 21.453 1 91.25 371 ALA B CA 1
ATOM 8527 C C . ALA B 1 371 ? -5.473 15.672 21.391 1 91.25 371 ALA B C 1
ATOM 8529 O O . ALA B 1 371 ? -4.691 14.719 21.422 1 91.25 371 ALA B O 1
ATOM 8530 N N . THR B 1 372 ? -5.105 16.922 21.328 1 87.69 372 THR B N 1
ATOM 8531 C CA . THR B 1 372 ? -3.688 17.25 21.312 1 87.69 372 THR B CA 1
ATOM 8532 C C . THR B 1 372 ? -3.021 16.906 22.641 1 87.69 372 THR B C 1
ATOM 8534 O O . THR B 1 372 ? -1.923 16.344 22.656 1 87.69 372 THR B O 1
ATOM 8537 N N . TYR B 1 373 ? -3.758 17.219 23.641 1 88 373 TYR B N 1
ATOM 8538 C CA . TYR B 1 373 ? -3.236 16.938 24.969 1 88 373 TYR B CA 1
ATOM 8539 C C . TYR B 1 373 ? -3.072 15.438 25.188 1 88 373 TYR B C 1
ATOM 8541 O O . TYR B 1 373 ? -2.035 14.977 25.672 1 88 373 TYR B O 1
ATOM 8549 N N . LEU B 1 374 ? -4.027 14.695 24.828 1 91.19 374 LEU B N 1
ATOM 8550 C CA . LEU B 1 374 ? -3.982 13.25 24.984 1 91.19 374 LEU B CA 1
ATOM 8551 C C . LEU B 1 374 ? -2.857 12.648 24.156 1 91.19 374 LEU B C 1
ATOM 8553 O O . LEU B 1 374 ? -2.143 11.758 24.609 1 91.19 374 LEU B O 1
ATOM 8557 N N . THR B 1 375 ? -2.654 13.117 22.953 1 90.44 375 THR B N 1
ATOM 8558 C CA . THR B 1 375 ? -1.642 12.562 22.062 1 90.44 375 THR B CA 1
ATOM 8559 C C . THR B 1 375 ? -0.24 12.914 22.547 1 90.44 375 THR B C 1
ATOM 8561 O O . THR B 1 375 ? 0.692 12.125 22.406 1 90.44 375 THR B O 1
ATOM 8564 N N . GLU B 1 376 ? -0.165 14.125 23.125 1 84.94 376 GLU B N 1
ATOM 8565 C CA . GLU B 1 376 ? 1.114 14.492 23.719 1 84.94 376 GLU B CA 1
ATOM 8566 C C . GLU B 1 376 ? 1.425 13.625 24.938 1 84.94 376 GLU B C 1
ATOM 8568 O O . GLU B 1 376 ? 2.574 13.242 25.156 1 84.94 376 GLU B O 1
ATOM 8573 N N . TRP B 1 377 ? 0.396 13.391 25.609 1 85.31 377 TRP B N 1
ATOM 8574 C CA . TRP B 1 377 ? 0.547 12.562 26.812 1 85.31 377 TRP B CA 1
ATOM 8575 C C . TRP B 1 377 ? 0.915 11.133 26.438 1 85.31 377 TRP B C 1
ATOM 8577 O O . TRP B 1 377 ? 1.623 10.453 27.188 1 85.31 377 TRP B O 1
ATOM 8587 N N . GLU B 1 378 ? 0.49 10.625 25.359 1 89.19 378 GLU B N 1
ATOM 8588 C CA . GLU B 1 378 ? 0.794 9.273 24.891 1 89.19 378 GLU B CA 1
ATOM 8589 C C . GLU B 1 378 ? 2.279 9.125 24.562 1 89.19 378 GLU B C 1
ATOM 8591 O O . GLU B 1 378 ? 2.822 8.023 24.625 1 89.19 378 GLU B O 1
ATOM 8596 N N . ASN B 1 379 ? 2.957 10.148 24.141 1 84.19 379 ASN B N 1
ATOM 8597 C CA . ASN B 1 379 ? 4.402 10.188 23.938 1 84.19 379 ASN B CA 1
ATOM 8598 C C . ASN B 1 379 ? 4.82 9.344 22.734 1 84.19 379 ASN B C 1
ATOM 8600 O O . ASN B 1 379 ? 5.66 8.445 22.875 1 84.19 379 ASN B O 1
ATOM 8604 N N . HIS B 1 380 ? 4.379 9.773 21.625 1 84.88 380 HIS B N 1
ATOM 8605 C CA . HIS B 1 380 ? 4.766 9.102 20.391 1 84.88 380 HIS B CA 1
ATOM 8606 C C . HIS B 1 380 ? 6.18 9.492 19.969 1 84.88 380 HIS B C 1
ATOM 8608 O O . HIS B 1 380 ? 6.578 10.648 20.125 1 84.88 380 HIS B O 1
ATOM 8614 N N . ARG B 1 381 ? 6.906 8.625 19.391 1 79.81 381 ARG B N 1
ATOM 8615 C CA . ARG B 1 381 ? 8.328 8.797 19.094 1 79.81 381 ARG B CA 1
ATOM 8616 C C . ARG B 1 381 ? 8.539 9.711 17.906 1 79.81 381 ARG B C 1
ATOM 8618 O O . ARG B 1 381 ? 9.367 10.617 17.938 1 79.81 381 ARG B O 1
ATOM 8625 N N . THR B 1 382 ? 7.754 9.469 16.844 1 79.44 382 THR B N 1
ATOM 8626 C CA . THR B 1 382 ? 7.98 10.211 15.609 1 79.44 382 THR B CA 1
ATOM 8627 C C . THR B 1 382 ? 6.863 11.227 15.383 1 79.44 382 THR B C 1
ATOM 8629 O O . THR B 1 382 ? 5.758 11.07 15.898 1 79.44 382 THR B O 1
ATOM 8632 N N . GLN B 1 383 ? 7.191 12.305 14.656 1 78.19 383 GLN B N 1
ATOM 8633 C CA . GLN B 1 383 ? 6.207 13.336 14.328 1 78.19 383 GLN B CA 1
ATOM 8634 C C . GLN B 1 383 ? 5.07 12.758 13.484 1 78.19 383 GLN B C 1
ATOM 8636 O O . GLN B 1 383 ? 3.912 13.148 13.648 1 78.19 383 GLN B O 1
ATOM 8641 N N . SER B 1 384 ? 5.426 11.867 12.633 1 80.38 384 SER B N 1
ATOM 8642 C CA . SER B 1 384 ? 4.41 11.266 11.773 1 80.38 384 SER B CA 1
ATOM 8643 C C . SER B 1 384 ? 3.408 10.453 12.594 1 80.38 384 SER B C 1
ATOM 8645 O O . SER B 1 384 ? 2.203 10.508 12.336 1 80.38 384 SER B O 1
ATOM 8647 N N . GLN B 1 385 ? 3.922 9.75 13.586 1 84.06 385 GLN B N 1
ATOM 8648 C CA . GLN B 1 385 ? 3.041 8.977 14.453 1 84.06 385 GLN B CA 1
ATOM 8649 C C . GLN B 1 385 ? 2.156 9.891 15.297 1 84.06 385 GLN B C 1
ATOM 8651 O O . GLN B 1 385 ? 0.967 9.617 15.477 1 84.06 385 GLN B O 1
ATOM 8656 N N . PHE B 1 386 ? 2.766 10.898 15.789 1 85.38 386 PHE B N 1
ATOM 8657 C CA . PHE B 1 386 ? 2.021 11.883 16.562 1 85.38 386 PHE B CA 1
ATOM 8658 C C . PHE B 1 386 ? 0.876 12.469 15.75 1 85.38 386 PHE B C 1
ATOM 8660 O O . PHE B 1 386 ? -0.27 12.484 16.203 1 85.38 386 PHE B O 1
ATOM 8667 N N . ASP B 1 387 ? 1.166 12.883 14.586 1 85.94 387 ASP B N 1
ATOM 8668 C CA . ASP B 1 387 ? 0.162 13.484 13.711 1 85.94 387 ASP B CA 1
ATOM 8669 C C . ASP B 1 387 ? -0.923 12.477 13.344 1 85.94 387 ASP B C 1
ATOM 8671 O O . ASP B 1 387 ? -2.105 12.82 13.297 1 85.94 387 ASP B O 1
ATOM 8675 N N . ARG B 1 388 ? -0.481 11.312 13.078 1 88.19 388 ARG B N 1
ATOM 8676 C CA . ARG B 1 388 ? -1.431 10.281 12.68 1 88.19 388 ARG B CA 1
ATOM 8677 C C . ARG B 1 388 ? -2.449 10.016 13.789 1 88.19 388 ARG B C 1
ATOM 8679 O O . ARG B 1 388 ? -3.654 9.977 13.531 1 88.19 388 ARG B O 1
ATOM 8686 N N . HIS B 1 389 ? -1.991 9.859 14.992 1 89.88 389 HIS B N 1
ATOM 8687 C CA . HIS B 1 389 ? -2.887 9.547 16.094 1 89.88 389 HIS B CA 1
ATOM 8688 C C . HIS B 1 389 ? -3.721 10.758 16.5 1 89.88 389 HIS B C 1
ATOM 8690 O O . HIS B 1 389 ? -4.875 10.617 16.906 1 89.88 389 HIS B O 1
ATOM 8696 N N . ARG B 1 390 ? -3.146 11.859 16.359 1 91.06 390 ARG B N 1
ATOM 8697 C CA . ARG B 1 390 ? -3.904 13.078 16.625 1 91.06 390 ARG B CA 1
ATOM 8698 C C . ARG B 1 390 ? -5.039 13.258 15.625 1 91.06 390 ARG B C 1
ATOM 8700 O O . ARG B 1 390 ? -6.184 13.5 16.016 1 91.06 390 ARG B O 1
ATOM 8707 N N . VAL B 1 391 ? -4.707 13.102 14.367 1 91.44 391 VAL B N 1
ATOM 8708 C CA . VAL B 1 391 ? -5.695 13.258 13.305 1 91.44 391 VAL B CA 1
ATOM 8709 C C . VAL B 1 391 ? -6.781 12.195 13.445 1 91.44 391 VAL B C 1
ATOM 8711 O O . VAL B 1 391 ? -7.969 12.484 13.289 1 91.44 391 VAL B O 1
ATOM 8714 N N . THR B 1 392 ? -6.406 11.008 13.781 1 90.19 392 THR B N 1
ATOM 8715 C CA . THR B 1 392 ? -7.375 9.922 13.914 1 90.19 392 THR B CA 1
ATOM 8716 C C . THR B 1 392 ? -8.383 10.227 15.023 1 90.19 392 THR B C 1
ATOM 8718 O O . THR B 1 392 ? -9.586 10.047 14.836 1 90.19 392 THR B O 1
ATOM 8721 N N . LYS B 1 393 ? -7.91 10.719 16.141 1 92.56 393 LYS B N 1
ATOM 8722 C CA . LYS B 1 393 ? -8.805 11.07 17.234 1 92.56 393 LYS B CA 1
ATOM 8723 C C . LYS B 1 393 ? -9.734 12.211 16.844 1 92.56 393 LYS B C 1
ATOM 8725 O O . LYS B 1 393 ? -10.938 12.156 17.109 1 92.56 393 LYS B O 1
ATOM 8730 N N . LEU B 1 394 ? -9.18 13.133 16.172 1 91.81 394 LEU B N 1
ATOM 8731 C CA . LEU B 1 394 ? -9.961 14.289 15.758 1 91.81 394 LEU B CA 1
ATOM 8732 C C . LEU B 1 394 ? -11.023 13.891 14.734 1 91.81 394 LEU B C 1
ATOM 8734 O O . LEU B 1 394 ? -12.18 14.312 14.844 1 91.81 394 LEU B O 1
ATOM 8738 N N . VAL B 1 395 ? -10.656 13.086 13.82 1 92.69 395 VAL B N 1
ATOM 8739 C CA . VAL B 1 395 ? -11.547 12.695 12.734 1 92.69 395 VAL B CA 1
ATOM 8740 C C . VAL B 1 395 ? -12.688 11.836 13.281 1 92.69 395 VAL B C 1
ATOM 8742 O O . VAL B 1 395 ? -13.836 11.969 12.852 1 92.69 395 VAL B O 1
ATOM 8745 N N . LEU B 1 396 ? -12.406 10.992 14.188 1 91.31 396 LEU B N 1
ATOM 8746 C CA . LEU B 1 396 ? -13.445 10.148 14.789 1 91.31 396 LEU B CA 1
ATOM 8747 C C . LEU B 1 396 ? -14.492 11 15.492 1 91.31 396 LEU B C 1
ATOM 8749 O O . LEU B 1 396 ? -15.695 10.805 15.289 1 91.31 396 LEU B O 1
ATOM 8753 N N . PHE B 1 397 ? -14.016 11.922 16.234 1 92.44 397 PHE B N 1
ATOM 8754 C CA . PHE B 1 397 ? -14.914 12.797 16.969 1 92.44 397 PHE B CA 1
ATOM 8755 C C . PHE B 1 397 ? -15.711 13.68 16.016 1 92.44 397 PHE B C 1
ATOM 8757 O O . PHE B 1 397 ? -16.922 13.828 16.172 1 92.44 397 PHE B O 1
ATOM 8764 N N . GLU B 1 398 ? -15.07 14.25 15.102 1 92.25 398 GLU B N 1
ATOM 8765 C CA . GLU B 1 398 ? -15.719 15.172 14.172 1 92.25 398 GLU B CA 1
ATOM 8766 C C . GLU B 1 398 ? -16.719 14.43 13.281 1 92.25 398 GLU B C 1
ATOM 8768 O O . GLU B 1 398 ? -17.734 15 12.875 1 92.25 398 GLU B O 1
ATOM 8773 N N . PHE B 1 399 ? -16.453 13.203 13.008 1 92.81 399 PHE B N 1
ATOM 8774 C CA . PHE B 1 399 ? -17.406 12.406 12.227 1 92.81 399 PHE B CA 1
ATOM 8775 C C . PHE B 1 399 ? -18.734 12.266 12.961 1 92.81 399 PHE B C 1
ATOM 8777 O O . PHE B 1 399 ? -19.797 12.5 12.375 1 92.81 399 PHE B O 1
ATOM 8784 N N . VAL B 1 400 ? -18.641 11.945 14.188 1 91.38 400 VAL B N 1
ATOM 8785 C CA . VAL B 1 400 ? -19.844 11.758 14.992 1 91.38 400 VAL B CA 1
ATOM 8786 C C . VAL B 1 400 ? -20.562 13.102 15.164 1 91.38 400 VAL B C 1
ATOM 8788 O O . VAL B 1 400 ? -21.781 13.188 15.016 1 91.38 400 VAL B O 1
ATOM 8791 N N . ASN B 1 401 ? -19.812 14.102 15.359 1 89.56 401 ASN B N 1
ATOM 8792 C CA . ASN B 1 401 ? -20.375 15.414 15.648 1 89.56 401 ASN B CA 1
ATOM 8793 C C . ASN B 1 401 ? -21.031 16.031 14.422 1 89.56 401 ASN B C 1
ATOM 8795 O O . ASN B 1 401 ? -22.031 16.734 14.539 1 89.56 401 ASN B O 1
ATOM 8799 N N . ASN B 1 402 ? -20.547 15.727 13.305 1 90.19 402 ASN B N 1
ATOM 8800 C CA . ASN B 1 402 ? -21.047 16.422 12.125 1 90.19 402 ASN B CA 1
ATOM 8801 C C . ASN B 1 402 ? -21.953 15.531 11.297 1 90.19 402 ASN B C 1
ATOM 8803 O O . ASN B 1 402 ? -22.859 16.031 10.602 1 90.19 402 ASN B O 1
ATOM 8807 N N . PHE B 1 403 ? -21.828 14.203 11.359 1 93 403 PHE B N 1
ATOM 8808 C CA . PHE B 1 403 ? -22.547 13.391 10.391 1 93 403 PHE B CA 1
ATOM 8809 C C . PHE B 1 403 ? -23.531 12.461 11.094 1 93 403 PHE B C 1
ATOM 8811 O O . PHE B 1 403 ? -24.391 11.852 10.445 1 93 403 PHE B O 1
ATOM 8818 N N . SER B 1 404 ? -23.516 12.328 12.422 1 91.12 404 SER B N 1
ATOM 8819 C CA . SER B 1 404 ? -24.391 11.406 13.133 1 91.12 404 SER B CA 1
ATOM 8820 C C . SER B 1 404 ? -25.859 11.797 12.969 1 91.12 404 SER B C 1
ATOM 8822 O O . SER B 1 404 ? -26.719 10.93 12.82 1 91.12 404 SER B O 1
ATOM 8824 N N . ALA B 1 405 ? -26.109 13.07 12.984 1 89.88 405 ALA B N 1
ATOM 8825 C CA . ALA B 1 405 ? -27.484 13.531 12.82 1 89.88 405 ALA B CA 1
ATOM 8826 C C . ALA B 1 405 ? -28.031 13.164 11.445 1 89.88 405 ALA B C 1
ATOM 8828 O O . ALA B 1 405 ? -29.172 12.719 11.312 1 89.88 405 ALA B O 1
ATOM 8829 N N . LEU B 1 406 ? -27.234 13.359 10.508 1 92.06 406 LEU B N 1
ATOM 8830 C CA . LEU B 1 406 ? -27.641 13.047 9.141 1 92.06 406 LEU B CA 1
ATOM 8831 C C . LEU B 1 406 ? -27.891 11.555 8.969 1 92.06 406 LEU B C 1
ATOM 8833 O O . LEU B 1 406 ? -28.875 11.148 8.359 1 92.06 406 LEU B O 1
ATOM 8837 N N . ILE B 1 407 ? -27.047 10.727 9.547 1 92.62 407 ILE B N 1
ATOM 8838 C CA . ILE B 1 407 ? -27.188 9.273 9.461 1 92.62 407 ILE B CA 1
ATOM 8839 C C . ILE B 1 407 ? -28.438 8.828 10.203 1 92.62 407 ILE B C 1
ATOM 8841 O O . ILE B 1 407 ? -29.203 7.996 9.711 1 92.62 407 ILE B O 1
ATOM 8845 N N . TYR B 1 408 ? -28.688 9.469 11.312 1 91.25 408 TYR B N 1
ATOM 8846 C CA . TYR B 1 408 ? -29.844 9.133 12.117 1 91.25 408 TYR B CA 1
ATOM 8847 C C . TYR B 1 408 ? -31.141 9.492 11.383 1 91.25 408 TYR B C 1
ATOM 8849 O O . TYR B 1 408 ? -32.062 8.695 11.328 1 91.25 408 TYR B O 1
ATOM 8857 N N . ILE B 1 409 ? -31.188 10.578 10.828 1 90.25 409 ILE B N 1
ATOM 8858 C CA . ILE B 1 409 ? -32.375 11.055 10.117 1 90.25 409 ILE B CA 1
ATOM 8859 C C . ILE B 1 409 ? -32.594 10.188 8.883 1 90.25 409 ILE B C 1
ATOM 8861 O O . ILE B 1 409 ? -33.75 9.82 8.578 1 90.25 409 ILE B O 1
ATOM 8865 N N . ALA B 1 410 ? -31.562 9.836 8.227 1 91.44 410 ALA B N 1
ATOM 8866 C CA . ALA B 1 410 ? -31.672 9.102 6.969 1 91.44 410 ALA B CA 1
ATOM 8867 C C . ALA B 1 410 ? -32.094 7.66 7.207 1 91.44 410 ALA B C 1
ATOM 8869 O O . ALA B 1 410 ? -33 7.16 6.527 1 91.44 410 ALA B O 1
ATOM 8870 N N . PHE B 1 411 ? -31.625 6.965 8.234 1 89.25 411 PHE B N 1
ATOM 8871 C CA . PHE B 1 411 ? -31.781 5.516 8.273 1 89.25 411 PHE B CA 1
ATOM 8872 C C . PHE B 1 411 ? -32.625 5.098 9.469 1 89.25 411 PHE B C 1
ATOM 8874 O O . PHE B 1 411 ? -33.156 3.977 9.516 1 89.25 411 PHE B O 1
ATOM 8881 N N . VAL B 1 412 ? -32.75 5.934 10.422 1 87.44 412 VAL B N 1
ATOM 8882 C CA . VAL B 1 412 ? -33.625 5.605 11.555 1 87.44 412 VAL B CA 1
ATOM 8883 C C . VAL B 1 412 ? -34.969 6.289 11.398 1 87.44 412 VAL B C 1
ATOM 8885 O O . VAL B 1 412 ? -36 5.629 11.414 1 87.44 412 VAL B O 1
ATOM 8888 N N . MET B 1 413 ? -34.969 7.551 11.133 1 87.62 413 MET B N 1
ATOM 8889 C CA . MET B 1 413 ? -36.219 8.289 10.945 1 87.62 413 MET B CA 1
ATOM 8890 C C . MET B 1 413 ? -36.75 8.102 9.531 1 87.62 413 MET B C 1
ATOM 8892 O O . MET B 1 413 ? -37.938 8.219 9.297 1 87.62 413 MET B O 1
ATOM 8896 N N . LYS B 1 414 ? -35.875 7.785 8.602 1 89.56 414 LYS B N 1
ATOM 8897 C CA . LYS B 1 414 ? -36.188 7.559 7.199 1 89.56 414 LYS B CA 1
ATOM 8898 C C . LYS B 1 414 ? -37 8.734 6.625 1 89.56 414 LYS B C 1
ATOM 8900 O O . LYS B 1 414 ? -38 8.531 5.965 1 89.56 414 LYS B O 1
ATOM 8905 N N . ASP B 1 415 ? -36.531 9.953 7.008 1 86.94 415 ASP B N 1
ATOM 8906 C CA . ASP B 1 415 ? -37.156 11.18 6.531 1 86.94 415 ASP B CA 1
ATOM 8907 C C . ASP B 1 415 ? -36.219 11.938 5.586 1 86.94 415 ASP B C 1
ATOM 8909 O O . ASP B 1 415 ? -35.344 12.656 6.027 1 86.94 415 ASP B O 1
ATOM 8913 N N . MET B 1 416 ? -36.531 11.906 4.289 1 85.31 416 MET B N 1
ATOM 8914 C CA . MET B 1 416 ? -35.625 12.484 3.279 1 85.31 416 MET B CA 1
ATOM 8915 C C . MET B 1 416 ? -35.75 14 3.248 1 85.31 416 MET B C 1
ATOM 8917 O O . MET B 1 416 ? -34.781 14.695 2.963 1 85.31 416 MET B O 1
ATOM 8921 N N . GLU B 1 417 ? -36.875 14.5 3.533 1 83.44 417 GLU B N 1
ATOM 8922 C CA . GLU B 1 417 ? -37.062 15.953 3.547 1 83.44 417 GLU B CA 1
ATOM 8923 C C . GLU B 1 417 ? -36.312 16.594 4.695 1 83.44 417 GLU B C 1
ATOM 8925 O O . GLU B 1 417 ? -35.656 17.625 4.512 1 83.44 417 GLU B O 1
ATOM 8930 N N . MET B 1 418 ? -36.406 15.938 5.82 1 84.5 418 MET B N 1
ATOM 8931 C CA . MET B 1 418 ? -35.656 16.453 6.973 1 84.5 418 MET B CA 1
ATOM 8932 C C . MET B 1 418 ? -34.156 16.344 6.746 1 84.5 418 MET B C 1
ATOM 8934 O O . MET B 1 418 ? -33.406 17.203 7.195 1 84.5 418 MET B O 1
ATOM 8938 N N . LEU B 1 419 ? -33.781 15.273 6.113 1 87.88 419 LEU B N 1
ATOM 8939 C CA . LEU B 1 419 ? -32.375 15.086 5.797 1 87.88 419 LEU B CA 1
ATOM 8940 C C . LEU B 1 419 ? -31.859 16.203 4.891 1 87.88 419 LEU B C 1
ATOM 8942 O O . LEU B 1 419 ? -30.781 16.75 5.113 1 87.88 419 LEU B O 1
ATOM 8946 N N . TRP B 1 420 ? -32.688 16.516 3.908 1 86.81 420 TRP B N 1
ATOM 8947 C CA . TRP B 1 420 ? -32.344 17.594 2.98 1 86.81 420 TRP B CA 1
ATOM 8948 C C . TRP B 1 420 ? -32.188 18.922 3.717 1 86.81 420 TRP B C 1
ATOM 8950 O O . TRP B 1 420 ? -31.234 19.656 3.504 1 86.81 420 TRP B O 1
ATOM 8960 N N . CYS B 1 421 ? -33.031 19.188 4.656 1 84 421 CYS B N 1
ATOM 8961 C CA . CYS B 1 421 ? -33.031 20.422 5.41 1 84 421 CYS B CA 1
ATOM 8962 C C . CYS B 1 421 ? -31.844 20.469 6.371 1 84 421 CYS B C 1
ATOM 8964 O O . CYS B 1 421 ? -31.156 21.5 6.473 1 84 421 CYS B O 1
ATOM 8966 N N . GLN B 1 422 ? -31.703 19.391 7.008 1 86 422 GLN B N 1
ATOM 8967 C CA . GLN B 1 422 ? -30.609 19.328 7.98 1 86 422 GLN B CA 1
ATOM 8968 C C . GLN B 1 422 ? -29.25 19.484 7.301 1 86 422 GLN B C 1
ATOM 8970 O O . GLN B 1 422 ? -28.375 20.188 7.805 1 86 422 GLN B O 1
ATOM 8975 N N . LEU B 1 423 ? -29.062 18.797 6.215 1 90.06 423 LEU B N 1
ATOM 8976 C CA . LEU B 1 423 ? -27.797 18.844 5.477 1 90.06 423 LEU B CA 1
ATOM 8977 C C . LEU B 1 423 ? -27.516 20.266 4.973 1 90.06 423 LEU B C 1
ATOM 8979 O O . LEU B 1 423 ? -26.406 20.781 5.137 1 90.06 423 LEU B O 1
ATOM 8983 N N . LYS B 1 424 ? -28.547 20.859 4.426 1 88.44 424 LYS B N 1
ATOM 8984 C CA . LYS B 1 424 ? -28.422 22.234 3.93 1 88.44 424 LYS B CA 1
ATOM 8985 C C . LYS B 1 424 ? -28.078 23.188 5.059 1 88.44 424 LYS B C 1
ATOM 8987 O O . LYS B 1 424 ? -27.125 23.969 4.953 1 88.44 424 LYS B O 1
ATOM 8992 N N . THR B 1 425 ? -28.766 23.062 6.117 1 85.25 425 THR B N 1
ATOM 8993 C CA . THR B 1 425 ? -28.594 23.969 7.242 1 85.25 425 THR B CA 1
ATOM 8994 C C . THR B 1 425 ? -27.219 23.781 7.879 1 85.25 425 THR B C 1
ATOM 8996 O O . THR B 1 425 ? -26.516 24.75 8.156 1 85.25 425 THR B O 1
ATOM 8999 N N . GLN B 1 426 ? -26.891 22.562 8.031 1 88.38 426 GLN B N 1
ATOM 9000 C CA . GLN B 1 426 ? -25.609 22.281 8.672 1 88.38 426 GLN B CA 1
ATOM 9001 C C . GLN B 1 426 ? -24.438 22.734 7.797 1 88.38 426 GLN B C 1
ATOM 9003 O O . GLN B 1 426 ? -23.469 23.312 8.289 1 88.38 426 GLN B O 1
ATOM 9008 N N . MET B 1 427 ? -24.453 22.422 6.574 1 90.62 427 MET B N 1
ATOM 9009 C CA . MET B 1 427 ? -23.375 22.781 5.66 1 90.62 427 MET B CA 1
ATOM 9010 C C . MET B 1 427 ? -23.203 24.281 5.566 1 90.62 427 MET B C 1
ATOM 9012 O O . MET B 1 427 ? -22.094 24.797 5.703 1 90.62 427 MET B O 1
ATOM 9016 N N . ILE B 1 428 ? -24.297 24.984 5.422 1 87.75 428 ILE B N 1
ATOM 9017 C CA . ILE B 1 428 ? -24.266 26.438 5.258 1 87.75 428 ILE B CA 1
ATOM 9018 C C . ILE B 1 428 ? -23.828 27.094 6.566 1 87.75 428 ILE B C 1
ATOM 9020 O O . ILE B 1 428 ? -22.953 27.969 6.57 1 87.75 428 ILE B O 1
ATOM 9024 N N . THR B 1 429 ? -24.406 26.625 7.633 1 87.31 429 THR B N 1
ATOM 9025 C CA . THR B 1 429 ? -24.062 27.188 8.93 1 87.31 429 THR B CA 1
ATOM 9026 C C . THR B 1 429 ? -22.594 26.938 9.25 1 87.31 429 THR B C 1
ATOM 9028 O O . THR B 1 429 ? -21.906 27.828 9.766 1 87.31 429 THR B O 1
ATOM 9031 N N . ASN B 1 430 ? -22.125 25.75 8.977 1 87.69 430 ASN B N 1
ATOM 9032 C CA . ASN B 1 430 ? -20.719 25.422 9.227 1 87.69 430 ASN B CA 1
ATOM 9033 C C . ASN B 1 430 ? -19.781 26.312 8.414 1 87.69 430 ASN B C 1
ATOM 9035 O O . ASN B 1 430 ? -18.766 26.766 8.93 1 87.69 430 ASN B O 1
ATOM 9039 N N . GLN B 1 431 ? -20.109 26.547 7.23 1 86.19 431 GLN B N 1
ATOM 9040 C CA . GLN B 1 431 ? -19.281 27.375 6.359 1 86.19 431 GLN B CA 1
ATOM 9041 C C . GLN B 1 431 ? -19.266 28.828 6.824 1 86.19 431 GLN B C 1
ATOM 9043 O O . GLN B 1 431 ? -18.219 29.469 6.824 1 86.19 431 GLN B O 1
ATOM 9048 N N . ILE B 1 432 ? -20.328 29.297 7.309 1 84.5 432 ILE B N 1
ATOM 9049 C CA . ILE B 1 432 ? -20.438 30.672 7.785 1 84.5 432 ILE B CA 1
ATOM 9050 C C . ILE B 1 432 ? -19.656 30.828 9.086 1 84.5 432 ILE B C 1
ATOM 9052 O O . ILE B 1 432 ? -18.859 31.75 9.234 1 84.5 432 ILE B O 1
ATOM 9056 N N . VAL B 1 433 ? -19.859 29.922 9.906 1 82.88 433 VAL B N 1
ATOM 9057 C CA . VAL B 1 433 ? -19.203 29.984 11.219 1 82.88 433 VAL B CA 1
ATOM 9058 C C . VAL B 1 433 ? -17.688 29.906 11.047 1 82.88 433 VAL B C 1
ATOM 9060 O O . VAL B 1 433 ? -16.953 30.672 11.664 1 82.88 433 VAL B O 1
ATOM 9063 N N . THR B 1 434 ? -17.234 29.016 10.203 1 80.56 434 THR B N 1
ATOM 9064 C CA . THR B 1 434 ? -15.805 28.828 9.984 1 80.56 434 THR B CA 1
ATOM 9065 C C . THR B 1 434 ? -15.195 30.078 9.344 1 80.56 434 THR B C 1
ATOM 9067 O O . THR B 1 434 ? -14.117 30.516 9.742 1 80.56 434 THR B O 1
ATOM 9070 N N . ASN B 1 435 ? -15.906 30.688 8.445 1 77.56 435 ASN B N 1
ATOM 9071 C CA . ASN B 1 435 ? -15.414 31.891 7.785 1 77.56 435 ASN B CA 1
ATOM 9072 C C . ASN B 1 435 ? -15.406 33.094 8.734 1 77.56 435 ASN B C 1
ATOM 9074 O O . ASN B 1 435 ? -14.484 33.906 8.703 1 77.56 435 ASN B O 1
ATOM 9078 N N . LEU B 1 436 ? -16.375 33.125 9.539 1 76.5 436 LEU B N 1
ATOM 9079 C CA . LEU B 1 436 ? -16.453 34.219 10.492 1 76.5 436 LEU B CA 1
ATOM 9080 C C . LEU B 1 436 ? -15.344 34.094 11.531 1 76.5 436 LEU B C 1
ATOM 9082 O O . LEU B 1 436 ? -14.695 35.094 11.859 1 76.5 436 LEU B O 1
ATOM 9086 N N . VAL B 1 437 ? -15.125 32.969 11.945 1 73.88 437 VAL B N 1
ATOM 9087 C CA . VAL B 1 437 ? -14.094 32.719 12.953 1 73.88 437 VAL B CA 1
ATOM 9088 C C . VAL B 1 437 ? -12.711 32.969 12.352 1 73.88 437 VAL B C 1
ATOM 9090 O O . VAL B 1 437 ? -11.828 33.531 13.008 1 73.88 437 VAL B O 1
ATOM 9093 N N . GLU B 1 438 ? -12.523 32.562 11.18 1 71.19 438 GLU B N 1
ATOM 9094 C CA . GLU B 1 438 ? -11.242 32.688 10.5 1 71.19 438 GLU B CA 1
ATOM 9095 C C . GLU B 1 438 ? -10.906 34.156 10.242 1 71.19 438 GLU B C 1
ATOM 9097 O O . GLU B 1 438 ? -9.742 34.562 10.297 1 71.19 438 GLU B O 1
ATOM 9102 N N . VAL B 1 439 ? -11.93 35 9.961 1 63.12 439 VAL B N 1
ATOM 9103 C CA . VAL B 1 439 ? -11.688 36.406 9.625 1 63.12 439 VAL B CA 1
ATOM 9104 C C . VAL B 1 439 ? -11.695 37.25 10.891 1 63.12 439 VAL B C 1
ATOM 9106 O O . VAL B 1 439 ? -10.82 38.094 11.078 1 63.12 439 VAL B O 1
ATOM 9109 N N . PHE B 1 440 ? -12.57 36.938 11.711 1 63.72 440 PHE B N 1
ATOM 9110 C CA . PHE B 1 440 ? -12.812 37.844 12.82 1 63.72 440 PHE B CA 1
ATOM 9111 C C . PHE B 1 440 ? -11.938 37.5 14.016 1 63.72 440 PHE B C 1
ATOM 9113 O O . PHE B 1 440 ? -11.516 38.375 14.758 1 63.72 440 PHE B O 1
ATOM 9120 N N . MET B 1 441 ? -11.609 36.219 14.07 1 62.94 441 MET B N 1
ATOM 9121 C CA . MET B 1 441 ? -10.906 35.844 15.289 1 62.94 441 MET B CA 1
ATOM 9122 C C . MET B 1 441 ? -9.492 36.406 15.305 1 62.94 441 MET B C 1
ATOM 9124 O O . MET B 1 441 ? -9.078 37.031 16.281 1 62.94 441 MET B O 1
ATOM 9128 N N . PRO B 1 442 ? -8.758 36.219 14.203 1 60.25 442 PRO B N 1
ATOM 9129 C CA . PRO B 1 442 ? -7.398 36.781 14.273 1 60.25 442 PRO B CA 1
ATOM 9130 C C . PRO B 1 442 ? -7.375 38.312 14.289 1 60.25 442 PRO B C 1
ATOM 9132 O O . PRO B 1 442 ? -6.562 38.906 14.992 1 60.25 442 PRO B O 1
ATOM 9135 N N . LEU B 1 443 ? -8.32 38.969 13.586 1 59.91 443 LEU B N 1
ATOM 9136 C CA . LEU B 1 443 ? -8.367 40.438 13.562 1 59.91 443 LEU B CA 1
ATOM 9137 C C . LEU B 1 443 ? -8.781 40.969 14.922 1 59.91 443 LEU B C 1
ATOM 9139 O O . LEU B 1 443 ? -8.25 42 15.367 1 59.91 443 LEU B O 1
ATOM 9143 N N . GLY B 1 444 ? -9.703 40.188 15.477 1 60.34 444 GLY B N 1
ATOM 9144 C CA . GLY B 1 444 ? -10.117 40.594 16.812 1 60.34 444 GLY B CA 1
ATOM 9145 C C . GLY B 1 444 ? -9.039 40.406 17.859 1 60.34 444 GLY B C 1
ATOM 9146 O O . GLY B 1 444 ? -8.82 41.281 18.688 1 60.34 444 GLY B O 1
ATOM 9147 N N . MET B 1 445 ? -8.367 39.375 17.672 1 60.78 445 MET B N 1
ATOM 9148 C CA . MET B 1 445 ? -7.32 39.062 18.641 1 60.78 445 MET B CA 1
ATOM 9149 C C . MET B 1 445 ? -6.145 40.031 18.5 1 60.78 445 MET B C 1
ATOM 9151 O O . MET B 1 445 ? -5.578 40.5 19.484 1 60.78 445 MET B O 1
ATOM 9155 N N . ASN B 1 446 ? -5.758 40.281 17.219 1 62 446 ASN B N 1
ATOM 9156 C CA . ASN B 1 446 ? -4.688 41.219 16.969 1 62 446 ASN B CA 1
ATOM 9157 C C . ASN B 1 446 ? -5.062 42.625 17.453 1 62 446 ASN B C 1
ATOM 9159 O O . ASN B 1 446 ? -4.227 43.344 18 1 62 446 ASN B O 1
ATOM 9163 N N . HIS B 1 447 ? -6.387 42.906 17.25 1 60.38 447 HIS B N 1
ATOM 9164 C CA . HIS B 1 447 ? -6.844 44.219 17.688 1 60.38 447 HIS B CA 1
ATOM 9165 C C . HIS B 1 447 ? -6.859 44.312 19.219 1 60.38 447 HIS B C 1
ATOM 9167 O O . HIS B 1 447 ? -6.488 45.344 19.781 1 60.38 447 HIS B O 1
ATOM 9173 N N . LEU B 1 448 ? -7.191 43.188 19.75 1 57.19 448 LEU B N 1
ATOM 9174 C CA . LEU B 1 448 ? -7.234 43.156 21.203 1 57.19 448 LEU B CA 1
ATOM 9175 C C . LEU B 1 448 ? -5.828 43.156 21.797 1 57.19 448 LEU B C 1
ATOM 9177 O O . LEU B 1 448 ? -5.578 43.844 22.797 1 57.19 448 LEU B O 1
ATOM 9181 N N . THR B 1 449 ? -4.977 42.406 21.156 1 60.5 449 THR B N 1
ATOM 9182 C CA . THR B 1 449 ? -3.594 42.375 21.625 1 60.5 449 THR B CA 1
ATOM 9183 C C . THR B 1 449 ? -2.922 43.719 21.422 1 60.5 449 THR B C 1
ATOM 9185 O O . THR B 1 449 ? -2.172 44.188 22.281 1 60.5 449 THR B O 1
ATOM 9188 N N . LYS B 1 450 ? -3.133 44.344 20.266 1 60.06 450 LYS B N 1
ATOM 9189 C CA . LYS B 1 450 ? -2.592 45.688 20.016 1 60.06 450 LYS B CA 1
ATOM 9190 C C . LYS B 1 450 ? -3.143 46.688 21.016 1 60.06 450 LYS B C 1
ATOM 9192 O O . LYS B 1 450 ? -2.408 47.562 21.516 1 60.06 450 LYS B O 1
ATOM 9197 N N . LYS B 1 451 ? -4.461 46.562 21.25 1 55.31 451 LYS B N 1
ATOM 9198 C CA . LYS B 1 451 ? -5.078 47.469 22.219 1 55.31 451 LYS B CA 1
ATOM 9199 C C . LYS B 1 451 ? -4.535 47.219 23.625 1 55.31 451 LYS B C 1
ATOM 9201 O O . LYS B 1 451 ? -4.27 48.188 24.359 1 55.31 451 LYS B O 1
ATOM 9206 N N . THR B 1 452 ? -4.406 45.969 23.891 1 55.19 452 THR B N 1
ATOM 9207 C CA . THR B 1 452 ? -3.883 45.656 25.203 1 55.19 452 THR B CA 1
ATOM 9208 C C . THR B 1 452 ? -2.428 46.094 25.328 1 55.19 452 THR B C 1
ATOM 9210 O O . THR B 1 452 ? -2.008 46.594 26.391 1 55.19 452 THR B O 1
ATOM 9213 N N . GLN B 1 453 ? -1.685 45.875 24.297 1 57.22 453 GLN B N 1
ATOM 9214 C CA . GLN B 1 453 ? -0.291 46.312 24.297 1 57.22 453 GLN B CA 1
ATOM 9215 C C . GLN B 1 453 ? -0.188 47.812 24.344 1 57.22 453 GLN B C 1
ATOM 9217 O O . GLN B 1 453 ? 0.681 48.375 25.016 1 57.22 453 GLN B O 1
ATOM 9222 N N . LYS B 1 454 ? -1.045 48.469 23.516 1 52.91 454 LYS B N 1
ATOM 9223 C CA . LYS B 1 454 ? -1.083 49.938 23.578 1 52.91 454 LYS B CA 1
ATOM 9224 C C . LYS B 1 454 ? -1.452 50.406 24.984 1 52.91 454 LYS B C 1
ATOM 9226 O O . LYS B 1 454 ? -0.881 51.375 25.5 1 52.91 454 LYS B O 1
ATOM 9231 N N . LEU B 1 455 ? -2.363 49.625 25.531 1 52.25 455 LEU B N 1
ATOM 9232 C CA . LEU B 1 455 ? -2.752 49.969 26.906 1 52.25 455 LEU B CA 1
ATOM 9233 C C . LEU B 1 455 ? -1.608 49.719 27.875 1 52.25 455 LEU B C 1
ATOM 9235 O O . LEU B 1 455 ? -1.371 50.5 28.797 1 52.25 455 LEU B O 1
ATOM 9239 N N . LYS B 1 456 ? -0.896 48.594 27.625 1 53.91 456 LYS B N 1
ATOM 9240 C CA . LYS B 1 456 ? 0.247 48.312 28.484 1 53.91 456 LYS B CA 1
ATOM 9241 C C . LYS B 1 456 ? 1.395 49.281 28.234 1 53.91 456 LYS B C 1
ATOM 9243 O O . LYS B 1 456 ? 2.08 49.688 29.172 1 53.91 456 LYS B O 1
ATOM 9248 N N . ARG B 1 457 ? 1.671 49.562 27 1 50.72 457 ARG B N 1
ATOM 9249 C CA . ARG B 1 457 ? 2.68 50.562 26.688 1 50.72 457 ARG B CA 1
ATOM 9250 C C . ARG B 1 457 ? 2.303 51.938 27.297 1 50.72 457 ARG B C 1
ATOM 9252 O O . ARG B 1 457 ? 3.162 52.625 27.812 1 50.72 457 ARG B O 1
ATOM 9259 N N . ARG B 1 458 ? 1.054 52.281 27.141 1 49.28 458 ARG B N 1
ATOM 9260 C CA . ARG B 1 458 ? 0.618 53.531 27.75 1 49.28 458 ARG B CA 1
ATOM 9261 C C . ARG B 1 45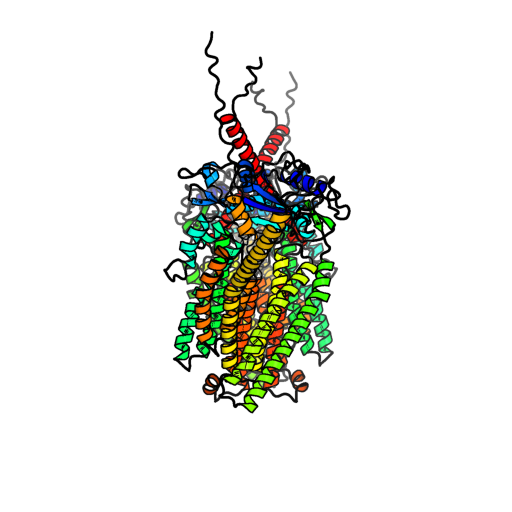8 ? 0.77 53.469 29.266 1 49.28 458 ARG B C 1
ATOM 9263 O O . ARG B 1 458 ? 1.182 54.469 29.891 1 49.28 458 ARG B O 1
ATOM 9270 N N . ALA B 1 459 ? 0.455 52.344 29.781 1 49.72 459 ALA B N 1
ATOM 9271 C CA . ALA B 1 459 ? 0.609 52.219 31.234 1 49.72 459 ALA B CA 1
ATOM 9272 C C . ALA B 1 459 ? 2.082 52.219 31.625 1 49.72 459 ALA B C 1
ATOM 9274 O O . ALA B 1 459 ? 2.449 52.781 32.656 1 49.72 459 ALA B O 1
ATOM 9275 N N . SER B 1 460 ? 2.844 51.531 30.781 1 47.22 460 SER B N 1
ATOM 9276 C CA . SER B 1 460 ? 4.277 51.531 31.062 1 47.22 460 SER B CA 1
ATOM 9277 C C . SER B 1 460 ? 4.898 52.875 30.812 1 47.22 460 SER B C 1
ATOM 9279 O O . SER B 1 460 ? 5.809 53.312 31.531 1 47.22 460 SER B O 1
ATOM 9281 N N . PHE B 1 461 ? 4.484 53.594 29.75 1 43.22 461 PHE B N 1
ATOM 9282 C CA . PHE B 1 461 ? 4.953 54.938 29.562 1 43.22 461 PHE B CA 1
ATOM 9283 C C . PHE B 1 461 ? 4.543 55.812 30.75 1 43.22 461 PHE B C 1
ATOM 9285 O O . PHE B 1 461 ? 5.312 56.688 31.172 1 43.22 461 PHE B O 1
ATOM 9292 N N . GLU B 1 462 ? 3.301 55.75 31.234 1 43.56 462 GLU B N 1
ATOM 9293 C CA . GLU B 1 462 ? 2.883 56.562 32.375 1 43.56 462 GLU B CA 1
ATOM 9294 C C . GLU B 1 462 ? 3.666 56.156 33.625 1 43.56 462 GLU B C 1
ATOM 9296 O O . GLU B 1 462 ? 4.012 57.031 34.438 1 43.56 462 GLU B O 1
ATOM 9301 N N . SER B 1 463 ? 3.852 54.906 33.844 1 43.12 463 SER B N 1
ATOM 9302 C CA . SER B 1 463 ? 4.652 54.531 35 1 43.12 463 SER B CA 1
ATOM 9303 C C . SER B 1 463 ? 6.133 54.812 34.781 1 43.12 463 SER B C 1
ATOM 9305 O O . SER B 1 463 ? 6.887 55 35.719 1 43.12 463 SER B O 1
ATOM 9307 N N . GLU B 1 464 ? 6.605 54.75 33.562 1 39.94 464 GLU B N 1
ATOM 9308 C CA . GLU B 1 464 ? 7.992 55.125 33.25 1 39.94 464 GLU B CA 1
ATOM 9309 C C . GLU B 1 464 ? 8.219 56.625 33.375 1 39.94 464 GLU B C 1
ATOM 9311 O O . GLU B 1 464 ? 9.352 57.062 33.562 1 39.94 464 GLU B O 1
ATOM 9316 N N . SER B 1 465 ? 7.23 57.5 33 1 39.38 465 SER B N 1
ATOM 9317 C CA . SER B 1 465 ? 7.543 58.906 33.219 1 39.38 465 SER B CA 1
ATOM 9318 C C . SER B 1 465 ? 7.898 59.156 34.688 1 39.38 465 SER B C 1
ATOM 9320 O O . SER B 1 465 ? 8.656 60.094 35 1 39.38 465 SER B O 1
ATOM 9322 N N . LYS B 1 466 ? 7.145 58.656 35.688 1 39.5 466 LYS B N 1
ATOM 9323 C CA . LYS B 1 466 ? 7.562 58.906 37.062 1 39.5 466 LYS B CA 1
ATOM 9324 C C . LYS B 1 466 ? 8.914 58.25 37.375 1 39.5 466 LYS B C 1
ATOM 9326 O O . LYS B 1 466 ? 9.742 58.844 38.062 1 39.5 466 LYS B O 1
ATOM 9331 N N . ARG B 1 467 ? 9.07 56.938 37.156 1 38.91 467 ARG B N 1
ATOM 9332 C CA . ARG B 1 467 ? 10.297 56.281 37.594 1 38.91 467 ARG B CA 1
ATOM 9333 C C . ARG B 1 467 ? 11.391 56.438 36.531 1 38.91 467 ARG B C 1
ATOM 9335 O O . ARG B 1 467 ? 12.383 55.688 36.562 1 38.91 467 ARG B O 1
ATOM 9342 N N . ALA B 1 468 ? 11.336 57.219 35.594 1 36.5 468 ALA B N 1
ATOM 9343 C CA . ALA B 1 468 ? 12.445 57.531 34.688 1 36.5 468 ALA B CA 1
ATOM 9344 C C . ALA B 1 468 ? 13.68 57.938 35.5 1 36.5 468 ALA B C 1
ATOM 9346 O O . ALA B 1 468 ? 14.805 57.875 35 1 36.5 468 ALA B O 1
ATOM 9347 N N . THR B 1 469 ? 13.508 58.875 36.5 1 33.62 469 THR B N 1
ATOM 9348 C CA . THR B 1 469 ? 14.742 59.375 37.094 1 33.62 469 THR B CA 1
ATOM 9349 C C . THR B 1 469 ? 15.578 58.219 37.656 1 33.62 469 THR B C 1
ATOM 9351 O O . THR B 1 469 ? 16.719 58.438 38.094 1 33.62 469 THR B O 1
ATOM 9354 N N . GLU B 1 470 ? 14.992 57.25 38.375 1 33.66 470 GLU B N 1
ATOM 9355 C CA . GLU B 1 470 ? 15.961 56.375 39 1 33.66 470 GLU B CA 1
ATOM 9356 C C . GLU B 1 470 ? 16.797 55.625 37.938 1 33.66 470 GLU B C 1
ATOM 9358 O O . GLU B 1 470 ? 16.234 55.031 37 1 33.66 470 GLU B O 1
ATOM 9363 N N . LYS B 1 471 ? 18.078 56 37.688 1 34.78 471 LYS B N 1
ATOM 9364 C CA . LYS B 1 471 ? 19.297 55.656 36.938 1 34.78 471 LYS B CA 1
ATOM 9365 C C . LYS B 1 471 ? 19.391 54.156 36.688 1 34.78 471 LYS B C 1
ATOM 9367 O O . LYS B 1 471 ? 19.125 53.344 37.594 1 34.78 471 LYS B O 1
ATOM 9372 N N . VAL B 1 472 ? 19.266 53.656 35.469 1 36 472 VAL B N 1
ATOM 9373 C CA . VAL B 1 472 ? 19.922 52.594 34.719 1 36 472 VAL B CA 1
ATOM 9374 C C . VAL B 1 472 ? 21.281 52.281 35.344 1 36 472 VAL B C 1
ATOM 9376 O O . VAL B 1 472 ? 22.266 53 35.062 1 36 472 VAL B O 1
ATOM 9379 N N . THR B 1 473 ? 21.5 52.688 36.688 1 32.22 473 THR B N 1
ATOM 9380 C CA . THR B 1 473 ? 22.859 52.375 37.125 1 32.22 473 THR B CA 1
ATOM 9381 C C . THR B 1 473 ? 23.406 51.156 36.375 1 32.22 473 THR B C 1
ATOM 9383 O O . THR B 1 473 ? 22.656 50.469 35.688 1 32.22 473 THR B O 1
ATOM 9386 N N . GLU B 1 474 ? 24.172 50.219 37.156 1 33 474 GLU B N 1
ATOM 9387 C CA . GLU B 1 474 ? 25.359 49.375 37.094 1 33 474 GLU B CA 1
ATOM 9388 C C . GLU B 1 474 ? 25.062 48.094 36.312 1 33 474 GLU B C 1
ATOM 9390 O O . GLU B 1 474 ? 25.922 47.219 36.188 1 33 474 GLU B O 1
ATOM 9395 N N . ARG B 1 475 ? 23.828 47.531 36.406 1 36.72 475 ARG B N 1
ATOM 9396 C CA . ARG B 1 475 ? 24.047 46.094 36.281 1 36.72 475 ARG B CA 1
ATOM 9397 C C . ARG B 1 475 ? 24.531 45.75 34.875 1 36.72 475 ARG B C 1
ATOM 9399 O O . ARG B 1 475 ? 23.891 46.125 33.875 1 36.72 475 ARG B O 1
ATOM 9406 N N . SER B 1 476 ? 25.859 45.719 34.656 1 38 476 SER B N 1
ATOM 9407 C CA . SER B 1 476 ? 26.781 45.125 33.719 1 38 476 SER B CA 1
ATOM 9408 C C . SER B 1 476 ? 26.156 43.906 33.031 1 38 476 SER B C 1
ATOM 9410 O O . SER B 1 476 ? 25.703 42.969 33.688 1 38 476 SER B O 1
ATOM 9412 N N . PHE B 1 477 ? 25.391 44.062 32.094 1 45.53 477 PHE B N 1
ATOM 9413 C CA . PHE B 1 477 ? 24.938 42.969 31.219 1 45.53 477 PHE B CA 1
ATOM 9414 C C . PHE B 1 477 ? 25.984 41.875 31.141 1 45.53 477 PHE B C 1
ATOM 9416 O O . PHE B 1 477 ? 27.109 42.125 30.672 1 45.53 477 PHE B O 1
ATOM 9423 N N . PRO B 1 478 ? 25.797 40.906 31.859 1 49.91 478 PRO B N 1
ATOM 9424 C CA . PRO B 1 478 ? 26.734 39.781 31.969 1 49.91 478 PRO B CA 1
ATOM 9425 C C . PRO B 1 478 ? 27.172 39.25 30.594 1 49.91 478 PRO B C 1
ATOM 9427 O O . PRO B 1 478 ? 28.062 38.406 30.516 1 49.91 478 PRO B O 1
ATOM 9430 N N . LEU B 1 479 ? 26.375 39.562 29.547 1 59.47 479 LEU B N 1
ATOM 9431 C CA . LEU B 1 479 ? 26.875 38.844 28.375 1 59.47 479 LEU B CA 1
ATOM 9432 C C . LEU B 1 479 ? 27.859 39.719 27.594 1 59.47 479 LEU B C 1
ATOM 9434 O O . LEU B 1 479 ? 27.469 40.688 26.938 1 59.47 479 LEU B O 1
ATOM 9438 N N . LEU B 1 480 ? 29.094 40.312 28.016 1 53.31 480 LEU B N 1
ATOM 9439 C CA . LEU B 1 480 ? 30.125 41.25 27.578 1 53.31 480 LEU B CA 1
ATOM 9440 C C . LEU B 1 480 ? 30.391 41.125 26.094 1 53.31 480 LEU B C 1
ATOM 9442 O O . LEU B 1 480 ? 30.641 42.125 25.406 1 53.31 480 LEU B O 1
ATOM 9446 N N . ASN B 1 481 ? 30.25 39.969 25.5 1 69.06 481 ASN B N 1
ATOM 9447 C CA . ASN B 1 481 ? 30.875 39.906 24.172 1 69.06 481 ASN B CA 1
ATOM 9448 C C . ASN B 1 481 ? 29.844 39.594 23.094 1 69.06 481 ASN B C 1
ATOM 9450 O O . ASN B 1 481 ? 30.156 38.938 22.094 1 69.06 481 ASN B O 1
ATOM 9454 N N . ILE B 1 482 ? 28.531 40.281 23.219 1 82.56 482 ILE B N 1
ATOM 9455 C CA . ILE B 1 482 ? 27.562 40.062 22.141 1 82.56 482 ILE B CA 1
ATOM 9456 C C . ILE B 1 482 ? 27.234 41.375 21.469 1 82.56 482 ILE B C 1
ATOM 9458 O O . ILE B 1 482 ? 26.938 42.375 22.156 1 82.56 482 ILE B O 1
ATOM 9462 N N . PRO B 1 483 ? 27.391 41.406 20.156 1 85.88 483 PRO B N 1
ATOM 9463 C CA . PRO B 1 483 ? 27.047 42.656 19.438 1 85.88 483 PRO B CA 1
ATOM 9464 C C . PRO B 1 483 ? 25.625 43.094 19.703 1 85.88 483 PRO B C 1
ATOM 9466 O O . PRO B 1 483 ? 24.703 42.25 19.766 1 85.88 483 PRO B O 1
ATOM 9469 N N . GLN B 1 484 ? 25.438 44.406 20 1 86 484 GLN B N 1
ATOM 9470 C CA . GLN B 1 484 ? 24.125 45 20.266 1 86 484 GLN B CA 1
ATOM 9471 C C . GLN B 1 484 ? 23.594 45.719 19.031 1 86 484 GLN B C 1
ATOM 9473 O O . GLN B 1 484 ? 24.344 46.406 18.344 1 86 484 GLN B O 1
ATOM 9478 N N . LEU B 1 485 ? 22.344 45.438 18.75 1 88.62 485 LEU B N 1
ATOM 9479 C CA . LEU B 1 485 ? 21.672 46.156 17.672 1 88.62 485 LEU B CA 1
ATOM 9480 C C . LEU B 1 485 ? 21.359 47.594 18.078 1 88.62 485 LEU B C 1
ATOM 9482 O O . LEU B 1 485 ? 20.938 47.812 19.219 1 88.62 485 LEU B O 1
ATOM 9486 N N . PRO B 1 486 ? 21.656 48.5 17.141 1 84.81 486 PRO B N 1
ATOM 9487 C CA . PRO B 1 486 ? 21.281 49.875 17.453 1 84.81 486 PRO B CA 1
ATOM 9488 C C . PRO B 1 486 ? 19.781 50.031 17.688 1 84.81 486 PRO B C 1
ATOM 9490 O O . PRO B 1 486 ? 18.969 49.344 17.078 1 84.81 486 PRO B O 1
ATOM 9493 N N . VAL B 1 487 ? 19.406 50.938 18.516 1 81.56 487 VAL B N 1
ATOM 9494 C CA . VAL B 1 487 ? 18.031 51.125 18.969 1 81.56 487 VAL B CA 1
ATOM 9495 C C . VAL B 1 487 ? 17.156 51.5 17.797 1 81.56 487 VAL B C 1
ATOM 9497 O O . VAL B 1 487 ? 15.969 51.156 17.75 1 81.56 487 VAL B O 1
ATOM 9500 N N . ASP B 1 488 ? 17.797 52.219 16.781 1 82.38 488 ASP B N 1
ATOM 9501 C CA . ASP B 1 488 ? 17 52.688 15.664 1 82.38 488 ASP B CA 1
ATOM 9502 C C . ASP B 1 488 ? 17 51.719 14.5 1 82.38 488 ASP B C 1
ATOM 9504 O O . ASP B 1 488 ? 16.578 52.031 13.398 1 82.38 488 ASP B O 1
ATOM 9508 N N . ASP B 1 489 ? 17.406 50.5 14.82 1 87.56 489 ASP B N 1
ATOM 9509 C CA . ASP B 1 489 ? 17.438 49.5 13.758 1 87.56 489 ASP B CA 1
ATOM 9510 C C . ASP B 1 489 ? 16.031 49.031 13.391 1 87.56 489 ASP B C 1
ATOM 9512 O O . ASP B 1 489 ? 15.25 48.656 14.258 1 87.56 489 ASP B O 1
ATOM 9516 N N . SER B 1 490 ? 15.625 49.094 12.125 1 87 490 SER B N 1
ATOM 9517 C CA . SER B 1 490 ? 14.297 48.75 11.625 1 87 490 SER B CA 1
ATOM 9518 C C . SER B 1 490 ? 13.977 47.281 11.906 1 87 490 SER B C 1
ATOM 9520 O O . SER B 1 490 ? 12.805 46.906 11.984 1 87 490 SER B O 1
ATOM 9522 N N . ARG B 1 491 ? 14.922 46.5 12.094 1 87.94 491 ARG B N 1
ATOM 9523 C CA . ARG B 1 491 ? 14.734 45.062 12.359 1 87.94 491 ARG B CA 1
ATOM 9524 C C . ARG B 1 491 ? 14.086 44.844 13.719 1 87.94 491 ARG B C 1
ATOM 9526 O O . ARG B 1 491 ? 13.531 43.781 13.977 1 87.94 491 ARG B O 1
ATOM 9533 N N . ILE B 1 492 ? 14.336 45.719 14.586 1 90.06 492 ILE B N 1
ATOM 9534 C CA . ILE B 1 492 ? 13.805 45.594 15.938 1 90.06 492 ILE B CA 1
ATOM 9535 C C . ILE B 1 492 ? 12.289 45.75 15.914 1 90.06 492 ILE B C 1
ATOM 9537 O O . ILE B 1 492 ? 11.562 44.969 16.516 1 90.06 492 ILE B O 1
ATOM 9541 N N . ILE B 1 493 ? 11.844 46.75 15.219 1 87.75 493 ILE B N 1
ATOM 9542 C CA . ILE B 1 493 ? 10.406 47 15.109 1 87.75 493 ILE B CA 1
ATOM 9543 C C . ILE B 1 493 ? 9.734 45.812 14.422 1 87.75 493 ILE B C 1
ATOM 9545 O O . ILE B 1 493 ? 8.672 45.344 14.844 1 87.75 493 ILE B O 1
ATOM 9549 N N . GLN B 1 494 ? 10.336 45.344 13.414 1 89.88 494 GLN B N 1
ATOM 9550 C CA . GLN B 1 494 ? 9.805 44.188 12.695 1 89.88 494 GLN B CA 1
ATOM 9551 C C . GLN B 1 494 ? 9.734 42.969 13.602 1 89.88 494 GLN B C 1
ATOM 9553 O O . GLN B 1 494 ? 8.758 42.219 13.562 1 89.88 494 GLN B O 1
ATOM 9558 N N . ALA B 1 495 ? 10.75 42.688 14.281 1 91.44 495 ALA B N 1
ATOM 9559 C CA . ALA B 1 495 ? 10.812 41.531 15.188 1 91.44 495 ALA B CA 1
ATOM 9560 C C . ALA B 1 495 ? 9.703 41.594 16.234 1 91.44 495 ALA B C 1
ATOM 9562 O O . ALA B 1 495 ? 9.07 40.594 16.531 1 91.44 495 ALA B O 1
ATOM 9563 N N . HIS B 1 496 ? 9.461 42.812 16.75 1 88.12 496 HIS B N 1
ATOM 9564 C CA . HIS B 1 496 ? 8.422 42.969 17.766 1 88.12 496 HIS B CA 1
ATOM 9565 C C . HIS B 1 496 ? 7.031 42.844 17.156 1 88.12 496 HIS B C 1
ATOM 9567 O O . HIS B 1 496 ? 6.137 42.25 17.75 1 88.12 496 HIS B O 1
ATOM 9573 N N . SER B 1 497 ? 6.926 43.406 16 1 87 497 SER B N 1
ATOM 9574 C CA . SER B 1 497 ? 5.648 43.281 15.312 1 87 497 SER B CA 1
ATOM 9575 C C . SER B 1 497 ? 5.332 41.844 14.984 1 87 497 SER B C 1
ATOM 9577 O O . SER B 1 497 ? 4.215 41.375 15.227 1 87 497 SER B O 1
ATOM 9579 N N . ASN B 1 498 ? 6.289 41.094 14.445 1 90.25 498 ASN B N 1
ATOM 9580 C CA . ASN B 1 498 ? 6.094 39.688 14.102 1 90.25 498 ASN B CA 1
ATOM 9581 C C . ASN B 1 498 ? 5.91 38.844 15.352 1 90.25 498 ASN B C 1
ATOM 9583 O O . ASN B 1 498 ? 5.199 37.844 15.312 1 90.25 498 ASN B O 1
ATOM 9587 N N . GLY B 1 499 ? 6.594 39.188 16.359 1 87.62 499 GLY B N 1
ATOM 9588 C CA . GLY B 1 499 ? 6.477 38.438 17.609 1 87.62 499 GLY B CA 1
ATOM 9589 C C . GLY B 1 499 ? 5.09 38.531 18.219 1 87.62 499 GLY B C 1
ATOM 9590 O O . GLY B 1 499 ? 4.66 37.594 18.906 1 87.62 499 GLY B O 1
ATOM 9591 N N . ASN B 1 500 ? 4.383 39.594 17.938 1 84.25 500 ASN B N 1
ATOM 9592 C CA . ASN B 1 500 ? 3.059 39.781 18.516 1 84.25 500 ASN B CA 1
ATOM 9593 C C . ASN B 1 500 ? 1.968 39.188 17.625 1 84.25 500 ASN B C 1
ATOM 9595 O O . ASN B 1 500 ? 0.798 39.156 18.016 1 84.25 500 ASN B O 1
ATOM 9599 N N . MET B 1 501 ? 2.412 38.719 16.516 1 86.12 501 MET B N 1
ATOM 9600 C CA . MET B 1 501 ? 1.451 38.062 15.633 1 86.12 501 MET B CA 1
ATOM 9601 C C . MET B 1 501 ? 1.062 36.688 16.172 1 86.12 501 MET B C 1
ATOM 9603 O O . MET B 1 501 ? 1.789 36.125 16.984 1 86.12 501 MET B O 1
ATOM 9607 N N . GLU B 1 502 ? -0.097 36.281 15.773 1 83.38 502 GLU B N 1
ATOM 9608 C CA . GLU B 1 502 ? -0.574 34.969 16.203 1 83.38 502 GLU B CA 1
ATOM 9609 C C . GLU B 1 502 ? 0.252 33.844 15.586 1 83.38 502 GLU B C 1
ATOM 9611 O O . GLU B 1 502 ? 0.735 33.969 14.461 1 83.38 502 GLU B O 1
ATOM 9616 N N . GLU B 1 503 ? 0.401 32.781 16.312 1 85.12 503 GLU B N 1
ATOM 9617 C CA . GLU B 1 503 ? 1.184 31.656 15.828 1 85.12 503 GLU B CA 1
ATOM 9618 C C . GLU B 1 503 ? 0.331 30.703 14.984 1 85.12 503 GLU B C 1
ATOM 9620 O O . GLU B 1 503 ? -0.816 30.422 15.336 1 85.12 503 GLU B O 1
ATOM 9625 N N . TYR B 1 504 ? 0.858 30.375 13.867 1 84.19 504 TYR B N 1
ATOM 9626 C CA . TYR B 1 504 ? 0.226 29.375 13.023 1 84.19 504 TYR B CA 1
ATOM 9627 C C . TYR B 1 504 ? 0.659 27.969 13.438 1 84.19 504 TYR B C 1
ATOM 9629 O O . TYR B 1 504 ? 1.797 27.562 13.188 1 84.19 504 TYR B O 1
ATOM 9637 N N . GLU B 1 505 ? -0.065 27.297 14.109 1 72.06 505 GLU B N 1
ATOM 9638 C CA . GLU B 1 505 ? 0.321 26 14.688 1 72.06 505 GLU B CA 1
ATOM 9639 C C . GLU B 1 505 ? 0.473 24.938 13.602 1 72.06 505 GLU B C 1
ATOM 9641 O O . GLU B 1 505 ? 1.484 24.234 13.555 1 72.06 505 GLU B O 1
ATOM 9646 N N . ASP B 1 506 ? -0.565 24.531 12.891 1 77.88 506 ASP B N 1
ATOM 9647 C CA . ASP B 1 506 ? -0.464 23.484 11.875 1 77.88 506 ASP B CA 1
ATOM 9648 C C . ASP B 1 506 ? -1.649 23.531 10.914 1 77.88 506 ASP B C 1
ATOM 9650 O O . ASP B 1 506 ? -2.574 24.328 11.102 1 77.88 506 ASP B O 1
ATOM 9654 N N . THR B 1 507 ? -1.462 22.781 9.875 1 87.38 507 THR B N 1
ATOM 9655 C CA . THR B 1 507 ? -2.484 22.75 8.836 1 87.38 507 THR B CA 1
ATOM 9656 C C . THR B 1 507 ? -3.633 21.828 9.25 1 87.38 507 THR B C 1
ATOM 9658 O O . THR B 1 507 ? -4.473 21.469 8.422 1 87.38 507 THR B O 1
ATOM 9661 N N . PHE B 1 508 ? -3.771 21.5 10.516 1 85.12 508 PHE B N 1
ATOM 9662 C CA . PHE B 1 508 ? -4.758 20.516 10.969 1 85.12 508 PHE B CA 1
ATOM 9663 C C . PHE B 1 508 ? -6.168 21.094 10.867 1 85.12 508 PHE B C 1
ATOM 9665 O O . PHE B 1 508 ? -7.078 20.438 10.359 1 85.12 508 PHE B O 1
ATOM 9672 N N . ASP B 1 509 ? -6.262 22.344 11.273 1 83.69 509 ASP B N 1
ATOM 9673 C CA . ASP B 1 509 ? -7.578 22.969 11.273 1 83.69 509 ASP B CA 1
ATOM 9674 C C . ASP B 1 509 ? -8.086 23.172 9.844 1 83.69 509 ASP B C 1
ATOM 9676 O O . ASP B 1 509 ? -9.273 22.984 9.57 1 83.69 509 ASP B O 1
ATOM 9680 N N . ASP B 1 510 ? -7.168 23.469 9.062 1 90 510 ASP B N 1
ATOM 9681 C CA . ASP B 1 510 ? -7.523 23.703 7.668 1 90 510 ASP B CA 1
ATOM 9682 C C . ASP B 1 510 ? -7.973 22.406 6.984 1 90 510 ASP B C 1
ATOM 9684 O O . ASP B 1 510 ? -8.984 22.391 6.281 1 90 510 ASP B O 1
ATOM 9688 N N . TYR B 1 511 ? -7.285 21.297 7.227 1 93.44 511 TYR B N 1
ATOM 9689 C CA . TYR B 1 511 ? -7.668 20.016 6.652 1 93.44 511 TYR B CA 1
ATOM 9690 C C . TYR B 1 511 ? -8.984 19.531 7.242 1 93.44 511 TYR B C 1
ATOM 9692 O O . TYR B 1 511 ? -9.781 18.891 6.547 1 93.44 511 TYR B O 1
ATOM 9700 N N . LEU B 1 512 ? -9.172 19.812 8.477 1 91.19 512 LEU B N 1
ATOM 9701 C CA . LEU B 1 512 ? -10.391 19.359 9.141 1 91.19 512 LEU B CA 1
ATOM 9702 C C . LEU B 1 512 ? -11.617 20.016 8.516 1 91.19 512 LEU B C 1
ATOM 9704 O O . LEU B 1 512 ? -12.641 19.375 8.312 1 91.19 512 LEU B O 1
ATOM 9708 N N . GLU B 1 513 ? -11.484 21.266 8.234 1 91.06 513 GLU B N 1
ATOM 9709 C CA . GLU B 1 513 ? -12.578 21.984 7.578 1 91.06 513 GLU B CA 1
ATOM 9710 C C . GLU B 1 513 ? -12.914 21.359 6.227 1 91.06 513 GLU B C 1
ATOM 9712 O O . GLU B 1 513 ? -14.086 21.203 5.891 1 91.06 513 GLU B O 1
ATOM 9717 N N . LEU B 1 514 ? -11.891 21.078 5.52 1 94.75 514 LEU B N 1
ATOM 9718 C CA . LEU B 1 514 ? -12.102 20.469 4.211 1 94.75 514 LEU B CA 1
ATOM 9719 C C . LEU B 1 514 ? -12.688 19.078 4.352 1 94.75 514 LEU B C 1
ATOM 9721 O O . LEU B 1 514 ? -13.5 18.656 3.523 1 94.75 514 LEU B O 1
ATOM 9725 N N . TYR B 1 515 ? -12.273 18.359 5.379 1 95.31 515 TYR B N 1
ATOM 9726 C CA . TYR B 1 515 ? -12.766 17.016 5.656 1 95.31 515 TYR B CA 1
ATOM 9727 C C . TYR B 1 515 ? -14.266 17.031 5.93 1 95.31 515 TYR B C 1
ATOM 9729 O O . TYR B 1 515 ? -15.016 16.234 5.375 1 95.31 515 TYR B O 1
ATOM 9737 N N . ILE B 1 516 ? -14.727 17.938 6.75 1 93.5 516 ILE B N 1
ATOM 9738 C CA . ILE B 1 516 ? -16.141 18.062 7.105 1 93.5 516 ILE B CA 1
ATOM 9739 C C . ILE B 1 516 ? -16.953 18.438 5.867 1 93.5 516 ILE B C 1
ATOM 9741 O O . ILE B 1 516 ? -18 17.844 5.594 1 93.5 516 ILE B O 1
ATOM 9745 N N . GLN B 1 517 ? -16.406 19.406 5.195 1 94.69 517 GLN B N 1
ATOM 9746 C CA . GLN B 1 517 ? -17.062 19.844 3.965 1 94.69 517 GLN B CA 1
ATOM 9747 C C . GLN B 1 517 ? -17.188 18.688 2.975 1 94.69 517 GLN B C 1
ATOM 9749 O O . GLN B 1 517 ? -18.219 18.516 2.326 1 94.69 517 GLN B O 1
ATOM 9754 N N . PHE B 1 518 ? -16.109 17.922 2.854 1 95.69 518 PHE B N 1
ATOM 9755 C CA . PHE B 1 518 ? -16.062 16.766 1.979 1 95.69 518 PHE B CA 1
ATOM 9756 C C . PHE B 1 518 ? -17.156 15.766 2.355 1 95.69 518 PHE B C 1
ATOM 9758 O O . PHE B 1 518 ? -17.828 15.219 1.483 1 95.69 518 PHE B O 1
ATOM 9765 N N . GLY B 1 519 ? -17.359 15.555 3.578 1 94.62 519 GLY B N 1
ATOM 9766 C CA . GLY B 1 519 ? -18.406 14.664 4.051 1 94.62 519 GLY B CA 1
ATOM 9767 C C . GLY B 1 519 ? -19.797 15.133 3.695 1 94.62 519 GLY B C 1
ATOM 9768 O O . GLY B 1 519 ? -20.641 14.336 3.266 1 94.62 519 GLY B O 1
ATOM 9769 N N . PHE B 1 520 ? -20.062 16.422 3.818 1 93.75 520 PHE B N 1
ATOM 9770 C CA . PHE B 1 520 ? -21.375 16.984 3.5 1 93.75 520 PHE B CA 1
ATOM 9771 C C . PHE B 1 520 ? -21.688 16.828 2.018 1 93.75 520 PHE B C 1
ATOM 9773 O O . PHE B 1 520 ? -22.828 16.578 1.642 1 93.75 520 PHE B O 1
ATOM 9780 N N . VAL B 1 521 ? -20.656 16.922 1.237 1 92.62 521 VAL B N 1
ATOM 9781 C CA . VAL B 1 521 ? -20.859 16.906 -0.209 1 92.62 521 VAL B CA 1
ATOM 9782 C C . VAL B 1 521 ? -21.062 15.484 -0.696 1 92.62 521 VAL B C 1
ATOM 9784 O O . VAL B 1 521 ? -21.906 15.227 -1.552 1 92.62 521 VAL B O 1
ATOM 9787 N N . PHE B 1 522 ? -20.406 14.5 -0.071 1 92.62 522 PHE B N 1
ATOM 9788 C CA . PHE B 1 522 ? -20.328 13.227 -0.773 1 92.62 522 PHE B CA 1
ATOM 9789 C C . PHE B 1 522 ? -21.016 12.125 0.024 1 92.62 522 PHE B C 1
ATOM 9791 O O . PHE B 1 522 ? -21.359 11.078 -0.527 1 92.62 522 PHE B O 1
ATOM 9798 N N . LEU B 1 523 ? -21.188 12.266 1.305 1 91.44 523 LEU B N 1
ATOM 9799 C CA . LEU B 1 523 ? -21.844 11.211 2.074 1 91.44 523 LEU B CA 1
ATOM 9800 C C . LEU B 1 523 ? -23.312 11.086 1.673 1 91.44 523 LEU B C 1
ATOM 9802 O O . LEU B 1 523 ? -23.859 9.984 1.617 1 91.44 523 LEU B O 1
ATOM 9806 N N . PHE B 1 524 ? -24 12.258 1.406 1 87.38 524 PHE B N 1
ATOM 9807 C CA . PHE B 1 524 ? -25.406 12.273 1.033 1 87.38 524 PHE B CA 1
ATOM 9808 C C . PHE B 1 524 ? -25.625 13.102 -0.226 1 87.38 524 PHE B C 1
ATOM 9810 O O . PHE B 1 524 ? -26.531 13.945 -0.271 1 87.38 524 PHE B O 1
ATOM 9817 N N . SER B 1 525 ? -24.812 12.852 -1.246 1 78.19 525 SER B N 1
ATOM 9818 C CA . SER B 1 525 ? -24.75 13.664 -2.459 1 78.19 525 SER B CA 1
ATOM 9819 C C . SER B 1 525 ? -26.078 13.641 -3.207 1 78.19 525 SER B C 1
ATOM 9821 O O . SER B 1 525 ? -26.453 14.633 -3.836 1 78.19 525 SER B O 1
ATOM 9823 N N . SER B 1 526 ? -26.828 12.586 -3.045 1 76.88 526 SER B N 1
ATOM 9824 C CA . SER B 1 526 ? -28.047 12.422 -3.842 1 76.88 526 SER B CA 1
ATOM 9825 C C . SER B 1 526 ? -29.203 13.219 -3.258 1 76.88 526 SER B C 1
ATOM 9827 O O . SER B 1 526 ? -30.156 13.539 -3.965 1 76.88 526 SER B O 1
ATOM 9829 N N . VAL B 1 527 ? -29.094 13.562 -2.02 1 81.25 527 VAL B N 1
ATOM 9830 C CA . VAL B 1 527 ? -30.188 14.234 -1.337 1 81.25 527 VAL B CA 1
ATOM 9831 C C . VAL B 1 527 ? -30.125 15.734 -1.604 1 81.25 527 VAL B C 1
ATOM 9833 O O . VAL B 1 527 ? -31.156 16.391 -1.784 1 81.25 527 VAL B O 1
ATOM 9836 N N . TYR B 1 528 ? -28.953 16.219 -1.575 1 85.06 528 TYR B N 1
ATOM 9837 C CA . TYR B 1 528 ? -28.75 17.656 -1.797 1 85.06 528 TYR B CA 1
ATOM 9838 C C . TYR B 1 528 ? -27.609 17.891 -2.789 1 85.06 528 TYR B C 1
ATOM 9840 O O . TYR B 1 528 ? -26.516 18.266 -2.398 1 85.06 528 TYR B O 1
ATOM 9848 N N . PRO B 1 529 ? -27.828 17.828 -4.055 1 81.06 529 PRO B N 1
ATOM 9849 C CA . PRO B 1 529 ? -26.781 17.922 -5.074 1 81.06 529 PRO B CA 1
ATOM 9850 C C . PRO B 1 529 ? -26.125 19.297 -5.117 1 81.06 529 PRO B C 1
ATOM 9852 O O . PRO B 1 529 ? -25.016 19.438 -5.621 1 81.06 529 PRO B O 1
ATOM 9855 N N . MET B 1 530 ? -26.766 20.312 -4.516 1 87.31 530 MET B N 1
ATOM 9856 C CA . MET B 1 530 ? -26.219 21.672 -4.535 1 87.31 530 MET B CA 1
ATOM 9857 C C . MET B 1 530 ? -25.125 21.828 -3.494 1 87.31 530 MET B C 1
ATOM 9859 O O . MET B 1 530 ? -24.453 22.859 -3.451 1 87.31 530 MET B O 1
ATOM 9863 N N . ALA B 1 531 ? -24.953 20.844 -2.75 1 90.56 531 ALA B N 1
ATOM 9864 C CA . ALA B 1 531 ? -23.922 20.906 -1.73 1 90.56 531 ALA B CA 1
ATOM 9865 C C . ALA B 1 531 ? -22.547 21.172 -2.357 1 90.56 531 ALA B C 1
ATOM 9867 O O . ALA B 1 531 ? -21.734 21.906 -1.802 1 90.56 531 ALA B O 1
ATOM 9868 N N . ALA B 1 532 ? -22.344 20.625 -3.508 1 92.25 532 ALA B N 1
ATOM 9869 C CA . ALA B 1 532 ? -21.062 20.797 -4.199 1 92.25 532 ALA B CA 1
ATOM 9870 C C . ALA B 1 532 ? -20.859 22.266 -4.602 1 92.25 532 ALA B C 1
ATOM 9872 O O . ALA B 1 532 ? -19.734 22.766 -4.574 1 92.25 532 ALA B O 1
ATOM 9873 N N . LEU B 1 533 ? -21.938 22.891 -4.941 1 93 533 LEU B N 1
ATOM 9874 C CA . LEU B 1 533 ? -21.844 24.297 -5.328 1 93 533 LEU B CA 1
ATOM 9875 C C . LEU B 1 533 ? -21.438 25.156 -4.145 1 93 533 LEU B C 1
ATOM 9877 O O . LEU B 1 533 ? -20.562 26.016 -4.273 1 93 533 LEU B O 1
ATOM 9881 N N . TRP B 1 534 ? -22.047 24.906 -3.033 1 92.94 534 TRP B N 1
ATOM 9882 C CA . TRP B 1 534 ? -21.703 25.656 -1.833 1 92.94 534 TRP B CA 1
ATOM 9883 C C . TRP B 1 534 ? -20.266 25.406 -1.415 1 92.94 534 TRP B C 1
ATOM 9885 O O . TRP B 1 534 ? -19.562 26.312 -0.966 1 92.94 534 TRP B O 1
ATOM 9895 N N . ALA B 1 535 ? -19.859 24.172 -1.516 1 94.69 535 ALA B N 1
ATOM 9896 C CA . ALA B 1 535 ? -18.484 23.812 -1.185 1 94.69 535 ALA B CA 1
ATOM 9897 C C . ALA B 1 535 ? -17.5 24.516 -2.119 1 94.69 535 ALA B C 1
ATOM 9899 O O . ALA B 1 535 ? -16.469 25.031 -1.674 1 94.69 535 ALA B O 1
ATOM 9900 N N . PHE B 1 536 ? -17.859 24.531 -3.387 1 95.12 536 PHE B N 1
ATOM 9901 C CA . PHE B 1 536 ? -17.031 25.172 -4.391 1 95.12 536 PHE B CA 1
ATOM 9902 C C . PHE B 1 536 ? -16.875 26.656 -4.105 1 95.12 536 PHE B C 1
ATOM 9904 O O . PHE B 1 536 ? -15.758 27.188 -4.109 1 95.12 536 PHE B O 1
ATOM 9911 N N . LEU B 1 537 ? -17.953 27.328 -3.803 1 92.25 537 LEU B N 1
ATOM 9912 C CA . LEU B 1 537 ? -17.922 28.75 -3.504 1 92.25 537 LEU B CA 1
ATOM 9913 C C . LEU B 1 537 ? -17.141 29.016 -2.223 1 92.25 537 LEU B C 1
ATOM 9915 O O . LEU B 1 537 ? -16.375 29.984 -2.152 1 92.25 537 LEU B O 1
ATOM 9919 N N . ASN B 1 538 ? -17.328 28.188 -1.286 1 92.12 538 ASN B N 1
ATOM 9920 C CA . ASN B 1 538 ? -16.594 28.312 -0.032 1 92.12 538 ASN B CA 1
ATOM 9921 C C . ASN B 1 538 ? -15.094 28.156 -0.245 1 92.12 538 ASN B C 1
ATOM 9923 O O . ASN B 1 538 ? -14.289 28.859 0.378 1 92.12 538 ASN B O 1
ATOM 9927 N N . ASN B 1 539 ? -14.727 27.234 -1.097 1 93.19 539 ASN B N 1
ATOM 9928 C CA . ASN B 1 539 ? -13.312 26.969 -1.346 1 93.19 539 ASN B CA 1
ATOM 9929 C C . ASN B 1 539 ? -12.633 28.141 -2.045 1 93.19 539 ASN B C 1
ATOM 9931 O O . ASN B 1 539 ? -11.469 28.438 -1.79 1 93.19 539 ASN B O 1
ATOM 9935 N N . ILE B 1 540 ? -13.359 28.812 -2.898 1 90.38 540 ILE B N 1
ATOM 9936 C CA . ILE B 1 540 ? -12.82 29.984 -3.578 1 90.38 540 ILE B CA 1
ATOM 9937 C C . ILE B 1 540 ? -12.508 31.078 -2.557 1 90.38 540 ILE B C 1
ATOM 9939 O O . ILE B 1 540 ? -11.445 31.703 -2.615 1 90.38 540 ILE B O 1
ATOM 9943 N N . VAL B 1 541 ? -13.359 31.188 -1.618 1 87.44 541 VAL B N 1
ATOM 9944 C CA . VAL B 1 541 ? -13.156 32.188 -0.562 1 87.44 541 VAL B CA 1
ATOM 9945 C C . VAL B 1 541 ? -12.047 31.719 0.376 1 87.44 541 VAL B C 1
ATOM 9947 O O . VAL B 1 541 ? -11.219 32.531 0.813 1 87.44 541 VAL B O 1
ATOM 9950 N N . GLU B 1 542 ? -12 30.484 0.624 1 88.94 542 GLU B N 1
ATOM 9951 C CA . GLU B 1 542 ? -11.031 29.891 1.542 1 88.94 542 GLU B CA 1
ATOM 9952 C C . GLU B 1 542 ? -9.602 30.047 1.012 1 88.94 542 GLU B C 1
ATOM 9954 O O . GLU B 1 542 ? -8.672 30.297 1.781 1 88.94 542 GLU B O 1
ATOM 9959 N N . ILE B 1 543 ? -9.422 29.891 -0.253 1 90.06 543 ILE B N 1
ATOM 9960 C CA . ILE B 1 543 ? -8.109 30.031 -0.868 1 90.06 543 ILE B CA 1
ATOM 9961 C C . ILE B 1 543 ? -7.555 31.422 -0.605 1 90.06 543 ILE B C 1
ATOM 9963 O O . ILE B 1 543 ? -6.402 31.578 -0.186 1 90.06 543 ILE B O 1
ATOM 9967 N N . ARG B 1 544 ? -8.375 32.406 -0.7 1 88.5 544 ARG B N 1
ATOM 9968 C CA . ARG B 1 544 ? -7.949 33.781 -0.529 1 88.5 544 ARG B CA 1
ATOM 9969 C C . ARG B 1 544 ? -7.859 34.156 0.948 1 88.5 544 ARG B C 1
ATOM 9971 O O . ARG B 1 544 ? -6.93 34.844 1.365 1 88.5 544 ARG B O 1
ATOM 9978 N N . ALA B 1 545 ? -8.789 33.656 1.675 1 86 545 ALA B N 1
ATOM 9979 C CA . ALA B 1 545 ? -8.805 33.969 3.104 1 86 545 ALA B CA 1
ATOM 9980 C C . ALA B 1 545 ? -7.605 33.344 3.811 1 86 545 ALA B C 1
ATOM 9982 O O . ALA B 1 545 ? -6.965 33.969 4.645 1 86 545 ALA B O 1
ATOM 9983 N N . ASP B 1 546 ? -7.293 32.094 3.506 1 89.44 546 ASP B N 1
ATOM 9984 C CA . ASP B 1 546 ? -6.16 31.406 4.129 1 89.44 546 ASP B CA 1
ATOM 9985 C C . ASP B 1 546 ? -4.84 32.031 3.701 1 89.44 546 ASP B C 1
ATOM 9987 O O . ASP B 1 546 ? -3.9 32.125 4.496 1 89.44 546 ASP B O 1
ATOM 9991 N N . ALA B 1 547 ? -4.77 32.406 2.451 1 90.5 547 ALA B N 1
ATOM 9992 C CA . ALA B 1 547 ? -3.574 33.094 1.975 1 90.5 547 ALA B CA 1
ATOM 9993 C C . ALA B 1 547 ? -3.375 34.438 2.703 1 90.5 547 ALA B C 1
ATOM 9995 O O . ALA B 1 547 ? -2.262 34.75 3.119 1 90.5 547 ALA B O 1
ATOM 9996 N N . PHE B 1 548 ? -4.445 35.156 2.863 1 88 548 PHE B N 1
ATOM 9997 C CA . PHE B 1 548 ? -4.406 36.438 3.553 1 88 548 PHE B CA 1
ATOM 9998 C C . PHE B 1 548 ? -3.994 36.25 5.008 1 88 548 PHE B C 1
ATOM 10000 O O . PHE B 1 548 ? -3.176 37.031 5.527 1 88 548 PHE B O 1
ATOM 10007 N N . LYS B 1 549 ? -4.461 35.312 5.633 1 87.75 549 LYS B N 1
ATOM 10008 C CA . LYS B 1 549 ? -4.145 35.062 7.035 1 87.75 549 LYS B CA 1
ATOM 10009 C C . LYS B 1 549 ? -2.666 34.719 7.211 1 87.75 549 LYS B C 1
ATOM 10011 O O . LYS B 1 549 ? -2.031 35.156 8.164 1 87.75 549 LYS B O 1
ATOM 10016 N N . LEU B 1 550 ? -2.156 33.906 6.359 1 89.88 550 LEU B N 1
ATOM 10017 C CA . LEU B 1 550 ? -0.76 33.5 6.453 1 89.88 550 LEU B CA 1
ATOM 10018 C C . LEU B 1 550 ? 0.175 34.656 6.215 1 89.88 550 LEU B C 1
ATOM 10020 O O . LEU B 1 550 ? 1.249 34.75 6.816 1 89.88 550 LEU B O 1
ATOM 10024 N N . CYS B 1 551 ? -0.299 35.594 5.379 1 89 551 CYS B N 1
ATOM 10025 C CA . CYS B 1 551 ? 0.581 36.688 4.977 1 89 551 CYS B CA 1
ATOM 10026 C C . CYS B 1 551 ? 0.466 37.875 5.941 1 89 551 CYS B C 1
ATOM 10028 O O . CYS B 1 551 ? 1.447 38.562 6.188 1 89 551 CYS B O 1
ATOM 10030 N N . LYS B 1 552 ? -0.704 38.062 6.512 1 85.94 552 LYS B N 1
ATOM 10031 C CA . LYS B 1 552 ? -0.895 39.312 7.223 1 85.94 552 LYS B CA 1
ATOM 10032 C C . LYS B 1 552 ? -1.217 39.062 8.695 1 85.94 552 LYS B C 1
ATOM 10034 O O . LYS B 1 552 ? -0.998 39.938 9.531 1 85.94 552 LYS B O 1
ATOM 10039 N N . VAL B 1 553 ? -1.661 37.969 9.008 1 84.88 553 VAL B N 1
ATOM 10040 C CA . VAL B 1 553 ? -2.195 37.812 10.352 1 84.88 553 VAL B CA 1
ATOM 10041 C C . VAL B 1 553 ? -1.266 36.906 11.172 1 84.88 553 VAL B C 1
ATOM 10043 O O . VAL B 1 553 ? -0.961 37.219 12.328 1 84.88 553 VAL B O 1
ATOM 10046 N N . PHE B 1 554 ? -0.746 35.906 10.609 1 88.69 554 PHE B N 1
ATOM 10047 C CA . PHE B 1 554 ? 0.046 34.938 11.352 1 88.69 554 PHE B CA 1
ATOM 10048 C C . PHE B 1 554 ? 1.531 35.25 11.266 1 88.69 554 PHE B C 1
ATOM 10050 O O . PHE B 1 554 ? 1.984 35.844 10.281 1 88.69 554 PHE B O 1
ATOM 10057 N N . ARG B 1 555 ? 2.143 34.844 12.375 1 90.69 555 ARG B N 1
ATOM 10058 C CA . ARG B 1 555 ? 3.602 34.844 12.328 1 90.69 555 ARG B CA 1
ATOM 10059 C C . ARG B 1 555 ? 4.117 33.812 11.32 1 90.69 555 ARG B C 1
ATOM 10061 O O . ARG B 1 555 ? 3.455 32.812 11.055 1 90.69 555 ARG B O 1
ATOM 10068 N N . ARG B 1 556 ? 5.27 34.094 10.758 1 91.81 556 ARG B N 1
ATOM 10069 C CA . ARG B 1 556 ? 5.836 33.156 9.781 1 91.81 556 ARG B CA 1
ATOM 10070 C C . ARG B 1 556 ? 6.059 31.781 10.398 1 91.81 556 ARG B C 1
ATOM 10072 O O . ARG B 1 556 ? 6.781 31.656 11.391 1 91.81 556 ARG B O 1
ATOM 10079 N N . PRO B 1 557 ? 5.359 30.859 9.898 1 90.19 557 PRO B N 1
ATOM 10080 C CA . PRO B 1 557 ? 5.539 29.516 10.445 1 90.19 557 PRO B CA 1
ATOM 10081 C C . PRO B 1 557 ? 6.871 28.891 10.039 1 90.19 557 PRO B C 1
ATOM 10083 O O . PRO B 1 557 ? 7.414 29.219 8.984 1 90.19 557 PRO B O 1
ATOM 10086 N N . ALA B 1 558 ? 7.395 27.984 10.914 1 87.31 558 ALA B N 1
ATOM 10087 C CA . ALA B 1 558 ? 8.602 27.234 10.562 1 87.31 558 ALA B CA 1
ATOM 10088 C C . ALA B 1 558 ? 8.32 26.234 9.438 1 87.31 558 ALA B C 1
ATOM 10090 O O . ALA B 1 558 ? 7.242 25.641 9.391 1 87.31 558 ALA B O 1
ATOM 10091 N N . THR B 1 559 ? 9.234 26.109 8.555 1 88.62 559 THR B N 1
ATOM 10092 C CA . THR B 1 559 ? 9.062 25.219 7.402 1 88.62 559 THR B CA 1
ATOM 10093 C C . THR B 1 559 ? 9.188 23.75 7.824 1 88.62 559 THR B C 1
ATOM 10095 O O . THR B 1 559 ? 10.016 23.422 8.672 1 88.62 559 THR B O 1
ATOM 10098 N N . ARG B 1 560 ? 8.297 23 7.375 1 85.81 560 ARG B N 1
ATOM 10099 C CA . ARG B 1 560 ? 8.312 21.562 7.633 1 85.81 560 ARG B CA 1
ATOM 10100 C C . ARG B 1 560 ? 8.219 20.766 6.332 1 85.81 560 ARG B C 1
ATOM 10102 O O . ARG B 1 560 ? 7.43 21.109 5.449 1 85.81 560 ARG B O 1
ATOM 10109 N N . LYS B 1 561 ? 9.086 19.719 6.23 1 85.56 561 LYS B N 1
ATOM 10110 C CA . LYS B 1 561 ? 9.078 18.859 5.047 1 85.56 561 LYS B CA 1
ATOM 10111 C C . LYS B 1 561 ? 8.008 17.781 5.164 1 85.56 561 LYS B C 1
ATOM 10113 O O . LYS B 1 561 ? 7.824 17.203 6.23 1 85.56 561 LYS B O 1
ATOM 10118 N N . VAL B 1 562 ? 7.273 17.656 4.145 1 89 562 VAL B N 1
ATOM 10119 C CA . VAL B 1 562 ? 6.25 16.625 4.117 1 89 562 VAL B CA 1
ATOM 10120 C C . VAL B 1 562 ? 6.246 15.93 2.756 1 89 562 VAL B C 1
ATOM 10122 O O . VAL B 1 562 ? 6.621 16.531 1.747 1 89 562 VAL B O 1
ATOM 10125 N N . LYS B 1 563 ? 5.859 14.664 2.711 1 90.31 563 LYS B N 1
ATOM 10126 C CA . LYS B 1 563 ? 5.797 13.93 1.447 1 90.31 563 LYS B CA 1
ATOM 10127 C C . LYS B 1 563 ? 4.363 13.852 0.93 1 90.31 563 LYS B C 1
ATOM 10129 O O . LYS B 1 563 ? 4.141 13.672 -0.269 1 90.31 563 LYS B O 1
ATOM 10134 N N . ASP B 1 564 ? 3.441 13.875 1.812 1 92.88 564 ASP B N 1
ATOM 10135 C CA . ASP B 1 564 ? 2.023 13.797 1.477 1 92.88 564 ASP B CA 1
ATOM 10136 C C . ASP B 1 564 ? 1.163 14.414 2.58 1 92.88 564 ASP B C 1
ATOM 10138 O O . ASP B 1 564 ? 1.677 15.109 3.459 1 92.88 564 ASP B O 1
ATOM 10142 N N . ILE B 1 565 ? -0.149 14.266 2.477 1 93.56 565 ILE B N 1
ATOM 10143 C CA . ILE B 1 565 ? -1.033 14.891 3.459 1 93.56 565 ILE B CA 1
ATOM 10144 C C . ILE B 1 565 ? -1.197 13.961 4.66 1 93.56 565 ILE B C 1
ATOM 10146 O O . ILE B 1 565 ? -2.021 14.219 5.543 1 93.56 565 ILE B O 1
ATOM 10150 N N . GLY B 1 566 ? -0.477 12.867 4.633 1 89.25 566 GLY B N 1
ATOM 10151 C CA . GLY B 1 566 ? -0.365 11.992 5.793 1 89.25 566 GLY B CA 1
ATOM 10152 C C . GLY B 1 566 ? -1.664 11.289 6.141 1 89.25 566 GLY B C 1
ATOM 10153 O O . GLY B 1 566 ? -2.285 10.664 5.277 1 89.25 566 GLY B O 1
ATOM 10154 N N . ALA B 1 567 ? -2.117 11.406 7.371 1 90.31 567 ALA B N 1
ATOM 10155 C CA . ALA B 1 567 ? -3.279 10.695 7.902 1 90.31 567 ALA B CA 1
ATOM 10156 C C . ALA B 1 567 ? -4.57 11.227 7.285 1 90.31 567 ALA B C 1
ATOM 10158 O O . ALA B 1 567 ? -5.586 10.523 7.254 1 90.31 567 ALA B O 1
ATOM 10159 N N . TRP B 1 568 ? -4.539 12.43 6.777 1 94.31 568 TRP B N 1
ATOM 10160 C CA . TRP B 1 568 ? -5.73 13.008 6.16 1 94.31 568 TRP B CA 1
ATOM 10161 C C . TRP B 1 568 ? -6.125 12.242 4.906 1 94.31 568 TRP B C 1
ATOM 10163 O O . TRP B 1 568 ? -7.312 12.117 4.594 1 94.31 568 TRP B O 1
ATOM 10173 N N . GLN B 1 569 ? -5.113 11.727 4.191 1 94.19 569 GLN B N 1
ATOM 10174 C CA . GLN B 1 569 ? -5.402 10.922 3.008 1 94.19 569 GLN B CA 1
ATOM 10175 C C . GLN B 1 569 ? -6.273 9.719 3.357 1 94.19 569 GLN B C 1
ATOM 10177 O O . GLN B 1 569 ? -7.273 9.453 2.689 1 94.19 569 GLN B O 1
ATOM 10182 N N . ARG B 1 570 ? -5.969 9.07 4.359 1 91.69 570 ARG B N 1
ATOM 10183 C CA . ARG B 1 570 ? -6.727 7.902 4.805 1 91.69 570 ARG B CA 1
ATOM 10184 C C . ARG B 1 570 ? -8.117 8.297 5.281 1 91.69 570 ARG B C 1
ATOM 10186 O O . ARG B 1 570 ? -9.094 7.578 5.047 1 91.69 570 ARG B O 1
ATOM 10193 N N . SER B 1 571 ? -8.172 9.359 5.945 1 94.31 571 SER B N 1
ATOM 10194 C CA . SER B 1 571 ? -9.461 9.836 6.445 1 94.31 571 SER B CA 1
ATOM 10195 C C . SER B 1 571 ? -10.422 10.133 5.301 1 94.31 571 SER B C 1
ATOM 10197 O O . SER B 1 571 ? -11.594 9.766 5.355 1 94.31 571 SER B O 1
ATOM 10199 N N . PHE B 1 572 ? -9.914 10.805 4.285 1 96.25 572 PHE B N 1
ATOM 10200 C CA . PHE B 1 572 ? -10.734 11.094 3.119 1 96.25 572 PHE B CA 1
ATOM 10201 C C . PHE B 1 572 ? -11.156 9.805 2.42 1 96.25 572 PHE B C 1
ATOM 10203 O O . PHE B 1 572 ? -12.281 9.688 1.94 1 96.25 572 PHE B O 1
ATOM 10210 N N . GLU B 1 573 ? -10.281 8.828 2.41 1 93.25 573 GLU B N 1
ATOM 10211 C CA . GLU B 1 573 ? -10.578 7.547 1.776 1 93.25 573 GLU B CA 1
ATOM 10212 C C . GLU B 1 573 ? -11.664 6.793 2.533 1 93.25 573 GLU B C 1
ATOM 10214 O O . GLU B 1 573 ? -12.539 6.168 1.921 1 93.25 573 GLU B O 1
ATOM 10219 N N . VAL B 1 574 ? -11.625 6.863 3.789 1 92.25 574 VAL B N 1
ATOM 10220 C CA . VAL B 1 574 ? -12.641 6.211 4.598 1 92.25 574 VAL B CA 1
ATOM 10221 C C . VAL B 1 574 ? -14 6.859 4.34 1 92.25 574 VAL B C 1
ATOM 10223 O O . VAL B 1 574 ? -15.008 6.164 4.191 1 92.25 574 VAL B O 1
ATOM 10226 N N . LEU B 1 575 ? -13.961 8.156 4.254 1 93.69 575 LEU B N 1
ATOM 10227 C CA . LEU B 1 575 ? -15.203 8.859 3.951 1 93.69 575 LEU B CA 1
ATOM 10228 C C . LEU B 1 575 ? -15.734 8.461 2.578 1 93.69 575 LEU B C 1
ATOM 10230 O O . LEU B 1 575 ? -16.938 8.305 2.395 1 93.69 575 LEU B O 1
ATOM 10234 N N . GLY B 1 576 ? -14.797 8.328 1.67 1 91.62 576 GLY B N 1
ATOM 10235 C CA . GLY B 1 576 ? -15.195 7.871 0.349 1 91.62 576 GLY B CA 1
ATOM 10236 C C . GLY B 1 576 ? -15.828 6.488 0.364 1 91.62 576 GLY B C 1
ATOM 10237 O O . GLY B 1 576 ? -16.828 6.25 -0.321 1 91.62 576 GLY B O 1
ATOM 10238 N N . GLY B 1 577 ? -15.289 5.602 1.145 1 90.94 577 GLY B N 1
ATOM 10239 C CA . GLY B 1 577 ? -15.875 4.281 1.294 1 90.94 577 GLY B CA 1
ATOM 10240 C C . GLY B 1 577 ? -17.234 4.305 1.952 1 90.94 577 GLY B C 1
ATOM 10241 O O . GLY B 1 577 ? -18.156 3.596 1.523 1 90.94 577 GLY B O 1
ATOM 10242 N N . LEU B 1 578 ? -17.453 5.168 2.955 1 91.75 578 LEU B N 1
ATOM 10243 C CA . LEU B 1 578 ? -18.719 5.285 3.664 1 91.75 578 LEU B CA 1
ATOM 10244 C C . LEU B 1 578 ? -19.797 5.91 2.771 1 91.75 578 LEU B C 1
ATOM 10246 O O . LEU B 1 578 ? -20.984 5.641 2.938 1 91.75 578 LEU B O 1
ATOM 10250 N N . SER B 1 579 ? -19.328 6.734 1.894 1 93.12 579 SER B N 1
ATOM 10251 C CA . SER B 1 579 ? -20.266 7.387 0.985 1 93.12 579 SER B CA 1
ATOM 10252 C C . SER B 1 579 ? -20.984 6.367 0.113 1 93.12 579 SER B C 1
ATOM 10254 O O . SER B 1 579 ? -22.141 6.586 -0.286 1 93.12 579 SER B O 1
ATOM 10256 N N . ILE B 1 580 ? -20.359 5.211 -0.172 1 91.69 580 ILE B N 1
ATOM 10257 C CA . ILE B 1 580 ? -21 4.156 -0.943 1 91.69 580 ILE B CA 1
ATOM 10258 C C . ILE B 1 580 ? -22.188 3.6 -0.161 1 91.69 580 ILE B C 1
ATOM 10260 O O . ILE B 1 580 ? -23.281 3.436 -0.712 1 91.69 580 ILE B O 1
ATOM 10264 N N . LEU B 1 581 ? -21.984 3.42 1.091 1 90.19 581 LEU B N 1
ATOM 10265 C CA . LEU B 1 581 ? -23.031 2.867 1.956 1 90.19 581 LEU B CA 1
ATOM 10266 C C . LEU B 1 581 ? -24.188 3.844 2.105 1 90.19 581 LEU B C 1
ATOM 10268 O O . LEU B 1 581 ? -25.344 3.461 1.946 1 90.19 581 LEU B O 1
ATOM 10272 N N . THR B 1 582 ? -23.875 5.098 2.344 1 90.94 582 THR B N 1
ATOM 10273 C CA . THR B 1 582 ? -24.922 6.078 2.604 1 90.94 582 THR B CA 1
ATOM 10274 C C . THR B 1 582 ? -25.688 6.398 1.326 1 90.94 582 THR B C 1
ATOM 10276 O O . THR B 1 582 ? -26.922 6.492 1.343 1 90.94 582 THR B O 1
ATOM 10279 N N . ASN B 1 583 ? -25.016 6.496 0.247 1 90.12 583 ASN B N 1
ATOM 10280 C CA . ASN B 1 583 ? -25.703 6.836 -0.996 1 90.12 583 ASN B CA 1
ATOM 10281 C C . ASN B 1 583 ? -26.562 5.68 -1.504 1 90.12 583 ASN B C 1
ATOM 10283 O O . ASN B 1 583 ? -27.656 5.891 -2.033 1 90.12 583 ASN B O 1
ATOM 10287 N N . CYS B 1 584 ? -26.094 4.445 -1.358 1 89.44 584 CYS B N 1
ATOM 10288 C CA . CYS B 1 584 ? -26.922 3.301 -1.731 1 89.44 584 CYS B CA 1
ATOM 10289 C C . CYS B 1 584 ? -28.125 3.172 -0.807 1 89.44 584 CYS B C 1
ATOM 10291 O O . CYS B 1 584 ? -29.203 2.795 -1.247 1 89.44 584 CYS B O 1
ATOM 10293 N N . GLY B 1 585 ? -27.906 3.486 0.462 1 88.25 585 GLY B N 1
ATOM 10294 C CA . GLY B 1 585 ? -29.031 3.484 1.396 1 88.25 585 GLY B CA 1
ATOM 10295 C C . GLY B 1 585 ? -30.078 4.527 1.071 1 88.25 585 GLY B C 1
ATOM 10296 O O . GLY B 1 585 ? -31.281 4.246 1.12 1 88.25 585 GLY B O 1
ATOM 10297 N N . VAL B 1 586 ? -29.656 5.684 0.721 1 87.62 586 VAL B N 1
ATOM 10298 C CA . VAL B 1 586 ? -30.578 6.766 0.385 1 87.62 586 VAL B CA 1
ATOM 10299 C C . VAL B 1 586 ? -31.312 6.441 -0.918 1 87.62 586 VAL B C 1
ATOM 10301 O O . VAL B 1 586 ? -32.5 6.742 -1.066 1 87.62 586 VAL B O 1
ATOM 10304 N N . LEU B 1 587 ? -30.641 5.836 -1.874 1 86.69 587 LEU B N 1
ATOM 10305 C CA . LEU B 1 587 ? -31.266 5.426 -3.129 1 86.69 587 LEU B CA 1
ATOM 10306 C C . LEU B 1 587 ? -32.375 4.414 -2.879 1 86.69 587 LEU B C 1
ATOM 10308 O O . LEU B 1 587 ? -33.406 4.465 -3.527 1 86.69 587 LEU B O 1
ATOM 10312 N N . TYR B 1 588 ? -32.125 3.549 -1.976 1 87.94 588 TYR B N 1
ATOM 10313 C CA . TYR B 1 588 ? -33.125 2.545 -1.614 1 87.94 588 TYR B CA 1
ATOM 10314 C C . TYR B 1 588 ? -34.344 3.195 -0.993 1 87.94 588 TYR B C 1
ATOM 10316 O O . TYR B 1 588 ? -35.469 2.779 -1.26 1 87.94 588 TYR B O 1
ATOM 10324 N N . LEU B 1 589 ? -34.156 4.266 -0.243 1 86.5 589 LEU B N 1
ATOM 10325 C CA . LEU B 1 589 ? -35.219 4.891 0.5 1 86.5 589 LEU B CA 1
ATOM 10326 C C . LEU B 1 589 ? -35.906 5.992 -0.325 1 86.5 589 LEU B C 1
ATOM 10328 O O . LEU B 1 589 ? -37 6.449 0.005 1 86.5 589 LEU B O 1
ATOM 10332 N N . SER B 1 590 ? -35.312 6.379 -1.439 1 82.31 590 SER B N 1
ATOM 10333 C CA . SER B 1 590 ? -35.812 7.477 -2.248 1 82.31 590 SER B CA 1
ATOM 10334 C C . SER B 1 590 ? -37.125 7.098 -2.916 1 82.31 590 SER B C 1
ATOM 10336 O O . SER B 1 590 ? -37.25 6.027 -3.521 1 82.31 590 SER B O 1
ATOM 10338 N N . PRO B 1 591 ? -38.062 7.945 -2.727 1 78.62 591 PRO B N 1
ATOM 10339 C CA . PRO B 1 591 ? -39.375 7.664 -3.32 1 78.62 591 PRO B CA 1
ATOM 10340 C C . PRO B 1 591 ? -39.312 7.582 -4.844 1 78.62 591 PRO B C 1
ATOM 10342 O O . PRO B 1 591 ? -40.031 6.77 -5.445 1 78.62 591 PRO B O 1
ATOM 10345 N N . ASP B 1 592 ? -38.5 8.336 -5.438 1 75.62 592 ASP B N 1
ATOM 10346 C CA . ASP B 1 592 ? -38.375 8.344 -6.895 1 75.62 592 ASP B CA 1
ATOM 10347 C C . ASP B 1 592 ? -37.906 6.996 -7.418 1 75.62 592 ASP B C 1
ATOM 10349 O O . ASP B 1 592 ? -38.375 6.504 -8.43 1 75.62 592 ASP B O 1
ATOM 10353 N N . THR B 1 593 ? -37 6.418 -6.75 1 78.06 593 THR B N 1
ATOM 10354 C CA . THR B 1 593 ? -36.438 5.133 -7.164 1 78.06 593 THR B CA 1
ATOM 10355 C C . THR B 1 593 ? -37.469 4.016 -6.93 1 78.06 593 THR B C 1
ATOM 10357 O O . THR B 1 593 ? -37.562 3.092 -7.738 1 78.06 593 THR B O 1
ATOM 10360 N N . ARG B 1 594 ? -38.188 4.184 -5.922 1 79.5 594 ARG B N 1
ATOM 10361 C CA . ARG B 1 594 ? -39.156 3.156 -5.574 1 79.5 594 ARG B CA 1
ATOM 10362 C C . ARG B 1 594 ? -40.312 3.148 -6.559 1 79.5 594 ARG B C 1
ATOM 10364 O O . ARG B 1 594 ? -40.906 2.1 -6.828 1 79.5 594 ARG B O 1
ATOM 10371 N N . ARG B 1 595 ? -40.594 4.238 -7.164 1 80.94 595 ARG B N 1
ATOM 10372 C CA . ARG B 1 595 ? -41.656 4.34 -8.141 1 80.94 595 ARG B CA 1
ATOM 10373 C C . ARG B 1 595 ? -41.344 3.57 -9.414 1 80.94 595 ARG B C 1
ATOM 10375 O O . ARG B 1 595 ? -42.219 3.035 -10.078 1 80.94 595 ARG B O 1
ATOM 10382 N N . HIS B 1 596 ? -40.062 3.51 -9.727 1 80.44 596 HIS B N 1
ATOM 10383 C CA . HIS B 1 596 ? -39.625 2.807 -10.93 1 80.44 596 HIS B CA 1
ATOM 10384 C C . HIS B 1 596 ? -39.656 1.296 -10.727 1 80.44 596 HIS B C 1
ATOM 10386 O O . HIS B 1 596 ? -39.719 0.539 -11.703 1 80.44 596 HIS B O 1
ATOM 10392 N N . PHE B 1 597 ? -39.719 0.891 -9.461 1 82.56 597 PHE B N 1
ATOM 10393 C CA . PHE B 1 597 ? -39.688 -0.534 -9.148 1 82.56 597 PHE B CA 1
ATOM 10394 C C . PHE B 1 597 ? -40.938 -0.938 -8.383 1 82.56 597 PHE B C 1
ATOM 10396 O O . PHE B 1 597 ? -40.875 -1.705 -7.418 1 82.56 597 PHE B O 1
ATOM 10403 N N . ILE B 1 598 ? -42.062 -0.519 -8.766 1 82 598 ILE B N 1
ATOM 10404 C CA . ILE B 1 598 ? -43.312 -0.732 -8.055 1 82 598 ILE B CA 1
ATOM 10405 C C . ILE B 1 598 ? -43.688 -2.215 -8.086 1 82 598 ILE B C 1
ATOM 10407 O O . ILE B 1 598 ? -44.219 -2.744 -7.121 1 82 598 ILE B O 1
ATOM 10411 N N . ASP B 1 599 ? -43.188 -2.947 -9.094 1 88.62 599 ASP B N 1
ATOM 10412 C CA . ASP B 1 599 ? -43.562 -4.348 -9.266 1 88.62 599 ASP B CA 1
ATOM 10413 C C . ASP B 1 599 ? -42.625 -5.266 -8.492 1 88.62 599 ASP B C 1
ATOM 10415 O O . ASP B 1 599 ? -42.875 -6.461 -8.359 1 88.62 599 ASP B O 1
ATOM 10419 N N . TRP B 1 600 ? -41.656 -4.66 -7.867 1 87.31 600 TRP B N 1
ATOM 10420 C CA . TRP B 1 600 ? -40.688 -5.48 -7.168 1 87.31 600 TRP B CA 1
ATOM 10421 C C . TRP B 1 600 ? -41 -5.543 -5.676 1 87.31 600 TRP B C 1
ATOM 10423 O O . TRP B 1 600 ? -41.531 -4.594 -5.105 1 87.31 600 TRP B O 1
ATOM 10433 N N . SER B 1 601 ? -40.781 -6.727 -5.184 1 88.62 601 SER B N 1
ATOM 10434 C CA . SER B 1 601 ? -40.938 -6.871 -3.74 1 88.62 601 SER B CA 1
ATOM 10435 C C . SER B 1 601 ? -39.844 -6.086 -2.996 1 88.62 601 SER B C 1
ATOM 10437 O O . SER B 1 601 ? -38.812 -5.75 -3.568 1 88.62 601 SER B O 1
ATOM 10439 N N . GLU B 1 602 ? -40.125 -5.723 -1.752 1 88.62 602 GLU B N 1
ATOM 10440 C CA . GLU B 1 602 ? -39.188 -4.969 -0.931 1 88.62 602 GLU B CA 1
ATOM 10441 C C . GLU B 1 602 ? -37.875 -5.727 -0.764 1 88.62 602 GLU B C 1
ATOM 10443 O O . GLU B 1 602 ? -36.812 -5.117 -0.723 1 88.62 602 GLU B O 1
ATOM 10448 N N . ILE B 1 603 ? -38 -6.988 -0.736 1 88.12 603 ILE B N 1
ATOM 10449 C CA . ILE B 1 603 ? -36.812 -7.816 -0.552 1 88.12 603 ILE B CA 1
ATOM 10450 C C . ILE B 1 603 ? -35.969 -7.797 -1.821 1 88.12 603 ILE B C 1
ATOM 10452 O O . ILE B 1 603 ? -34.719 -7.707 -1.754 1 88.12 603 ILE B O 1
ATOM 10456 N N . GLU B 1 604 ? -36.594 -7.844 -2.893 1 88.94 604 GLU B N 1
ATOM 10457 C CA . GLU B 1 604 ? -35.875 -7.82 -4.164 1 88.94 604 GLU B CA 1
ATOM 10458 C C . GLU B 1 604 ? -35.188 -6.484 -4.375 1 88.94 604 GLU B C 1
ATOM 10460 O O . GLU B 1 604 ? -34.062 -6.441 -4.891 1 88.94 604 GLU B O 1
ATOM 10465 N N . LEU B 1 605 ? -35.875 -5.5 -3.949 1 89.81 605 LEU B N 1
ATOM 10466 C CA . LEU B 1 605 ? -35.312 -4.168 -4.094 1 89.81 605 LEU B CA 1
ATOM 10467 C C . LEU B 1 605 ? -34.094 -4.008 -3.193 1 89.81 605 LEU B C 1
ATOM 10469 O O . LEU B 1 605 ? -33.062 -3.467 -3.619 1 89.81 605 LEU B O 1
ATOM 10473 N N . LEU B 1 606 ? -34.188 -4.414 -1.998 1 90.31 606 LEU B N 1
ATOM 10474 C CA . LEU B 1 606 ? -33.094 -4.328 -1.053 1 90.31 606 LEU B CA 1
ATOM 10475 C C . LEU B 1 606 ? -31.906 -5.148 -1.535 1 90.31 606 LEU B C 1
ATOM 10477 O O . LEU B 1 606 ? -30.75 -4.723 -1.404 1 90.31 606 LEU B O 1
ATOM 10481 N N . LEU B 1 607 ? -32.125 -6.285 -2.104 1 89.38 607 LEU B N 1
ATOM 10482 C CA . LEU B 1 607 ? -31.062 -7.133 -2.629 1 89.38 607 LEU B CA 1
ATOM 10483 C C . LEU B 1 607 ? -30.375 -6.461 -3.811 1 89.38 607 LEU B C 1
ATOM 10485 O O . LEU B 1 607 ? -29.156 -6.59 -3.979 1 89.38 607 LEU B O 1
ATOM 10489 N N . LEU B 1 608 ? -31.125 -5.82 -4.566 1 88.38 608 LEU B N 1
ATOM 10490 C CA . LEU B 1 608 ? -30.562 -5.102 -5.703 1 88.38 608 LEU B CA 1
ATOM 10491 C C . LEU B 1 608 ? -29.578 -4.031 -5.23 1 88.38 608 LEU B C 1
ATOM 10493 O O . LEU B 1 608 ? -28.484 -3.91 -5.773 1 88.38 608 LEU B O 1
ATOM 10497 N N . PHE B 1 609 ? -29.984 -3.357 -4.238 1 88.44 609 PHE B N 1
ATOM 10498 C CA . PHE B 1 609 ? -29.125 -2.275 -3.758 1 88.44 609 PHE B CA 1
ATOM 10499 C C . PHE B 1 609 ? -27.922 -2.83 -3.006 1 88.44 609 PHE B C 1
ATOM 10501 O O . PHE B 1 609 ? -26.844 -2.225 -3.008 1 88.44 609 PHE B O 1
ATOM 10508 N N . MET B 1 610 ? -28.125 -3.928 -2.422 1 89.56 610 MET B N 1
ATOM 10509 C CA . MET B 1 610 ? -26.969 -4.594 -1.802 1 89.56 6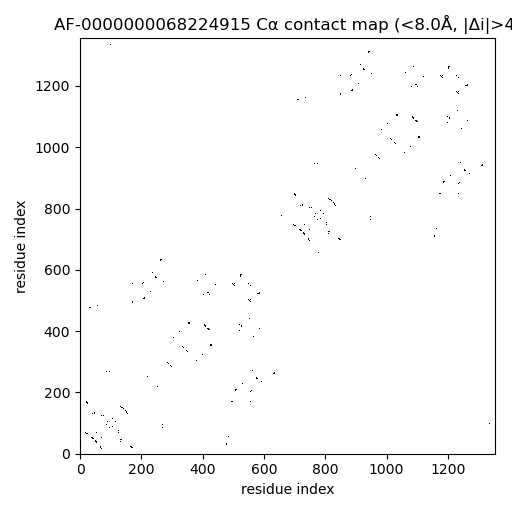10 MET B CA 1
ATOM 10510 C C . MET B 1 610 ? -25.969 -5.027 -2.854 1 89.56 610 MET B C 1
ATOM 10512 O O . MET B 1 610 ? -24.75 -4.871 -2.66 1 89.56 610 MET B O 1
ATOM 10516 N N . CYS B 1 611 ? -26.438 -5.551 -3.92 1 89.25 611 CYS B N 1
ATOM 10517 C CA . CYS B 1 611 ? -25.562 -5.953 -5.016 1 89.25 611 CYS B CA 1
ATOM 10518 C C . CYS B 1 611 ? -24.875 -4.746 -5.641 1 89.25 611 CYS B C 1
ATOM 10520 O O . CYS B 1 611 ? -23.688 -4.812 -5.988 1 89.25 611 CYS B O 1
ATOM 10522 N N . LEU B 1 612 ? -25.641 -3.697 -5.723 1 89.94 612 LEU B N 1
ATOM 10523 C CA . LEU B 1 612 ? -25.062 -2.467 -6.246 1 89.94 612 LEU B CA 1
ATOM 10524 C C . LEU B 1 612 ? -23.953 -1.965 -5.336 1 89.94 612 LEU B C 1
ATOM 10526 O O . LEU B 1 612 ? -22.891 -1.537 -5.816 1 89.94 612 LEU B O 1
ATOM 10530 N N . GLN B 1 613 ? -24.219 -1.989 -4.09 1 91.31 613 GLN B N 1
ATOM 10531 C CA . GLN B 1 613 ? -23.219 -1.572 -3.111 1 91.31 613 GLN B CA 1
ATOM 10532 C C . GLN B 1 613 ? -21.953 -2.402 -3.238 1 91.31 613 GLN B C 1
ATOM 10534 O O . GLN B 1 613 ? -20.844 -1.857 -3.223 1 91.31 613 GLN B O 1
ATOM 10539 N N . GLN B 1 614 ? -22.094 -3.668 -3.408 1 90.19 614 GLN B N 1
ATOM 10540 C CA . GLN B 1 614 ? -20.953 -4.559 -3.541 1 90.19 614 GLN B CA 1
ATOM 10541 C C . GLN B 1 614 ? -20.219 -4.309 -4.852 1 90.19 614 GLN B C 1
ATOM 10543 O O . GLN B 1 614 ? -18.984 -4.375 -4.898 1 90.19 614 GLN B O 1
ATOM 10548 N N . LEU B 1 615 ? -20.906 -4.09 -5.824 1 90.56 615 LEU B N 1
ATOM 10549 C CA . LEU B 1 615 ? -20.297 -3.793 -7.117 1 90.56 615 LEU B CA 1
ATOM 10550 C C . LEU B 1 615 ? -19.484 -2.512 -7.047 1 90.56 615 LEU B C 1
ATOM 10552 O O . LEU B 1 615 ? -18.375 -2.451 -7.586 1 90.56 615 LEU B O 1
ATOM 10556 N N . LEU B 1 616 ? -20.078 -1.527 -6.363 1 91.75 616 LEU B N 1
ATOM 10557 C CA . LEU B 1 616 ? -19.375 -0.25 -6.262 1 91.75 616 LEU B CA 1
ATOM 10558 C C . LEU B 1 616 ? -18.125 -0.383 -5.398 1 91.75 616 LEU B C 1
ATOM 10560 O O . LEU B 1 616 ? -17.109 0.26 -5.672 1 91.75 616 LEU B O 1
ATOM 10564 N N . ILE B 1 617 ? -18.219 -1.165 -4.387 1 90.94 617 ILE B N 1
ATOM 10565 C CA . ILE B 1 617 ? -17.047 -1.432 -3.57 1 90.94 617 ILE B CA 1
ATOM 10566 C C . ILE B 1 617 ? -15.984 -2.15 -4.406 1 90.94 617 ILE B C 1
ATOM 10568 O O . ILE B 1 617 ? -14.797 -1.85 -4.301 1 90.94 617 ILE B O 1
ATOM 10572 N N . GLY B 1 618 ? -16.422 -3.088 -5.266 1 89.81 618 GLY B N 1
ATOM 10573 C CA . GLY B 1 618 ? -15.523 -3.768 -6.176 1 89.81 618 GLY B CA 1
ATOM 10574 C C . GLY B 1 618 ? -14.867 -2.832 -7.172 1 89.81 618 GLY B C 1
ATOM 10575 O O . GLY B 1 618 ? -13.656 -2.922 -7.414 1 89.81 618 GLY B O 1
ATOM 10576 N N . VAL B 1 619 ? -15.625 -1.942 -7.641 1 90.75 619 VAL B N 1
ATOM 10577 C CA . VAL B 1 619 ? -15.102 -0.97 -8.594 1 90.75 619 VAL B CA 1
ATOM 10578 C C . VAL B 1 619 ? -14.055 -0.092 -7.91 1 90.75 619 VAL B C 1
ATOM 10580 O O . VAL B 1 619 ? -13 0.197 -8.484 1 90.75 619 VAL B O 1
ATOM 10583 N N . ARG B 1 620 ? -14.414 0.351 -6.742 1 91.38 620 ARG B N 1
ATOM 10584 C CA . ARG B 1 620 ? -13.461 1.152 -5.977 1 91.38 620 ARG B CA 1
ATOM 10585 C C . ARG B 1 620 ? -12.148 0.401 -5.773 1 91.38 620 ARG B C 1
ATOM 10587 O O . ARG B 1 620 ? -11.07 0.982 -5.906 1 91.38 620 ARG B O 1
ATOM 10594 N N . TYR B 1 621 ? -12.211 -0.834 -5.523 1 88.5 621 TYR B N 1
ATOM 10595 C CA . TYR B 1 621 ? -11.023 -1.655 -5.312 1 88.5 621 TYR B CA 1
ATOM 10596 C C . TYR B 1 621 ? -10.211 -1.774 -6.598 1 88.5 621 TYR B C 1
ATOM 10598 O O . TYR B 1 621 ? -8.984 -1.658 -6.574 1 88.5 621 TYR B O 1
ATOM 10606 N N . VAL B 1 622 ? -10.891 -1.981 -7.668 1 87.62 622 VAL B N 1
ATOM 10607 C CA . VAL B 1 622 ? -10.227 -2.127 -8.953 1 87.62 622 VAL B CA 1
ATOM 10608 C C . VAL B 1 622 ? -9.516 -0.824 -9.32 1 87.62 622 VAL B C 1
ATOM 10610 O O . VAL B 1 622 ? -8.383 -0.842 -9.82 1 87.62 622 VAL B O 1
ATOM 10613 N N . LEU B 1 623 ? -10.148 0.276 -9.047 1 89.25 623 LEU B N 1
ATOM 10614 C CA . LEU B 1 623 ? -9.531 1.569 -9.32 1 89.25 623 LEU B CA 1
ATOM 10615 C C . LEU B 1 623 ? -8.297 1.778 -8.453 1 89.25 623 LEU B C 1
ATOM 10617 O O . LEU B 1 623 ? -7.281 2.307 -8.914 1 89.25 623 LEU B O 1
ATOM 10621 N N . HIS B 1 624 ? -8.398 1.298 -7.262 1 87.75 624 HIS B N 1
ATOM 10622 C CA . HIS B 1 624 ? -7.297 1.441 -6.32 1 87.75 624 HIS B CA 1
ATOM 10623 C C . HIS B 1 624 ? -6.078 0.645 -6.777 1 87.75 624 HIS B C 1
ATOM 10625 O O . HIS B 1 624 ? -4.945 1.122 -6.676 1 87.75 624 HIS B O 1
ATOM 10631 N N . ILE B 1 625 ? -6.289 -0.516 -7.34 1 82.38 625 ILE B N 1
ATOM 10632 C CA . ILE B 1 625 ? -5.168 -1.37 -7.719 1 82.38 625 ILE B CA 1
ATOM 10633 C C . ILE B 1 625 ? -4.648 -0.956 -9.094 1 82.38 625 ILE B C 1
ATOM 10635 O O . ILE B 1 625 ? -3.463 -1.132 -9.398 1 82.38 625 ILE B O 1
ATOM 10639 N N . SER B 1 626 ? -5.516 -0.409 -9.938 1 83.81 626 SER B N 1
ATOM 10640 C CA . SER B 1 626 ? -5.156 -0.099 -11.312 1 83.81 626 SER B CA 1
ATOM 10641 C C . SER B 1 626 ? -4.367 1.202 -11.398 1 83.81 626 SER B C 1
ATOM 10643 O O . SER B 1 626 ? -3.553 1.382 -12.312 1 83.81 626 SER B O 1
ATOM 10645 N N . ILE B 1 627 ? -4.625 2.107 -10.492 1 87.38 627 ILE B N 1
ATOM 10646 C CA . ILE B 1 627 ? -3.953 3.402 -10.539 1 87.38 627 ILE B CA 1
ATOM 10647 C C . ILE B 1 627 ? -2.77 3.408 -9.57 1 87.38 627 ILE B C 1
ATOM 10649 O O . ILE B 1 627 ? -2.941 3.209 -8.367 1 87.38 627 ILE B O 1
ATOM 10653 N N . SER B 1 628 ? -1.624 3.617 -10.188 1 85.38 628 SER B N 1
ATOM 10654 C CA . SER B 1 628 ? -0.421 3.648 -9.359 1 85.38 628 SER B CA 1
ATOM 10655 C C . SER B 1 628 ? -0.334 4.941 -8.562 1 85.38 628 SER B C 1
ATOM 10657 O O . SER B 1 628 ? -0.755 6 -9.031 1 85.38 628 SER B O 1
ATOM 10659 N N . ASP B 1 629 ? 0.259 4.875 -7.391 1 87.19 629 ASP B N 1
ATOM 10660 C CA . ASP B 1 629 ? 0.411 6.031 -6.512 1 87.19 629 ASP B CA 1
ATOM 10661 C C . ASP B 1 629 ? 1.436 7.016 -7.07 1 87.19 629 ASP B C 1
ATOM 10663 O O . ASP B 1 629 ? 1.372 8.211 -6.789 1 87.19 629 ASP B O 1
ATOM 10667 N N . LYS B 1 630 ? 2.373 6.469 -7.844 1 89.44 630 LYS B N 1
ATOM 10668 C CA . LYS B 1 630 ? 3.414 7.301 -8.438 1 89.44 630 LYS B CA 1
ATOM 10669 C C . LYS B 1 630 ? 3.293 7.332 -9.961 1 89.44 630 LYS B C 1
ATOM 10671 O O . LYS B 1 630 ? 3.113 6.289 -10.594 1 89.44 630 LYS B O 1
ATOM 10676 N N . PRO B 1 631 ? 3.34 8.547 -10.461 1 88.88 631 PRO B N 1
ATOM 10677 C CA . PRO B 1 631 ? 3.328 8.617 -11.922 1 88.88 631 PRO B CA 1
ATOM 10678 C C . PRO B 1 631 ? 4.535 7.922 -12.555 1 88.88 631 PRO B C 1
ATOM 10680 O O . PRO B 1 631 ? 5.555 7.719 -11.891 1 88.88 631 PRO B O 1
ATOM 10683 N N . GLU B 1 632 ? 4.457 7.574 -13.781 1 82.88 632 GLU B N 1
ATOM 10684 C CA . GLU B 1 632 ? 5.477 6.789 -14.469 1 82.88 632 GLU B CA 1
ATOM 10685 C C . GLU B 1 632 ? 6.809 7.535 -14.516 1 82.88 632 GLU B C 1
ATOM 10687 O O . GLU B 1 632 ? 7.867 6.938 -14.312 1 82.88 632 GLU B O 1
ATOM 10692 N N . TRP B 1 633 ? 6.73 8.805 -14.742 1 84.62 633 TRP B N 1
ATOM 10693 C CA . TRP B 1 633 ? 7.98 9.547 -14.875 1 84.62 633 TRP B CA 1
ATOM 10694 C C . TRP B 1 633 ? 8.711 9.625 -13.539 1 84.62 633 TRP B C 1
ATOM 10696 O O . TRP B 1 633 ? 9.945 9.609 -13.5 1 84.62 633 TRP B O 1
ATOM 10706 N N . VAL B 1 634 ? 7.938 9.711 -12.484 1 86.81 634 VAL B N 1
ATOM 10707 C CA . VAL B 1 634 ? 8.555 9.734 -11.164 1 86.81 634 VAL B CA 1
ATOM 10708 C C . VAL B 1 634 ? 9.164 8.375 -10.852 1 86.81 634 VAL B C 1
ATOM 10710 O O . VAL B 1 634 ? 10.258 8.289 -10.289 1 86.81 634 VAL B O 1
ATOM 10713 N N . ARG B 1 635 ? 8.508 7.305 -11.273 1 84.62 635 ARG B N 1
ATOM 10714 C CA . ARG B 1 635 ? 9.023 5.957 -11.039 1 84.62 635 ARG B CA 1
ATOM 10715 C C . ARG B 1 635 ? 10.312 5.719 -11.812 1 84.62 635 ARG B C 1
ATOM 10717 O O . ARG B 1 635 ? 11.25 5.117 -11.289 1 84.62 635 ARG B O 1
ATOM 10724 N N . VAL B 1 636 ? 10.367 6.211 -12.969 1 80 636 VAL B N 1
ATOM 10725 C CA . VAL B 1 636 ? 11.555 6.066 -13.805 1 80 636 VAL B CA 1
ATOM 10726 C C . VAL B 1 636 ? 12.703 6.879 -13.203 1 80 636 VAL B C 1
ATOM 10728 O O . VAL B 1 636 ? 13.836 6.406 -13.141 1 80 636 VAL B O 1
ATOM 10731 N N . ALA B 1 637 ? 12.32 8.039 -12.75 1 82 637 ALA B N 1
ATOM 10732 C CA . ALA B 1 637 ? 13.352 8.891 -12.172 1 82 637 ALA B CA 1
ATOM 10733 C C . ALA B 1 637 ? 13.906 8.289 -10.891 1 82 637 ALA B C 1
ATOM 10735 O O . ALA B 1 637 ? 15.117 8.352 -10.641 1 82 637 ALA B O 1
ATOM 10736 N N . LEU B 1 638 ? 13.094 7.762 -10.133 1 81.5 638 LEU B N 1
ATOM 10737 C CA . LEU B 1 638 ? 13.523 7.129 -8.891 1 81.5 638 LEU B CA 1
ATOM 10738 C C . LEU B 1 638 ? 14.352 5.879 -9.18 1 81.5 638 LEU B C 1
ATOM 10740 O O . LEU B 1 638 ? 15.328 5.602 -8.484 1 81.5 638 LEU B O 1
ATOM 10744 N N . ALA B 1 639 ? 13.93 5.141 -10.188 1 77.19 639 ALA B N 1
ATOM 10745 C CA . ALA B 1 639 ? 14.672 3.947 -10.57 1 77.19 639 ALA B CA 1
ATOM 10746 C C . ALA B 1 639 ? 16.062 4.309 -11.094 1 77.19 639 ALA B C 1
ATOM 10748 O O . ALA B 1 639 ? 17.031 3.602 -10.828 1 77.19 639 ALA B O 1
ATOM 10749 N N . LYS B 1 640 ? 16.094 5.34 -11.812 1 77.5 640 LYS B N 1
ATOM 10750 C CA . LYS B 1 640 ? 17.375 5.828 -12.297 1 77.5 640 LYS B CA 1
ATOM 10751 C C . LYS B 1 640 ? 18.297 6.23 -11.141 1 77.5 640 LYS B C 1
ATOM 10753 O O . LYS B 1 640 ? 19.484 5.895 -11.133 1 77.5 640 LYS B O 1
ATOM 10758 N N . LYS B 1 641 ? 17.688 6.906 -10.266 1 75.88 641 LYS B N 1
ATOM 10759 C CA . LYS B 1 641 ? 18.438 7.336 -9.094 1 75.88 641 LYS B CA 1
ATOM 10760 C C . LYS B 1 641 ? 18.953 6.137 -8.305 1 75.88 641 LYS B C 1
ATOM 10762 O O . LYS B 1 641 ? 20.094 6.125 -7.852 1 75.88 641 LYS B O 1
ATOM 10767 N N . ASN B 1 642 ? 18.156 5.207 -8.148 1 74.75 642 ASN B N 1
ATOM 10768 C CA . ASN B 1 642 ? 18.547 4.004 -7.414 1 74.75 642 ASN B CA 1
ATOM 10769 C C . ASN B 1 642 ? 19.625 3.225 -8.156 1 74.75 642 ASN B C 1
ATOM 10771 O O . ASN B 1 642 ? 20.516 2.658 -7.535 1 74.75 642 ASN B O 1
ATOM 10775 N N . TYR B 1 643 ? 19.469 3.186 -9.453 1 71.19 643 TYR B N 1
ATOM 10776 C CA . TYR B 1 643 ? 20.484 2.516 -10.273 1 71.19 643 TYR B CA 1
ATOM 10777 C C . TYR B 1 643 ? 21.828 3.209 -10.148 1 71.19 643 TYR B C 1
ATOM 10779 O O . TYR B 1 643 ? 22.859 2.549 -10.016 1 71.19 643 TYR B O 1
ATOM 10787 N N . GLN B 1 644 ? 21.797 4.484 -10.148 1 71.19 644 GLN B N 1
ATOM 10788 C CA . GLN B 1 644 ? 23.031 5.258 -10.023 1 71.19 644 GLN B CA 1
ATOM 10789 C C . GLN B 1 644 ? 23.672 5.074 -8.641 1 71.19 644 GLN B C 1
ATOM 10791 O O . GLN B 1 644 ? 24.891 5.004 -8.516 1 71.19 644 GLN B O 1
ATOM 10796 N N . LEU B 1 645 ? 22.812 4.992 -7.699 1 70.62 645 LEU B N 1
ATOM 10797 C CA . LEU B 1 645 ? 23.297 4.777 -6.336 1 70.62 645 LEU B CA 1
ATOM 10798 C C . LEU B 1 645 ? 23.953 3.406 -6.203 1 70.62 645 LEU B C 1
ATOM 10800 O O . LEU B 1 645 ? 25 3.27 -5.559 1 70.62 645 LEU B O 1
ATOM 10804 N N . LYS B 1 646 ? 23.344 2.463 -6.82 1 68.62 646 LYS B N 1
ATOM 10805 C CA . LYS B 1 646 ? 23.891 1.111 -6.773 1 68.62 646 LYS B CA 1
ATOM 10806 C C . LYS B 1 646 ? 25.203 1.027 -7.543 1 68.62 646 LYS B C 1
ATOM 10808 O O . LYS B 1 646 ? 26.141 0.341 -7.113 1 68.62 646 LYS B O 1
ATOM 10813 N N . GLN B 1 647 ? 25.281 1.733 -8.625 1 66.25 647 GLN B N 1
ATOM 10814 C CA . GLN B 1 647 ? 26.516 1.755 -9.406 1 66.25 647 GLN B CA 1
ATOM 10815 C C . GLN B 1 647 ? 27.641 2.449 -8.648 1 66.25 647 GLN B C 1
ATOM 10817 O O . GLN B 1 647 ? 28.797 2.02 -8.703 1 66.25 647 GLN B O 1
ATOM 10822 N N . ALA B 1 648 ? 27.266 3.482 -7.973 1 64.19 648 ALA B N 1
ATOM 10823 C CA . ALA B 1 648 ? 28.25 4.219 -7.195 1 64.19 648 ALA B CA 1
ATOM 10824 C C . ALA B 1 648 ? 28.797 3.369 -6.047 1 64.19 648 ALA B C 1
ATOM 10826 O O . ALA B 1 648 ? 29.984 3.395 -5.758 1 64.19 648 ALA B O 1
ATOM 10827 N N . MET B 1 649 ? 27.938 2.637 -5.512 1 64.5 649 MET B N 1
ATOM 10828 C CA . MET B 1 649 ? 28.359 1.752 -4.426 1 64.5 649 MET B CA 1
ATOM 10829 C C . MET B 1 649 ? 29.25 0.63 -4.949 1 64.5 649 MET B C 1
ATOM 10831 O O . MET B 1 649 ? 30.234 0.259 -4.305 1 64.5 649 MET B O 1
ATOM 10835 N N . LYS B 1 650 ? 28.875 0.124 -6.098 1 62.22 650 LYS B N 1
ATOM 10836 C CA . LYS B 1 650 ? 29.672 -0.925 -6.719 1 62.22 650 LYS B CA 1
ATOM 10837 C C . LYS B 1 650 ? 31.062 -0.41 -7.09 1 62.22 650 LYS B C 1
ATOM 10839 O O . LYS B 1 650 ? 32.062 -1.126 -6.945 1 62.22 650 LYS B O 1
ATOM 10844 N N . PHE B 1 651 ? 31.031 0.768 -7.543 1 62.47 651 PHE B N 1
ATOM 10845 C CA . PHE B 1 651 ? 32.312 1.371 -7.914 1 62.47 651 PHE B CA 1
ATOM 10846 C C . PHE B 1 651 ? 33.188 1.56 -6.688 1 62.47 651 PHE B C 1
ATOM 10848 O O . PHE B 1 651 ? 34.406 1.281 -6.734 1 62.47 651 PHE B O 1
ATOM 10855 N N . GLU B 1 652 ? 32.594 1.999 -5.703 1 62.44 652 GLU B N 1
ATOM 10856 C CA . GLU B 1 652 ? 33.375 2.172 -4.473 1 62.44 652 GLU B CA 1
ATOM 10857 C C . GLU B 1 652 ? 33.906 0.835 -3.961 1 62.44 652 GLU B C 1
ATOM 10859 O O . GLU B 1 652 ? 35.062 0.738 -3.559 1 62.44 652 GLU B O 1
ATOM 10864 N N . ARG B 1 653 ? 33.094 -0.094 -4.141 1 60.06 653 ARG B N 1
ATOM 10865 C CA . ARG B 1 653 ? 33.469 -1.42 -3.67 1 60.06 653 ARG B CA 1
ATOM 10866 C C . ARG B 1 653 ? 34.531 -2.035 -4.582 1 60.06 653 ARG B C 1
ATOM 10868 O O . ARG B 1 653 ? 35.438 -2.705 -4.113 1 60.06 653 ARG B O 1
ATOM 10875 N N . SER B 1 654 ? 34.281 -1.812 -5.836 1 61.38 654 SER B N 1
ATOM 10876 C CA . SER B 1 654 ? 35.25 -2.322 -6.801 1 61.38 654 SER B CA 1
ATOM 10877 C C . SER B 1 654 ? 36.625 -1.697 -6.594 1 61.38 654 SER B C 1
ATOM 10879 O O . SER B 1 654 ? 37.656 -2.377 -6.715 1 61.38 654 SER B O 1
ATOM 10881 N N . GLN B 1 655 ? 36.594 -0.435 -6.363 1 59.56 655 GLN B N 1
ATOM 10882 C CA . GLN B 1 655 ? 37.875 0.229 -6.105 1 59.56 655 GLN B CA 1
ATOM 10883 C C . GLN B 1 655 ? 38.531 -0.337 -4.859 1 59.56 655 GLN B C 1
ATOM 10885 O O . GLN B 1 655 ? 39.75 -0.521 -4.832 1 59.56 655 GLN B O 1
ATOM 10890 N N . MET B 1 656 ? 37.688 -0.67 -4.035 1 60 656 MET B N 1
ATOM 10891 C CA . MET B 1 656 ? 38.25 -1.267 -2.818 1 60 656 MET B CA 1
ATOM 10892 C C . MET B 1 656 ? 38.75 -2.684 -3.082 1 60 656 MET B C 1
ATOM 10894 O O . MET B 1 656 ? 39.781 -3.086 -2.568 1 60 656 MET B O 1
ATOM 10898 N N . SER B 1 657 ? 38 -3.387 -3.953 1 58.5 657 SER B N 1
ATOM 10899 C CA . SER B 1 657 ? 38.344 -4.762 -4.297 1 58.5 657 SER B CA 1
ATOM 10900 C C . SER B 1 657 ? 39.594 -4.816 -5.172 1 58.5 657 SER B C 1
ATOM 10902 O O . SER B 1 657 ? 40.438 -5.695 -5 1 58.5 657 SER B O 1
ATOM 10904 N N . LYS B 1 658 ? 39.625 -4.012 -6.176 1 58.19 658 LYS B N 1
ATOM 10905 C CA . LYS B 1 658 ? 40.812 -3.953 -7.031 1 58.19 658 LYS B CA 1
ATOM 10906 C C . LYS B 1 658 ? 42.062 -3.693 -6.211 1 58.19 658 LYS B C 1
ATOM 10908 O O . LYS B 1 658 ? 43.125 -4.281 -6.469 1 58.19 658 LYS B O 1
ATOM 10913 N N . LYS B 1 659 ? 41.906 -2.908 -5.344 1 56.41 659 LYS B N 1
ATOM 10914 C CA . LYS B 1 659 ? 43.062 -2.641 -4.492 1 56.41 659 LYS B CA 1
ATOM 10915 C C . LYS B 1 659 ? 43.469 -3.893 -3.727 1 56.41 659 LYS B C 1
ATOM 10917 O O . LYS B 1 659 ? 44.656 -4.176 -3.596 1 56.41 659 LYS B O 1
ATOM 10922 N N . ILE B 1 660 ? 42.562 -4.629 -3.479 1 55.06 660 ILE B N 1
ATOM 10923 C CA . ILE B 1 660 ? 42.844 -5.828 -2.699 1 55.06 660 ILE B CA 1
ATOM 10924 C C . ILE B 1 660 ? 43.344 -6.938 -3.625 1 55.06 660 ILE B C 1
ATOM 10926 O O . ILE B 1 660 ? 44.281 -7.668 -3.283 1 55.06 660 ILE B O 1
ATOM 10930 N N . LEU B 1 661 ? 42.656 -7.078 -4.742 1 56.38 661 LEU B N 1
ATOM 10931 C CA . LEU B 1 661 ? 43.094 -8.07 -5.719 1 56.38 661 LEU B CA 1
ATOM 10932 C C . LEU B 1 661 ? 44.5 -7.789 -6.188 1 56.38 661 LEU B C 1
ATOM 10934 O O . LEU B 1 661 ? 45.281 -8.711 -6.383 1 56.38 661 LEU B O 1
ATOM 10938 N N . GLN B 1 662 ? 44.844 -6.609 -6.469 1 56.09 662 GLN B N 1
ATOM 10939 C CA . GLN B 1 662 ? 46.219 -6.242 -6.812 1 56.09 662 GLN B CA 1
ATOM 10940 C C . GLN B 1 662 ? 47.156 -6.617 -5.691 1 56.09 662 GLN B C 1
ATOM 10942 O O . GLN B 1 662 ? 48.281 -7.094 -5.949 1 56.09 662 GLN B O 1
ATOM 10947 N N . ARG B 1 663 ? 46.688 -6.52 -4.594 1 54.5 663 ARG B N 1
ATOM 10948 C CA . ARG B 1 663 ? 47.5 -6.91 -3.463 1 54.5 663 ARG B CA 1
ATOM 10949 C C . ARG B 1 663 ? 47.688 -8.422 -3.4 1 54.5 663 ARG B C 1
ATOM 10951 O O . ARG B 1 663 ? 48.75 -8.922 -3.086 1 54.5 663 ARG B O 1
ATOM 10958 N N . TYR B 1 664 ? 46.625 -9.047 -3.668 1 52.12 664 TYR B N 1
ATOM 10959 C CA . TYR B 1 664 ? 46.656 -10.508 -3.662 1 52.12 664 TYR B CA 1
ATOM 10960 C C . TYR B 1 664 ? 47.5 -11.031 -4.812 1 52.12 664 TYR B C 1
ATOM 10962 O O . TYR B 1 664 ? 48.281 -11.984 -4.645 1 52.12 664 TYR B O 1
ATOM 10970 N N . ARG B 1 665 ? 47.219 -10.586 -6.016 1 51.41 665 ARG B N 1
ATOM 10971 C CA . ARG B 1 665 ? 48.062 -10.961 -7.148 1 51.41 665 ARG B CA 1
ATOM 10972 C C . ARG B 1 665 ? 49.531 -10.68 -6.859 1 51.41 665 ARG B C 1
ATOM 10974 O O . ARG B 1 665 ? 50.406 -11.438 -7.27 1 51.41 665 ARG B O 1
ATOM 10981 N N . THR B 1 666 ? 49.719 -9.57 -6.277 1 50.84 666 THR B N 1
ATOM 10982 C CA . THR B 1 666 ? 51.094 -9.25 -5.941 1 50.84 666 THR B CA 1
ATOM 10983 C C . THR B 1 666 ? 51.656 -10.25 -4.934 1 50.84 666 THR B C 1
ATOM 10985 O O . THR B 1 666 ? 52.844 -10.594 -4.98 1 50.84 666 THR B O 1
ATOM 10988 N N . VAL B 1 667 ? 50.781 -10.625 -4.129 1 48.47 667 VAL B N 1
ATOM 10989 C CA . VAL B 1 667 ? 51.281 -11.508 -3.084 1 48.47 667 VAL B CA 1
ATOM 10990 C C . VAL B 1 667 ? 51.344 -12.938 -3.611 1 48.47 667 VAL B C 1
ATOM 10992 O O . VAL B 1 667 ? 52.312 -13.656 -3.344 1 48.47 667 VAL B O 1
ATOM 10995 N N . HIS B 1 668 ? 50.344 -13.391 -4.234 1 43.38 668 HIS B N 1
ATOM 10996 C CA . HIS B 1 668 ? 50.312 -14.789 -4.637 1 43.38 668 HIS B CA 1
ATOM 10997 C C . HIS B 1 668 ? 50.688 -14.945 -6.105 1 43.38 668 HIS B C 1
ATOM 10999 O O . HIS B 1 668 ? 50.781 -16.062 -6.613 1 43.38 668 HIS B O 1
ATOM 11005 N N . GLY B 1 669 ? 50.75 -13.953 -6.941 1 42.09 669 GLY B N 1
ATOM 11006 C CA . GLY B 1 669 ? 51.219 -14.055 -8.305 1 42.09 669 GLY B CA 1
ATOM 11007 C C . GLY B 1 669 ? 52.688 -14.414 -8.383 1 42.09 669 GLY B C 1
ATOM 11008 O O . GLY B 1 669 ? 53.469 -14.086 -7.48 1 42.09 669 GLY B O 1
ATOM 11009 N N . THR B 1 670 ? 53 -15.547 -9.039 1 39.28 670 THR B N 1
ATOM 11010 C CA . THR B 1 670 ? 54.312 -16.031 -9.383 1 39.28 670 THR B CA 1
ATOM 11011 C C . THR B 1 670 ? 55.219 -14.875 -9.867 1 39.28 670 THR B C 1
ATOM 11013 O O . THR B 1 670 ? 54.719 -13.961 -10.539 1 39.28 670 THR B O 1
ATOM 11016 N N . PRO B 1 671 ? 56.438 -14.75 -9.359 1 35.75 671 PRO B N 1
ATOM 11017 C CA . PRO B 1 671 ? 57.5 -13.859 -9.836 1 35.75 671 PRO B CA 1
ATOM 11018 C C . PRO B 1 671 ? 57.656 -13.883 -11.352 1 35.75 671 PRO B C 1
ATOM 11020 O O . PRO B 1 671 ? 57.344 -14.891 -11.992 1 35.75 671 PRO B O 1
ATOM 11023 N N . ASN B 1 672 ? 57.562 -12.797 -12.023 1 32.12 672 ASN B N 1
ATOM 11024 C CA . ASN B 1 672 ? 58 -12.633 -13.398 1 32.12 672 ASN B CA 1
ATOM 11025 C C . ASN B 1 672 ? 59.312 -13.352 -13.664 1 32.12 672 ASN B C 1
ATOM 11027 O O . ASN B 1 672 ? 60.344 -13.055 -13.016 1 32.12 672 ASN B O 1
ATOM 11031 N N . LYS B 1 673 ? 59.344 -14.578 -14.25 1 33.31 673 LYS B N 1
ATOM 11032 C CA . LYS B 1 673 ? 60.5 -15.18 -14.914 1 33.31 673 LYS B CA 1
ATOM 11033 C C . LYS B 1 673 ? 61.062 -14.234 -15.953 1 33.31 673 LYS B C 1
ATOM 11035 O O . LYS B 1 673 ? 61.938 -14.633 -16.75 1 33.31 673 LYS B O 1
ATOM 11040 N N . GLY B 1 674 ? 60.75 -13.016 -16.156 1 25.81 674 GLY B N 1
ATOM 11041 C CA . GLY B 1 674 ? 61.594 -12.32 -17.109 1 25.81 674 GLY B CA 1
ATOM 11042 C C . GLY B 1 674 ? 63.031 -12.133 -16.641 1 25.81 674 GLY B C 1
ATOM 11043 O O . GLY B 1 674 ? 63.844 -11.555 -17.344 1 25.81 674 GLY B O 1
ATOM 11044 N N . LYS B 1 675 ? 63.562 -12.375 -15.477 1 30.12 675 LYS B N 1
ATOM 11045 C CA . LYS B 1 675 ? 65 -12.203 -15.555 1 30.12 675 LYS B CA 1
ATOM 11046 C C . LYS B 1 675 ? 65.688 -13.469 -16.078 1 30.12 675 LYS B C 1
ATOM 11048 O O . LYS B 1 675 ? 66.938 -13.5 -16.234 1 30.12 675 LYS B O 1
ATOM 11053 N N . LEU B 1 676 ? 65.188 -14.625 -16.125 1 23.94 676 LEU B N 1
ATOM 11054 C CA . LEU B 1 676 ? 66.125 -15.586 -16.703 1 23.94 676 LEU B CA 1
ATOM 11055 C C . LEU B 1 676 ? 66.125 -15.523 -18.219 1 23.94 676 LEU B C 1
ATOM 11057 O O . LEU B 1 676 ? 66.875 -16.234 -18.875 1 23.94 676 LEU B O 1
ATOM 11061 N N . ILE B 1 677 ? 65.188 -14.922 -19 1 22.91 677 ILE B N 1
ATOM 11062 C CA . ILE B 1 677 ? 65.625 -14.875 -20.391 1 22.91 677 ILE B CA 1
ATOM 11063 C C . ILE B 1 677 ? 66.5 -13.68 -20.609 1 22.91 677 ILE B C 1
ATOM 11065 O O . ILE B 1 677 ? 66.938 -13.391 -21.734 1 22.91 677 ILE B O 1
ATOM 11069 N N . SER B 1 678 ? 67.125 -12.992 -19.5 1 20.92 678 SER B N 1
ATOM 11070 C CA . SER B 1 678 ? 68.562 -12.68 -19.641 1 20.92 678 SER B CA 1
ATOM 11071 C C . SER B 1 678 ? 69.438 -13.789 -19.078 1 20.92 678 SER B C 1
ATOM 11073 O O . SER B 1 678 ? 69.062 -14.422 -18.078 1 20.92 678 SER B O 1
#

Nearest PDB structures (foldseek):
  6r7x-assembly1_A  TM=9.135E-01  e=1.006E-43  Homo sapiens
  6r65-assembly1_A  TM=8.871E-01  e=4.067E-43  Homo sapiens
  6r7z-assembly1_B  TM=9.042E-01  e=2.572E-41  Homo sapiens
  6qma-assembly1_A  TM=7.451E-01  e=9.308E-23  Fusarium vanettenii 77-13-4
  8tok-assembly1_B  TM=7.224E-01  e=1.211E-20  Fusarium vanettenii 77-13-4

Organism: Rhynchophorus ferrugineus (NCBI:txid354439)

Foldseek 3Di:
DDCVPPPPPPPPVPPDDDFWKKWWFALPDDLQLVLVLVCQQCDDVVVLHLVWAKAWADDDDSRDITMIGIFHDLVLLLVLQQVVQFWAAFPVRATGGDDPVVPVRRQPPNDDSVRRAASQSRNQSSVVSLQQRFDDPVCQARPPDPPGGHDHSAGDNLSCCVVRRIPDMFTFDDPVLLVVQLCQAQVVVPLDLDGPLVSCCRAQNDFVSQLLVLLSLVLVLLVVLQVVLVVCVVVVQCLVVSQLVLLVSLLVSLLVSLAVLQVSCLSRVNNPPDQVDAFDSLFDADFDQDPPPRDTDGDDDVVQLVCLVVVPVVVVLVVLLVVLLVLLVVLVVVLVVVCVVPNPPDPCSCVSLLVLLVVLVVVLVVVLVVLLVSLSVSRDTGPLVSVQSSLVSSLSNVCSNQCVNLVCCCQVVVDLVVSLSSLVSNLVSLLVVVVCCLVCVLVVVLVVLVVVVVVVVVVVVVVCVVVVPPPPPDPDSVNVPHHYDDPPDPVVVSCVVLVSFAADDHCSVVLVSVLSLLLSCQLACSSNSNSSVVVSVSSSVVSSSVSCCCSPGHRSYRYDDDSHNRNSSVSSVVSSLNSLVRSLSNCLSDPSNCVVVVVDDNVVSVVVSVVVSVVSVVVSVVSNVVRDSHDPVSVVVVVVVVVVVVVVVVVVVVVVVVVVVVVVCVVVPDPPPVVVVD/DDCVVPPPPPPPPPPDDDFWKKWWFFLPDDLQLVLVLVCQQCDDVVVLHLNWAKAWADDDDSRDITMIGIFHDLVLLLVLQQVVQFWAAFQVRATGGDDPVVPVRRQPPNDDSVNRAASQSRNQSSVVSLQQRFDDPVCQARPPDPPGGHDHSAGDNLSCCVVRRIPDMFTFDDQVLLVVQLCQAQVVVPLDLDGPLVSCCRAQNDFVSQLLVLLSLVLVLLPVLQVVLVVCVVVVQCLVVSQLVLLVSLLVSLLVSLAVLQVSCLSRVNNPPDQVDAFDSLFDADFDQDPPPRDTDGDDDVVQLVCLVVVPVVVVLVVLLVVLLVLLVVLVVVLVVVCVVPNPPDPCSCVSLLVLLVVLVVVLVVVLVVLLVSLSVSRDGGPLVSVQSSLVSSLSNVCSNQCVNLVCCCQVVVDLVVSLSSLVSNLVSLLVVVVCCLVCVLVVVLVVLVVVVVVVVVVVVVVCVVVVPPDPPDPDSVNVPHHYDDPPDPVVVSVVVLVSFAADDHCSVVLVSVLSLLLSCQLACSSNSNSSVVSSVSSSVVSSSVSCCCSPGHRSYRYDDDSHNRNSSVSSVVSSLNSLVRSLSNCLSDPSNCVVVVVDDNVVSVVVSVVVSVVSVVVSVVSNVVRDSYDPVSVVVVVVVVVVVVVVVVVVVVVVVVVVVVVVCVVPPDPPVVVVVD

pLDDT: mean 80.42, std 15.93, range [20.92, 97.12]

Sequence (1356 aa):
MGYTSGMKLTDEETQLPPTYVVMKVAADIHEMALQWLIGKVRAKKYDGGGELVVMMEEKFTASEEYTFHISATKYKLLEIAEELNLMKKDVTGHTREFTLAQLNDFLYDDMTIDDLLTLTDKQTIVIHELENIRALNTDTFIPGYPLFKLYDNQAIIPFALNRSLITKVYPLHDDEELKKLSGSWYMSGHATLTQPIDDIKQYFGECITMYFAFLEYYTRFLIVPVILGLLGSICSETVPFFCIFNIIWVTLFLELWKKKASELAFKWGTIEMTSLDEPRPGFRGIMGIDAVTGKVCPQSPRYMTYIKMYACSFPIVVLCMLAGFYLMLWSLWSENYVKDIVGPDSYIVCGPGIVYTVIVYVISVYFRSLATYLTEWENHRTQSQFDRHRVTKLVLFEFVNNFSALIYIAFVMKDMEMLWCQLKTQMITNQIVTNLVEVFMPLGMNHLTKKTQKLKRRASFESESKRATEKVTERSFPLLNIPQLPVDDSRIIQAHSNGNMEEYEDTFDDYLELYIQFGFVFLFSSVYPMAALWAFLNNIVEIRADAFKLCKVFRRPATRKVKDIGAWQRSFEVLGGLSILTNCGVLYLSPDTRRHFIDWSEIELLLLFMCLQQLLIGVRYVLHISISDKPEWVRVALAKKNYQLKQAMKFERSQMSKKILQRYRTVHGTPNKGKLISMGYTSGMKLTDEETQLPPTYVVMKVAADIHEMALQWLIGKVRAKKYDGGGELVVMMEEKFTASEEYTFHISATKYKLLEIAEELNLMKKDVTGHTREFTLAQLNDFLYDDMTIDDLLTLTDKQTIVIHELENIRALNTDTFIPGYPLFKLYDNQAIIPFALNRSLITKVYPLHDDEELKKLSGSWYMSGHATLTQPIDDIKQYFGECITMYFAFLEYYTRFLIVPVILGLLGSICSETVPFFCIFNIIWVTLFLELWKKKASELAFKWGTIEMTSLDEPRPGFRGIMGIDAVTGKVCPQSPRYMTYIKMYACSFPIVVLCMLAGFYLMLWSLWSENYVKDIVGPDSYIVCGPGIVYTVIVYVISVYFRSLATYLTEWENHRTQSQFDRHRVTKLVLFEFVNNFSALIYIAFVMKDMEMLWCQLKTQMITNQIVTNLVEVFMPLGMNHLTKKTQKLKRRASFESESKRATEKVTERSFPLLNIPQLPVDDSRIIQAHSNGNMEEYEDTFDDYLELYIQFGFVFLFSSVYPMAALWAFLNNIVEIRADAFKLCKVFRRPATRKVKDIGAWQRSFEVLGGLSILTNCGVLYLSPDTRRHFIDWSEIELLLLFMCLQQLLIGVRYVLHISISDKPEWVRVALAKKNYQLKQAMKFERSQMSKKILQRYRTVHGTPNKGKLIS

Secondary structure (DSSP, 8-state):
---------------PPPP-EEEEE-TT--HHHHHHHHHHHHS-GGGT----EEEEPPP-STTSPEEEEEE--HHHHHHHHHHTT-EEE-TTS-EEE--STTGGGT--TT--HHHHS-HHHHHHHHHHHHHT-B--TT--EETTEEEEEPPTT-BHHHHHHHTTSEEEEEEPP-HHHHHHHHHHTTT-SS--S---HHHHHHHH-HHHHHHHHHHHHHHHHTHHHHHHHHHHHH-GGGHHHHHHHHHHHHHHHHHHHHHHHHHHHHHHT-TT--SS--B-TT---EEEE-TTT--EEEE--HHHHHHIIIIIIHHHHHHHHHHHHHHHHHHHHHHHHHHHHH-TT-GGGGHHHHHHHHHHHHHHHHHHHHHHHHHHHHT-SBHHHHHHHHHHHHHHHHHHHHHHHHHHIIIII--HHHHHHHHHHHHHHHHHHHHHHHHHHHHHHHHHHHHHHHHHHHHHHHHHHHHTTS-------S-TTSPBPPTT-HHHHHHHHHHTSBP---THHHHHHHHHHHHHHHTTTTT-TTHHHHHHHHHHHHHHHHHHIIIIIB--PPP---SS-THHHHHHHHHHHHHHHHHHHHHHH-HHHHHHTTTS-HHHHHHHHHHHHHHHHHHHHHHHHHS-SS-HHHHHHHHHHHHHHHHHHHHHHHHHHHHHHHHHHHHHS---GGGTT-/---------------PPPP-EEEEE-TT--HHHHHHHHHHHHS-GGGT----EEEEPPP-STTSPEEEEEE--HHHHHHHHHHTT-EEE-TTS-EEE--GGGHHHH--TT--HHHHS-HHHHHHHHHHHHHT-B--TT--EETTEEEEEPPTT-BHHHHHHHTTSEEEEEEPP-HHHHHHHHHHTTS-SS--S---HHHHHHHH-HHHHHHHHHHHHHHHHTHHHHHHHHHHHH-GGGHHHHHHHHHHHHHHHHHHHHHHHHHHHHHHT-TT--SS--B-TT---EEEE-TTT--EEEE--HHHHHHIIIIIIHHHHHHHHHHHHHHHHHHHHHHHHHHHHH-TT-GGGGHHHHHHHHHHHHHHHHHHHHHHHHHHHHT-SBHHHHHHHHHHHHHHHHHHHHHHHHHHIIIII--HHHHHHHHHHHHHHHHHHHHHHHHHHHHHHHHHHHHHHHHHHHHHHHHHHHHTTS-------S-TTSPBPPTT-HHHHHHHHHHTSBP---THHHHHHHHHHHHHHHTTTTT-TTHHHHHHHHHHHHHHHHHHIIIIIB--PPP---SS-THHHHHHHHHHHHHHHHHHHHHHH-HHHHHHTTTS-HHHHHHHHHHHHHHHHHHHHHHHHHS-SS-HHHHHHHHHHHHHHHHHHHHHHHHHHHHHHHHHHHHHS---GGGTT-

InterPro domains:
  IPR007632 Anoctamin [PTHR12308] (90-659)
  IPR049452 Anoctamin, transmembrane domain [PF04547] (200-640)